Protein AF-0000000084381222 (afdb_homodimer)

Sequence (826 aa):
MANITRRIGLSLGADICWPICYEALIKELDLDVPHGKDRLQFEVDRVYIEPFNLQQPCQYDVVVDRLTHWYHTSREWIKKSIVMDDLYVFNNPWTLQSMEKHTTYAAMMRLGFPIPPTWMIPPKEYTESADLQATLKQYAKLFDLGAIGDSIGYPQFMKPYDGGAWVGVTAITDRTALQEAYEHSGTRLMHLQQGVPNYDAFVRCIGLGPQWLCVNYNPEAPLHDRYRMDVDFLSTQDENQLANMTMVINAFFGWDFNSCESLRSNGVWHPIDFANACPDSQVTSLHFHFPWLIKANLRWSLFCAATKRKLNTDLNWQAYYKIADKDIPFDEKLAGYVAIAENRFSADEFYEFCDKHLGHLDEVALAFFGTETVRDAIRKKVSALYPEHEIDEFTELFWSRIQSWRQGEGVAAMANITRRIGLSLGADICWPICYEALIKELDLDVPHGKDRLQFEVDRVYIEPFNLQQPCQYDVVVDRLTHWYHTSREWIKKSIVMDDLYVFNNPWTLQSMEKHTTYAAMMRLGFPIPPTWMIPPKEYTESADLQATLKQYAKLFDLGAIGDSIGYPQFMKPYDGGAWVGVTAITDRTALQEAYEHSGTRLMHLQQGVPNYDAFVRCIGLGPQWLCVNYNPEAPLHDRYRMDVDFLSTQDENQLANMTMVINAFFGWDFNSCESLRSNGVWHPIDFANACPDSQVTSLHFHFPWLIKANLRWSLFCAATKRKLNTDLNWQAYYKIADKDIPFDEKLAGYVAIAENRFSADEFYEFCDKHLGHLDEVALAFFGTETVRDAIRKKVSALYPEHEIDEFTELFWSRIQSWRQGEGVAA

Nearest PDB structures (foldseek):
  3i12-assembly2_C  TM=5.793E-01  e=8.864E-10  Salmonella enterica subsp. enterica serovar Typhimurium
  2zdg-assembly2_D  TM=5.579E-01  e=3.067E-08  unclassified
  5ig9-assembly2_C  TM=5.587E-01  e=1.593E-07  Microcystis aeruginosa MRC
  1kj8-assembly1_A  TM=5.523E-01  e=3.886E-06  Escherichia coli
  1kj8-assembly1_B  TM=5.691E-01  e=2.230E-05  Escherichia coli

pLDDT: mean 94.9, std 6.81, range [45.12, 98.88]

Structure (mmCIF, N/CA/C/O backbone):
data_AF-0000000084381222-model_v1
#
loop_
_entity.id
_entity.type
_entity.pdbx_description
1 polymer 'ATP-grasp domain-containing protein'
#
loop_
_atom_site.group_PDB
_atom_site.id
_atom_site.type_symbol
_atom_site.label_atom_id
_atom_site.label_alt_id
_atom_site.label_comp_id
_atom_site.label_asym_id
_atom_site.label_entity_id
_atom_site.label_seq_id
_atom_site.pdbx_PDB_ins_code
_atom_site.Cartn_x
_atom_site.Cartn_y
_atom_site.Cartn_z
_atom_site.occupancy
_atom_site.B_iso_or_equiv
_atom_site.auth_seq_id
_atom_site.auth_comp_id
_atom_site.auth_asym_id
_atom_site.auth_atom_id
_atom_site.pdbx_PDB_model_num
ATOM 1 N N . MET A 1 1 ? 28.125 -10.898 -33.062 1 79.56 1 MET A N 1
ATOM 2 C CA . MET A 1 1 ? 26.969 -11.406 -32.312 1 79.56 1 MET A CA 1
ATOM 3 C C . MET A 1 1 ? 27.312 -11.664 -30.859 1 79.56 1 MET A C 1
ATOM 5 O O . MET A 1 1 ? 28.25 -12.406 -30.562 1 79.56 1 MET A O 1
ATOM 9 N N . ALA A 1 2 ? 26.781 -10.781 -29.953 1 87.94 2 ALA A N 1
ATOM 10 C CA . ALA A 1 2 ? 27.078 -10.969 -28.547 1 87.94 2 ALA A CA 1
ATOM 11 C C . ALA A 1 2 ? 25.906 -11.672 -27.844 1 87.94 2 ALA A C 1
ATOM 13 O O . ALA A 1 2 ? 24.797 -11.711 -28.359 1 87.94 2 ALA A O 1
ATOM 14 N N . ASN A 1 3 ? 26.281 -12.469 -26.828 1 91.94 3 ASN A N 1
ATOM 15 C CA . ASN A 1 3 ? 25.266 -13.031 -25.938 1 91.94 3 ASN A CA 1
ATOM 16 C C . ASN A 1 3 ? 24.922 -12.07 -24.797 1 91.94 3 ASN A C 1
ATOM 18 O O . ASN A 1 3 ? 25.812 -11.648 -24.047 1 91.94 3 ASN A O 1
ATOM 22 N N . ILE A 1 4 ? 23.703 -11.719 -24.828 1 95.38 4 ILE A N 1
ATOM 23 C CA . ILE A 1 4 ? 23.188 -10.883 -23.734 1 95.38 4 ILE A CA 1
ATOM 24 C C . ILE A 1 4 ? 22.469 -11.758 -22.719 1 95.38 4 ILE A C 1
ATOM 26 O O . ILE A 1 4 ? 21.562 -12.516 -23.062 1 95.38 4 ILE A O 1
ATOM 30 N N . THR A 1 5 ? 22.875 -11.617 -21.5 1 95.75 5 THR A N 1
ATOM 31 C CA . THR A 1 5 ? 22.297 -12.445 -20.438 1 95.75 5 THR A CA 1
ATOM 32 C C . THR A 1 5 ? 21.156 -11.719 -19.734 1 95.75 5 THR A C 1
ATOM 34 O O . THR A 1 5 ? 21.328 -10.586 -19.281 1 95.75 5 THR A O 1
ATOM 37 N N . ARG A 1 6 ? 19.984 -12.305 -19.734 1 97.31 6 ARG A N 1
ATOM 38 C CA . ARG A 1 6 ? 18.859 -11.906 -18.891 1 97.31 6 ARG A CA 1
ATOM 39 C C . ARG A 1 6 ? 18.812 -12.727 -17.609 1 97.31 6 ARG A C 1
ATOM 41 O O . ARG A 1 6 ? 18.938 -13.953 -17.641 1 97.31 6 ARG A O 1
ATOM 48 N N . ARG A 1 7 ? 18.656 -12.023 -16.484 1 98.06 7 ARG A N 1
ATOM 49 C CA . ARG A 1 7 ? 18.734 -12.711 -15.211 1 98.06 7 ARG A CA 1
ATOM 50 C C . ARG A 1 7 ? 17.375 -12.727 -14.508 1 98.06 7 ARG A C 1
ATOM 52 O O . ARG A 1 7 ? 16.734 -11.68 -14.375 1 98.06 7 ARG A O 1
ATOM 59 N N . ILE A 1 8 ? 16.953 -13.891 -14.125 1 98.56 8 ILE A N 1
ATOM 60 C CA . ILE A 1 8 ? 15.727 -14.109 -13.367 1 98.56 8 ILE A CA 1
ATOM 61 C C . ILE A 1 8 ? 16.062 -14.469 -11.922 1 98.56 8 ILE A C 1
ATOM 63 O O . ILE A 1 8 ? 16.75 -15.461 -11.672 1 98.56 8 ILE A O 1
ATOM 67 N N . GLY A 1 9 ? 15.617 -13.594 -10.969 1 98.5 9 GLY A N 1
ATOM 68 C CA . GLY A 1 9 ? 15.789 -13.898 -9.555 1 98.5 9 GLY A CA 1
ATOM 69 C C . GLY A 1 9 ? 14.594 -14.594 -8.945 1 98.5 9 GLY A C 1
ATOM 70 O O . GLY A 1 9 ? 13.445 -14.273 -9.258 1 98.5 9 GLY A O 1
ATOM 71 N N . LEU A 1 10 ? 14.859 -15.594 -8.133 1 97.88 10 LEU A N 1
ATOM 72 C CA . LEU A 1 10 ? 13.805 -16.266 -7.371 1 97.88 10 LEU A CA 1
ATOM 73 C C . LEU A 1 10 ? 13.867 -15.867 -5.898 1 97.88 10 LEU A C 1
ATOM 75 O O . LEU A 1 10 ? 14.797 -16.25 -5.184 1 97.88 10 LEU A O 1
ATOM 79 N N . SER A 1 11 ? 12.945 -15.023 -5.473 1 96.62 11 SER A N 1
ATOM 80 C CA . SER A 1 11 ? 12.766 -14.719 -4.059 1 96.62 11 SER A CA 1
ATOM 81 C C . SER A 1 11 ? 11.844 -15.727 -3.385 1 96.62 11 SER A C 1
ATOM 83 O O . SER A 1 11 ? 10.617 -15.602 -3.467 1 96.62 11 SER A O 1
ATOM 85 N N . LEU A 1 12 ? 12.492 -16.609 -2.613 1 93.88 12 LEU A N 1
ATOM 86 C CA . LEU A 1 12 ? 11.766 -17.812 -2.213 1 93.88 12 LEU A CA 1
ATOM 87 C C . LEU A 1 12 ? 11.688 -17.906 -0.693 1 93.88 12 LEU A C 1
ATOM 89 O O . LEU A 1 12 ? 12.578 -17.422 0.014 1 93.88 12 LEU A O 1
ATOM 93 N N . GLY A 1 13 ? 10.586 -18.453 -0.243 1 90.25 13 GLY A N 1
ATOM 94 C CA . GLY A 1 13 ? 10.5 -18.953 1.12 1 90.25 13 GLY A CA 1
ATOM 95 C C . GLY A 1 13 ? 10.867 -20.422 1.247 1 90.25 13 GLY A C 1
ATOM 96 O O . GLY A 1 13 ? 11.922 -20.844 0.776 1 90.25 13 GLY A O 1
ATOM 97 N N . ALA A 1 14 ? 9.961 -21.188 1.811 1 88.06 14 ALA A N 1
ATOM 98 C CA . ALA A 1 14 ? 10.234 -22.594 2.082 1 88.06 14 ALA A CA 1
ATOM 99 C C . ALA A 1 14 ? 9.867 -23.469 0.887 1 88.06 14 ALA A C 1
ATOM 101 O O . ALA A 1 14 ? 9.828 -24.688 0.994 1 88.06 14 ALA A O 1
ATOM 102 N N . ASP A 1 15 ? 9.609 -22.844 -0.19 1 91.44 15 ASP A N 1
ATOM 103 C CA . ASP A 1 15 ? 9.273 -23.594 -1.396 1 91.44 15 ASP A CA 1
ATOM 104 C C . ASP A 1 15 ? 10.43 -24.5 -1.819 1 91.44 15 ASP A C 1
ATOM 106 O O . ASP A 1 15 ? 11.594 -24.094 -1.762 1 91.44 15 ASP A O 1
ATOM 110 N N . ILE A 1 16 ? 10.07 -25.688 -2.273 1 93.88 16 ILE A N 1
ATOM 111 C CA . ILE A 1 16 ? 11.094 -26.672 -2.631 1 93.88 16 ILE A CA 1
ATOM 112 C C . ILE A 1 16 ? 10.844 -27.188 -4.047 1 93.88 16 ILE A C 1
ATOM 114 O O . ILE A 1 16 ? 11.68 -27 -4.938 1 93.88 16 ILE A O 1
ATOM 118 N N . CYS A 1 17 ? 9.758 -27.656 -4.328 1 95.38 17 CYS A N 1
ATOM 119 C CA . CYS A 1 17 ? 9.508 -28.5 -5.496 1 95.38 17 CYS A CA 1
ATOM 120 C C . CYS A 1 17 ? 9.453 -27.656 -6.766 1 95.38 17 CYS A C 1
ATOM 122 O O . CYS A 1 17 ? 10.125 -27.969 -7.75 1 95.38 17 CYS A O 1
ATOM 124 N N . TRP A 1 18 ? 8.656 -26.516 -6.719 1 96.19 18 TRP A N 1
ATOM 125 C CA . TRP A 1 18 ? 8.43 -25.812 -7.973 1 96.19 18 TRP A CA 1
ATOM 126 C C . TRP A 1 18 ? 9.719 -25.141 -8.461 1 96.19 18 TRP A C 1
ATOM 128 O O . TRP A 1 18 ? 10.008 -25.141 -9.656 1 96.19 18 TRP A O 1
ATOM 138 N N . PRO A 1 19 ? 10.57 -24.594 -7.523 1 96.81 19 PRO A N 1
ATOM 139 C CA . PRO A 1 19 ? 11.805 -23.984 -8.047 1 96.81 19 PRO A CA 1
ATOM 140 C C . PRO A 1 19 ? 12.742 -25.031 -8.664 1 96.81 19 PRO A C 1
ATOM 142 O O . PRO A 1 19 ? 13.438 -24.719 -9.641 1 96.81 19 PRO A O 1
ATOM 145 N N . ILE A 1 20 ? 12.805 -26.25 -8.125 1 97.56 20 ILE A N 1
ATOM 146 C CA . ILE A 1 20 ? 13.633 -27.312 -8.688 1 97.56 20 ILE A CA 1
ATOM 147 C C . ILE A 1 20 ? 13.18 -27.625 -10.117 1 97.56 20 ILE A C 1
ATOM 149 O O . ILE A 1 20 ? 13.992 -27.656 -11.039 1 97.56 20 ILE A O 1
ATOM 153 N N . CYS A 1 21 ? 11.914 -27.797 -10.273 1 98.31 21 CYS A N 1
ATOM 154 C CA . CYS A 1 21 ? 11.359 -28.141 -11.586 1 98.31 21 CYS A CA 1
ATOM 155 C C . CYS A 1 21 ? 11.516 -26.969 -12.555 1 98.31 21 CYS A C 1
ATOM 157 O O . CYS A 1 21 ? 11.836 -27.156 -13.727 1 98.31 21 CYS A O 1
ATOM 159 N N . TYR A 1 22 ? 11.297 -25.781 -12.117 1 98.31 22 TYR A N 1
ATOM 160 C CA . TYR A 1 22 ? 11.43 -24.562 -12.906 1 98.31 22 TYR A CA 1
ATOM 161 C C . TYR A 1 22 ? 12.844 -24.406 -13.445 1 98.31 22 TYR A C 1
ATOM 163 O O . TYR A 1 22 ? 13.047 -24.219 -14.648 1 98.31 22 TYR A O 1
ATOM 171 N N . GLU A 1 23 ? 13.82 -24.531 -12.578 1 97.69 23 GLU A N 1
ATOM 172 C CA . GLU A 1 23 ? 15.219 -24.375 -12.953 1 97.69 23 GLU A CA 1
ATOM 173 C C . GLU A 1 23 ? 15.672 -25.484 -13.891 1 97.69 23 GLU A C 1
ATOM 175 O O . GLU A 1 23 ? 16.375 -25.234 -14.867 1 97.69 23 GLU A O 1
ATOM 180 N N . ALA A 1 24 ? 15.273 -26.672 -13.547 1 97.62 24 ALA A N 1
ATOM 181 C CA . ALA A 1 24 ? 15.68 -27.812 -14.375 1 97.62 24 ALA A CA 1
ATOM 182 C C . ALA A 1 24 ? 15.078 -27.703 -15.781 1 97.62 24 ALA A C 1
ATOM 184 O O . ALA A 1 24 ? 15.75 -28.016 -16.766 1 97.62 24 ALA A O 1
ATOM 185 N N . LEU A 1 25 ? 13.859 -27.297 -15.836 1 96.88 25 LEU A N 1
ATOM 186 C CA . LEU A 1 25 ? 13.18 -27.203 -17.125 1 96.88 25 LEU A CA 1
ATOM 187 C C . LEU A 1 25 ? 13.766 -26.078 -17.969 1 96.88 25 LEU A C 1
ATOM 189 O O . LEU A 1 25 ? 13.836 -26.203 -19.203 1 96.88 25 LEU A O 1
ATOM 193 N N . ILE A 1 26 ? 14.109 -24.969 -17.359 1 96.31 26 ILE A N 1
ATOM 194 C CA . ILE A 1 26 ? 14.758 -23.891 -18.094 1 96.31 26 ILE A CA 1
ATOM 195 C C . ILE A 1 26 ? 16.047 -24.391 -18.734 1 96.31 26 ILE A C 1
ATOM 197 O O . ILE A 1 26 ? 16.344 -24.062 -19.875 1 96.31 26 ILE A O 1
ATOM 201 N N . LYS A 1 27 ? 16.797 -25.172 -17.984 1 95.25 27 LYS A N 1
ATOM 202 C CA . LYS A 1 27 ? 18.031 -25.75 -18.5 1 95.25 27 LYS A CA 1
ATOM 203 C C . LYS A 1 27 ? 17.766 -26.688 -19.672 1 95.25 27 LYS A C 1
ATOM 205 O O . LYS A 1 27 ? 18.484 -26.656 -20.672 1 95.25 27 LYS A O 1
ATOM 210 N N . GLU A 1 28 ? 16.734 -27.422 -19.531 1 95.31 28 GLU A N 1
ATOM 211 C CA . GLU A 1 28 ? 16.406 -28.391 -20.578 1 95.31 28 GLU A CA 1
ATOM 212 C C . GLU A 1 28 ? 15.922 -27.688 -21.844 1 95.31 28 GLU A C 1
ATOM 214 O O . GLU A 1 28 ? 16.125 -28.203 -22.953 1 95.31 28 GLU A O 1
ATOM 219 N N . LEU A 1 29 ? 15.242 -26.609 -21.688 1 94.56 29 LEU A N 1
ATOM 220 C CA . LEU A 1 29 ? 14.734 -25.875 -22.828 1 94.56 29 LEU A CA 1
ATOM 221 C C . LEU A 1 29 ? 15.875 -25.359 -23.703 1 94.56 29 LEU A C 1
ATOM 223 O O . LEU A 1 29 ? 15.703 -25.188 -24.922 1 94.56 29 LEU A O 1
ATOM 227 N N . ASP A 1 30 ? 17.047 -25.125 -23.094 1 90 30 ASP A N 1
ATOM 228 C CA . ASP A 1 30 ? 18.219 -24.688 -23.812 1 90 30 ASP A CA 1
ATOM 229 C C . ASP A 1 30 ? 17.891 -23.547 -24.781 1 90 30 ASP A C 1
ATOM 231 O O . ASP A 1 30 ? 18.141 -23.641 -25.984 1 90 30 ASP A O 1
ATOM 235 N N . LEU A 1 31 ? 17.391 -22.453 -24.219 1 92.38 31 LEU A N 1
ATOM 236 C CA . LEU A 1 31 ? 16.844 -21.344 -25 1 92.38 31 LEU A CA 1
ATOM 237 C C . LEU A 1 31 ? 17.953 -20.516 -25.609 1 92.38 31 LEU A C 1
ATOM 239 O O . LEU A 1 31 ? 19 -20.297 -24.984 1 92.38 31 LEU A O 1
ATOM 243 N N . ASP A 1 32 ? 17.766 -20.172 -26.844 1 85.75 32 ASP A N 1
ATOM 244 C CA . ASP A 1 32 ? 18.562 -19.203 -27.594 1 85.75 32 ASP A CA 1
ATOM 245 C C . ASP A 1 32 ? 17.672 -18.266 -28.406 1 85.75 32 ASP A C 1
ATOM 247 O O . ASP A 1 32 ? 17.312 -18.578 -29.547 1 85.75 32 ASP A O 1
ATOM 251 N N . VAL A 1 33 ? 17.375 -17.078 -27.891 1 93.81 33 VAL A N 1
ATOM 252 C CA . VAL A 1 33 ? 16.391 -16.141 -28.438 1 93.81 33 VAL A CA 1
ATOM 253 C C . VAL A 1 33 ? 17.125 -15.031 -29.188 1 93.81 33 VAL A C 1
ATOM 255 O O . VAL A 1 33 ? 17.922 -14.297 -28.594 1 93.81 33 VAL A O 1
ATOM 258 N N . PRO A 1 34 ? 16.812 -14.883 -30.422 1 94.06 34 PRO A N 1
ATOM 259 C CA . PRO A 1 34 ? 17.438 -13.781 -31.156 1 94.06 34 PRO A CA 1
ATOM 260 C C . PRO A 1 34 ? 17.016 -12.406 -30.625 1 94.06 34 PRO A C 1
ATOM 262 O O . PRO A 1 34 ? 15.852 -12.219 -30.25 1 94.06 34 PRO A O 1
ATOM 265 N N . HIS A 1 35 ? 17.891 -11.523 -30.594 1 93.19 35 HIS A N 1
ATOM 266 C CA . HIS A 1 35 ? 17.703 -10.133 -30.188 1 93.19 35 HIS A CA 1
ATOM 267 C C . HIS A 1 35 ? 18.516 -9.195 -31.062 1 93.19 35 HIS A C 1
ATOM 269 O O . HIS A 1 35 ? 19.625 -8.797 -30.688 1 93.19 35 HIS A O 1
ATOM 275 N N . GLY A 1 36 ? 17.906 -8.742 -32.125 1 91.75 36 GLY A N 1
ATOM 276 C CA . GLY A 1 36 ? 18.688 -8.031 -33.125 1 91.75 36 GLY A CA 1
ATOM 277 C C . GLY A 1 36 ? 19.828 -8.859 -33.688 1 91.75 36 GLY A C 1
ATOM 278 O O . GLY A 1 36 ? 19.609 -9.953 -34.188 1 91.75 36 GLY A O 1
ATOM 279 N N . LYS A 1 37 ? 21.031 -8.227 -33.562 1 93.12 37 LYS A N 1
ATOM 280 C CA . LYS A 1 37 ? 22.219 -8.938 -34.031 1 93.12 37 LYS A CA 1
ATOM 281 C C . LYS A 1 37 ? 22.75 -9.875 -32.969 1 93.12 37 LYS A C 1
ATOM 283 O O . LYS A 1 37 ? 23.609 -10.711 -33.219 1 93.12 37 LYS A O 1
ATOM 288 N N . ASP A 1 38 ? 22.125 -9.773 -31.781 1 94.94 38 ASP A N 1
ATOM 289 C CA . ASP A 1 38 ? 22.609 -10.539 -30.641 1 94.94 38 ASP A CA 1
ATOM 290 C C . ASP A 1 38 ? 21.656 -11.68 -30.297 1 94.94 38 ASP A C 1
ATOM 292 O O . ASP A 1 38 ? 20.703 -11.945 -31.031 1 94.94 38 ASP A O 1
ATOM 296 N N . ARG A 1 39 ? 22.031 -12.438 -29.312 1 95.31 39 ARG A N 1
ATOM 297 C CA . ARG A 1 39 ? 21.203 -13.516 -28.781 1 95.31 39 ARG A CA 1
ATOM 298 C C . ARG A 1 39 ? 21.016 -13.359 -27.266 1 95.31 39 ARG A C 1
ATOM 300 O O . ARG A 1 39 ? 21.922 -12.906 -26.578 1 95.31 39 ARG A O 1
ATOM 307 N N . LEU A 1 40 ? 19.828 -13.805 -26.859 1 96.38 40 LEU A N 1
ATOM 308 C CA . LEU A 1 40 ? 19.547 -13.773 -25.422 1 96.38 40 LEU A CA 1
ATOM 309 C C . LEU A 1 40 ? 19.812 -15.141 -24.797 1 96.38 40 LEU A C 1
ATOM 311 O O . LEU A 1 40 ? 19.484 -16.172 -25.375 1 96.38 40 LEU A O 1
ATOM 315 N N . GLN A 1 41 ? 20.406 -15.078 -23.672 1 94.81 41 GLN A N 1
ATOM 316 C CA . GLN A 1 41 ? 20.516 -16.203 -22.75 1 94.81 41 GLN A CA 1
ATOM 317 C C . GLN A 1 41 ? 19.875 -15.875 -21.406 1 94.81 41 GLN A C 1
ATOM 319 O O . GLN A 1 41 ? 19.75 -14.703 -21.031 1 94.81 41 GLN A O 1
ATOM 324 N N . PHE A 1 42 ? 19.453 -16.953 -20.734 1 97 42 PHE A N 1
ATOM 325 C CA . PHE A 1 42 ? 18.734 -16.75 -19.484 1 97 42 PHE A CA 1
ATOM 326 C C . PHE A 1 42 ? 19.438 -17.469 -18.328 1 97 42 PHE A C 1
ATOM 328 O O . PHE A 1 42 ? 19.859 -18.609 -18.469 1 97 42 PHE A O 1
ATOM 335 N N . GLU A 1 43 ? 19.609 -16.766 -17.297 1 96.38 43 GLU A N 1
ATOM 336 C CA . GLU A 1 43 ? 20.141 -17.328 -16.062 1 96.38 43 GLU A CA 1
ATOM 337 C C . GLU A 1 43 ? 19.156 -17.141 -14.898 1 96.38 43 GLU A C 1
ATOM 339 O O . GLU A 1 43 ? 18.438 -16.141 -14.844 1 96.38 43 GLU A O 1
ATOM 344 N N . VAL A 1 44 ? 19.109 -18.141 -14.062 1 97.75 44 VAL A N 1
ATOM 345 C CA . VAL A 1 44 ? 18.234 -18.094 -12.891 1 97.75 44 VAL A CA 1
ATOM 346 C C . VAL A 1 44 ? 19.078 -18.188 -11.617 1 97.75 44 VAL A C 1
ATOM 348 O O . VAL A 1 44 ? 19.969 -19.031 -11.508 1 97.75 44 VAL A O 1
ATOM 351 N N . ASP A 1 45 ? 18.828 -17.25 -10.711 1 96.38 45 ASP A N 1
ATOM 352 C CA . ASP A 1 45 ? 19.531 -17.234 -9.43 1 96.38 45 ASP A CA 1
ATOM 353 C C . ASP A 1 45 ? 18.562 -17.031 -8.273 1 96.38 45 ASP A C 1
ATOM 355 O O . ASP A 1 45 ? 17.438 -16.594 -8.469 1 96.38 45 ASP A O 1
ATOM 359 N N . ARG A 1 46 ? 19.078 -17.422 -7.133 1 96.19 46 ARG A N 1
ATOM 360 C CA . ARG A 1 46 ? 18.312 -17.156 -5.918 1 96.19 46 ARG A CA 1
ATOM 361 C C . ARG A 1 46 ? 18.562 -15.75 -5.406 1 96.19 46 ARG A C 1
ATOM 363 O O . ARG A 1 46 ? 19.688 -15.242 -5.492 1 96.19 46 ARG A O 1
ATOM 370 N N . VAL A 1 47 ? 17.516 -15.141 -4.953 1 96.81 47 VAL A N 1
ATOM 371 C CA . VAL A 1 47 ? 17.672 -13.875 -4.246 1 96.81 47 VAL A CA 1
ATOM 372 C C . VAL A 1 47 ? 17.938 -14.141 -2.768 1 96.81 47 VAL A C 1
ATOM 374 O O . VAL A 1 47 ? 17.172 -14.844 -2.107 1 96.81 47 VAL A O 1
ATOM 377 N N . TYR A 1 48 ? 18.938 -13.602 -2.252 1 95.94 48 TYR A N 1
ATOM 378 C CA . TYR A 1 48 ? 19.328 -13.852 -0.87 1 95.94 48 TYR A CA 1
ATOM 379 C C . TYR A 1 48 ? 18.891 -12.703 0.038 1 95.94 48 TYR A C 1
ATOM 381 O O . TYR A 1 48 ? 18.656 -11.594 -0.432 1 95.94 48 TYR A O 1
ATOM 389 N N . ILE A 1 49 ? 18.766 -13.055 1.276 1 95.25 49 ILE A N 1
ATOM 390 C CA . ILE A 1 49 ? 18.422 -12.086 2.316 1 95.25 49 ILE A CA 1
ATOM 391 C C . ILE A 1 49 ? 19.703 -11.578 2.988 1 95.25 49 ILE A C 1
ATOM 393 O O . ILE A 1 49 ? 20.391 -12.336 3.67 1 95.25 49 ILE A O 1
ATOM 397 N N . GLU A 1 50 ? 20.031 -10.383 2.826 1 96.12 50 GLU A N 1
ATOM 398 C CA . GLU A 1 50 ? 21.234 -9.742 3.35 1 96.12 50 GLU A CA 1
ATOM 399 C C . GLU A 1 50 ? 21.078 -8.227 3.406 1 96.12 50 GLU A C 1
ATOM 401 O O . GLU A 1 50 ? 20.188 -7.664 2.777 1 96.12 50 GLU A O 1
ATOM 406 N N . PRO A 1 51 ? 21.875 -7.574 4.301 1 97.31 51 PRO A N 1
ATOM 407 C CA . PRO A 1 51 ? 21.828 -6.109 4.262 1 97.31 51 PRO A CA 1
ATOM 408 C C . PRO A 1 51 ? 22.188 -5.547 2.885 1 97.31 51 PRO A C 1
ATOM 410 O O . PRO A 1 51 ? 22.906 -6.188 2.113 1 97.31 51 PRO A O 1
ATOM 413 N N . PHE A 1 52 ? 21.672 -4.402 2.625 1 97.75 52 PHE A N 1
ATOM 414 C CA . PHE A 1 52 ? 21.969 -3.805 1.331 1 97.75 52 PHE A CA 1
ATOM 415 C C . PHE A 1 52 ? 22 -2.285 1.43 1 97.75 52 PHE A C 1
ATOM 417 O O . PHE A 1 52 ? 21.297 -1.699 2.254 1 97.75 52 PHE A O 1
ATOM 424 N N . ASN A 1 53 ? 22.844 -1.713 0.572 1 98 53 ASN A N 1
ATOM 425 C CA . ASN A 1 53 ? 22.844 -0.273 0.338 1 98 53 ASN A CA 1
ATOM 426 C C . ASN A 1 53 ? 21.672 0.139 -0.556 1 98 53 ASN A C 1
ATOM 428 O O . ASN A 1 53 ? 21.422 -0.493 -1.582 1 98 53 ASN A O 1
ATOM 432 N N . LEU A 1 54 ? 20.953 1.2 -0.195 1 97.88 54 LEU A N 1
ATOM 433 C CA . LEU A 1 54 ? 19.75 1.593 -0.928 1 97.88 54 LEU A CA 1
ATOM 434 C C . LEU A 1 54 ? 20.094 1.966 -2.367 1 97.88 54 LEU A C 1
ATOM 436 O O . LEU A 1 54 ? 19.219 2.008 -3.227 1 97.88 54 LEU A O 1
ATOM 440 N N . GLN A 1 55 ? 21.344 2.188 -2.658 1 97.56 55 GLN A N 1
ATOM 441 C CA . GLN A 1 55 ? 21.719 2.59 -4.012 1 97.56 55 GLN A CA 1
ATOM 442 C C . GLN A 1 55 ? 22.484 1.482 -4.727 1 97.56 55 GLN A C 1
ATOM 444 O O . GLN A 1 55 ? 22.969 1.68 -5.84 1 97.56 55 GLN A O 1
ATOM 449 N N . GLN A 1 56 ? 22.641 0.372 -4.047 1 97.19 56 GLN A N 1
ATOM 450 C CA . GLN A 1 56 ? 23.281 -0.746 -4.727 1 97.19 56 GLN A CA 1
ATOM 451 C C . GLN A 1 56 ? 22.484 -1.188 -5.945 1 97.19 56 GLN A C 1
ATOM 453 O O . GLN A 1 56 ? 21.25 -1.245 -5.898 1 97.19 56 GLN A O 1
ATOM 458 N N . PRO A 1 57 ? 23.125 -1.459 -7.051 1 97.19 57 PRO A N 1
ATOM 459 C CA . PRO A 1 57 ? 22.391 -1.856 -8.258 1 97.19 57 PRO A CA 1
ATOM 460 C C . PRO A 1 57 ? 21.75 -3.232 -8.125 1 97.19 57 PRO A C 1
ATOM 462 O O . PRO A 1 57 ? 22.203 -4.059 -7.328 1 97.19 57 PRO A O 1
ATOM 465 N N . CYS A 1 58 ? 20.719 -3.447 -8.859 1 97.5 58 CYS A N 1
ATOM 466 C CA . CYS A 1 58 ? 20.047 -4.738 -8.969 1 97.5 58 CYS A CA 1
ATOM 467 C C . CYS A 1 58 ? 20.531 -5.504 -10.195 1 97.5 58 CYS A C 1
ATOM 469 O O . CYS A 1 58 ? 20.594 -4.949 -11.297 1 97.5 58 CYS A O 1
ATOM 471 N N . GLN A 1 59 ? 20.875 -6.738 -10.047 1 97.31 59 GLN A N 1
ATOM 472 C CA . GLN A 1 59 ? 21.438 -7.504 -11.148 1 97.31 59 GLN A CA 1
ATOM 473 C C . GLN A 1 59 ? 20.359 -8.242 -11.93 1 97.31 59 GLN A C 1
ATOM 475 O O . GLN A 1 59 ? 20.641 -8.805 -12.992 1 97.31 59 GLN A O 1
ATOM 480 N N . TYR A 1 60 ? 19.156 -8.258 -11.469 1 98.38 60 TYR A N 1
ATOM 481 C CA . TYR A 1 60 ? 18.094 -9.047 -12.086 1 98.38 60 TYR A CA 1
ATOM 482 C C . TYR A 1 60 ? 17.25 -8.195 -13.023 1 98.38 60 TYR A C 1
ATOM 484 O O . TYR A 1 60 ? 17.094 -6.996 -12.797 1 98.38 60 TYR A O 1
ATOM 492 N N . ASP A 1 61 ? 16.766 -8.859 -14.039 1 98.06 61 ASP A N 1
ATOM 493 C CA . ASP A 1 61 ? 15.781 -8.242 -14.93 1 98.06 61 ASP A CA 1
ATOM 494 C C . ASP A 1 61 ? 14.359 -8.492 -14.445 1 98.06 61 ASP A C 1
ATOM 496 O O . ASP A 1 61 ? 13.477 -7.648 -14.625 1 98.06 61 ASP A O 1
ATOM 500 N N . VAL A 1 62 ? 14.133 -9.633 -13.852 1 98.5 62 VAL A N 1
ATOM 501 C CA . VAL A 1 62 ? 12.844 -10.031 -13.297 1 98.5 62 VAL A CA 1
ATOM 502 C C . VAL A 1 62 ? 13.055 -10.828 -12.016 1 98.5 62 VAL A C 1
ATOM 504 O O . VAL A 1 62 ? 14.008 -11.609 -11.914 1 98.5 62 VAL A O 1
ATOM 507 N N . VAL A 1 63 ? 12.211 -10.562 -11.062 1 98.38 63 VAL A N 1
ATOM 508 C CA . VAL A 1 63 ? 12.203 -11.383 -9.852 1 98.38 63 VAL A CA 1
ATOM 509 C C . VAL A 1 63 ? 10.828 -12.016 -9.664 1 98.38 63 VAL A C 1
ATOM 511 O O . VAL A 1 63 ? 9.805 -11.328 -9.734 1 98.38 63 VAL A O 1
ATOM 514 N N . VAL A 1 64 ? 10.773 -13.305 -9.562 1 97.75 64 VAL A N 1
ATOM 515 C CA . VAL A 1 64 ? 9.594 -14.031 -9.117 1 97.75 64 VAL A CA 1
ATOM 516 C C . VAL A 1 64 ? 9.539 -14.047 -7.59 1 97.75 64 VAL A C 1
ATOM 518 O O . VAL A 1 64 ? 10.359 -14.695 -6.938 1 97.75 64 VAL A O 1
ATOM 521 N N . ASP A 1 65 ? 8.531 -13.391 -7.113 1 96.25 65 ASP A N 1
ATOM 522 C CA . ASP A 1 65 ? 8.5 -13.18 -5.668 1 96.25 65 ASP A CA 1
ATOM 523 C C . ASP A 1 65 ? 7.473 -14.094 -5.004 1 96.25 65 ASP A C 1
ATOM 525 O O . ASP A 1 65 ? 6.285 -14.047 -5.34 1 96.25 65 ASP A O 1
ATOM 529 N N . ARG A 1 66 ? 7.941 -14.852 -4.012 1 93.38 66 ARG A N 1
ATOM 530 C CA . ARG A 1 66 ? 7.09 -15.727 -3.217 1 93.38 66 ARG A CA 1
ATOM 531 C C . ARG A 1 66 ? 7.34 -15.531 -1.725 1 93.38 66 ARG A C 1
ATOM 533 O O . ARG A 1 66 ? 6.949 -16.359 -0.909 1 93.38 66 ARG A O 1
ATOM 540 N N . LEU A 1 67 ? 7.992 -14.398 -1.312 1 87.12 67 LEU A N 1
ATOM 541 C CA . LEU A 1 67 ? 8.492 -14.281 0.052 1 87.12 67 LEU A CA 1
ATOM 542 C C . LEU A 1 67 ? 7.961 -13.016 0.72 1 87.12 67 LEU A C 1
ATOM 544 O O . LEU A 1 67 ? 7.797 -12.977 1.941 1 87.12 67 LEU A O 1
ATOM 548 N N . THR A 1 68 ? 7.695 -12.008 0.011 1 79.06 68 THR A N 1
ATOM 549 C CA . THR A 1 68 ? 7.598 -10.656 0.551 1 79.06 68 THR A CA 1
ATOM 550 C C . THR A 1 68 ? 6.328 -10.492 1.38 1 79.06 68 THR A C 1
ATOM 552 O O . THR A 1 68 ? 6.199 -9.539 2.15 1 79.06 68 THR A O 1
ATOM 555 N N . HIS A 1 69 ? 5.461 -11.352 1.302 1 73.88 69 HIS A N 1
ATOM 556 C CA . HIS A 1 69 ? 4.242 -11.219 2.088 1 73.88 69 HIS A CA 1
ATOM 557 C C . HIS A 1 69 ? 4.523 -11.391 3.576 1 73.88 69 HIS A C 1
ATOM 559 O O . HIS A 1 69 ? 3.738 -10.953 4.418 1 73.88 69 HIS A O 1
ATOM 565 N N . TRP A 1 70 ? 5.703 -11.93 3.938 1 74.12 70 TRP A N 1
ATOM 566 C CA . TRP A 1 70 ? 5.93 -12.102 5.367 1 74.12 70 TRP A CA 1
ATOM 567 C C . TRP A 1 70 ? 7.336 -11.648 5.754 1 74.12 70 TRP A C 1
ATOM 569 O O . TRP A 1 70 ? 7.637 -11.477 6.938 1 74.12 70 TRP A O 1
ATOM 579 N N . TYR A 1 71 ? 8.188 -11.492 4.754 1 85.88 71 TYR A N 1
ATOM 580 C CA . TYR A 1 71 ? 9.562 -11.117 5.047 1 85.88 71 TYR A CA 1
ATOM 581 C C . TYR A 1 71 ? 9.836 -9.688 4.605 1 85.88 71 TYR A C 1
ATOM 583 O O . TYR A 1 71 ? 10.18 -9.438 3.447 1 85.88 71 TYR A O 1
ATOM 591 N N . HIS A 1 72 ? 9.945 -8.859 5.512 1 88.25 72 HIS A N 1
ATOM 592 C CA . HIS A 1 72 ? 9.984 -7.43 5.234 1 88.25 72 HIS A CA 1
ATOM 593 C C . HIS A 1 72 ? 11.297 -7.031 4.57 1 88.25 72 HIS A C 1
ATOM 595 O O . HIS A 1 72 ? 11.312 -6.168 3.689 1 88.25 72 HIS A O 1
ATOM 601 N N . THR A 1 73 ? 12.391 -7.688 4.965 1 92.06 73 THR A N 1
ATOM 602 C CA . THR A 1 73 ? 13.68 -7.336 4.383 1 92.06 73 THR A CA 1
ATOM 603 C C . THR A 1 73 ? 13.664 -7.547 2.869 1 92.06 73 THR A C 1
ATOM 605 O O . THR A 1 73 ? 14.109 -6.68 2.113 1 92.06 73 THR A O 1
ATOM 608 N N . SER A 1 74 ? 13.109 -8.672 2.479 1 94.19 74 SER A N 1
ATOM 609 C CA . SER A 1 74 ? 13.047 -8.969 1.052 1 94.19 74 SER A CA 1
ATOM 610 C C . SER A 1 74 ? 12.078 -8.031 0.333 1 94.19 74 SER A C 1
ATOM 612 O O . SER A 1 74 ? 12.344 -7.609 -0.794 1 94.19 74 SER A O 1
ATOM 614 N N . ARG A 1 75 ? 11 -7.777 0.974 1 95 75 ARG A N 1
ATOM 615 C CA . ARG A 1 75 ? 10.039 -6.855 0.386 1 95 75 ARG A CA 1
ATOM 616 C C . ARG A 1 75 ? 10.664 -5.488 0.142 1 95 75 ARG A C 1
ATOM 618 O O . ARG A 1 75 ? 10.492 -4.902 -0.93 1 95 75 ARG A O 1
ATOM 625 N N . GLU A 1 76 ? 11.367 -5.004 1.128 1 96 76 GLU A N 1
ATOM 626 C CA . GLU A 1 76 ? 11.969 -3.676 1.019 1 96 76 GLU A CA 1
ATOM 627 C C . GLU A 1 76 ? 13.086 -3.66 -0.022 1 96 76 GLU A C 1
ATOM 629 O O . GLU A 1 76 ? 13.289 -2.652 -0.702 1 96 76 GLU A O 1
ATOM 634 N N . TRP A 1 77 ? 13.797 -4.773 -0.107 1 97.06 77 TRP A N 1
ATOM 635 C CA . TRP A 1 77 ? 14.797 -4.852 -1.174 1 97.06 77 TRP A CA 1
ATOM 636 C C . TRP A 1 77 ? 14.125 -4.781 -2.545 1 97.06 77 TRP A C 1
ATOM 638 O O . TRP A 1 77 ? 14.609 -4.086 -3.441 1 97.06 77 TRP A O 1
ATOM 648 N N . ILE A 1 78 ? 13.078 -5.492 -2.688 1 97 78 ILE A N 1
ATOM 649 C CA . ILE A 1 78 ? 12.336 -5.5 -3.943 1 97 78 ILE A CA 1
ATOM 650 C C . ILE A 1 78 ? 11.836 -4.094 -4.254 1 97 78 ILE A C 1
ATOM 652 O O . ILE A 1 78 ? 11.984 -3.604 -5.375 1 97 78 ILE A O 1
ATOM 656 N N . LYS A 1 79 ? 11.266 -3.428 -3.285 1 96.19 79 LYS A N 1
ATOM 657 C CA . LYS A 1 79 ? 10.75 -2.076 -3.479 1 96.19 79 LYS A CA 1
ATOM 658 C C . LYS A 1 79 ? 11.859 -1.12 -3.916 1 96.19 79 LYS A C 1
ATOM 660 O O . LYS A 1 79 ? 11.688 -0.367 -4.875 1 96.19 79 LYS A O 1
ATOM 665 N N . LYS A 1 80 ? 12.969 -1.189 -3.232 1 97.5 80 LYS A N 1
ATOM 666 C CA . LYS A 1 80 ? 14.094 -0.346 -3.613 1 97.5 80 LYS A CA 1
ATOM 667 C C . LYS A 1 80 ? 14.562 -0.655 -5.035 1 97.5 80 LYS A C 1
ATOM 669 O O . LYS A 1 80 ? 14.852 0.258 -5.809 1 97.5 80 LYS A O 1
ATOM 674 N N . SER A 1 81 ? 14.617 -1.913 -5.402 1 97.69 81 SER A N 1
ATOM 675 C CA . SER A 1 81 ? 15.117 -2.326 -6.711 1 97.69 81 SER A CA 1
ATOM 676 C C . SER A 1 81 ? 14.18 -1.873 -7.824 1 97.69 81 SER A C 1
ATOM 678 O O . SER A 1 81 ? 14.633 -1.553 -8.93 1 97.69 81 SER A O 1
ATOM 680 N N . ILE A 1 82 ? 12.906 -1.841 -7.492 1 96.88 82 ILE A N 1
ATOM 681 C CA . ILE A 1 82 ? 11.945 -1.336 -8.469 1 96.88 82 ILE A CA 1
ATOM 682 C C . ILE A 1 82 ? 12.164 0.162 -8.672 1 96.88 82 ILE A C 1
ATOM 684 O O . ILE A 1 82 ? 12.281 0.625 -9.812 1 96.88 82 ILE A O 1
ATOM 688 N N . VAL A 1 83 ? 12.281 0.889 -7.625 1 96.56 83 VAL A N 1
ATOM 689 C CA . VAL A 1 83 ? 12.328 2.348 -7.656 1 96.56 83 VAL A CA 1
ATOM 690 C C . VAL A 1 83 ? 13.656 2.811 -8.242 1 96.56 83 VAL A C 1
ATOM 692 O O . VAL A 1 83 ? 13.695 3.734 -9.062 1 96.56 83 VAL A O 1
ATOM 695 N N . MET A 1 84 ? 14.742 2.143 -7.895 1 96.81 84 MET A N 1
ATOM 696 C CA . MET A 1 84 ? 16.078 2.625 -8.211 1 96.81 84 MET A CA 1
ATOM 697 C C . MET A 1 84 ? 16.594 2.008 -9.508 1 96.81 84 MET A C 1
ATOM 699 O O . MET A 1 84 ? 17.406 2.613 -10.219 1 96.81 84 MET A O 1
ATOM 703 N N . ASP A 1 85 ? 16.078 0.75 -9.812 1 96.81 85 ASP A N 1
ATOM 704 C CA . ASP A 1 85 ? 16.781 -0.01 -10.836 1 96.81 85 ASP A CA 1
ATOM 705 C C . ASP A 1 85 ? 15.82 -0.542 -11.891 1 96.81 85 ASP A C 1
ATOM 707 O O . ASP A 1 85 ? 16.203 -1.317 -12.766 1 96.81 85 ASP A O 1
ATOM 711 N N . ASP A 1 86 ? 14.531 -0.21 -11.82 1 95.62 86 ASP A N 1
ATOM 712 C CA . ASP A 1 86 ? 13.523 -0.59 -12.805 1 95.62 86 ASP A CA 1
ATOM 713 C C . ASP A 1 86 ? 13.32 -2.104 -12.828 1 95.62 86 ASP A C 1
ATOM 715 O O . ASP A 1 86 ? 13.078 -2.686 -13.891 1 95.62 86 ASP A O 1
ATOM 719 N N . LEU A 1 87 ? 13.492 -2.723 -11.695 1 97.62 87 LEU A N 1
ATOM 720 C CA . LEU A 1 87 ? 13.234 -4.152 -11.57 1 97.62 87 LEU A CA 1
ATOM 721 C C . LEU A 1 87 ? 11.766 -4.461 -11.844 1 97.62 87 LEU A C 1
ATOM 723 O O . LEU A 1 87 ? 10.875 -3.746 -11.375 1 97.62 87 LEU A O 1
ATOM 727 N N . TYR A 1 88 ? 11.539 -5.484 -12.695 1 98.25 88 TYR A N 1
ATOM 728 C CA . TYR A 1 88 ? 10.195 -6.051 -12.797 1 98.25 88 TYR A CA 1
ATOM 729 C C . TYR A 1 88 ? 10.016 -7.195 -11.805 1 98.25 88 TYR A C 1
ATOM 731 O O . TYR A 1 88 ? 10.883 -8.062 -11.68 1 98.25 88 TYR A O 1
ATOM 739 N N . VAL A 1 89 ? 8.906 -7.125 -11.109 1 97.44 89 VAL A N 1
ATOM 740 C CA . VAL A 1 89 ? 8.609 -8.148 -10.109 1 97.44 89 VAL A CA 1
ATOM 741 C C . VAL A 1 89 ? 7.129 -8.523 -10.18 1 97.44 89 VAL A C 1
ATOM 743 O O . VAL A 1 89 ? 6.27 -7.664 -10.375 1 97.44 89 VAL A O 1
ATOM 746 N N . PHE A 1 90 ? 6.82 -9.68 -10.094 1 94.88 90 PHE A N 1
ATOM 747 C CA . PHE A 1 90 ? 5.434 -10.055 -9.844 1 94.88 90 PHE A CA 1
ATOM 748 C C . PHE A 1 90 ? 5.32 -10.883 -8.57 1 94.88 90 PHE A C 1
ATOM 750 O O . PHE A 1 90 ? 6.086 -11.828 -8.367 1 94.88 90 PHE A O 1
ATOM 757 N N . ASN A 1 91 ? 4.52 -10.328 -7.742 1 93.69 91 ASN A N 1
ATOM 758 C CA . ASN A 1 91 ? 3.553 -9.258 -7.977 1 93.69 91 ASN A CA 1
ATOM 759 C C . ASN A 1 91 ? 4.051 -7.926 -7.43 1 93.69 91 ASN A C 1
ATOM 761 O O . ASN A 1 91 ? 5.098 -7.863 -6.781 1 93.69 91 ASN A O 1
ATOM 765 N N . ASN A 1 92 ? 3.291 -6.883 -7.762 1 93.06 92 ASN A N 1
ATOM 766 C CA . ASN A 1 92 ? 3.514 -5.535 -7.25 1 93.06 92 ASN A CA 1
ATOM 767 C C . ASN A 1 92 ? 3.504 -5.508 -5.723 1 93.06 92 ASN A C 1
ATOM 769 O O . ASN A 1 92 ? 2.475 -5.77 -5.102 1 93.06 92 ASN A O 1
ATOM 773 N N . PRO A 1 93 ? 4.68 -5.164 -5.117 1 93.69 93 PRO A N 1
ATOM 774 C CA . PRO A 1 93 ? 4.754 -5.285 -3.658 1 93.69 93 PRO A CA 1
ATOM 775 C C . PRO A 1 93 ? 3.871 -4.273 -2.936 1 93.69 93 PRO A C 1
ATOM 777 O O . PRO A 1 93 ? 3.398 -4.543 -1.827 1 93.69 93 PRO A O 1
ATOM 780 N N . TRP A 1 94 ? 3.619 -3.113 -3.523 1 94.19 94 TRP A N 1
ATOM 781 C CA . TRP A 1 94 ? 2.811 -2.1 -2.855 1 94.19 94 TRP A CA 1
ATOM 782 C C . TRP A 1 94 ? 1.342 -2.51 -2.822 1 94.19 94 TRP A C 1
ATOM 784 O O . TRP A 1 94 ? 0.674 -2.369 -1.796 1 94.19 94 TRP A O 1
ATOM 794 N N . THR A 1 95 ? 0.825 -3.031 -3.91 1 93.62 95 THR A N 1
ATOM 795 C CA . THR A 1 95 ? -0.566 -3.471 -3.92 1 93.62 95 THR A CA 1
ATOM 796 C C . THR A 1 95 ? -0.743 -4.727 -3.068 1 93.62 95 THR A C 1
ATOM 798 O O . THR A 1 95 ? -1.759 -4.879 -2.387 1 93.62 95 THR A O 1
ATOM 801 N N . LEU A 1 96 ? 0.257 -5.582 -3.121 1 91.94 96 LEU A N 1
ATOM 802 C CA . LEU A 1 96 ? 0.183 -6.762 -2.27 1 91.94 96 LEU A CA 1
ATOM 803 C C . LEU A 1 96 ? 0.101 -6.367 -0.798 1 91.94 96 LEU A C 1
ATOM 805 O O . LEU A 1 96 ? -0.563 -7.039 -0.007 1 91.94 96 LEU A O 1
ATOM 809 N N . GLN A 1 97 ? 0.72 -5.34 -0.487 1 90.31 97 GLN A N 1
ATOM 810 C CA . GLN A 1 97 ? 0.794 -4.891 0.9 1 90.31 97 GLN A CA 1
ATOM 811 C C . GLN A 1 97 ? -0.468 -4.133 1.302 1 90.31 97 GLN A C 1
ATOM 813 O O . GLN A 1 97 ? -0.885 -4.184 2.461 1 90.31 97 GLN A O 1
ATOM 818 N N . SER A 1 98 ? -1.097 -3.49 0.3 1 90.81 98 SER A N 1
ATOM 819 C CA . SER A 1 98 ? -2.08 -2.504 0.741 1 90.81 98 SER A CA 1
ATOM 820 C C . SER A 1 98 ? -3.459 -2.803 0.162 1 90.81 98 SER A C 1
ATOM 822 O O . SER A 1 98 ? -4.441 -2.15 0.52 1 90.81 98 SER A O 1
ATOM 824 N N . MET A 1 99 ? -3.574 -3.727 -0.741 1 89.75 99 MET A N 1
ATOM 825 C CA . MET A 1 99 ? -4.867 -4.082 -1.312 1 89.75 99 MET A CA 1
ATOM 826 C C . MET A 1 99 ? -5.371 -5.402 -0.738 1 89.75 99 MET A C 1
ATOM 828 O O . MET A 1 99 ? -5.344 -6.43 -1.415 1 89.75 99 MET A O 1
ATOM 832 N N . GLU A 1 100 ? -6.023 -5.32 0.396 1 89.25 100 GLU A N 1
ATOM 833 C CA . GLU A 1 100 ? -6.559 -6.504 1.062 1 89.25 100 GLU A CA 1
ATOM 834 C C . GLU A 1 100 ? -7.852 -6.973 0.4 1 89.25 100 GLU A C 1
ATOM 836 O O . GLU A 1 100 ? -8.312 -6.363 -0.565 1 89.25 100 GLU A O 1
ATOM 841 N N . LYS A 1 101 ? -8.453 -8.047 0.938 1 92.06 101 LYS A N 1
ATOM 842 C CA . LYS A 1 101 ? -9.742 -8.547 0.479 1 92.06 101 LYS A CA 1
ATOM 843 C C . LYS A 1 101 ? -10.789 -7.43 0.439 1 92.06 101 LYS A C 1
ATOM 845 O O . LYS A 1 101 ? -11.609 -7.375 -0.479 1 92.06 101 LYS A O 1
ATOM 850 N N . HIS A 1 102 ? -10.695 -6.605 1.345 1 93.88 102 HIS A N 1
ATOM 851 C CA . HIS A 1 102 ? -11.672 -5.523 1.479 1 93.88 102 HIS A CA 1
ATOM 852 C C . HIS A 1 102 ? -11.648 -4.613 0.256 1 93.88 102 HIS A C 1
ATOM 854 O O . HIS A 1 102 ? -12.68 -4.402 -0.382 1 93.88 102 HIS A O 1
ATOM 860 N N . THR A 1 103 ? -10.508 -4.121 -0.078 1 94.25 103 THR A N 1
ATOM 861 C CA . THR A 1 103 ? -10.383 -3.232 -1.229 1 94.25 103 THR A CA 1
ATOM 862 C C . THR A 1 103 ? -10.805 -3.947 -2.51 1 94.25 103 THR A C 1
ATOM 864 O O . THR A 1 103 ? -11.453 -3.352 -3.373 1 94.25 103 THR A O 1
ATOM 867 N N . THR A 1 104 ? -10.414 -5.168 -2.58 1 96.06 104 THR A N 1
ATOM 868 C CA . THR A 1 104 ? -10.703 -5.906 -3.807 1 96.06 104 THR A CA 1
ATOM 869 C C . THR A 1 104 ? -12.203 -6.133 -3.965 1 96.06 104 THR A C 1
ATOM 871 O O . THR A 1 104 ? -12.742 -6.012 -5.066 1 96.06 104 THR A O 1
ATOM 874 N N . TYR A 1 105 ? -12.914 -6.449 -2.869 1 97.12 105 TYR A N 1
ATOM 875 C CA . TYR A 1 105 ? -14.367 -6.57 -2.926 1 97.12 105 TYR A CA 1
ATOM 876 C C . TYR A 1 105 ? -15.008 -5.262 -3.377 1 97.12 105 TYR A C 1
ATOM 878 O O . TYR A 1 105 ? -15.82 -5.25 -4.309 1 97.12 105 TYR A O 1
ATOM 886 N N . ALA A 1 106 ? -14.617 -4.168 -2.752 1 97.44 106 ALA A N 1
ATOM 887 C CA . ALA A 1 106 ? -15.195 -2.865 -3.078 1 97.44 106 ALA A CA 1
ATOM 888 C C . ALA A 1 106 ? -14.969 -2.52 -4.547 1 97.44 106 ALA A C 1
ATOM 890 O O . ALA A 1 106 ? -15.883 -2.057 -5.23 1 97.44 106 ALA A O 1
ATOM 891 N N . ALA A 1 107 ? -13.781 -2.779 -5.012 1 98.06 107 ALA A N 1
ATOM 892 C CA . ALA A 1 107 ? -13.438 -2.441 -6.391 1 98.06 107 ALA A CA 1
ATOM 893 C C . ALA A 1 107 ? -14.273 -3.248 -7.383 1 98.06 107 ALA A C 1
ATOM 895 O O . ALA A 1 107 ? -14.797 -2.697 -8.352 1 98.06 107 ALA A O 1
ATOM 896 N N . MET A 1 108 ? -14.367 -4.508 -7.16 1 98.56 108 MET A N 1
ATOM 897 C CA . MET A 1 108 ? -15.102 -5.352 -8.094 1 98.56 108 MET A CA 1
ATOM 898 C C . MET A 1 108 ? -16.594 -5.066 -8.031 1 98.56 108 MET A C 1
ATOM 900 O O . MET A 1 108 ? -17.297 -5.137 -9.039 1 98.56 108 MET A O 1
ATOM 904 N N . MET A 1 109 ? -17.109 -4.727 -6.812 1 98.38 109 MET A N 1
ATOM 905 C CA . MET A 1 109 ? -18.484 -4.246 -6.723 1 98.38 109 MET A CA 1
ATOM 906 C C . MET A 1 109 ? -18.688 -2.996 -7.574 1 98.38 109 MET A C 1
ATOM 908 O O . MET A 1 109 ? -19.656 -2.9 -8.328 1 98.38 109 MET A O 1
ATOM 912 N N . ARG A 1 110 ? -17.766 -2.062 -7.469 1 98.25 110 ARG A N 1
ATOM 913 C CA . ARG A 1 110 ? -17.812 -0.83 -8.25 1 98.25 110 ARG A CA 1
ATOM 914 C C . ARG A 1 110 ? -17.844 -1.129 -9.742 1 98.25 110 ARG A C 1
ATOM 916 O O . ARG A 1 110 ? -18.484 -0.412 -10.516 1 98.25 110 ARG A O 1
ATOM 923 N N . LEU A 1 111 ? -17.141 -2.16 -10.141 1 98.62 111 LEU A N 1
ATOM 924 C CA . LEU A 1 111 ? -17.031 -2.516 -11.555 1 98.62 111 LEU A CA 1
ATOM 925 C C . LEU A 1 111 ? -18.234 -3.334 -12 1 98.62 111 LEU A C 1
ATOM 927 O O . LEU A 1 111 ? -18.375 -3.658 -13.18 1 98.62 111 LEU A O 1
ATOM 931 N N . GLY A 1 112 ? -19.109 -3.719 -11.102 1 98.38 112 GLY A N 1
ATOM 932 C CA . GLY A 1 112 ? -20.344 -4.406 -11.453 1 98.38 112 GLY A CA 1
ATOM 933 C C . GLY A 1 112 ? -20.234 -5.914 -11.336 1 98.38 112 GLY A C 1
ATOM 934 O O . GLY A 1 112 ? -21.172 -6.637 -11.711 1 98.38 112 GLY A O 1
ATOM 935 N N . PHE A 1 113 ? -19.094 -6.469 -10.836 1 98.62 113 PHE A N 1
ATOM 936 C CA . PHE A 1 113 ? -18.984 -7.906 -10.609 1 98.62 113 PHE A CA 1
ATOM 937 C C . PHE A 1 113 ? -20.031 -8.375 -9.594 1 98.62 113 PHE A C 1
ATOM 939 O O . PHE A 1 113 ? -20.375 -7.637 -8.672 1 98.62 113 PHE A O 1
ATOM 946 N N . PRO A 1 114 ? -20.516 -9.539 -9.781 1 97.56 114 PRO A N 1
ATOM 947 C CA . PRO A 1 114 ? -21.516 -10.062 -8.852 1 97.56 114 PRO A CA 1
ATOM 948 C C . PRO A 1 114 ? -20.906 -10.555 -7.543 1 97.56 114 PRO A C 1
ATOM 950 O O . PRO A 1 114 ? -21 -11.742 -7.223 1 97.56 114 PRO A O 1
ATOM 953 N N . ILE A 1 115 ? -20.406 -9.664 -6.777 1 97.94 115 ILE A N 1
ATOM 954 C CA . ILE A 1 115 ? -19.875 -9.969 -5.449 1 97.94 115 ILE A CA 1
ATOM 955 C C . ILE A 1 115 ? -21.031 -10.023 -4.441 1 97.94 115 ILE A C 1
ATOM 957 O O . ILE A 1 115 ? -21.859 -9.125 -4.402 1 97.94 115 ILE A O 1
ATOM 961 N N . PRO A 1 116 ? -21.078 -11.047 -3.643 1 97.56 116 PRO A N 1
ATOM 962 C CA . PRO A 1 116 ? -22.156 -11.102 -2.652 1 97.56 116 PRO A CA 1
ATOM 963 C C . PRO A 1 116 ? -22.125 -9.914 -1.691 1 97.56 116 PRO A C 1
ATOM 965 O O . PRO A 1 116 ? -21.062 -9.406 -1.359 1 97.56 116 PRO A O 1
ATOM 968 N N . PRO A 1 117 ? -23.344 -9.508 -1.241 1 97.44 117 PRO A N 1
ATOM 969 C CA . PRO A 1 117 ? -23.391 -8.445 -0.237 1 97.44 117 PRO A CA 1
ATOM 970 C C . PRO A 1 117 ? -22.469 -8.711 0.948 1 97.44 117 PRO A C 1
ATOM 972 O O . PRO A 1 117 ? -22.438 -9.828 1.474 1 97.44 117 PRO A O 1
ATOM 975 N N . THR A 1 118 ? -21.688 -7.68 1.336 1 97.94 118 THR A N 1
ATOM 976 C CA . THR A 1 118 ? -20.625 -7.848 2.336 1 97.94 118 THR A CA 1
ATOM 977 C C . THR A 1 118 ? -20.594 -6.652 3.283 1 97.94 118 THR A C 1
ATOM 979 O O . THR A 1 118 ? -20.734 -5.504 2.852 1 97.94 118 THR A O 1
ATOM 982 N N . TRP A 1 119 ? -20.469 -6.93 4.578 1 98.06 119 TRP A N 1
ATOM 983 C CA . TRP A 1 119 ? -20.297 -5.922 5.621 1 98.06 119 TRP A CA 1
ATOM 984 C C . TRP A 1 119 ? -18.906 -6.02 6.246 1 98.06 119 TRP A C 1
ATOM 986 O O . TRP A 1 119 ? -18.312 -7.094 6.273 1 98.06 119 TRP A O 1
ATOM 996 N N . MET A 1 120 ? -18.422 -4.91 6.684 1 97.44 120 MET A N 1
ATOM 997 C CA . MET A 1 120 ? -17.266 -4.887 7.578 1 97.44 120 MET A CA 1
ATOM 998 C C . MET A 1 120 ? -17.703 -4.668 9.023 1 97.44 120 MET A C 1
ATOM 1000 O O . MET A 1 120 ? -18.5 -3.764 9.312 1 97.44 120 MET A O 1
ATOM 1004 N N . ILE A 1 121 ? -17.156 -5.477 9.891 1 96.88 121 ILE A N 1
ATOM 1005 C CA . ILE A 1 121 ? -17.484 -5.414 11.312 1 96.88 121 ILE A CA 1
ATOM 1006 C C . ILE A 1 121 ? -16.234 -5.055 12.109 1 96.88 121 ILE A C 1
ATOM 1008 O O . ILE A 1 121 ? -15.172 -5.66 11.93 1 96.88 121 ILE A O 1
ATOM 1012 N N . PRO A 1 122 ? -16.328 -4.039 13.008 1 95.31 122 PRO A N 1
ATOM 1013 C CA . PRO A 1 122 ? -15.188 -3.709 13.859 1 95.31 122 PRO A CA 1
ATOM 1014 C C . PRO A 1 122 ? -14.719 -4.891 14.703 1 95.31 122 PRO A C 1
ATOM 1016 O O . PRO A 1 122 ? -15.492 -5.82 14.953 1 95.31 122 PRO A O 1
ATOM 1019 N N . PRO A 1 123 ? -13.516 -4.852 15.172 1 93.88 123 PRO A N 1
ATOM 1020 C CA . PRO A 1 123 ? -13.016 -5.953 15.992 1 93.88 123 PRO A CA 1
ATOM 1021 C C . PRO A 1 123 ? -13.742 -6.062 17.344 1 93.88 123 PRO A C 1
ATOM 1023 O O . PRO A 1 123 ? -14.195 -5.055 17.875 1 93.88 123 PRO A O 1
ATOM 1026 N N . LYS A 1 124 ? -13.773 -7.277 17.797 1 93.88 124 LYS A N 1
ATOM 1027 C CA . LYS A 1 124 ? -14.367 -7.531 19.109 1 93.88 124 LYS A CA 1
ATOM 1028 C C . LYS A 1 124 ? -13.492 -6.973 20.219 1 93.88 124 LYS A C 1
ATOM 1030 O O . LYS A 1 124 ? -14.008 -6.512 21.25 1 93.88 124 LYS A O 1
ATOM 1035 N N . GLU A 1 125 ? -12.227 -7.086 19.984 1 92.75 125 GLU A N 1
ATOM 1036 C CA . GLU A 1 125 ? -11.242 -6.625 20.969 1 92.75 125 GLU A CA 1
ATOM 1037 C C . GLU A 1 125 ? -10.18 -5.75 20.297 1 92.75 125 GLU A C 1
ATOM 1039 O O . GLU A 1 125 ? -9.961 -5.836 19.094 1 92.75 125 GLU A O 1
ATOM 1044 N N . TYR A 1 126 ? -9.633 -4.871 21.094 1 89.5 126 TYR A N 1
ATOM 1045 C CA . TYR A 1 126 ? -8.562 -4.008 20.609 1 89.5 126 TYR A CA 1
ATOM 1046 C C . TYR A 1 126 ? -7.285 -4.219 21.422 1 89.5 126 TYR A C 1
ATOM 1048 O O . TYR A 1 126 ? -7.344 -4.5 22.609 1 89.5 126 TYR A O 1
ATOM 1056 N N . THR A 1 127 ? -6.238 -4.16 20.719 1 86.38 127 THR A N 1
ATOM 1057 C CA . THR A 1 127 ? -4.973 -4.094 21.438 1 86.38 127 THR A CA 1
ATOM 1058 C C . THR A 1 127 ? -4.805 -2.734 22.109 1 86.38 127 THR A C 1
ATOM 1060 O O . THR A 1 127 ? -4.977 -1.695 21.469 1 86.38 127 THR A O 1
ATOM 1063 N N . GLU A 1 128 ? -4.422 -2.785 23.281 1 85.38 128 GLU A N 1
ATOM 1064 C CA . GLU A 1 128 ? -4.312 -1.55 24.047 1 85.38 128 GLU A CA 1
ATOM 1065 C C . GLU A 1 128 ? -3.264 -0.617 23.453 1 85.38 128 GLU A C 1
ATOM 1067 O O . GLU A 1 128 ? -2.199 -1.066 23.016 1 85.38 128 GLU A O 1
ATOM 1072 N N . SER A 1 129 ? -3.598 0.554 23.266 1 81.31 129 SER A N 1
ATOM 1073 C CA . SER A 1 129 ? -2.697 1.609 22.812 1 81.31 129 SER A CA 1
ATOM 1074 C C . SER A 1 129 ? -3.064 2.953 23.422 1 81.31 129 SER A C 1
ATOM 1076 O O . SER A 1 129 ? -4.16 3.115 23.969 1 81.31 129 SER A O 1
ATOM 1078 N N . ALA A 1 130 ? -2.006 3.787 23.188 1 76.06 130 ALA A N 1
ATOM 1079 C CA . ALA A 1 130 ? -2.264 5.141 23.672 1 76.06 130 ALA A CA 1
ATOM 1080 C C . ALA A 1 130 ? -3.438 5.773 22.922 1 76.06 130 ALA A C 1
ATOM 1082 O O . ALA A 1 130 ? -3.65 5.508 21.75 1 76.06 130 ALA A O 1
ATOM 1083 N N . ASP A 1 131 ? -4.434 6.254 23.406 1 83.75 131 ASP A N 1
ATOM 1084 C CA . ASP A 1 131 ? -5.492 7.094 22.859 1 83.75 131 ASP A CA 1
ATOM 1085 C C . ASP A 1 131 ? -6.691 6.254 22.438 1 83.75 131 ASP A C 1
ATOM 1087 O O . ASP A 1 131 ? -7.723 6.793 22.016 1 83.75 131 ASP A O 1
ATOM 1091 N N . LEU A 1 132 ? -6.449 4.875 22.422 1 87.44 132 LEU A N 1
ATOM 1092 C CA . LEU A 1 132 ? -7.496 3.98 21.938 1 87.44 132 LEU A CA 1
ATOM 1093 C C . LEU A 1 132 ? -8.812 4.242 22.672 1 87.44 132 LEU A C 1
ATOM 1095 O O . LEU A 1 132 ? -9.852 4.441 22.031 1 87.44 132 LEU A O 1
ATOM 1099 N N . GLN A 1 133 ? -8.703 4.293 23.969 1 89.19 133 GLN A N 1
ATOM 1100 C CA . GLN A 1 133 ? -9.914 4.422 24.766 1 89.19 133 GLN A CA 1
ATOM 1101 C C . GLN A 1 133 ? -10.633 5.742 24.484 1 89.19 133 GLN A C 1
ATOM 1103 O O . GLN A 1 133 ? -11.844 5.766 24.281 1 89.19 133 GLN A O 1
ATOM 1108 N N . ALA A 1 134 ? -9.844 6.801 24.453 1 90 134 ALA A N 1
ATOM 1109 C CA . ALA A 1 134 ? -10.422 8.109 24.172 1 90 134 ALA A CA 1
ATOM 1110 C C . ALA A 1 134 ? -11.062 8.148 22.781 1 90 134 ALA A C 1
ATOM 1112 O O . ALA A 1 134 ? -12.133 8.727 22.609 1 90 134 ALA A O 1
ATOM 1113 N N . THR A 1 135 ? -10.445 7.527 21.828 1 92.56 135 THR A N 1
ATOM 1114 C CA . THR A 1 135 ? -10.93 7.508 20.453 1 92.56 135 THR A CA 1
ATOM 1115 C C . THR A 1 135 ? -12.242 6.723 20.359 1 92.56 135 THR A C 1
ATOM 1117 O O . THR A 1 135 ? -13.219 7.211 19.797 1 92.56 135 THR A O 1
ATOM 1120 N N . LEU A 1 136 ? -12.266 5.566 20.969 1 92.94 136 LEU A N 1
ATOM 1121 C CA . LEU A 1 136 ? -13.445 4.711 20.875 1 92.94 136 LEU A CA 1
ATOM 1122 C C . LEU A 1 136 ? -14.617 5.324 21.625 1 92.94 136 LEU A C 1
ATOM 1124 O O . LEU A 1 136 ? -15.758 5.281 21.156 1 92.94 136 LEU A O 1
ATOM 1128 N N . LYS A 1 137 ? -14.359 5.887 22.781 1 93.56 137 LYS A N 1
ATOM 1129 C CA . LYS A 1 137 ? -15.414 6.512 23.578 1 93.56 137 LYS A CA 1
ATOM 1130 C C . LYS A 1 137 ? -16.078 7.652 22.797 1 93.56 137 LYS A C 1
ATOM 1132 O O . LYS A 1 137 ? -17.297 7.832 22.859 1 93.56 137 LYS A O 1
ATOM 1137 N N . GLN A 1 138 ? -15.305 8.312 22.078 1 93.19 138 GLN A N 1
ATOM 1138 C CA . GLN A 1 138 ? -15.797 9.523 21.438 1 93.19 138 GLN A CA 1
ATOM 1139 C C . GLN A 1 138 ? -16.391 9.219 20.062 1 93.19 138 GLN A C 1
ATOM 1141 O O . GLN A 1 138 ? -17.344 9.875 19.625 1 93.19 138 GLN A O 1
ATOM 1146 N N . TYR A 1 139 ? -15.805 8.219 19.359 1 94.75 139 TYR A N 1
ATOM 1147 C CA . TYR A 1 139 ? -16.125 8.164 17.938 1 94.75 139 TYR A CA 1
ATOM 1148 C C . TYR A 1 139 ? -16.688 6.809 17.562 1 94.75 139 TYR A C 1
ATOM 1150 O O . TYR A 1 139 ? -17.219 6.633 16.453 1 94.75 139 TYR A O 1
ATOM 1158 N N . ALA A 1 140 ? -16.641 5.836 18.406 1 94.62 140 ALA A N 1
ATOM 1159 C CA . ALA A 1 140 ? -17.188 4.523 18.094 1 94.62 140 ALA A CA 1
ATOM 1160 C C . ALA A 1 140 ? -18.672 4.453 18.453 1 94.62 140 ALA A C 1
ATOM 1162 O O . ALA A 1 140 ? -19.094 4.945 19.5 1 94.62 140 ALA A O 1
ATOM 1163 N N . LYS A 1 141 ? -19.453 3.895 17.625 1 95.94 141 LYS A N 1
ATOM 1164 C CA . LYS A 1 141 ? -20.875 3.707 17.875 1 95.94 141 LYS A CA 1
ATOM 1165 C C . LYS A 1 141 ? -21.188 2.256 18.234 1 95.94 141 LYS A C 1
ATOM 1167 O O . LYS A 1 141 ? -20.609 1.333 17.656 1 95.94 141 LYS A O 1
ATOM 1172 N N . LEU A 1 142 ? -22.109 2.102 19.156 1 95.12 142 LEU A N 1
ATOM 1173 C CA . LEU A 1 142 ? -22.641 0.767 19.406 1 95.12 142 LEU A CA 1
ATOM 1174 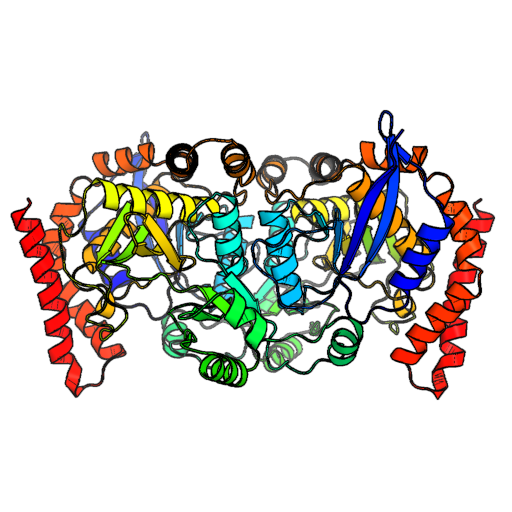C C . LEU A 1 142 ? -23.453 0.274 18.219 1 95.12 142 LEU A C 1
ATOM 1176 O O . LEU A 1 142 ? -24.031 1.075 17.484 1 95.12 142 LEU A O 1
ATOM 1180 N N . PHE A 1 143 ? -23.406 -1.002 18.016 1 96.62 143 PHE A N 1
ATOM 1181 C CA . PHE A 1 143 ? -24.156 -1.566 16.906 1 96.62 143 PHE A CA 1
ATOM 1182 C C . PHE A 1 143 ? -24.781 -2.906 17.297 1 96.62 143 PHE A C 1
ATOM 1184 O O . PHE A 1 143 ? -24.375 -3.512 18.297 1 96.62 143 PHE A O 1
ATOM 1191 N N . ASP A 1 144 ? -25.812 -3.324 16.547 1 97.62 144 ASP A N 1
ATOM 1192 C CA . ASP A 1 144 ? -26.484 -4.605 16.719 1 97.62 144 ASP A CA 1
ATOM 1193 C C . ASP A 1 144 ? -26 -5.621 15.68 1 97.62 144 ASP A C 1
ATOM 1195 O O . ASP A 1 144 ? -26.5 -5.648 14.555 1 97.62 144 ASP A O 1
ATOM 1199 N N . LEU A 1 145 ? -25.094 -6.449 16.141 1 97.94 145 LEU A N 1
ATOM 1200 C CA . LEU A 1 145 ? -24.516 -7.453 15.25 1 97.94 145 LEU A CA 1
ATOM 1201 C C . LEU A 1 145 ? -25.594 -8.375 14.695 1 97.94 145 LEU A C 1
ATOM 1203 O O . LEU A 1 145 ? -25.547 -8.75 13.523 1 97.94 145 LEU A O 1
ATOM 1207 N N . GLY A 1 146 ? -26.469 -8.758 15.531 1 97.69 146 GLY A N 1
ATOM 1208 C CA . GLY A 1 146 ? -27.562 -9.617 15.102 1 97.69 146 GLY A CA 1
ATOM 1209 C C . GLY A 1 146 ? -28.406 -9.008 14 1 97.69 146 GLY A C 1
ATOM 1210 O O . GLY A 1 146 ? -28.766 -9.68 13.039 1 97.69 146 GLY A O 1
ATOM 1211 N N . ALA A 1 147 ? -28.703 -7.762 14.148 1 97.94 147 ALA A N 1
ATOM 1212 C CA . ALA A 1 147 ? -29.5 -7.074 13.133 1 97.94 147 ALA A CA 1
ATOM 1213 C C . ALA A 1 147 ? -28.781 -7.035 11.789 1 97.94 147 ALA A C 1
ATOM 1215 O O . ALA A 1 147 ? -29.406 -7.184 10.742 1 97.94 147 ALA A O 1
ATOM 1216 N N . ILE A 1 148 ? -27.5 -6.805 11.828 1 98.06 148 ILE A N 1
ATOM 1217 C CA . ILE A 1 148 ? -26.688 -6.805 10.609 1 98.06 148 ILE A CA 1
ATOM 1218 C C . ILE A 1 148 ? -26.734 -8.188 9.969 1 98.06 148 ILE A C 1
ATOM 1220 O O . ILE A 1 148 ? -27 -8.312 8.766 1 98.06 148 ILE A O 1
ATOM 1224 N N . GLY A 1 149 ? -26.5 -9.188 10.789 1 98.19 149 GLY A N 1
ATOM 1225 C CA . GLY A 1 149 ? -26.578 -10.555 10.281 1 98.19 149 GLY A CA 1
ATOM 1226 C C . GLY A 1 149 ? -27.922 -10.875 9.648 1 98.19 149 GLY A C 1
ATOM 1227 O O . GLY A 1 149 ? -27.969 -11.477 8.57 1 98.19 149 GLY A O 1
ATOM 1228 N N . ASP A 1 150 ? -28.984 -10.43 10.312 1 97.81 150 ASP A N 1
ATOM 1229 C CA . ASP A 1 150 ? -30.344 -10.656 9.805 1 97.81 150 ASP A CA 1
ATOM 1230 C C . ASP A 1 150 ? -30.547 -9.977 8.461 1 97.81 150 ASP A C 1
ATOM 1232 O O . ASP A 1 150 ? -31.203 -10.523 7.574 1 97.81 150 ASP A O 1
ATOM 1236 N N . SER A 1 151 ? -29.984 -8.852 8.359 1 97.44 151 SER A N 1
ATOM 1237 C CA . SER A 1 151 ? -30.156 -8.102 7.117 1 97.44 151 SER A CA 1
ATOM 1238 C C . SER A 1 151 ? -29.438 -8.781 5.957 1 97.44 151 SER A C 1
ATOM 1240 O O . SER A 1 151 ? -29.859 -8.68 4.805 1 97.44 151 SER A O 1
ATOM 1242 N N . ILE A 1 152 ? -28.328 -9.414 6.184 1 97.5 152 ILE A N 1
ATOM 1243 C CA . ILE A 1 152 ? -27.562 -10.133 5.18 1 97.5 152 ILE A CA 1
ATOM 1244 C C . ILE A 1 152 ? -28.266 -11.453 4.84 1 97.5 152 ILE A C 1
ATOM 1246 O O . ILE A 1 152 ? -28.344 -11.836 3.672 1 97.5 152 ILE A O 1
ATOM 1250 N N . GLY A 1 153 ? -28.766 -12.031 5.863 1 97 153 GLY A N 1
ATOM 1251 C CA . GLY A 1 153 ? -29.375 -13.344 5.723 1 97 153 GLY A CA 1
ATOM 1252 C C . GLY A 1 153 ? -28.422 -14.484 5.996 1 97 153 GLY A C 1
ATOM 1253 O O . GLY A 1 153 ? -27.203 -14.273 6.074 1 97 153 GLY A O 1
ATOM 1254 N N . TYR A 1 154 ? -29 -15.672 6.188 1 96.69 154 TYR A N 1
ATOM 1255 C CA . TYR A 1 154 ? -28.219 -16.875 6.484 1 96.69 154 TYR A CA 1
ATOM 1256 C C . TYR A 1 154 ? -28.453 -17.938 5.422 1 96.69 154 TYR A C 1
ATOM 1258 O O . TYR A 1 154 ? -29.562 -18.047 4.871 1 96.69 154 TYR A O 1
ATOM 1266 N N . PRO A 1 155 ? -27.5 -18.75 5.008 1 96.5 155 PRO A N 1
ATOM 1267 C CA . PRO A 1 155 ? -26.172 -18.734 5.633 1 96.5 155 PRO A CA 1
ATOM 1268 C C . PRO A 1 155 ? -25.328 -17.547 5.168 1 96.5 155 PRO A C 1
ATOM 1270 O O . PRO A 1 155 ? -25.562 -17 4.09 1 96.5 155 PRO A O 1
ATOM 1273 N N . GLN A 1 156 ? -24.422 -17.109 5.973 1 97.88 156 GLN A N 1
ATOM 1274 C CA . GLN A 1 156 ? -23.391 -16.125 5.672 1 97.88 156 GLN A CA 1
ATOM 1275 C C . GLN A 1 156 ? -22.016 -16.594 6.172 1 97.88 156 GLN A C 1
ATOM 1277 O O . GLN A 1 156 ? -21.906 -17.641 6.812 1 97.88 156 GLN A O 1
ATOM 1282 N N . PHE A 1 157 ? -20.984 -15.867 5.801 1 96.44 157 PHE A N 1
ATOM 1283 C CA . PHE A 1 157 ? -19.625 -16.266 6.156 1 96.44 157 PHE A CA 1
ATOM 1284 C C . PHE A 1 157 ? -18.875 -15.109 6.832 1 96.44 157 PHE A C 1
ATOM 1286 O O . PHE A 1 157 ? -18.953 -13.969 6.379 1 96.44 157 PHE A O 1
ATOM 1293 N N . MET A 1 158 ? -18.297 -15.375 7.941 1 96.38 158 MET A N 1
ATOM 1294 C CA . MET A 1 158 ? -17.375 -14.438 8.578 1 96.38 158 MET A CA 1
ATOM 1295 C C . MET A 1 158 ? -15.938 -14.742 8.188 1 96.38 158 MET A C 1
ATOM 1297 O O . MET A 1 158 ? -15.484 -15.883 8.297 1 96.38 158 MET A O 1
ATOM 1301 N N . LYS A 1 159 ? -15.289 -13.727 7.594 1 93.56 159 LYS A N 1
ATOM 1302 C CA . LYS A 1 159 ? -13.922 -13.852 7.094 1 93.56 159 LYS A CA 1
ATOM 1303 C C . LYS A 1 159 ? -13.062 -12.68 7.539 1 93.56 159 LYS A C 1
ATOM 1305 O O . LYS A 1 159 ? -13.516 -11.531 7.523 1 93.56 159 LYS A O 1
ATOM 1310 N N . PRO A 1 160 ? -11.828 -13 7.965 1 90.69 160 PRO A N 1
ATOM 1311 C CA . PRO A 1 160 ? -10.938 -11.859 8.18 1 90.69 160 PRO A CA 1
ATOM 1312 C C . PRO A 1 160 ? -10.766 -11 6.934 1 90.69 160 PRO A C 1
ATOM 1314 O O . PRO A 1 160 ? -10.734 -11.523 5.816 1 90.69 160 PRO A O 1
ATOM 1317 N N . TYR A 1 161 ? -10.617 -9.688 7.164 1 85.88 161 TYR A N 1
ATOM 1318 C CA . TYR A 1 161 ? -10.555 -8.773 6.027 1 85.88 161 TYR A CA 1
ATOM 1319 C C . TYR A 1 161 ? -9.203 -8.859 5.332 1 85.88 161 TYR A C 1
ATOM 1321 O O . TYR A 1 161 ? -9.055 -8.438 4.18 1 85.88 161 TYR A O 1
ATOM 1329 N N . ASP A 1 162 ? -8.227 -9.336 6.246 1 74.94 162 ASP A N 1
ATOM 1330 C CA . ASP A 1 162 ? -6.879 -9.508 5.703 1 74.94 162 ASP A CA 1
ATOM 1331 C C . ASP A 1 162 ? -6.43 -10.961 5.812 1 74.94 162 ASP A C 1
ATOM 1333 O O . ASP A 1 162 ? -7.125 -11.797 6.406 1 74.94 162 ASP A O 1
ATOM 1337 N N . GLY A 1 163 ? -5.547 -11.484 5.047 1 67.31 163 GLY A N 1
ATOM 1338 C CA . GLY A 1 163 ? -4.996 -12.828 5.176 1 67.31 163 GLY A CA 1
ATOM 1339 C C . GLY A 1 163 ? -5.43 -13.758 4.062 1 67.31 163 GLY A C 1
ATOM 1340 O O . GLY A 1 163 ? -6.152 -13.352 3.15 1 67.31 163 GLY A O 1
ATOM 1341 N N . GLY A 1 164 ? -4.852 -14.906 4.148 1 62.81 164 GLY A N 1
ATOM 1342 C CA . GLY A 1 164 ? -5.062 -15.883 3.09 1 62.81 164 GLY A CA 1
ATOM 1343 C C . GLY A 1 164 ? -5.238 -17.297 3.607 1 62.81 164 GLY A C 1
ATOM 1344 O O . GLY A 1 164 ? -5.289 -17.516 4.82 1 62.81 164 GLY A O 1
ATOM 1345 N N . ALA A 1 165 ? -5.605 -18.125 2.789 1 55.31 165 ALA A N 1
ATOM 1346 C CA . ALA A 1 165 ? -5.641 -19.578 2.982 1 55.31 165 ALA A CA 1
ATOM 1347 C C . ALA A 1 165 ? -6.848 -19.984 3.824 1 55.31 165 ALA A C 1
ATOM 1349 O O . ALA A 1 165 ? -6.766 -20.922 4.621 1 55.31 165 ALA A O 1
ATOM 1350 N N . TRP A 1 166 ? -7.84 -19.203 3.797 1 62.41 166 TRP A N 1
ATOM 1351 C CA . TRP A 1 166 ? -9.117 -19.469 4.441 1 62.41 166 TRP A CA 1
ATOM 1352 C C . TRP A 1 166 ? -8.969 -19.516 5.957 1 62.41 166 TRP A C 1
ATOM 1354 O O . TRP A 1 166 ? -9.828 -20.062 6.656 1 62.41 166 TRP A O 1
ATOM 1364 N N . VAL A 1 167 ? -7.922 -19 6.371 1 64 167 VAL A N 1
ATOM 1365 C CA . VAL A 1 167 ? -7.727 -18.922 7.816 1 64 167 VAL A CA 1
ATOM 1366 C C . VAL A 1 167 ? -8.742 -17.969 8.43 1 64 167 VAL A C 1
ATOM 1368 O O . VAL A 1 167 ? -8.891 -16.828 7.977 1 64 167 VAL A O 1
ATOM 1371 N N . GLY A 1 168 ? -9.5 -18.484 9.25 1 72.06 168 GLY A N 1
ATOM 1372 C CA . GLY A 1 168 ? -10.422 -17.656 10.016 1 72.06 168 GLY A CA 1
ATOM 1373 C C . GLY A 1 168 ? -11.781 -17.5 9.359 1 72.06 168 GLY A C 1
ATOM 1374 O O . GLY A 1 168 ? -12.57 -16.656 9.758 1 72.06 168 GLY A O 1
ATOM 1375 N N . VAL A 1 169 ? -12.008 -18.312 8.305 1 85 169 VAL A N 1
ATOM 1376 C CA . VAL A 1 169 ? -13.312 -18.234 7.648 1 85 169 VAL A CA 1
ATOM 1377 C C . VAL A 1 169 ? -14.289 -19.172 8.352 1 85 169 VAL A C 1
ATOM 1379 O O . VAL A 1 169 ? -13.984 -20.344 8.602 1 85 169 VAL A O 1
ATOM 1382 N N . THR A 1 170 ? -15.453 -18.672 8.703 1 91.62 170 THR A N 1
ATOM 1383 C CA . THR A 1 170 ? -16.453 -19.438 9.43 1 91.62 170 THR A CA 1
ATOM 1384 C C . THR A 1 170 ? -17.828 -19.297 8.766 1 91.62 170 THR A C 1
ATOM 1386 O O . THR A 1 170 ? -18.266 -18.188 8.453 1 91.62 170 THR A O 1
ATOM 1389 N N . ALA A 1 171 ? -18.438 -20.422 8.555 1 94 171 ALA A N 1
ATOM 1390 C CA . ALA A 1 171 ? -19.828 -20.406 8.094 1 94 171 ALA A CA 1
ATOM 1391 C C . ALA A 1 171 ? -20.781 -20.078 9.242 1 94 171 ALA A C 1
ATOM 1393 O O . ALA A 1 171 ? -20.672 -20.625 10.336 1 94 171 ALA A O 1
ATOM 1394 N N . ILE A 1 172 ? -21.656 -19.188 9.008 1 97.38 172 ILE A N 1
ATOM 1395 C CA . ILE A 1 172 ? -22.625 -18.719 10 1 97.38 172 ILE A CA 1
ATOM 1396 C C . ILE A 1 172 ? -24.031 -19.109 9.57 1 97.38 172 ILE A C 1
ATOM 1398 O O . ILE A 1 172 ? -24.547 -18.578 8.578 1 97.38 172 ILE A O 1
ATOM 1402 N N . THR A 1 173 ? -24.719 -19.875 10.43 1 97 173 THR A N 1
ATOM 1403 C CA . THR A 1 173 ? -26 -20.422 10.008 1 97 173 THR A CA 1
ATOM 1404 C C . THR A 1 173 ? -27.156 -19.672 10.664 1 97 173 THR A C 1
ATOM 1406 O O . THR A 1 173 ? -28.312 -19.812 10.25 1 97 173 THR A O 1
ATOM 1409 N N . ASP A 1 174 ? -26.906 -19.016 11.75 1 97.25 174 ASP A N 1
ATOM 1410 C CA . ASP A 1 174 ? -27.938 -18.25 12.453 1 97.25 174 ASP A CA 1
ATOM 1411 C C . ASP A 1 174 ? -27.312 -17.188 13.352 1 97.25 174 ASP A C 1
ATOM 1413 O O . ASP A 1 174 ? -26.094 -17.031 13.391 1 97.25 174 ASP A O 1
ATOM 1417 N N . ARG A 1 175 ? -28.203 -16.5 14.078 1 97.25 175 ARG A N 1
ATOM 1418 C CA . ARG A 1 175 ? -27.781 -15.391 14.914 1 97.25 175 ARG A CA 1
ATOM 1419 C C . ARG A 1 175 ? -26.844 -15.859 16.031 1 97.25 175 ARG A C 1
ATOM 1421 O O . ARG A 1 175 ? -25.891 -15.156 16.391 1 97.25 175 ARG A O 1
ATOM 1428 N N . THR A 1 176 ? -27.156 -16.938 16.609 1 97.81 176 THR A N 1
ATOM 1429 C CA . THR A 1 176 ? -26.344 -17.469 17.703 1 97.81 176 THR A CA 1
ATOM 1430 C C . THR A 1 176 ? -24.938 -17.797 17.219 1 97.81 176 THR A C 1
ATOM 1432 O O . THR A 1 176 ? -23.953 -17.422 17.875 1 97.81 176 THR A O 1
ATOM 1435 N N . ALA A 1 177 ? -24.891 -18.453 16.078 1 97.81 177 ALA A N 1
ATOM 1436 C CA . ALA A 1 177 ? -23.594 -18.766 15.484 1 97.81 177 ALA A CA 1
ATOM 1437 C C . ALA A 1 177 ? -22.812 -17.5 15.172 1 97.81 177 ALA A C 1
ATOM 1439 O O . ALA A 1 177 ? -21.578 -17.469 15.312 1 97.81 177 ALA A O 1
ATOM 1440 N N . LEU A 1 178 ? -23.5 -16.5 14.727 1 98.06 178 LEU A N 1
ATOM 1441 C CA . LEU A 1 178 ? -22.859 -15.227 14.406 1 98.06 178 LEU A CA 1
ATOM 1442 C C . LEU A 1 178 ? -22.234 -14.609 15.648 1 98.06 178 LEU A C 1
ATOM 1444 O O . LEU A 1 178 ? -21.078 -14.18 15.609 1 98.06 178 LEU A O 1
ATOM 1448 N N . GLN A 1 179 ? -22.969 -14.57 16.719 1 97.56 179 GLN A N 1
ATOM 1449 C CA . GLN A 1 179 ? -22.484 -13.992 17.953 1 97.56 179 GLN A CA 1
ATOM 1450 C C . GLN A 1 179 ? -21.25 -14.75 18.469 1 97.56 179 GLN A C 1
ATOM 1452 O O . GLN A 1 179 ? -20.281 -14.141 18.922 1 97.56 179 GLN A O 1
ATOM 1457 N N . GLU A 1 180 ? -21.312 -16.016 18.391 1 97.31 180 GLU A N 1
ATOM 1458 C CA . GLU A 1 180 ? -20.203 -16.844 18.844 1 97.31 180 GLU A CA 1
ATOM 1459 C C . GLU A 1 180 ? -18.938 -16.594 18 1 97.31 180 GLU A C 1
ATOM 1461 O O . GLU A 1 180 ? -17.844 -16.469 18.547 1 97.31 180 GLU A O 1
ATOM 1466 N N . ALA A 1 181 ? -19.109 -16.594 16.703 1 96.69 181 ALA A N 1
ATOM 1467 C CA . ALA A 1 181 ? -17.969 -16.344 15.812 1 96.69 181 ALA A CA 1
ATOM 1468 C C . ALA A 1 181 ? -17.328 -15 16.094 1 96.69 181 ALA A C 1
ATOM 1470 O O . ALA A 1 181 ? -16.109 -14.875 16.125 1 96.69 181 ALA A O 1
ATOM 1471 N N . TYR A 1 182 ? -18.188 -14.008 16.297 1 97 182 TYR A N 1
ATOM 1472 C CA . TYR A 1 182 ? -17.688 -12.672 16.578 1 97 182 TYR A CA 1
ATOM 1473 C C . TYR A 1 182 ? -16.922 -12.648 17.906 1 97 182 TYR A C 1
ATOM 1475 O O . TYR A 1 182 ? -15.859 -12.031 18 1 97 182 TYR A O 1
ATOM 1483 N N . GLU A 1 183 ? -17.422 -13.266 18.922 1 95.81 183 GLU A N 1
ATOM 1484 C CA . GLU A 1 183 ? -16.781 -13.328 20.234 1 95.81 183 GLU A CA 1
ATOM 1485 C C . GLU A 1 183 ? -15.391 -13.953 20.141 1 95.81 183 GLU A C 1
ATOM 1487 O O . GLU A 1 183 ? -14.477 -13.555 20.875 1 95.81 183 GLU A O 1
ATOM 1492 N N . HIS A 1 184 ? -15.18 -14.828 19.203 1 94.69 184 HIS A N 1
ATOM 1493 C CA . HIS A 1 184 ? -13.922 -15.555 19.094 1 94.69 184 HIS A CA 1
ATOM 1494 C C . HIS A 1 184 ? -12.984 -14.875 18.094 1 94.69 184 HIS A C 1
ATOM 1496 O O . HIS A 1 184 ? -11.844 -15.32 17.906 1 94.69 184 HIS A O 1
ATOM 1502 N N . SER A 1 185 ? -13.438 -13.859 17.438 1 93.44 185 SER A N 1
ATOM 1503 C CA . SER A 1 185 ? -12.656 -13.227 16.375 1 93.44 185 SER A CA 1
ATOM 1504 C C . SER A 1 185 ? -11.516 -12.398 16.953 1 93.44 185 SER A C 1
ATOM 1506 O O . SER A 1 185 ? -10.562 -12.07 16.25 1 93.44 185 SER A O 1
ATOM 1508 N N . GLY A 1 186 ? -11.625 -12.047 18.281 1 93.25 186 GLY A N 1
ATOM 1509 C CA . GLY A 1 186 ? -10.555 -11.328 18.953 1 93.25 186 GLY A CA 1
ATOM 1510 C C . GLY A 1 186 ? -10.289 -9.961 18.344 1 93.25 186 GLY A C 1
ATOM 1511 O O . GLY A 1 186 ? -11.203 -9.148 18.203 1 93.25 186 GLY A O 1
ATOM 1512 N N . THR A 1 187 ? -9.055 -9.703 17.969 1 91.81 187 THR A N 1
ATOM 1513 C CA . THR A 1 187 ? -8.656 -8.375 17.5 1 91.81 187 THR A CA 1
ATOM 1514 C C . THR A 1 187 ? -8.773 -8.289 15.984 1 91.81 187 THR A C 1
ATOM 1516 O O . THR A 1 187 ? -8.43 -7.262 15.391 1 91.81 187 THR A O 1
ATOM 1519 N N . ARG A 1 188 ? -9.297 -9.242 15.32 1 91.06 188 ARG A N 1
ATOM 1520 C CA . ARG A 1 188 ? -9.352 -9.266 13.859 1 91.06 188 ARG A CA 1
ATOM 1521 C C . ARG A 1 188 ? -10.531 -8.438 13.352 1 91.06 188 ARG A C 1
ATOM 1523 O O . ARG A 1 188 ? -11.617 -8.469 13.93 1 91.06 188 ARG A O 1
ATOM 1530 N N . LEU A 1 189 ? -10.25 -7.73 12.297 1 93.44 189 LEU A N 1
ATOM 1531 C CA . LEU A 1 189 ? -11.312 -7.09 11.523 1 93.44 189 LEU A CA 1
ATOM 1532 C C . LEU A 1 189 ? -11.961 -8.078 10.562 1 93.44 189 LEU A C 1
ATOM 1534 O O . LEU A 1 189 ? -11.266 -8.781 9.828 1 93.44 189 LEU A O 1
ATOM 1538 N N . MET A 1 190 ? -13.305 -8.109 10.625 1 95.19 190 MET A N 1
ATOM 1539 C CA . MET A 1 190 ? -13.969 -9.219 9.945 1 95.19 190 MET A CA 1
ATOM 1540 C C . MET A 1 190 ? -14.938 -8.703 8.891 1 95.19 190 MET A C 1
ATOM 1542 O O . MET A 1 190 ? -15.555 -7.652 9.07 1 95.19 190 MET A O 1
ATOM 1546 N N . HIS A 1 191 ? -15.07 -9.5 7.832 1 96.62 191 HIS A N 1
ATOM 1547 C CA . HIS A 1 191 ? -16.172 -9.367 6.895 1 96.62 191 HIS A CA 1
ATOM 1548 C C . HIS A 1 191 ? -17.312 -10.336 7.234 1 96.62 191 HIS A C 1
ATOM 1550 O O . HIS A 1 191 ? -17.047 -11.469 7.641 1 96.62 191 HIS A O 1
ATOM 1556 N N . LEU A 1 192 ? -18.484 -9.859 7.121 1 97.56 192 LEU A N 1
ATOM 1557 C CA . LEU A 1 192 ? -19.656 -10.719 6.98 1 97.56 192 LEU A CA 1
ATOM 1558 C C . LEU A 1 192 ? -20.172 -10.703 5.543 1 97.56 192 LEU A C 1
ATOM 1560 O O . LEU A 1 192 ? -20.562 -9.656 5.031 1 97.56 192 LEU A O 1
ATOM 1564 N N . GLN A 1 193 ? -20.156 -11.828 4.934 1 97.62 193 GLN A N 1
ATOM 1565 C CA . GLN A 1 193 ? -20.547 -11.906 3.529 1 97.62 193 GLN A CA 1
ATOM 1566 C C . GLN A 1 193 ? -21.672 -12.914 3.33 1 97.62 193 GLN A C 1
ATOM 1568 O O . GLN A 1 193 ? -21.625 -14.023 3.869 1 97.62 193 GLN A O 1
ATOM 1573 N N . GLN A 1 194 ? -22.641 -12.445 2.547 1 98.12 194 GLN A N 1
ATOM 1574 C CA . GLN A 1 194 ? -23.75 -13.328 2.217 1 98.12 194 GLN A CA 1
ATOM 1575 C C . GLN A 1 194 ? -23.266 -14.586 1.503 1 98.12 194 GLN A C 1
ATOM 1577 O O . GLN A 1 194 ? -22.391 -14.516 0.63 1 98.12 194 GLN A O 1
ATOM 1582 N N . GLY A 1 195 ? -23.812 -15.727 1.94 1 97.12 195 GLY A N 1
ATOM 1583 C CA . GLY A 1 195 ? -23.516 -16.953 1.218 1 97.12 195 GLY A CA 1
ATOM 1584 C C . GLY A 1 195 ? -24.188 -17.031 -0.139 1 97.12 195 GLY A C 1
ATOM 1585 O O . GLY A 1 195 ? -25.281 -16.484 -0.319 1 97.12 195 GLY A O 1
ATOM 1586 N N . VAL A 1 196 ? -23.5 -17.656 -1.09 1 96.75 196 VAL A N 1
ATOM 1587 C CA . VAL A 1 196 ? -24.094 -17.906 -2.395 1 96.75 196 VAL A CA 1
ATOM 1588 C C . VAL A 1 196 ? -24.953 -19.172 -2.33 1 96.75 196 VAL A C 1
ATOM 1590 O O . VAL A 1 196 ? -24.438 -20.281 -2.182 1 96.75 196 VAL A O 1
ATOM 1593 N N . PRO A 1 197 ? -26.219 -19 -2.502 1 92.62 197 PRO A N 1
ATOM 1594 C CA . PRO A 1 197 ? -27.094 -20.172 -2.309 1 92.62 197 PRO A CA 1
ATOM 1595 C C . PRO A 1 197 ? -27.078 -21.109 -3.504 1 92.62 197 PRO A C 1
ATOM 1597 O O . PRO A 1 197 ? -26.875 -20.688 -4.641 1 92.62 197 PRO A O 1
ATOM 1600 N N . ASN A 1 198 ? -27.297 -22.375 -3.217 1 94.31 198 ASN A N 1
ATOM 1601 C CA . ASN A 1 198 ? -27.562 -23.406 -4.203 1 94.31 198 ASN A CA 1
ATOM 1602 C C . ASN A 1 198 ? -26.562 -23.359 -5.355 1 94.31 198 ASN A C 1
ATOM 1604 O O . ASN A 1 198 ? -26.969 -23.375 -6.523 1 94.31 198 ASN A O 1
ATOM 1608 N N . TYR A 1 199 ? -25.312 -23.109 -5.027 1 96.25 199 TYR A N 1
ATOM 1609 C CA . TYR A 1 199 ? -24.344 -23.078 -6.121 1 96.25 199 TYR A CA 1
ATOM 1610 C C . TYR A 1 199 ? -24.109 -24.484 -6.656 1 96.25 199 TYR A C 1
ATOM 1612 O O . TYR A 1 199 ? -24.156 -25.469 -5.902 1 96.25 199 TYR A O 1
ATOM 1620 N N . ASP A 1 200 ? -23.844 -24.656 -7.902 1 97.44 200 ASP A N 1
ATOM 1621 C CA . ASP A 1 200 ? -23.672 -25.969 -8.539 1 97.44 200 ASP A CA 1
ATOM 1622 C C . ASP A 1 200 ? -22.234 -26.156 -9.016 1 97.44 200 ASP A C 1
ATOM 1624 O O . ASP A 1 200 ? -21.906 -27.188 -9.602 1 97.44 200 ASP A O 1
ATOM 1628 N N . ALA A 1 201 ? -21.391 -25.172 -8.789 1 97.81 201 ALA A N 1
ATOM 1629 C CA . ALA A 1 201 ? -19.984 -25.281 -9.164 1 97.81 201 ALA A CA 1
ATOM 1630 C C . ALA A 1 201 ? -19.109 -24.406 -8.266 1 97.81 201 ALA A C 1
ATOM 1632 O O . ALA A 1 201 ? -19.516 -23.312 -7.879 1 97.81 201 ALA A O 1
ATOM 1633 N N . PHE A 1 202 ? -17.969 -24.875 -7.863 1 98 202 PHE A N 1
ATOM 1634 C CA . PHE A 1 202 ? -16.891 -24.188 -7.172 1 98 202 PHE A CA 1
ATOM 1635 C C . PHE A 1 202 ? -15.594 -24.281 -7.965 1 98 202 PHE A C 1
ATOM 1637 O O . PHE A 1 202 ? -15.016 -25.359 -8.094 1 98 202 PHE A O 1
ATOM 1644 N N . VAL A 1 203 ? -15.133 -23.125 -8.5 1 98.69 203 VAL A N 1
ATOM 1645 C CA . VAL A 1 203 ? -13.977 -23.156 -9.383 1 98.69 203 VAL A CA 1
ATOM 1646 C C . VAL A 1 203 ? -12.906 -22.188 -8.867 1 98.69 203 VAL A C 1
ATOM 1648 O O . VAL A 1 203 ? -13.227 -21.078 -8.453 1 98.69 203 VAL A O 1
ATOM 1651 N N . ARG A 1 204 ? -11.703 -22.672 -8.797 1 98.06 204 ARG A N 1
ATOM 1652 C CA . ARG A 1 204 ? -10.539 -21.812 -8.609 1 98.06 204 ARG A CA 1
ATOM 1653 C C . ARG A 1 204 ? -9.82 -21.562 -9.93 1 98.06 204 ARG A C 1
ATOM 1655 O O . ARG A 1 204 ? -9.344 -22.5 -10.57 1 98.06 204 ARG A O 1
ATOM 1662 N N . CYS A 1 205 ? -9.852 -20.359 -10.344 1 98.56 205 CYS A N 1
ATOM 1663 C CA . CYS A 1 205 ? -9.125 -19.969 -11.547 1 98.56 205 CYS A CA 1
ATOM 1664 C C . CYS A 1 205 ? -7.77 -19.375 -11.195 1 98.56 205 CYS A C 1
ATOM 1666 O O . CYS A 1 205 ? -7.691 -18.375 -10.492 1 98.56 205 CYS A O 1
ATOM 1668 N N . ILE A 1 206 ? -6.68 -19.984 -11.641 1 98.44 206 ILE A N 1
ATOM 1669 C CA . ILE A 1 206 ? -5.32 -19.5 -11.414 1 98.44 206 ILE A CA 1
ATOM 1670 C C . ILE A 1 206 ? -4.84 -18.734 -12.641 1 98.44 206 ILE A C 1
ATOM 1672 O O . ILE A 1 206 ? -4.945 -19.219 -13.766 1 98.44 206 ILE A O 1
ATOM 1676 N N . GLY A 1 207 ? -4.453 -17.5 -12.383 1 98.38 207 GLY A N 1
ATOM 1677 C CA . GLY A 1 207 ? -3.918 -16.688 -13.461 1 98.38 207 GLY A CA 1
ATOM 1678 C C . GLY A 1 207 ? -2.453 -16.344 -13.273 1 98.38 207 GLY A C 1
ATOM 1679 O O . GLY A 1 207 ? -2.014 -16.047 -12.156 1 98.38 207 GLY A O 1
ATOM 1680 N N . LEU A 1 208 ? -1.659 -16.406 -14.312 1 98.5 208 LEU A N 1
ATOM 1681 C CA . LEU A 1 208 ? -0.264 -15.992 -14.375 1 98.5 208 LEU A CA 1
ATOM 1682 C C . LEU A 1 208 ? 0.037 -15.305 -15.703 1 98.5 208 LEU A C 1
ATOM 1684 O O . LEU A 1 208 ? 0.148 -15.961 -16.734 1 98.5 208 LEU A O 1
ATOM 1688 N N . GLY A 1 209 ? 0.282 -13.992 -15.617 1 98.12 209 GLY A N 1
ATOM 1689 C CA . GLY A 1 209 ? 0.234 -13.242 -16.859 1 98.12 209 GLY A CA 1
ATOM 1690 C C . GLY A 1 209 ? -1.079 -13.398 -17.609 1 98.12 209 GLY A C 1
ATOM 1691 O O . GLY A 1 209 ? -2.152 -13.258 -17.016 1 98.12 209 GLY A O 1
ATOM 1692 N N . PRO A 1 210 ? -1.01 -13.586 -18.922 1 98.06 210 PRO A N 1
ATOM 1693 C CA . PRO A 1 210 ? -2.252 -13.789 -19.656 1 98.06 210 PRO A CA 1
ATOM 1694 C C . PRO A 1 210 ? -2.639 -15.258 -19.781 1 98.06 210 PRO A C 1
ATOM 1696 O O . PRO A 1 210 ? -3.324 -15.656 -20.719 1 98.06 210 PRO A O 1
ATOM 1699 N N . GLN A 1 211 ? -2.17 -16.078 -18.844 1 98.56 211 GLN A N 1
ATOM 1700 C CA . GLN A 1 211 ? -2.455 -17.516 -18.828 1 98.56 211 GLN A CA 1
ATOM 1701 C C . GLN A 1 211 ? -3.438 -17.875 -17.719 1 98.56 211 GLN A C 1
ATOM 1703 O O . GLN A 1 211 ? -3.375 -17.312 -16.625 1 98.56 211 GLN A O 1
ATOM 1708 N N . TRP A 1 212 ? -4.332 -18.875 -18.016 1 98.06 212 TRP A N 1
ATOM 1709 C CA . TRP A 1 212 ? -5.371 -19.203 -17.047 1 98.06 212 TRP A CA 1
ATOM 1710 C C . TRP A 1 212 ? -5.551 -20.719 -16.938 1 98.06 212 TRP A C 1
ATOM 1712 O O . TRP A 1 212 ? -5.414 -21.438 -17.922 1 98.06 212 TRP A O 1
ATOM 1722 N N . LEU A 1 213 ? -5.859 -21.141 -15.711 1 98.06 213 LEU A N 1
ATOM 1723 C CA . LEU A 1 213 ? -6.246 -22.516 -15.414 1 98.06 213 LEU A CA 1
ATOM 1724 C C . LEU A 1 213 ? -7.438 -22.562 -14.461 1 98.06 213 LEU A C 1
ATOM 1726 O O . LEU A 1 213 ? -7.34 -22.109 -13.32 1 98.06 213 LEU A O 1
ATOM 1730 N N . CYS A 1 214 ? -8.562 -23.062 -14.977 1 98.5 214 CYS A N 1
ATOM 1731 C CA . CYS A 1 214 ? -9.711 -23.297 -14.109 1 98.5 214 CYS A CA 1
ATOM 1732 C C . CYS A 1 214 ? -9.656 -24.672 -13.477 1 98.5 214 CYS A C 1
ATOM 1734 O O . CYS A 1 214 ? -9.531 -25.688 -14.18 1 98.5 214 CYS A O 1
ATOM 1736 N N . VAL A 1 215 ? -9.727 -24.719 -12.203 1 98.38 215 VAL A N 1
ATOM 1737 C CA . VAL A 1 215 ? -9.648 -25.969 -11.461 1 98.38 215 VAL A CA 1
ATOM 1738 C C . VAL A 1 215 ? -10.961 -26.203 -10.703 1 98.38 215 VAL A C 1
ATOM 1740 O O . VAL A 1 215 ? -11.445 -25.312 -10.008 1 98.38 215 VAL A O 1
ATOM 1743 N N . ASN A 1 216 ? -11.562 -27.422 -10.961 1 98.44 216 ASN A N 1
ATOM 1744 C CA . ASN A 1 216 ? -12.641 -27.859 -10.078 1 98.44 216 ASN A CA 1
ATOM 1745 C C . ASN A 1 216 ? -12.172 -27.984 -8.633 1 98.44 216 ASN A C 1
ATOM 1747 O O . ASN A 1 216 ? -11.352 -28.859 -8.328 1 98.44 216 ASN A O 1
ATOM 1751 N N . TYR A 1 217 ? -12.664 -27.125 -7.766 1 97.56 217 TYR A N 1
ATOM 1752 C CA . TYR A 1 217 ? -12.102 -27 -6.426 1 97.56 217 TYR A CA 1
ATOM 1753 C C . TYR A 1 217 ? -13.094 -27.484 -5.371 1 97.56 217 TYR A C 1
ATOM 1755 O O . TYR A 1 217 ? -14.281 -27.172 -5.434 1 97.56 217 TYR A O 1
ATOM 1763 N N . ASN A 1 218 ? -12.648 -28.328 -4.449 1 96 218 ASN A N 1
ATOM 1764 C CA . ASN A 1 218 ? -13.438 -28.812 -3.322 1 96 218 ASN A CA 1
ATOM 1765 C C . ASN A 1 218 ? -12.82 -28.406 -1.987 1 96 218 ASN A C 1
ATOM 1767 O O . ASN A 1 218 ? -12.031 -29.141 -1.407 1 96 218 ASN A O 1
ATOM 1771 N N . PRO A 1 219 ? -13.281 -27.328 -1.444 1 91.06 219 PRO A N 1
ATOM 1772 C CA . PRO A 1 219 ? -12.656 -26.797 -0.23 1 91.06 219 PRO A CA 1
ATOM 1773 C C . PRO A 1 219 ? -12.883 -27.688 0.987 1 91.06 219 PRO A C 1
ATOM 1775 O O . PRO A 1 219 ? -12.203 -27.547 2.006 1 91.06 219 PRO A O 1
ATOM 1778 N N . GLU A 1 220 ? -13.742 -28.594 0.921 1 90.62 220 GLU A N 1
ATOM 1779 C CA . GLU A 1 220 ? -14.078 -29.438 2.066 1 90.62 220 GLU A CA 1
ATOM 1780 C C . GLU A 1 220 ? -13.203 -30.688 2.109 1 90.62 220 GLU A C 1
ATOM 1782 O O . GLU A 1 220 ? -13.156 -31.391 3.125 1 90.62 220 GLU A O 1
ATOM 1787 N N . ALA A 1 221 ? -12.531 -30.938 1.032 1 94.62 221 ALA A N 1
ATOM 1788 C CA . ALA A 1 221 ? -11.664 -32.125 0.967 1 94.62 221 ALA A CA 1
ATOM 1789 C C . ALA A 1 221 ? -10.336 -31.859 1.665 1 94.62 221 ALA A C 1
ATOM 1791 O O . ALA A 1 221 ? -9.984 -30.703 1.952 1 94.62 221 ALA A O 1
ATOM 1792 N N . PRO A 1 222 ? -9.633 -33 2.043 1 91.69 222 PRO A N 1
ATOM 1793 C CA . PRO A 1 222 ? -8.25 -32.781 2.461 1 91.69 222 PRO A CA 1
ATOM 1794 C C . PRO A 1 222 ? -7.418 -32.062 1.398 1 91.69 222 PRO A C 1
ATOM 1796 O O . PRO A 1 222 ? -7.703 -32.188 0.204 1 91.69 222 PRO A O 1
ATOM 1799 N N . LEU A 1 223 ? -6.422 -31.328 1.85 1 88.12 223 LEU A N 1
ATOM 1800 C CA . LEU A 1 223 ? -5.648 -30.438 0.985 1 88.12 223 LEU A CA 1
ATOM 1801 C C . LEU A 1 223 ? -5.238 -31.156 -0.298 1 88.12 223 LEU A C 1
ATOM 1803 O O . LEU A 1 223 ? -5.371 -30.594 -1.392 1 88.12 223 LEU A O 1
ATOM 1807 N N . HIS A 1 224 ? -4.785 -32.406 -0.15 1 92.75 224 HIS A N 1
ATOM 1808 C CA . HIS A 1 224 ? -4.254 -33.094 -1.313 1 92.75 224 HIS A CA 1
ATOM 1809 C C . HIS A 1 224 ? -5.371 -33.562 -2.244 1 92.75 224 HIS A C 1
ATOM 1811 O O . HIS A 1 224 ? -5.109 -34.094 -3.316 1 92.75 224 HIS A O 1
ATOM 1817 N N . ASP A 1 225 ? -6.66 -33.219 -1.921 1 95.31 225 ASP A N 1
ATOM 1818 C CA . ASP A 1 225 ? -7.785 -33.625 -2.756 1 95.31 225 ASP A CA 1
ATOM 1819 C C . ASP A 1 225 ? -8.648 -32.438 -3.133 1 95.31 225 ASP A C 1
ATOM 1821 O O . ASP A 1 225 ? -9.648 -32.562 -3.842 1 95.31 225 ASP A O 1
ATOM 1825 N N . ARG A 1 226 ? -8.258 -31.266 -2.695 1 96.19 226 ARG A N 1
ATOM 1826 C CA . ARG A 1 226 ? -9.055 -30.078 -2.955 1 96.19 226 ARG A CA 1
ATOM 1827 C C . ARG A 1 226 ? -9 -29.688 -4.43 1 96.19 226 ARG A C 1
ATOM 1829 O O . ARG A 1 226 ? -9.992 -29.219 -4.992 1 96.19 226 ARG A O 1
ATOM 1836 N N . TYR A 1 227 ? -7.832 -29.781 -4.984 1 97.69 227 TYR A N 1
ATOM 1837 C CA . TYR A 1 227 ? -7.66 -29.531 -6.41 1 97.69 227 TYR A CA 1
ATOM 1838 C C . TYR A 1 227 ? -8.023 -30.766 -7.227 1 97.69 227 TYR A C 1
ATOM 1840 O O . TYR A 1 227 ? -7.164 -31.609 -7.523 1 97.69 227 TYR A O 1
ATOM 1848 N N . ARG A 1 228 ? -9.234 -30.828 -7.664 1 97.69 228 ARG A N 1
ATOM 1849 C CA . ARG A 1 228 ? -9.703 -32 -8.375 1 97.69 228 ARG A CA 1
ATOM 1850 C C . ARG A 1 228 ? -9.062 -32.125 -9.758 1 97.69 228 ARG A C 1
ATOM 1852 O O . ARG A 1 228 ? -8.648 -31.109 -10.328 1 97.69 228 ARG A O 1
ATOM 1859 N N . MET A 1 229 ? -9.008 -33.281 -10.312 1 97 229 MET A N 1
ATOM 1860 C CA . MET A 1 229 ? -8.273 -33.562 -11.547 1 97 229 MET A CA 1
ATOM 1861 C C . MET A 1 229 ? -9.211 -33.594 -12.742 1 97 229 MET A C 1
ATOM 1863 O O . MET A 1 229 ? -8.836 -34.062 -13.82 1 97 229 MET A O 1
ATOM 1867 N N . ASP A 1 230 ? -10.438 -33.062 -12.531 1 95.31 230 ASP A N 1
ATOM 1868 C CA . ASP A 1 230 ? -11.406 -33.031 -13.617 1 95.31 230 ASP A CA 1
ATOM 1869 C C . ASP A 1 230 ? -10.891 -32.188 -14.789 1 95.31 230 ASP A C 1
ATOM 1871 O O . ASP A 1 230 ? -10.336 -31.109 -14.594 1 95.31 230 ASP A O 1
ATOM 1875 N N . VAL A 1 231 ? -11.023 -32.781 -15.914 1 92.06 231 VAL A N 1
ATOM 1876 C CA . VAL A 1 231 ? -10.734 -32.062 -17.141 1 92.06 231 VAL A CA 1
ATOM 1877 C C . VAL A 1 231 ? -12.023 -31.844 -17.938 1 92.06 231 VAL A C 1
ATOM 1879 O O . VAL A 1 231 ? -12.961 -32.656 -17.828 1 92.06 231 VAL A O 1
ATOM 1882 N N . ASP A 1 232 ? -12.25 -30.828 -18.625 1 93.31 232 ASP A N 1
ATOM 1883 C CA . ASP A 1 232 ? -13.406 -30.516 -19.469 1 93.31 232 ASP A CA 1
ATOM 1884 C C . ASP A 1 232 ? -14.688 -30.469 -18.641 1 93.31 232 ASP A C 1
ATOM 1886 O O . ASP A 1 232 ? -15.711 -31.016 -19.047 1 93.31 232 ASP A O 1
ATOM 1890 N N . PHE A 1 233 ? -14.617 -29.969 -17.438 1 96.62 233 PHE A N 1
ATOM 1891 C CA . PHE A 1 233 ? -15.758 -29.953 -16.531 1 96.62 233 PHE A CA 1
ATOM 1892 C C . PHE A 1 233 ? -16.547 -28.641 -16.688 1 96.62 233 PHE A C 1
ATOM 1894 O O . PHE A 1 233 ? -17.641 -28.5 -16.141 1 96.62 233 PHE A O 1
ATOM 1901 N N . LEU A 1 234 ? -16.047 -27.688 -17.469 1 97.56 234 LEU A N 1
ATOM 1902 C CA . LEU A 1 234 ? -16.703 -26.422 -17.734 1 97.56 234 LEU A CA 1
ATOM 1903 C C . LEU A 1 234 ? -17.016 -26.266 -19.219 1 97.56 234 LEU A C 1
ATOM 1905 O O . LEU A 1 234 ? -16.25 -26.766 -20.062 1 97.56 234 LEU A O 1
ATOM 1909 N N . SER A 1 235 ? -18.109 -25.562 -19.531 1 97.31 235 SER A N 1
ATOM 1910 C CA . SER A 1 235 ? -18.281 -25.109 -20.906 1 97.31 235 SER A CA 1
ATOM 1911 C C . SER A 1 235 ? -17.234 -24.078 -21.297 1 97.31 235 SER A C 1
ATOM 1913 O O . SER A 1 235 ? -16.641 -23.422 -20.438 1 97.31 235 SER A O 1
ATOM 1915 N N . THR A 1 236 ? -17.016 -23.984 -22.562 1 97.38 236 THR A N 1
ATOM 1916 C CA . THR A 1 236 ? -16.094 -22.984 -23.078 1 97.38 236 THR A CA 1
ATOM 1917 C C . THR A 1 236 ? -16.516 -21.578 -22.625 1 97.38 236 THR A C 1
ATOM 1919 O O . THR A 1 236 ? -15.664 -20.75 -22.297 1 97.38 236 THR A O 1
ATOM 1922 N N . GLN A 1 237 ? -17.75 -21.391 -22.656 1 96.94 237 GLN A N 1
ATOM 1923 C CA . GLN A 1 237 ? -18.281 -20.094 -22.234 1 96.94 237 GLN A CA 1
ATOM 1924 C C . GLN A 1 237 ? -17.953 -19.812 -20.781 1 96.94 237 GLN A C 1
ATOM 1926 O O . GLN A 1 237 ? -17.531 -18.703 -20.438 1 96.94 237 GLN A O 1
ATOM 1931 N N . ASP A 1 238 ? -18.172 -20.797 -19.906 1 97.94 238 ASP A N 1
ATOM 1932 C CA . ASP A 1 238 ? -17.906 -20.656 -18.469 1 97.94 238 ASP A CA 1
ATOM 1933 C C . ASP A 1 238 ? -16.406 -20.422 -18.219 1 97.94 238 ASP A C 1
ATOM 1935 O O . ASP A 1 238 ? -16.031 -19.578 -17.422 1 97.94 238 ASP A O 1
ATOM 1939 N N . GLU A 1 239 ? -15.625 -21.219 -18.906 1 98 239 GLU A N 1
ATOM 1940 C CA . GLU A 1 239 ? -14.18 -21.094 -18.766 1 98 239 GLU A CA 1
ATOM 1941 C C . GLU A 1 239 ? -13.703 -19.688 -19.172 1 98 239 GLU A C 1
ATOM 1943 O O . GLU A 1 239 ? -12.891 -19.078 -18.469 1 98 239 GLU A O 1
ATOM 1948 N N . ASN A 1 240 ? -14.227 -19.234 -20.312 1 97.81 240 ASN A N 1
ATOM 1949 C CA . ASN A 1 240 ? -13.859 -17.906 -20.781 1 97.81 240 ASN A CA 1
ATOM 1950 C C . ASN A 1 240 ? -14.297 -16.812 -19.812 1 97.81 240 ASN A C 1
ATOM 1952 O O . ASN A 1 240 ? -13.562 -15.852 -19.578 1 97.81 240 ASN A O 1
ATOM 1956 N N . GLN A 1 241 ? -15.469 -16.953 -19.281 1 98.06 241 GLN A N 1
ATOM 1957 C CA . GLN A 1 241 ? -15.984 -15.969 -18.328 1 98.06 241 GLN A CA 1
ATOM 1958 C C . GLN A 1 241 ? -15.109 -15.898 -17.078 1 98.06 241 GLN A C 1
ATOM 1960 O O . GLN A 1 241 ? -14.766 -14.812 -16.609 1 98.06 241 GLN A O 1
ATOM 1965 N N . LEU A 1 242 ? -14.727 -17.031 -16.531 1 98.62 242 LEU A N 1
ATOM 1966 C CA . LEU A 1 242 ? -13.891 -17.094 -15.336 1 98.62 242 LEU A CA 1
ATOM 1967 C C . LEU A 1 242 ? -12.5 -16.531 -15.609 1 98.62 242 LEU A C 1
ATOM 1969 O O . LEU A 1 242 ? -11.953 -15.789 -14.797 1 98.62 242 LEU A O 1
ATOM 1973 N N . ALA A 1 243 ? -11.984 -16.891 -16.75 1 98.62 243 ALA A N 1
ATOM 1974 C CA . ALA A 1 243 ? -10.68 -16.375 -17.156 1 98.62 243 ALA A CA 1
ATOM 1975 C C . ALA A 1 243 ? -10.711 -14.852 -17.297 1 98.62 243 ALA A C 1
ATOM 1977 O O . ALA A 1 243 ? -9.812 -14.156 -16.812 1 98.62 243 ALA A O 1
ATOM 1978 N N . ASN A 1 244 ? -11.742 -14.383 -17.953 1 98.69 244 ASN A N 1
ATOM 1979 C CA . ASN A 1 244 ? -11.891 -12.945 -18.156 1 98.69 244 ASN A CA 1
ATOM 1980 C C . ASN A 1 244 ? -12.016 -12.203 -16.844 1 98.69 244 ASN A C 1
ATOM 1982 O O . ASN A 1 244 ? -11.367 -11.18 -16.625 1 98.69 244 ASN A O 1
ATOM 1986 N N . MET A 1 245 ? -12.836 -12.711 -15.938 1 98.69 245 MET A N 1
ATOM 1987 C CA . MET A 1 245 ? -13 -12.078 -14.625 1 98.69 245 MET A CA 1
ATOM 1988 C C . MET A 1 245 ? -11.68 -12.062 -13.859 1 98.69 245 MET A C 1
ATOM 1990 O O . MET A 1 245 ? -11.297 -11.039 -13.305 1 98.69 245 MET A O 1
ATOM 1994 N N . THR A 1 246 ? -10.961 -13.18 -13.898 1 98.62 246 THR A N 1
ATOM 1995 C CA . THR A 1 246 ? -9.688 -13.289 -13.195 1 98.62 246 THR A CA 1
ATOM 1996 C C . THR A 1 246 ? -8.656 -12.328 -13.797 1 98.62 246 THR A C 1
ATOM 1998 O O . THR A 1 246 ? -7.918 -11.664 -13.07 1 98.62 246 THR A O 1
ATOM 2001 N N . MET A 1 247 ? -8.672 -12.258 -15.125 1 98.5 247 MET A N 1
ATOM 2002 C CA . MET A 1 247 ? -7.742 -11.375 -15.828 1 98.5 247 MET A CA 1
ATOM 2003 C C . MET A 1 247 ? -7.969 -9.922 -15.43 1 98.5 247 MET A C 1
ATOM 2005 O O . MET A 1 247 ? -7.016 -9.188 -15.164 1 98.5 247 MET A O 1
ATOM 2009 N N . VAL A 1 248 ? -9.211 -9.539 -15.383 1 98.69 248 VAL A N 1
ATOM 2010 C CA . VAL A 1 248 ? -9.547 -8.156 -15.047 1 98.69 248 VAL A CA 1
ATOM 2011 C C . VAL A 1 248 ? -9.148 -7.863 -13.602 1 98.69 248 VAL A C 1
ATOM 2013 O O . VAL A 1 248 ? -8.562 -6.816 -13.312 1 98.69 248 VAL A O 1
ATOM 2016 N N . ILE A 1 249 ? -9.43 -8.789 -12.711 1 98.31 249 ILE A N 1
ATOM 2017 C CA . ILE A 1 249 ? -9.062 -8.633 -11.312 1 98.31 249 ILE A CA 1
ATOM 2018 C C . ILE A 1 249 ? -7.547 -8.461 -11.195 1 98.31 249 ILE A C 1
ATOM 2020 O O . ILE A 1 249 ? -7.066 -7.527 -10.547 1 98.31 249 ILE A O 1
ATOM 2024 N N . ASN A 1 250 ? -6.773 -9.32 -11.812 1 97.94 250 ASN A N 1
ATOM 2025 C CA . ASN A 1 250 ? -5.316 -9.266 -11.766 1 97.94 250 ASN A CA 1
ATOM 2026 C C . ASN A 1 250 ? -4.785 -7.945 -12.305 1 97.94 250 ASN A C 1
ATOM 2028 O O . ASN A 1 250 ? -3.963 -7.289 -11.664 1 97.94 250 ASN A O 1
ATOM 2032 N N . ALA A 1 251 ? -5.32 -7.586 -13.445 1 97.88 251 ALA A N 1
ATOM 2033 C CA . ALA A 1 251 ? -4.852 -6.367 -14.102 1 97.88 251 ALA A CA 1
ATOM 2034 C C . ALA A 1 251 ? -5.199 -5.129 -13.281 1 97.88 251 ALA A C 1
ATOM 2036 O O . ALA A 1 251 ? -4.383 -4.219 -13.148 1 97.88 251 ALA A O 1
ATOM 2037 N N . PHE A 1 252 ? -6.379 -5.098 -12.75 1 97.88 252 PHE A N 1
ATOM 2038 C CA . PHE A 1 252 ? -6.852 -3.949 -11.984 1 97.88 252 PHE A CA 1
ATOM 2039 C C . PHE A 1 252 ? -5.938 -3.68 -10.797 1 97.88 252 PHE A C 1
ATOM 2041 O O . PHE A 1 252 ? -5.68 -2.521 -10.461 1 97.88 252 PHE A O 1
ATOM 2048 N N . PHE A 1 253 ? -5.379 -4.703 -10.188 1 96.5 253 PHE A N 1
ATOM 2049 C CA . PHE A 1 253 ? -4.617 -4.527 -8.953 1 96.5 253 PHE A CA 1
ATOM 2050 C C . PHE A 1 253 ? -3.123 -4.668 -9.219 1 96.5 253 PHE A C 1
ATOM 2052 O O . PHE A 1 253 ? -2.318 -4.652 -8.281 1 96.5 253 PHE A O 1
ATOM 2059 N N . GLY A 1 254 ? -2.734 -4.863 -10.453 1 95.5 254 GLY A N 1
ATOM 2060 C CA . GLY A 1 254 ? -1.329 -4.969 -10.805 1 95.5 254 GLY A CA 1
ATOM 2061 C C . GLY A 1 254 ? -0.71 -6.297 -10.414 1 95.5 254 GLY A C 1
ATOM 2062 O O . GLY A 1 254 ? 0.459 -6.355 -10.031 1 95.5 254 GLY A O 1
ATOM 2063 N N . TRP A 1 255 ? -1.507 -7.332 -10.508 1 96.56 255 TRP A N 1
ATOM 2064 C CA . TRP A 1 255 ? -1.016 -8.672 -10.188 1 96.56 255 TRP A CA 1
ATOM 2065 C C . TRP A 1 255 ? -0.8 -9.492 -11.453 1 96.56 255 TRP A C 1
ATOM 2067 O O . TRP A 1 255 ? -1.604 -9.43 -12.391 1 96.56 255 TRP A O 1
ATOM 2077 N N . ASP A 1 256 ? 0.323 -10.195 -11.445 1 97.75 256 ASP A N 1
ATOM 2078 C CA . ASP A 1 256 ? 0.592 -11.125 -12.539 1 97.75 256 ASP A CA 1
ATOM 2079 C C . ASP A 1 256 ? 0.179 -12.547 -12.164 1 97.75 256 ASP A C 1
ATOM 2081 O O . ASP A 1 256 ? -0.103 -13.367 -13.039 1 97.75 256 ASP A O 1
ATOM 2085 N N . PHE A 1 257 ? 0.223 -12.797 -10.945 1 97.69 257 PHE A N 1
ATOM 2086 C CA . PHE A 1 257 ? -0.034 -14.125 -10.406 1 97.69 257 PHE A CA 1
ATOM 2087 C C . PHE A 1 257 ? -1.07 -14.07 -9.289 1 97.69 257 PHE A C 1
ATOM 2089 O O . PHE A 1 257 ? -0.893 -13.344 -8.312 1 97.69 257 PHE A O 1
ATOM 2096 N N . ASN A 1 258 ? -2.193 -14.766 -9.5 1 97.12 258 ASN A N 1
ATOM 2097 C CA . ASN A 1 258 ? -3.305 -14.727 -8.555 1 97.12 258 ASN A CA 1
ATOM 2098 C C . ASN A 1 258 ? -4.262 -15.898 -8.766 1 97.12 258 ASN A C 1
ATOM 2100 O O . ASN A 1 258 ? -4.234 -16.547 -9.812 1 97.12 258 ASN A O 1
ATOM 2104 N N . SER A 1 259 ? -4.98 -16.234 -7.754 1 97.19 259 SER A N 1
ATOM 2105 C CA . SER A 1 259 ? -6.09 -17.172 -7.906 1 97.19 259 SER A CA 1
ATOM 2106 C C . SER A 1 259 ? -7.41 -16.531 -7.496 1 97.19 259 SER A C 1
ATOM 2108 O O . SER A 1 259 ? -7.449 -15.711 -6.574 1 97.19 259 SER A O 1
ATOM 2110 N N . CYS A 1 260 ? -8.422 -16.906 -8.211 1 97.44 260 CYS A N 1
ATOM 2111 C CA . CYS A 1 260 ? -9.773 -16.406 -7.977 1 97.44 260 CYS A CA 1
ATOM 2112 C C . CYS A 1 260 ? -10.75 -17.562 -7.77 1 97.44 260 CYS A C 1
ATOM 2114 O O . CYS A 1 260 ? -10.906 -18.422 -8.648 1 97.44 260 CYS A O 1
ATOM 2116 N N . GLU A 1 261 ? -11.391 -17.594 -6.645 1 97.31 261 GLU A N 1
ATOM 2117 C CA . GLU A 1 261 ? -12.43 -18.578 -6.367 1 97.31 261 GLU A CA 1
ATOM 2118 C C . GLU A 1 261 ? -13.82 -18 -6.652 1 97.31 261 GLU A C 1
ATOM 2120 O O . GLU A 1 261 ? -14.148 -16.906 -6.211 1 97.31 261 GLU A O 1
ATOM 2125 N N . SER A 1 262 ? -14.594 -18.797 -7.406 1 98.44 262 SER A N 1
ATOM 2126 C CA . SER A 1 262 ? -15.945 -18.391 -7.781 1 98.44 262 SER A CA 1
ATOM 2127 C C . SER A 1 262 ? -16.938 -19.531 -7.629 1 98.44 262 SER A C 1
ATOM 2129 O O . SER A 1 262 ? -16.594 -20.688 -7.852 1 98.44 262 SER A O 1
ATOM 2131 N N . LEU A 1 263 ? -18.141 -19.125 -7.273 1 98.31 263 LEU A N 1
ATOM 2132 C CA . LEU A 1 263 ? -19.266 -20.047 -7.223 1 98.31 263 LEU A CA 1
ATOM 2133 C C . LEU A 1 263 ? -20.281 -19.719 -8.32 1 98.31 263 LEU A C 1
ATOM 2135 O O . LEU A 1 263 ? -20.531 -18.547 -8.609 1 98.31 263 LEU A O 1
ATOM 2139 N N . ARG A 1 264 ? -20.828 -20.719 -8.922 1 98.38 264 ARG A N 1
ATOM 2140 C CA . ARG A 1 264 ? -21.906 -20.516 -9.891 1 98.38 264 ARG A CA 1
ATOM 2141 C C . ARG A 1 264 ? -23.266 -20.828 -9.289 1 98.38 264 ARG A C 1
ATOM 2143 O O . ARG A 1 264 ? -23.469 -21.891 -8.711 1 98.38 264 ARG A O 1
ATOM 2150 N N . SER A 1 265 ? -24.141 -19.859 -9.297 1 97.88 265 SER A N 1
ATOM 2151 C CA . SER A 1 265 ? -25.531 -20 -8.883 1 97.88 265 SER A CA 1
ATOM 2152 C C . SER A 1 265 ? -26.484 -19.422 -9.922 1 97.88 265 SER A C 1
ATOM 2154 O O . SER A 1 265 ? -26.328 -18.25 -10.32 1 97.88 265 SER A O 1
ATOM 2156 N N . ASN A 1 266 ? -27.438 -20.25 -10.438 1 96.25 266 ASN A N 1
ATOM 2157 C CA . ASN A 1 266 ? -28.406 -19.844 -11.453 1 96.25 266 ASN A CA 1
ATOM 2158 C C . ASN A 1 266 ? -27.719 -19.266 -12.68 1 96.25 266 ASN A C 1
ATOM 2160 O O . ASN A 1 266 ? -28.109 -18.188 -13.172 1 96.25 266 ASN A O 1
ATOM 2164 N N . GLY A 1 267 ? -26.688 -19.859 -13.055 1 95.5 267 GLY A N 1
ATOM 2165 C CA . GLY A 1 267 ? -26 -19.516 -14.289 1 95.5 267 GLY A CA 1
ATOM 2166 C C . GLY A 1 267 ? -25.078 -18.328 -14.148 1 95.5 267 GLY A C 1
ATOM 2167 O O . GLY A 1 267 ? -24.422 -17.922 -15.109 1 95.5 267 GLY A O 1
ATOM 2168 N N . VAL A 1 268 ? -25 -17.797 -12.914 1 96.88 268 VAL A N 1
ATOM 2169 C CA . VAL A 1 268 ? -24.188 -16.609 -12.688 1 96.88 268 VAL A CA 1
ATOM 2170 C C . VAL A 1 268 ? -23 -16.953 -11.805 1 96.88 268 VAL A C 1
ATOM 2172 O O . VAL A 1 268 ? -23.156 -17.594 -10.766 1 96.88 268 VAL A O 1
ATOM 2175 N N . TRP A 1 269 ? -21.766 -16.578 -12.258 1 98.25 269 TRP A N 1
ATOM 2176 C CA . TRP A 1 269 ? -20.562 -16.781 -11.469 1 98.25 269 TRP A CA 1
ATOM 2177 C C . TRP A 1 269 ? -20.375 -15.656 -10.453 1 98.25 269 TRP A C 1
ATOM 2179 O O . TRP A 1 269 ? -20.422 -14.477 -10.812 1 98.25 269 TRP A O 1
ATOM 2189 N N . HIS A 1 270 ? -20.156 -16 -9.188 1 98.5 270 HIS A N 1
ATOM 2190 C CA . HIS A 1 270 ? -19.922 -15.078 -8.094 1 98.5 270 HIS A CA 1
ATOM 2191 C C . HIS A 1 270 ? -18.5 -15.234 -7.527 1 98.5 270 HIS A C 1
ATOM 2193 O O . HIS A 1 270 ? -18.234 -16.188 -6.789 1 98.5 270 HIS A O 1
ATOM 2199 N N . PRO A 1 271 ? -17.578 -14.289 -7.902 1 98.19 271 PRO A N 1
ATOM 2200 C CA . PRO A 1 271 ? -16.297 -14.336 -7.188 1 98.19 271 PRO A CA 1
ATOM 2201 C C . PRO A 1 271 ? -16.469 -14.148 -5.68 1 98.19 271 PRO A C 1
ATOM 2203 O O . PRO A 1 271 ? -17.156 -13.234 -5.238 1 98.19 271 PRO A O 1
ATOM 2206 N N . ILE A 1 272 ? -15.789 -15.031 -4.883 1 96.12 272 ILE A N 1
ATOM 2207 C CA . ILE A 1 272 ? -16 -14.977 -3.441 1 96.12 272 ILE A CA 1
ATOM 2208 C C . ILE A 1 272 ? -14.664 -14.766 -2.732 1 96.12 272 ILE A C 1
ATOM 2210 O O . ILE A 1 272 ? -14.633 -14.328 -1.581 1 96.12 272 ILE A O 1
ATOM 2214 N N . ASP A 1 273 ? -13.547 -15.094 -3.32 1 94.5 273 ASP A N 1
ATOM 2215 C CA . ASP A 1 273 ? -12.195 -14.906 -2.801 1 94.5 273 ASP A CA 1
ATOM 2216 C C . ASP A 1 273 ? -11.18 -14.82 -3.936 1 94.5 273 ASP A C 1
ATOM 2218 O O . ASP A 1 273 ? -10.953 -15.805 -4.652 1 94.5 273 ASP A O 1
ATOM 2222 N N . PHE A 1 274 ? -10.625 -13.633 -4.047 1 95 274 PHE A N 1
ATOM 2223 C CA . PHE A 1 274 ? -9.82 -13.523 -5.258 1 95 274 PHE A CA 1
ATOM 2224 C C . PHE A 1 274 ? -8.609 -12.625 -5.023 1 95 274 PHE A C 1
ATOM 2226 O O . PHE A 1 274 ? -7.879 -12.305 -5.965 1 95 274 PHE A O 1
ATOM 2233 N N . ALA A 1 275 ? -8.344 -12.156 -3.756 1 92.44 275 ALA A N 1
ATOM 2234 C CA . ALA A 1 275 ? -7.105 -11.453 -3.434 1 92.44 275 ALA A CA 1
ATOM 2235 C C . ALA A 1 275 ? -6.039 -12.43 -2.943 1 92.44 275 ALA A C 1
ATOM 2237 O O . ALA A 1 275 ? -5.516 -12.281 -1.835 1 92.44 275 ALA A O 1
ATOM 2238 N N . ASN A 1 276 ? -5.695 -13.375 -3.738 1 92.69 276 ASN A N 1
ATOM 2239 C CA . ASN A 1 276 ? -4.691 -14.398 -3.467 1 92.69 276 ASN A CA 1
ATOM 2240 C C . ASN A 1 276 ? -3.486 -14.258 -4.391 1 92.69 276 ASN A C 1
ATOM 2242 O O . ASN A 1 276 ? -3.197 -15.156 -5.18 1 92.69 276 ASN A O 1
ATOM 2246 N N . ALA A 1 277 ? -2.742 -13.188 -4.172 1 92.44 277 ALA A N 1
ATOM 2247 C CA . ALA A 1 277 ? -1.69 -12.812 -5.113 1 92.44 277 ALA A CA 1
ATOM 2248 C C . ALA A 1 277 ? -0.391 -13.555 -4.805 1 92.44 277 ALA A C 1
ATOM 2250 O O . ALA A 1 277 ? 0.677 -13.164 -5.289 1 92.44 277 ALA A O 1
ATOM 2251 N N . CYS A 1 278 ? -0.346 -14.484 -3.998 1 91.19 278 CYS A N 1
ATOM 2252 C CA . CYS A 1 278 ? 0.662 -15.523 -3.793 1 91.19 278 CYS A CA 1
ATOM 2253 C C . CYS A 1 278 ? 0.015 -16.891 -3.674 1 91.19 278 CYS A C 1
ATOM 2255 O O . CYS A 1 278 ? 0.094 -17.531 -2.623 1 91.19 278 CYS A O 1
ATOM 2257 N N . PRO A 1 279 ? -0.541 -17.312 -4.75 1 93.06 279 PRO A N 1
ATOM 2258 C CA . PRO A 1 279 ? -1.354 -18.531 -4.668 1 93.06 279 PRO A CA 1
ATOM 2259 C C . PRO A 1 279 ? -0.521 -19.781 -4.414 1 93.06 279 PRO A C 1
ATOM 2261 O O . PRO A 1 279 ? 0.696 -19.781 -4.617 1 93.06 279 PRO A O 1
ATOM 2264 N N . ASP A 1 280 ? -1.191 -20.797 -4.023 1 92 280 ASP A N 1
ATOM 2265 C CA . ASP A 1 280 ? -0.571 -22.094 -3.758 1 92 280 ASP A CA 1
ATOM 2266 C C . ASP A 1 280 ? 0.221 -22.578 -4.969 1 92 280 ASP A C 1
ATOM 2268 O O . ASP A 1 280 ? -0.273 -22.547 -6.098 1 92 280 ASP A O 1
ATOM 2272 N N . SER A 1 281 ? 1.404 -23 -4.711 1 93.81 281 SER A N 1
ATOM 2273 C CA . SER A 1 281 ? 2.295 -23.438 -5.781 1 93.81 281 SER A CA 1
ATOM 2274 C C . SER A 1 281 ? 2.939 -24.781 -5.445 1 93.81 281 SER A C 1
ATOM 2276 O O . SER A 1 281 ? 3.914 -25.188 -6.082 1 93.81 281 SER A O 1
ATOM 2278 N N . GLN A 1 282 ? 2.385 -25.438 -4.535 1 94.56 282 GLN A N 1
ATOM 2279 C CA . GLN A 1 282 ? 2.992 -26.672 -4.047 1 94.56 282 GLN A CA 1
ATOM 2280 C C . GLN A 1 282 ? 2.475 -27.875 -4.816 1 94.56 282 GLN A C 1
ATOM 2282 O O . GLN A 1 282 ? 1.295 -27.953 -5.164 1 94.56 282 GLN A O 1
ATOM 2287 N N . VAL A 1 283 ? 3.361 -28.844 -4.957 1 97.31 283 VAL A N 1
ATOM 2288 C CA . VAL A 1 283 ? 2.982 -30.078 -5.648 1 97.31 283 VAL A CA 1
ATOM 2289 C C . VAL A 1 283 ? 2.004 -30.875 -4.789 1 97.31 283 VAL A C 1
ATOM 2291 O O . VAL A 1 283 ? 1.172 -31.609 -5.312 1 97.31 283 VAL A O 1
ATOM 2294 N N . THR A 1 284 ? 2.045 -30.625 -3.465 1 96.75 284 THR A N 1
ATOM 2295 C CA . THR A 1 284 ? 1.202 -31.375 -2.537 1 96.75 284 THR A CA 1
ATOM 2296 C C . THR A 1 284 ? -0.247 -30.906 -2.627 1 96.75 284 THR A C 1
ATOM 2298 O O . THR A 1 284 ? -1.153 -31.578 -2.121 1 96.75 284 THR A O 1
ATOM 2301 N N . SER A 1 285 ? -0.455 -29.75 -3.24 1 95.62 285 SER A N 1
ATOM 2302 C CA . SER A 1 285 ? -1.801 -29.25 -3.48 1 95.62 285 SER A CA 1
ATOM 2303 C C . SER A 1 285 ? -2.182 -29.359 -4.953 1 95.62 285 SER A C 1
ATOM 2305 O O . SER A 1 285 ? -3.195 -29.984 -5.289 1 95.62 285 SER A O 1
ATOM 2307 N N . LEU A 1 286 ? -1.297 -28.938 -5.82 1 96.94 286 LEU A N 1
ATOM 2308 C CA . LEU A 1 286 ? -1.62 -28.797 -7.238 1 96.94 286 LEU A CA 1
ATOM 2309 C C . LEU A 1 286 ? -1.474 -30.141 -7.953 1 96.94 286 LEU A C 1
ATOM 2311 O O . LEU A 1 286 ? -2.225 -30.438 -8.883 1 96.94 286 LEU A O 1
ATOM 2315 N N . HIS A 1 287 ? -0.485 -30.969 -7.602 1 97.31 287 HIS A N 1
ATOM 2316 C CA . HIS A 1 287 ? -0.133 -32.281 -8.141 1 97.31 287 HIS A CA 1
ATOM 2317 C C . HIS A 1 287 ? -0.442 -32.375 -9.633 1 97.31 287 HIS A C 1
ATOM 2319 O O . HIS A 1 287 ? 0.29 -31.812 -10.453 1 97.31 287 HIS A O 1
ATOM 2325 N N . PHE A 1 288 ? -1.692 -32.812 -10.008 1 97.94 288 PHE A N 1
ATOM 2326 C CA . PHE A 1 288 ? -2.113 -32.969 -11.398 1 97.94 288 PHE A CA 1
ATOM 2327 C C . PHE A 1 288 ? -1.926 -31.656 -12.172 1 97.94 288 PHE A C 1
ATOM 2329 O O . PHE A 1 288 ? -1.579 -31.688 -13.352 1 97.94 288 PHE A O 1
ATOM 2336 N N . HIS A 1 289 ? -2.119 -30.5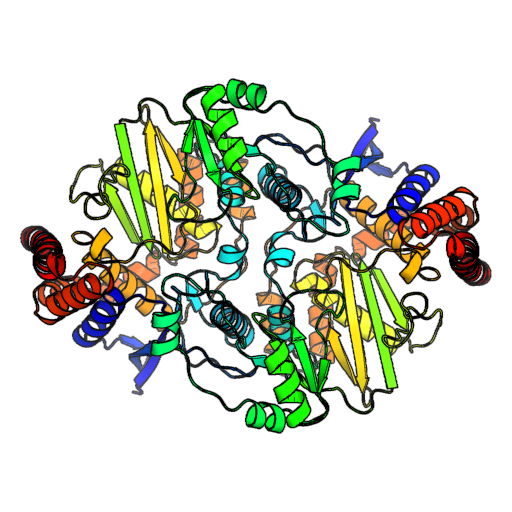62 -11.539 1 97.94 289 HIS A N 1
ATOM 2337 C CA . HIS A 1 289 ? -2.109 -29.25 -12.172 1 97.94 289 HIS A CA 1
ATOM 2338 C C . HIS A 1 289 ? -0.74 -28.594 -12.047 1 97.94 289 HIS A C 1
ATOM 2340 O O . HIS A 1 289 ? -0.505 -27.531 -12.633 1 97.94 289 HIS A O 1
ATOM 2346 N N . PHE A 1 290 ? 0.201 -29.188 -11.359 1 98.19 290 PHE A N 1
ATOM 2347 C CA . PHE A 1 290 ? 1.51 -28.641 -11.023 1 98.19 290 PHE A CA 1
ATOM 2348 C C . PHE A 1 290 ? 2.311 -28.359 -12.289 1 98.19 290 PHE A C 1
ATOM 2350 O O . PHE A 1 290 ? 2.918 -27.281 -12.414 1 98.19 290 PHE A O 1
ATOM 2357 N N . PRO A 1 291 ? 2.287 -29.219 -13.32 1 98.38 291 PRO A N 1
ATOM 2358 C CA . PRO A 1 291 ? 3.051 -28.938 -14.539 1 98.38 291 PRO A CA 1
ATOM 2359 C C . PRO A 1 291 ? 2.588 -27.656 -15.234 1 98.38 291 PRO A C 1
ATOM 2361 O O . PRO A 1 291 ? 3.402 -26.938 -15.812 1 98.38 291 PRO A O 1
ATOM 2364 N N . TRP A 1 292 ? 1.275 -27.391 -15.156 1 98 292 TRP A N 1
ATOM 2365 C CA . TRP A 1 292 ? 0.773 -26.156 -15.758 1 98 292 TRP A CA 1
ATOM 2366 C C . TRP A 1 292 ? 1.424 -24.938 -15.117 1 98 292 TRP A C 1
ATOM 2368 O O . TRP A 1 292 ? 1.828 -24 -15.812 1 98 292 TRP A O 1
ATOM 2378 N N . LEU A 1 293 ? 1.499 -24.969 -13.805 1 98.25 293 LEU A N 1
ATOM 2379 C CA . LEU A 1 293 ? 2.059 -23.844 -13.07 1 98.25 293 LEU A CA 1
ATOM 2380 C C . LEU A 1 293 ? 3.508 -23.594 -13.484 1 98.25 293 LEU A C 1
ATOM 2382 O O . LEU A 1 293 ? 3.92 -22.438 -13.664 1 98.25 293 LEU A O 1
ATOM 2386 N N . ILE A 1 294 ? 4.281 -24.641 -13.602 1 98.38 294 ILE A N 1
ATOM 2387 C CA . ILE A 1 294 ? 5.691 -24.516 -13.945 1 98.38 294 ILE A CA 1
ATOM 2388 C C . ILE A 1 294 ? 5.824 -23.953 -15.359 1 98.38 294 ILE A C 1
ATOM 2390 O O . ILE A 1 294 ? 6.602 -23.016 -15.586 1 98.38 294 ILE A O 1
ATOM 2394 N N . LYS A 1 295 ? 5.066 -24.469 -16.297 1 98.5 295 LYS A N 1
ATOM 2395 C CA . LYS A 1 295 ? 5.117 -24 -17.672 1 98.5 295 LYS A CA 1
ATOM 2396 C C . LYS A 1 295 ? 4.688 -22.531 -17.781 1 98.5 295 LYS A C 1
ATOM 2398 O O . LYS A 1 295 ? 5.324 -21.734 -18.469 1 98.5 295 LYS A O 1
ATOM 2403 N N . ALA A 1 296 ? 3.613 -22.219 -17.062 1 98.56 296 ALA A N 1
ATOM 2404 C CA . ALA A 1 296 ? 3.111 -20.844 -17.094 1 98.56 296 ALA A CA 1
ATOM 2405 C C . ALA A 1 296 ? 4.141 -19.875 -16.516 1 98.56 296 ALA A C 1
ATOM 2407 O O . ALA A 1 296 ? 4.32 -18.781 -17.031 1 98.56 296 ALA A O 1
ATOM 2408 N N . ASN A 1 297 ? 4.75 -20.297 -15.422 1 98.44 297 ASN A N 1
ATOM 2409 C CA . ASN A 1 297 ? 5.785 -19.469 -14.812 1 98.44 297 ASN A CA 1
ATOM 2410 C C . ASN A 1 297 ? 6.957 -19.25 -15.766 1 98.44 297 ASN A C 1
ATOM 2412 O O . ASN A 1 297 ? 7.488 -18.141 -15.867 1 98.44 297 ASN A O 1
ATOM 2416 N N . LEU A 1 298 ? 7.34 -20.297 -16.438 1 98.5 298 LEU A N 1
ATOM 2417 C CA . LEU A 1 298 ? 8.43 -20.203 -17.391 1 98.5 298 LEU A CA 1
ATOM 2418 C C . LEU A 1 298 ? 8.086 -19.234 -18.516 1 98.5 298 LEU A C 1
ATOM 2420 O O . LEU A 1 298 ? 8.852 -18.312 -18.812 1 98.5 298 LEU A O 1
ATOM 2424 N N . ARG A 1 299 ? 6.93 -19.406 -19.141 1 98.75 299 ARG A N 1
ATOM 2425 C CA . ARG A 1 299 ? 6.527 -18.547 -20.266 1 98.75 299 ARG A CA 1
ATOM 2426 C C . ARG A 1 299 ? 6.52 -17.078 -19.844 1 98.75 299 ARG A C 1
ATOM 2428 O O . ARG A 1 299 ? 7.07 -16.219 -20.547 1 98.75 299 ARG A O 1
ATOM 2435 N N . TRP A 1 300 ? 5.977 -16.797 -18.719 1 98.81 300 TRP A N 1
ATOM 2436 C CA . TRP A 1 300 ? 5.773 -15.398 -18.328 1 98.81 300 TRP A CA 1
ATOM 2437 C C . TRP A 1 300 ? 7.09 -14.766 -17.891 1 98.81 300 TRP A C 1
ATOM 2439 O O . TRP A 1 300 ? 7.41 -13.641 -18.297 1 98.81 300 TRP A O 1
ATOM 2449 N N . SER A 1 301 ? 7.879 -15.484 -17.062 1 98.69 301 SER A N 1
ATOM 2450 C CA . SER A 1 301 ? 9.133 -14.914 -16.578 1 98.69 301 SER A CA 1
ATOM 2451 C C . SER A 1 301 ? 10.125 -14.719 -17.719 1 98.69 301 SER A C 1
ATOM 2453 O O . SER A 1 301 ? 10.844 -13.719 -17.766 1 98.69 301 SER A O 1
ATOM 2455 N N . LEU A 1 302 ? 10.164 -15.664 -18.672 1 98.56 302 LEU A N 1
ATOM 2456 C CA . LEU A 1 302 ? 11.07 -15.547 -19.797 1 98.56 302 LEU A CA 1
ATOM 2457 C C . LEU A 1 302 ? 10.656 -14.391 -20.719 1 98.56 302 LEU A C 1
ATOM 2459 O O . LEU A 1 302 ? 11.508 -13.641 -21.188 1 98.56 302 LEU A O 1
ATOM 2463 N N . PHE A 1 303 ? 9.375 -14.242 -20.938 1 98.62 303 PHE A N 1
ATOM 2464 C CA . PHE A 1 303 ? 8.867 -13.125 -21.719 1 98.62 303 PHE A CA 1
ATOM 2465 C C . PHE A 1 303 ? 9.234 -11.797 -21.062 1 98.62 303 PHE A C 1
ATOM 2467 O O . PHE A 1 303 ? 9.742 -10.891 -21.734 1 98.62 303 PHE A O 1
ATOM 2474 N N . CYS A 1 304 ? 8.969 -11.695 -19.719 1 98.62 304 CYS A N 1
ATOM 2475 C CA . CYS A 1 304 ? 9.258 -10.461 -18.984 1 98.62 304 CYS A CA 1
ATOM 2476 C C . CYS A 1 304 ? 10.742 -10.141 -19.031 1 98.62 304 CYS A C 1
ATOM 2478 O O . CYS A 1 304 ? 11.125 -8.984 -19.219 1 98.62 304 CYS A O 1
ATOM 2480 N N . ALA A 1 305 ? 11.547 -11.172 -18.828 1 98.25 305 ALA A N 1
ATOM 2481 C CA . ALA A 1 305 ? 12.992 -10.969 -18.875 1 98.25 305 ALA A CA 1
ATOM 2482 C C . ALA A 1 305 ? 13.445 -10.555 -20.266 1 98.25 305 ALA A C 1
ATOM 2484 O O . ALA A 1 305 ? 14.211 -9.594 -20.422 1 98.25 305 ALA A O 1
ATOM 2485 N N . ALA A 1 306 ? 12.938 -11.258 -21.234 1 97.88 306 ALA A N 1
ATOM 2486 C CA . ALA A 1 306 ? 13.359 -11.023 -22.609 1 97.88 306 ALA A CA 1
ATOM 2487 C C . ALA A 1 306 ? 13 -9.617 -23.062 1 97.88 306 ALA A C 1
ATOM 2489 O O . ALA A 1 306 ? 13.758 -8.977 -23.797 1 97.88 306 ALA A O 1
ATOM 2490 N N . THR A 1 307 ? 11.883 -9.125 -22.672 1 97.06 307 THR A N 1
ATOM 2491 C CA . THR A 1 307 ? 11.383 -7.844 -23.156 1 97.06 307 THR A CA 1
ATOM 2492 C C . THR A 1 307 ? 11.773 -6.711 -22.219 1 97.06 307 THR A C 1
ATOM 2494 O O . THR A 1 307 ? 11.484 -5.543 -22.484 1 97.06 307 THR A O 1
ATOM 2497 N N . LYS A 1 308 ? 12.375 -7.023 -21.062 1 96.25 308 LYS A N 1
ATOM 2498 C CA . LYS A 1 308 ? 12.68 -6.035 -20.031 1 96.25 308 LYS A CA 1
ATOM 2499 C C . LYS A 1 308 ? 11.43 -5.266 -19.609 1 96.25 308 LYS A C 1
ATOM 2501 O O . LYS A 1 308 ? 11.43 -4.031 -19.609 1 96.25 308 LYS A O 1
ATOM 2506 N N . ARG A 1 309 ? 10.453 -6.059 -19.391 1 95.81 309 ARG A N 1
ATOM 2507 C CA . ARG A 1 309 ? 9.18 -5.473 -18.969 1 95.81 309 ARG A CA 1
ATOM 2508 C C . ARG A 1 309 ? 9.367 -4.578 -17.75 1 95.81 309 ARG A C 1
ATOM 2510 O O . ARG A 1 309 ? 10.133 -4.91 -16.828 1 95.81 309 ARG A O 1
ATOM 2517 N N . LYS A 1 310 ? 8.711 -3.457 -17.75 1 91.25 310 LYS A N 1
ATOM 2518 C CA . LYS A 1 310 ? 8.789 -2.525 -16.625 1 91.25 310 LYS A CA 1
ATOM 2519 C C . LYS A 1 310 ? 7.547 -2.609 -15.75 1 91.25 310 LYS A C 1
ATOM 2521 O O . LYS A 1 310 ? 6.438 -2.816 -16.25 1 91.25 310 LYS A O 1
ATOM 2526 N N . LEU A 1 311 ? 7.805 -2.43 -14.5 1 92.81 311 LEU A N 1
ATOM 2527 C CA . LEU A 1 311 ? 6.668 -2.375 -13.578 1 92.81 311 LEU A CA 1
ATOM 2528 C C . LEU A 1 311 ? 6.035 -0.988 -13.586 1 92.81 311 LEU A C 1
ATOM 2530 O O . LEU A 1 311 ? 6.723 0.014 -13.375 1 92.81 311 LEU A O 1
ATOM 2534 N N . ASN A 1 312 ? 4.844 -0.929 -13.953 1 88.38 312 ASN A N 1
ATOM 2535 C CA . ASN A 1 312 ? 4.09 0.317 -13.867 1 88.38 312 ASN A CA 1
ATOM 2536 C C . ASN A 1 312 ? 3.305 0.407 -12.562 1 88.38 312 ASN A C 1
ATOM 2538 O O . ASN A 1 312 ? 2.439 -0.429 -12.289 1 88.38 312 ASN A O 1
ATOM 2542 N N . THR A 1 313 ? 3.574 1.46 -11.812 1 89.12 313 THR A N 1
ATOM 2543 C CA . THR A 1 313 ? 2.906 1.613 -10.523 1 89.12 313 THR A CA 1
ATOM 2544 C C . THR A 1 313 ? 1.537 2.264 -10.703 1 89.12 313 THR A C 1
ATOM 2546 O O . THR A 1 313 ? 0.714 2.248 -9.781 1 89.12 313 THR A O 1
ATOM 2549 N N . ASP A 1 314 ? 1.296 2.883 -11.836 1 94.56 314 ASP A N 1
ATOM 2550 C CA . ASP A 1 314 ? -0.031 3.414 -12.133 1 94.56 314 ASP A CA 1
ATOM 2551 C C . ASP A 1 314 ? -0.984 2.301 -12.562 1 94.56 314 ASP A C 1
ATOM 2553 O O . ASP A 1 314 ? -0.72 1.596 -13.539 1 94.56 314 ASP A O 1
ATOM 2557 N N . LEU A 1 315 ? -2.111 2.213 -11.852 1 94.81 315 LEU A N 1
ATOM 2558 C CA . LEU A 1 315 ? -3.02 1.091 -12.055 1 94.81 315 LEU A CA 1
ATOM 2559 C C . LEU A 1 315 ? -4.113 1.45 -13.055 1 94.81 315 LEU A C 1
ATOM 2561 O O . LEU A 1 315 ? -4.812 0.569 -13.562 1 94.81 315 LEU A O 1
ATOM 2565 N N . ASN A 1 316 ? -4.293 2.738 -13.391 1 96 316 ASN A N 1
ATOM 2566 C CA . ASN A 1 316 ? -5.227 3.205 -14.414 1 96 316 ASN A CA 1
ATOM 2567 C C . ASN A 1 316 ? -6.668 2.842 -14.062 1 96 316 ASN A C 1
ATOM 2569 O O . ASN A 1 316 ? -7.434 2.422 -14.938 1 96 316 ASN A O 1
ATOM 2573 N N . TRP A 1 317 ? -7.098 2.979 -12.828 1 97.06 317 TRP A N 1
ATOM 2574 C CA . TRP A 1 317 ? -8.438 2.641 -12.375 1 97.06 317 TRP A CA 1
ATOM 2575 C C . TRP A 1 317 ? -9.492 3.455 -13.117 1 97.06 317 TRP A C 1
ATOM 2577 O O . TRP A 1 317 ? -10.594 2.971 -13.375 1 97.06 317 TRP A O 1
ATOM 2587 N N . GLN A 1 318 ? -9.133 4.676 -13.492 1 96.5 318 GLN A N 1
ATOM 2588 C CA . GLN A 1 318 ? -10.094 5.566 -14.133 1 96.5 318 GLN A CA 1
ATOM 2589 C C . GLN A 1 318 ? -10.602 4.973 -15.445 1 96.5 318 GLN A C 1
ATOM 2591 O O . GLN A 1 318 ? -11.758 5.164 -15.812 1 96.5 318 GLN A O 1
ATOM 2596 N N . ALA A 1 319 ? -9.711 4.293 -16.156 1 97.88 319 ALA A N 1
ATOM 2597 C CA . ALA A 1 319 ? -10.125 3.662 -17.406 1 97.88 319 ALA A CA 1
ATOM 2598 C C . ALA A 1 319 ? -11.242 2.646 -17.172 1 97.88 319 ALA A C 1
ATOM 2600 O O . ALA A 1 319 ? -12.164 2.525 -17.969 1 97.88 319 ALA A O 1
ATOM 2601 N N . TYR A 1 320 ? -11.211 1.881 -16.094 1 98.44 320 TYR A N 1
ATOM 2602 C CA . TYR A 1 320 ? -12.234 0.913 -15.734 1 98.44 320 TYR A CA 1
ATOM 2603 C C . TYR A 1 320 ? -13.516 1.615 -15.305 1 98.44 320 TYR A C 1
ATOM 2605 O O . TYR A 1 320 ? -14.617 1.21 -15.688 1 98.44 320 TYR A O 1
ATOM 2613 N N . TYR A 1 321 ? -13.375 2.709 -14.523 1 97.81 321 TYR A N 1
ATOM 2614 C CA . TYR A 1 321 ? -14.539 3.416 -13.992 1 97.81 321 TYR A CA 1
ATOM 2615 C C . TYR A 1 321 ? -15.344 4.059 -15.117 1 97.81 321 TYR A C 1
ATOM 2617 O O . TYR A 1 321 ? -16.578 4.121 -15.047 1 97.81 321 TYR A O 1
ATOM 2625 N N . LYS A 1 322 ? -14.648 4.531 -16.125 1 98.19 322 LYS A N 1
ATOM 2626 C CA . LYS A 1 322 ? -15.344 5.102 -17.281 1 98.19 322 LYS A CA 1
ATOM 2627 C C . LYS A 1 322 ? -16.281 4.082 -17.922 1 98.19 322 LYS A C 1
ATOM 2629 O O . LYS A 1 322 ? -17.375 4.438 -18.375 1 98.19 322 LYS A O 1
ATOM 2634 N N . ILE A 1 323 ? -15.875 2.846 -17.938 1 98.75 323 ILE A N 1
ATOM 2635 C CA . ILE A 1 323 ? -16.719 1.777 -18.469 1 98.75 323 ILE A CA 1
ATOM 2636 C C . ILE A 1 323 ? -17.812 1.445 -17.453 1 98.75 323 ILE A C 1
ATOM 2638 O O . ILE A 1 323 ? -18.984 1.29 -17.828 1 98.75 323 ILE A O 1
ATOM 2642 N N . ALA A 1 324 ? -17.438 1.352 -16.203 1 98.5 324 ALA A N 1
ATOM 2643 C CA . ALA A 1 324 ? -18.359 0.999 -15.125 1 98.5 324 ALA A CA 1
ATOM 2644 C C . ALA A 1 324 ? -19.547 1.959 -15.086 1 98.5 324 ALA A C 1
ATOM 2646 O O . ALA A 1 324 ? -20.656 1.564 -14.742 1 98.5 324 ALA A O 1
ATOM 2647 N N . ASP A 1 325 ? -19.344 3.195 -15.453 1 97.75 325 ASP A N 1
ATOM 2648 C CA . ASP A 1 325 ? -20.344 4.25 -15.312 1 97.75 325 ASP A CA 1
ATOM 2649 C C . ASP A 1 325 ? -21.328 4.219 -16.484 1 97.75 325 ASP A C 1
ATOM 2651 O O . ASP A 1 325 ? -22.359 4.906 -16.453 1 97.75 325 ASP A O 1
ATOM 2655 N N . LYS A 1 326 ? -21.016 3.418 -17.453 1 98.06 326 LYS A N 1
ATOM 2656 C CA . LYS A 1 326 ? -21.938 3.283 -18.578 1 98.06 326 LYS A CA 1
ATOM 2657 C C . LYS A 1 326 ? -23.156 2.439 -18.172 1 98.06 326 LYS A C 1
ATOM 2659 O O . LYS A 1 326 ? -23.047 1.541 -17.344 1 98.06 326 LYS A O 1
ATOM 2664 N N . ASP A 1 327 ? -24.281 2.781 -18.797 1 97.94 327 ASP A N 1
ATOM 2665 C CA . ASP A 1 327 ? -25.5 2.004 -18.594 1 97.94 327 ASP A CA 1
ATOM 2666 C C . ASP A 1 327 ? -25.609 0.883 -19.625 1 97.94 327 ASP A C 1
ATOM 2668 O O . ASP A 1 327 ? -26.469 0.938 -20.5 1 97.94 327 ASP A O 1
ATOM 2672 N N . ILE A 1 328 ? -24.75 -0.124 -19.516 1 98.12 328 ILE A N 1
ATOM 2673 C CA . ILE A 1 328 ? -24.719 -1.283 -20.406 1 98.12 328 ILE A CA 1
ATOM 2674 C C . ILE A 1 328 ? -24.641 -2.564 -19.578 1 98.12 328 ILE A C 1
ATOM 2676 O O . ILE A 1 328 ? -24.297 -2.525 -18.391 1 98.12 328 ILE A O 1
ATOM 2680 N N . PRO A 1 329 ? -25.031 -3.678 -20.172 1 97.25 329 PRO A N 1
ATOM 2681 C CA . PRO A 1 329 ? -24.984 -4.941 -19.422 1 97.25 329 PRO A CA 1
ATOM 2682 C C . PRO A 1 329 ? -23.578 -5.316 -18.969 1 97.25 329 PRO A C 1
ATOM 2684 O O . PRO A 1 329 ? -22.594 -4.934 -19.609 1 97.25 329 PRO A O 1
ATOM 2687 N N . PHE A 1 330 ? -23.516 -6.098 -17.984 1 97.12 330 PHE A N 1
ATOM 2688 C CA . PHE A 1 330 ? -22.234 -6.461 -17.375 1 97.12 330 PHE A CA 1
ATOM 2689 C C . PHE A 1 330 ? -21.312 -7.137 -18.375 1 97.12 330 PHE A C 1
ATOM 2691 O O . PHE A 1 330 ? -20.109 -6.871 -18.391 1 97.12 330 PHE A O 1
ATOM 2698 N N . ASP A 1 331 ? -21.828 -7.984 -19.203 1 96.88 331 ASP A N 1
ATOM 2699 C CA . ASP A 1 331 ? -20.984 -8.719 -20.141 1 96.88 331 ASP A CA 1
ATOM 2700 C C . ASP A 1 331 ? -20.281 -7.77 -21.094 1 96.88 331 ASP A C 1
ATOM 2702 O O . ASP A 1 331 ? -19.141 -8.023 -21.484 1 96.88 331 ASP A O 1
ATOM 2706 N N . GLU A 1 332 ? -20.969 -6.754 -21.469 1 98.06 332 GLU A N 1
ATOM 2707 C CA . GLU A 1 332 ? -20.344 -5.746 -22.328 1 98.06 332 GLU A CA 1
ATOM 2708 C C . GLU A 1 332 ? -19.297 -4.945 -21.562 1 98.06 332 GLU A C 1
ATOM 2710 O O . GLU A 1 332 ? -18.25 -4.609 -22.109 1 98.06 332 GLU A O 1
ATOM 2715 N N . LYS A 1 333 ? -19.625 -4.641 -20.297 1 98.69 333 LYS A N 1
ATOM 2716 C CA . LYS A 1 333 ? -18.609 -3.996 -19.453 1 98.69 333 LYS A CA 1
ATOM 2717 C C . LYS A 1 333 ? -17.359 -4.871 -19.328 1 98.69 333 LYS A C 1
ATOM 2719 O O . LYS A 1 333 ? -16.234 -4.391 -19.484 1 98.69 333 LYS A O 1
ATOM 2724 N N . LEU A 1 334 ? -17.594 -6.121 -19.062 1 98.62 334 LEU A N 1
ATOM 2725 C CA . LEU A 1 334 ? -16.5 -7.059 -18.875 1 98.62 334 LEU A CA 1
ATOM 2726 C C . LEU A 1 334 ? -15.609 -7.113 -20.109 1 98.62 334 LEU A C 1
ATOM 2728 O O . LEU A 1 334 ? -14.383 -7.141 -20 1 98.62 334 LEU A O 1
ATOM 2732 N N . ALA A 1 335 ? -16.219 -7.133 -21.281 1 98.56 335 ALA A N 1
ATOM 2733 C CA . ALA A 1 335 ? -15.453 -7.145 -22.531 1 98.56 335 ALA A CA 1
ATOM 2734 C C . ALA A 1 335 ? -14.539 -5.922 -22.609 1 98.56 335 ALA A C 1
ATOM 2736 O O . ALA A 1 335 ? -13.406 -6.02 -23.078 1 98.56 335 ALA A O 1
ATOM 2737 N N . GLY A 1 336 ? -15.102 -4.766 -22.188 1 98.81 336 GLY A N 1
ATOM 2738 C CA . GLY A 1 336 ? -14.289 -3.561 -22.156 1 98.81 336 GLY A CA 1
ATOM 2739 C C . GLY A 1 336 ? -13.133 -3.65 -21.172 1 98.81 336 GLY A C 1
ATOM 2740 O O . GLY A 1 336 ? -12.016 -3.242 -21.484 1 98.81 336 GLY A O 1
ATOM 2741 N N . TYR A 1 337 ? -13.445 -4.18 -19.938 1 98.88 337 TYR A N 1
ATOM 2742 C CA . TYR A 1 337 ? -12.398 -4.375 -18.938 1 98.88 337 TYR A CA 1
ATOM 2743 C C . TYR A 1 337 ? -11.305 -5.297 -19.469 1 98.88 337 TYR A C 1
ATOM 2745 O O . TYR A 1 337 ? -10.117 -5.059 -19.234 1 98.88 337 TYR A O 1
ATOM 2753 N N . VAL A 1 338 ? -11.703 -6.328 -20.125 1 98.75 338 VAL A N 1
ATOM 2754 C CA . VAL A 1 338 ? -10.781 -7.332 -20.641 1 98.75 338 VAL A CA 1
ATOM 2755 C C . VAL A 1 338 ? -9.82 -6.688 -21.641 1 98.75 338 VAL A C 1
ATOM 2757 O O . VAL A 1 338 ? -8.625 -6.988 -21.641 1 98.75 338 VAL A O 1
ATOM 2760 N N . ALA A 1 339 ? -10.328 -5.824 -22.453 1 98.69 339 ALA A N 1
ATOM 2761 C CA . ALA A 1 339 ? -9.477 -5.133 -23.422 1 98.69 339 ALA A CA 1
ATOM 2762 C C . ALA A 1 339 ? -8.383 -4.336 -22.719 1 98.69 339 ALA A C 1
ATOM 2764 O O . ALA A 1 339 ? -7.23 -4.332 -23.156 1 98.69 339 ALA A O 1
ATOM 2765 N N . ILE A 1 340 ? -8.742 -3.645 -21.625 1 98.5 340 ILE A N 1
ATOM 2766 C CA . ILE A 1 340 ? -7.77 -2.91 -20.812 1 98.5 340 ILE A CA 1
ATOM 2767 C C . ILE A 1 340 ? -6.75 -3.881 -20.234 1 98.5 340 ILE A C 1
ATOM 2769 O O . ILE A 1 340 ? -5.543 -3.629 -20.281 1 98.5 340 ILE A O 1
ATOM 2773 N N . ALA A 1 341 ? -7.234 -4.98 -19.703 1 98.31 341 ALA A N 1
ATOM 2774 C CA . ALA A 1 341 ? -6.387 -5.969 -19.031 1 98.31 341 ALA A CA 1
ATOM 2775 C C . ALA A 1 341 ? -5.426 -6.617 -20.031 1 98.31 341 ALA A C 1
ATOM 2777 O O . ALA A 1 341 ? -4.254 -6.84 -19.703 1 98.31 341 ALA A O 1
ATOM 2778 N N . GLU A 1 342 ? -5.91 -6.957 -21.219 1 98.44 342 GLU A N 1
ATOM 2779 C CA . GLU A 1 342 ? -5.062 -7.562 -22.25 1 98.44 342 GLU A CA 1
ATOM 2780 C C . GLU A 1 342 ? -3.916 -6.633 -22.625 1 98.44 342 GLU A C 1
ATOM 2782 O O . GLU A 1 342 ? -2.799 -7.09 -22.891 1 98.44 342 GLU A O 1
ATOM 2787 N N . ASN A 1 343 ? -4.227 -5.426 -22.703 1 97.62 343 ASN A N 1
ATOM 2788 C CA . ASN A 1 343 ? -3.184 -4.445 -22.984 1 97.62 343 ASN A CA 1
ATOM 2789 C C . ASN A 1 343 ? -2.15 -4.391 -21.859 1 97.62 343 ASN A C 1
ATOM 2791 O O . ASN A 1 343 ? -0.948 -4.309 -22.125 1 97.62 343 ASN A O 1
ATOM 2795 N N . ARG A 1 344 ? -2.625 -4.422 -20.641 1 96.69 344 ARG A N 1
ATOM 2796 C CA . ARG A 1 344 ? -1.716 -4.395 -19.5 1 96.69 344 ARG A CA 1
ATOM 2797 C C . ARG A 1 344 ? -0.755 -5.578 -19.531 1 96.69 344 ARG A C 1
ATOM 2799 O O . ARG A 1 344 ? 0.423 -5.441 -19.203 1 96.69 344 ARG A O 1
ATOM 2806 N N . PHE A 1 345 ? -1.192 -6.73 -19.969 1 97.94 345 PHE A N 1
ATOM 2807 C CA . PHE A 1 345 ? -0.388 -7.945 -19.953 1 97.94 345 PHE A CA 1
ATOM 2808 C C . PHE A 1 345 ? 0.394 -8.078 -21.266 1 97.94 345 PHE A C 1
ATOM 2810 O O . PHE A 1 345 ? 1.153 -9.039 -21.438 1 97.94 345 PHE A O 1
ATOM 2817 N N . SER A 1 346 ? 0.232 -7.141 -22.234 1 98.12 346 SER A N 1
ATOM 2818 C CA . SER A 1 346 ? 0.83 -7.328 -23.562 1 98.12 346 SER A CA 1
ATOM 2819 C C . SER A 1 346 ? 0.542 -8.719 -24.109 1 98.12 346 SER A C 1
ATOM 2821 O O . SER A 1 346 ? 1.456 -9.422 -24.547 1 98.12 346 SER A O 1
ATOM 2823 N N . ALA A 1 347 ? -0.741 -9.086 -24.016 1 98.38 347 ALA A N 1
ATOM 2824 C CA . ALA A 1 347 ? -1.142 -10.469 -24.266 1 98.38 347 ALA A CA 1
ATOM 2825 C C . ALA A 1 347 ? -0.724 -10.922 -25.656 1 98.38 347 ALA A C 1
ATOM 2827 O O . ALA A 1 347 ? -0.152 -12 -25.828 1 98.38 347 ALA A O 1
ATOM 2828 N N . ASP A 1 348 ? -0.954 -10.062 -26.672 1 98.44 348 ASP A N 1
ATOM 2829 C CA . ASP A 1 348 ? -0.606 -10.43 -28.047 1 98.44 348 ASP A CA 1
ATOM 2830 C C . ASP A 1 348 ? 0.895 -10.672 -28.188 1 98.44 348 ASP A C 1
ATOM 2832 O O . ASP A 1 348 ? 1.316 -11.664 -28.781 1 98.44 348 ASP A O 1
ATOM 2836 N N . GLU A 1 349 ? 1.68 -9.797 -27.656 1 98.44 349 GLU A N 1
ATOM 2837 C CA . GLU A 1 349 ? 3.133 -9.93 -27.703 1 98.44 349 GLU A CA 1
ATOM 2838 C C . GLU A 1 349 ? 3.6 -11.164 -26.953 1 98.44 349 GLU A C 1
ATOM 2840 O O . GLU A 1 349 ? 4.547 -11.836 -27.359 1 98.44 349 GLU A O 1
ATOM 2845 N N . PHE A 1 350 ? 2.977 -11.414 -25.922 1 98.56 350 PHE A N 1
ATOM 2846 C CA . PHE A 1 350 ? 3.303 -12.578 -25.109 1 98.56 350 PHE A CA 1
ATOM 2847 C C . PHE A 1 350 ? 3.092 -13.859 -25.891 1 98.56 350 PHE A C 1
ATOM 2849 O O . PHE A 1 350 ? 3.98 -14.719 -25.938 1 98.56 350 PHE A O 1
ATOM 2856 N N . TYR A 1 351 ? 1.915 -13.992 -26.453 1 98.38 351 TYR A N 1
ATOM 2857 C CA . TYR A 1 351 ? 1.619 -15.211 -27.188 1 98.38 351 TYR A CA 1
ATOM 2858 C C . TYR A 1 351 ? 2.512 -15.344 -28.406 1 98.38 351 TYR A C 1
ATOM 2860 O O . TYR A 1 351 ? 2.922 -16.453 -28.781 1 98.38 351 TYR A O 1
ATOM 2868 N N . GLU A 1 352 ? 2.801 -14.242 -29.031 1 98.38 352 GLU A N 1
ATOM 2869 C CA . GLU A 1 352 ? 3.744 -14.273 -30.156 1 98.38 352 GLU A CA 1
ATOM 2870 C C . GLU A 1 352 ? 5.117 -14.758 -29.688 1 98.38 352 GLU A C 1
ATOM 2872 O O . GLU A 1 352 ? 5.754 -15.562 -30.375 1 98.38 352 GLU A O 1
ATOM 2877 N N . PHE A 1 353 ? 5.586 -14.258 -28.609 1 98.12 353 PHE A N 1
ATOM 2878 C CA . PHE A 1 353 ? 6.855 -14.68 -28.031 1 98.12 353 PHE A CA 1
ATOM 2879 C C . PHE A 1 353 ? 6.855 -16.172 -27.766 1 98.12 353 PHE A C 1
ATOM 2881 O O . PHE A 1 353 ? 7.816 -16.875 -28.094 1 98.12 353 PHE A O 1
ATOM 2888 N N . CYS A 1 354 ? 5.816 -16.688 -27.109 1 98.12 354 CYS A N 1
ATOM 2889 C CA . CYS A 1 354 ? 5.711 -18.109 -26.797 1 98.12 354 CYS A CA 1
ATOM 2890 C C . CYS A 1 354 ? 5.742 -18.969 -28.047 1 98.12 354 CYS A C 1
ATOM 2892 O O . CYS A 1 354 ? 6.438 -19.984 -28.109 1 98.12 354 CYS A O 1
ATOM 2894 N N . ASP A 1 355 ? 4.992 -18.516 -29.047 1 97.56 355 ASP A N 1
ATOM 2895 C CA . ASP A 1 355 ? 4.934 -19.266 -30.297 1 97.56 355 ASP A CA 1
ATOM 2896 C C . ASP A 1 355 ? 6.301 -19.328 -30.984 1 97.56 355 ASP A C 1
ATOM 2898 O O . ASP A 1 355 ? 6.707 -20.375 -31.5 1 97.56 355 ASP A O 1
ATOM 2902 N N . LYS A 1 356 ? 7.004 -18.312 -30.922 1 96.5 356 LYS A N 1
ATOM 2903 C CA . LYS A 1 356 ? 8.266 -18.172 -31.656 1 96.5 356 LYS A CA 1
ATOM 2904 C C . LYS A 1 356 ? 9.406 -18.859 -30.906 1 96.5 356 LYS A C 1
ATOM 2906 O O . LYS A 1 356 ? 10.297 -19.438 -31.516 1 96.5 356 LYS A O 1
ATOM 2911 N N . HIS A 1 357 ? 9.367 -18.75 -29.625 1 96.81 357 HIS A N 1
ATOM 2912 C CA . HIS A 1 357 ? 10.586 -19.109 -28.922 1 96.81 357 HIS A CA 1
ATOM 2913 C C . HIS A 1 357 ? 10.344 -20.266 -27.938 1 96.81 357 HIS A C 1
ATOM 2915 O O . HIS A 1 357 ? 11.297 -20.891 -27.484 1 96.81 357 HIS A O 1
ATOM 2921 N N . LEU A 1 358 ? 9.062 -20.531 -27.625 1 97.44 358 LEU A N 1
ATOM 2922 C CA . LEU A 1 358 ? 8.773 -21.531 -26.625 1 97.44 358 LEU A CA 1
ATOM 2923 C C . LEU A 1 358 ? 7.84 -22.609 -27.172 1 97.44 358 LEU A C 1
ATOM 2925 O O . LEU A 1 358 ? 7.129 -23.266 -26.422 1 97.44 358 LEU A O 1
ATOM 2929 N N . GLY A 1 359 ? 7.785 -22.75 -28.438 1 95.25 359 GLY A N 1
ATOM 2930 C CA . GLY A 1 359 ? 6.91 -23.703 -29.078 1 95.25 359 GLY A CA 1
ATOM 2931 C C . GLY A 1 359 ? 7.172 -25.141 -28.641 1 95.25 359 GLY A C 1
ATOM 2932 O O . GLY A 1 359 ? 6.273 -25.984 -28.672 1 95.25 359 GLY A O 1
ATOM 2933 N N . HIS A 1 360 ? 8.398 -25.5 -28.234 1 95.88 360 HIS A N 1
ATOM 2934 C CA . HIS A 1 360 ? 8.773 -26.859 -27.875 1 95.88 360 HIS A CA 1
ATOM 2935 C C . HIS A 1 360 ? 8.609 -27.094 -26.375 1 95.88 360 HIS A C 1
ATOM 2937 O O . HIS A 1 360 ? 8.891 -28.188 -25.875 1 95.88 360 HIS A O 1
ATOM 2943 N N . LEU A 1 361 ? 8.203 -26.094 -25.625 1 97.38 361 LEU A N 1
ATOM 2944 C CA . LEU A 1 361 ? 8.109 -26.172 -24.172 1 97.38 361 LEU A CA 1
ATOM 2945 C C . LEU A 1 361 ? 7.211 -27.328 -23.75 1 97.38 361 LEU A C 1
ATOM 2947 O O . LEU A 1 361 ? 7.543 -28.078 -22.828 1 97.38 361 LEU A O 1
ATOM 2951 N N . ASP A 1 362 ? 6.102 -27.484 -24.391 1 96.75 362 ASP A N 1
ATOM 2952 C CA . ASP A 1 362 ? 5.148 -28.516 -23.984 1 96.75 362 ASP A CA 1
ATOM 2953 C C . ASP A 1 362 ? 5.75 -29.922 -24.125 1 96.75 362 ASP A C 1
ATOM 2955 O O . ASP A 1 362 ? 5.578 -30.766 -23.25 1 96.75 362 ASP A O 1
ATOM 2959 N N . GLU A 1 363 ? 6.422 -30.141 -25.219 1 96.5 363 GLU A N 1
ATOM 2960 C CA . GLU A 1 363 ? 7.051 -31.438 -25.453 1 96.5 363 GLU A CA 1
ATOM 2961 C C . GLU A 1 363 ? 8.172 -31.688 -24.438 1 96.5 363 GLU A C 1
ATOM 2963 O O . GLU A 1 363 ? 8.266 -32.781 -23.891 1 96.5 363 GLU A O 1
ATOM 2968 N N . VAL A 1 364 ? 8.977 -30.703 -24.219 1 97.44 364 VAL A N 1
ATOM 2969 C CA . VAL A 1 364 ? 10.086 -30.828 -23.281 1 97.44 364 VAL A CA 1
ATOM 2970 C C . VAL A 1 364 ? 9.547 -31.062 -21.875 1 97.44 364 VAL A C 1
ATOM 2972 O O . VAL A 1 364 ? 10.078 -31.891 -21.125 1 97.44 364 VAL A O 1
ATOM 2975 N N . ALA A 1 365 ? 8.523 -30.344 -21.516 1 97.88 365 ALA A N 1
ATOM 2976 C CA . ALA A 1 365 ? 7.918 -30.5 -20.188 1 97.88 365 ALA A CA 1
ATOM 2977 C C . ALA A 1 365 ? 7.324 -31.891 -20.016 1 97.88 365 ALA A C 1
ATOM 2979 O O . ALA A 1 365 ? 7.438 -32.5 -18.953 1 97.88 365 ALA A O 1
ATOM 2980 N N . LEU A 1 366 ? 6.637 -32.344 -21.047 1 97.5 366 LEU A N 1
ATOM 2981 C CA . LEU A 1 366 ? 6.035 -33.688 -20.984 1 97.5 366 LEU A CA 1
ATOM 2982 C C . LEU A 1 366 ? 7.09 -34.75 -20.672 1 97.5 366 LEU A C 1
ATOM 2984 O O . LEU A 1 366 ? 6.863 -35.625 -19.844 1 97.5 366 LEU A O 1
ATOM 2988 N N . ALA A 1 367 ? 8.203 -34.656 -21.359 1 97.31 367 ALA A N 1
ATOM 2989 C CA . ALA A 1 367 ? 9.297 -35.594 -21.125 1 97.31 367 ALA A CA 1
ATOM 2990 C C . ALA A 1 367 ? 9.906 -35.406 -19.734 1 97.31 367 ALA A C 1
ATOM 2992 O O . ALA A 1 367 ? 10.164 -36.344 -19.016 1 97.31 367 ALA A O 1
ATOM 2993 N N . PHE A 1 368 ? 10.117 -34.219 -19.344 1 97.81 368 PHE A N 1
ATOM 2994 C CA . PHE A 1 368 ? 10.758 -33.844 -18.094 1 97.81 368 PHE A CA 1
ATOM 2995 C C . PHE A 1 368 ? 9.969 -34.344 -16.891 1 97.81 368 PHE A C 1
ATOM 2997 O O . PHE A 1 368 ? 10.539 -34.875 -15.938 1 97.81 368 PHE A O 1
ATOM 3004 N N . PHE A 1 369 ? 8.641 -34.219 -16.891 1 98.25 369 PHE A N 1
ATOM 3005 C CA . PHE A 1 369 ? 7.805 -34.531 -15.742 1 98.25 369 PHE A CA 1
ATOM 3006 C C . PHE A 1 369 ? 7.68 -36.062 -15.578 1 98.25 369 PHE A C 1
ATOM 3008 O O . PHE A 1 369 ? 7.012 -36.531 -14.656 1 98.25 369 PHE A O 1
ATOM 3015 N N . GLY A 1 370 ? 8.328 -36.812 -16.438 1 97.75 370 GLY A N 1
ATOM 3016 C CA . GLY A 1 370 ? 8.453 -38.25 -16.281 1 97.75 370 GLY A CA 1
ATOM 3017 C C . GLY A 1 370 ? 9.797 -38.656 -15.719 1 97.75 370 GLY A C 1
ATOM 3018 O O . GLY A 1 370 ? 10.039 -39.844 -15.508 1 97.75 370 GLY A O 1
ATOM 3019 N N . THR A 1 371 ? 10.617 -37.781 -15.398 1 97.81 371 THR A N 1
ATOM 3020 C CA . THR A 1 371 ? 11.992 -38.094 -15.016 1 97.81 371 THR A CA 1
ATOM 3021 C C . THR A 1 371 ? 12.102 -38.281 -13.508 1 97.81 371 THR A C 1
ATOM 3023 O O . THR A 1 371 ? 11.227 -37.844 -12.758 1 97.81 371 THR A O 1
ATOM 3026 N N . GLU A 1 372 ? 13.242 -38.781 -13.094 1 97.25 372 GLU A N 1
ATOM 3027 C CA . GLU A 1 372 ? 13.539 -39 -11.68 1 97.25 372 GLU A CA 1
ATOM 3028 C C . GLU A 1 372 ? 13.766 -37.688 -10.961 1 97.25 372 GLU A C 1
ATOM 3030 O O . GLU A 1 372 ? 13.539 -37.562 -9.758 1 97.25 372 GLU A O 1
ATOM 3035 N N . THR A 1 373 ? 14.18 -36.719 -11.695 1 97.5 373 THR A N 1
ATOM 3036 C CA . THR A 1 373 ? 14.359 -35.406 -11.117 1 97.5 373 THR A CA 1
ATOM 3037 C C . THR A 1 373 ? 13.062 -34.906 -10.492 1 97.5 373 THR A C 1
ATOM 3039 O O . THR A 1 373 ? 13.07 -34.375 -9.375 1 97.5 373 THR A O 1
ATOM 3042 N N . VAL A 1 374 ? 11.992 -35.094 -11.164 1 98.25 374 VAL A N 1
ATOM 3043 C CA . VAL A 1 374 ? 10.695 -34.625 -10.688 1 98.25 374 VAL A CA 1
ATOM 3044 C C . VAL A 1 374 ? 10.258 -35.469 -9.492 1 98.25 374 VAL A C 1
ATOM 3046 O O . VAL A 1 374 ? 9.797 -34.938 -8.477 1 98.25 374 VAL A O 1
ATOM 3049 N N . ARG A 1 375 ? 10.43 -36.75 -9.625 1 98.31 375 ARG A N 1
ATOM 3050 C CA . ARG A 1 375 ? 10.047 -37.625 -8.531 1 98.31 375 ARG A CA 1
ATOM 3051 C C . ARG A 1 375 ? 10.812 -37.312 -7.258 1 98.31 375 ARG A C 1
ATOM 3053 O O . ARG A 1 375 ? 10.242 -37.281 -6.168 1 98.31 375 ARG A O 1
ATOM 3060 N N . ASP A 1 376 ? 12.062 -37.062 -7.406 1 98.25 376 ASP A N 1
ATOM 3061 C CA . ASP A 1 376 ? 12.906 -36.719 -6.27 1 98.25 376 ASP A CA 1
ATOM 3062 C C . ASP A 1 376 ? 12.461 -35.375 -5.664 1 98.25 376 ASP A C 1
ATOM 3064 O O . ASP A 1 376 ? 12.484 -35.219 -4.441 1 98.25 376 ASP A O 1
ATOM 3068 N N . ALA A 1 377 ? 12.141 -34.438 -6.516 1 98.25 377 ALA A N 1
ATOM 3069 C CA . ALA A 1 377 ? 11.648 -33.156 -6.035 1 98.25 377 ALA A CA 1
ATOM 3070 C C . ALA A 1 377 ? 10.367 -33.312 -5.227 1 98.25 377 ALA A C 1
ATOM 3072 O O . ALA A 1 377 ? 10.188 -32.656 -4.191 1 98.25 377 ALA A O 1
ATOM 3073 N N . ILE A 1 378 ? 9.469 -34.156 -5.68 1 98.5 378 ILE A N 1
ATOM 3074 C CA . ILE A 1 378 ? 8.227 -34.438 -4.969 1 98.5 378 ILE A CA 1
ATOM 3075 C C . ILE A 1 378 ? 8.547 -35.031 -3.596 1 98.5 378 ILE A C 1
ATOM 3077 O O . ILE A 1 378 ? 8 -34.594 -2.584 1 98.5 378 ILE A O 1
ATOM 3081 N N . ARG A 1 379 ? 9.43 -35.969 -3.619 1 98.44 379 ARG A N 1
ATOM 3082 C CA . ARG A 1 379 ? 9.773 -36.625 -2.363 1 98.44 379 ARG A CA 1
ATOM 3083 C C . ARG A 1 379 ? 10.383 -35.625 -1.375 1 98.44 379 ARG A C 1
ATOM 3085 O O . ARG A 1 379 ? 10.102 -35.688 -0.176 1 98.44 379 ARG A O 1
ATOM 3092 N N . LYS A 1 380 ? 11.234 -34.812 -1.843 1 97.56 380 LYS A N 1
ATOM 3093 C CA . LYS A 1 380 ? 11.836 -33.781 -0.981 1 97.56 380 LYS A CA 1
ATOM 3094 C C . LYS A 1 380 ? 10.766 -32.938 -0.332 1 97.56 380 LYS A C 1
ATOM 3096 O O . LYS A 1 380 ? 10.844 -32.625 0.862 1 97.56 380 LYS A O 1
ATOM 3101 N N . LYS A 1 381 ? 9.789 -32.5 -1.115 1 96.88 381 LYS A N 1
ATOM 3102 C CA . LYS A 1 381 ? 8.719 -31.672 -0.583 1 96.88 381 LYS A CA 1
ATOM 3103 C C . LYS A 1 381 ? 7.875 -32.438 0.429 1 96.88 381 LYS A C 1
ATOM 3105 O O . LYS A 1 381 ? 7.535 -31.906 1.489 1 96.88 381 LYS A O 1
ATOM 3110 N N . VAL A 1 382 ? 7.523 -33.625 0.106 1 97.75 382 VAL A N 1
ATOM 3111 C CA . VAL A 1 382 ? 6.715 -34.438 1.006 1 97.75 382 VAL A CA 1
ATOM 3112 C C . VAL A 1 382 ? 7.477 -34.688 2.309 1 97.75 382 VAL A C 1
ATOM 3114 O O . VAL A 1 382 ? 6.902 -34.562 3.396 1 97.75 382 VAL A O 1
ATOM 3117 N N . SER A 1 383 ? 8.766 -34.938 2.207 1 97.06 383 SER A N 1
ATOM 3118 C CA . SER A 1 383 ? 9.594 -35.188 3.379 1 97.06 383 SER A CA 1
ATOM 3119 C C . SER A 1 383 ? 9.641 -33.969 4.297 1 97.06 383 SER A C 1
ATOM 3121 O O . SER A 1 383 ? 9.766 -34.094 5.516 1 97.06 383 SER A O 1
ATOM 3123 N N . ALA A 1 384 ? 9.5 -32.844 3.758 1 93.62 384 ALA A N 1
ATOM 3124 C CA . ALA A 1 384 ? 9.578 -31.594 4.535 1 93.62 384 ALA A CA 1
ATOM 3125 C C . ALA A 1 384 ? 8.258 -31.328 5.258 1 93.62 384 ALA A C 1
ATOM 3127 O O . ALA A 1 384 ? 8.234 -30.594 6.262 1 93.62 384 ALA A O 1
ATOM 3128 N N . LEU A 1 385 ? 7.188 -31.906 4.824 1 92.5 385 LEU A N 1
ATOM 3129 C CA . LEU A 1 385 ? 5.883 -31.469 5.32 1 92.5 385 LEU A CA 1
ATOM 3130 C C . LEU A 1 385 ? 5.176 -32.594 6.051 1 92.5 385 LEU A C 1
ATOM 3132 O O . LEU A 1 385 ? 4.336 -32.344 6.922 1 92.5 385 LEU A O 1
ATOM 3136 N N . TYR A 1 386 ? 5.461 -33.844 5.605 1 95.12 386 TYR A N 1
ATOM 3137 C CA . TYR A 1 386 ? 4.707 -34.969 6.109 1 95.12 386 TYR A CA 1
ATOM 3138 C C . TYR A 1 386 ? 5.531 -35.781 7.113 1 95.12 386 TYR A C 1
ATOM 3140 O O . TYR A 1 386 ? 6.762 -35.75 7.07 1 95.12 386 TYR A O 1
ATOM 3148 N N . PRO A 1 387 ? 4.773 -36.5 7.984 1 96.25 387 PRO A N 1
ATOM 3149 C CA . PRO A 1 387 ? 5.508 -37.406 8.875 1 96.25 387 PRO A CA 1
ATOM 3150 C C . PRO A 1 387 ? 6.211 -38.531 8.125 1 96.25 387 PRO A C 1
ATOM 3152 O O . PRO A 1 387 ? 5.773 -38.906 7.039 1 96.25 387 PRO A O 1
ATOM 3155 N N . GLU A 1 388 ? 7.191 -39.031 8.758 1 97.25 388 GLU A N 1
ATOM 3156 C CA . GLU A 1 388 ? 8.086 -40 8.125 1 97.25 388 GLU A CA 1
ATOM 3157 C C . GLU A 1 388 ? 7.312 -41.219 7.582 1 97.25 388 GLU A C 1
ATOM 3159 O O . GLU A 1 388 ? 7.594 -41.688 6.484 1 97.25 388 GLU A O 1
ATOM 3164 N N . HIS A 1 389 ? 6.371 -41.656 8.344 1 97.75 389 HIS A N 1
ATOM 3165 C CA . HIS A 1 389 ? 5.676 -42.875 7.988 1 97.75 389 HIS A CA 1
ATOM 3166 C C . HIS A 1 389 ? 4.746 -42.656 6.797 1 97.75 389 HIS A C 1
ATOM 3168 O O . HIS A 1 389 ? 4.242 -43.625 6.219 1 97.75 389 HIS A O 1
ATOM 3174 N N . GLU A 1 390 ? 4.543 -41.375 6.316 1 97.81 390 GLU A N 1
ATOM 3175 C CA . GLU A 1 390 ? 3.635 -41.094 5.219 1 97.81 390 GLU A CA 1
ATOM 3176 C C . GLU A 1 390 ? 4.402 -40.688 3.961 1 97.81 390 GLU A C 1
ATOM 3178 O O . GLU A 1 390 ? 3.811 -40.5 2.896 1 97.81 390 GLU A O 1
ATOM 3183 N N . ILE A 1 391 ? 5.676 -40.656 3.996 1 98.19 391 ILE A N 1
ATOM 3184 C CA . ILE A 1 391 ? 6.48 -40.062 2.936 1 98.19 391 ILE A CA 1
ATOM 3185 C C . ILE A 1 391 ? 6.363 -40.906 1.665 1 98.19 391 ILE A C 1
ATOM 3187 O O . ILE A 1 391 ? 6.102 -40.375 0.583 1 98.19 391 ILE A O 1
ATOM 3191 N N . ASP A 1 392 ? 6.523 -42.188 1.74 1 98.19 392 ASP A N 1
ATOM 3192 C CA . ASP A 1 392 ? 6.469 -43.062 0.559 1 98.19 392 ASP A CA 1
ATOM 3193 C C . ASP A 1 392 ? 5.086 -43 -0.09 1 98.19 392 ASP A C 1
ATOM 3195 O O . ASP A 1 392 ? 4.973 -42.875 -1.31 1 98.19 392 ASP A O 1
ATOM 3199 N N . GLU A 1 393 ? 4.098 -43.094 0.732 1 98.06 393 GLU A N 1
ATOM 3200 C CA . GLU A 1 393 ? 2.719 -43.125 0.249 1 98.06 393 GLU A CA 1
ATOM 3201 C C . GLU A 1 393 ? 2.389 -41.844 -0.507 1 98.06 393 GLU A C 1
ATOM 3203 O O . GLU A 1 393 ? 1.881 -41.875 -1.629 1 98.06 393 GLU A O 1
ATOM 3208 N N . PHE A 1 394 ? 2.734 -40.719 0.06 1 98.31 394 PHE A N 1
ATOM 3209 C CA . PHE A 1 394 ? 2.316 -39.469 -0.527 1 98.31 394 PHE A CA 1
ATOM 3210 C C . PHE A 1 394 ? 3.246 -39.062 -1.667 1 98.31 394 PHE A C 1
ATOM 3212 O O . PHE A 1 394 ? 2.824 -38.375 -2.611 1 98.31 394 PHE A O 1
ATOM 3219 N N . THR A 1 395 ? 4.504 -39.438 -1.609 1 98.5 395 THR A N 1
ATOM 3220 C CA . THR A 1 395 ? 5.359 -39.25 -2.777 1 98.5 395 THR A CA 1
ATOM 3221 C C . THR A 1 395 ? 4.773 -39.969 -3.992 1 98.5 395 THR A C 1
ATOM 3223 O O . THR A 1 395 ? 4.672 -39.375 -5.074 1 98.5 395 THR A O 1
ATOM 3226 N N . GLU A 1 396 ? 4.375 -41.219 -3.789 1 98.38 396 GLU A N 1
ATOM 3227 C CA . GLU A 1 396 ? 3.812 -42 -4.887 1 98.38 396 GLU A CA 1
ATOM 3228 C C . GLU A 1 396 ? 2.479 -41.406 -5.352 1 98.38 396 GLU A C 1
ATOM 3230 O O . GLU A 1 396 ? 2.166 -41.438 -6.543 1 98.38 396 GLU A O 1
ATOM 3235 N N . LEU A 1 397 ? 1.704 -40.969 -4.406 1 98.31 397 LEU A N 1
ATOM 3236 C CA . LEU A 1 397 ? 0.417 -40.375 -4.758 1 98.31 397 LEU A CA 1
ATOM 3237 C C . LEU A 1 397 ? 0.604 -39.188 -5.699 1 98.31 397 LEU A C 1
ATOM 3239 O O . LEU A 1 397 ? -0.012 -39.125 -6.766 1 98.31 397 LEU A O 1
ATOM 3243 N N . PHE A 1 398 ? 1.397 -38.25 -5.301 1 98.5 398 PHE A N 1
ATOM 3244 C CA . PHE A 1 398 ? 1.577 -37.031 -6.094 1 98.5 398 PHE A CA 1
ATOM 3245 C C . PHE A 1 398 ? 2.303 -37.344 -7.398 1 98.5 398 PHE A C 1
ATOM 3247 O O . PHE A 1 398 ? 2 -36.75 -8.438 1 98.5 398 PHE A O 1
ATOM 3254 N N . TRP A 1 399 ? 3.291 -38.281 -7.328 1 98.44 399 TRP A N 1
ATOM 3255 C CA . TRP A 1 399 ? 3.957 -38.719 -8.547 1 98.44 399 TRP A CA 1
ATOM 3256 C C . TRP A 1 399 ? 2.951 -39.312 -9.531 1 98.44 399 TRP A C 1
ATOM 3258 O O . TRP A 1 399 ? 2.949 -38.969 -10.711 1 98.44 399 TRP A O 1
ATOM 3268 N N . SER A 1 400 ? 2.104 -40.156 -9.047 1 98.31 400 SER A N 1
ATOM 3269 C CA . SER A 1 400 ? 1.11 -40.812 -9.898 1 98.31 400 SER A CA 1
ATOM 3270 C C . SER A 1 400 ? 0.153 -39.781 -10.508 1 98.31 400 SER A C 1
ATOM 3272 O O . SER A 1 400 ? -0.275 -39.938 -11.656 1 98.31 400 SER A O 1
ATOM 3274 N N . ARG A 1 401 ? -0.192 -38.812 -9.82 1 98.25 401 ARG A N 1
ATOM 3275 C CA . ARG A 1 401 ? -1.113 -37.812 -10.32 1 98.25 401 ARG A CA 1
ATOM 3276 C C . ARG A 1 401 ? -0.458 -36.938 -11.406 1 98.25 401 ARG A C 1
ATOM 3278 O O . ARG A 1 401 ? -1.116 -36.531 -12.359 1 98.25 401 ARG A O 1
ATOM 3285 N N . ILE A 1 402 ? 0.799 -36.656 -11.281 1 98.12 402 ILE A N 1
ATOM 3286 C CA . ILE A 1 402 ? 1.531 -35.969 -12.336 1 98.12 402 ILE A CA 1
ATOM 3287 C C . ILE A 1 402 ? 1.617 -36.875 -13.578 1 98.12 402 ILE A C 1
ATOM 3289 O O . ILE A 1 402 ? 1.48 -36.375 -14.703 1 98.12 402 ILE A O 1
ATOM 3293 N N . GLN A 1 403 ? 1.803 -38.188 -13.328 1 97.94 403 GLN A N 1
ATOM 3294 C CA . GLN A 1 403 ? 1.827 -39.125 -14.469 1 97.94 403 GLN A CA 1
ATOM 3295 C C . GLN A 1 403 ? 0.467 -39.156 -15.156 1 97.94 403 GLN A C 1
ATOM 3297 O O . GLN A 1 403 ? 0.389 -39.312 -16.375 1 97.94 403 GLN A O 1
ATOM 3302 N N . SER A 1 404 ? -0.56 -39.062 -14.367 1 97.38 404 SER A N 1
ATOM 3303 C CA . SER A 1 404 ? -1.891 -38.969 -14.961 1 97.38 404 SER A CA 1
ATOM 3304 C C . SER A 1 404 ? -2.012 -37.781 -15.891 1 97.38 404 SER A C 1
ATOM 3306 O O . SER A 1 404 ? -2.627 -37.844 -16.953 1 97.38 404 SER A O 1
ATOM 3308 N N . TRP A 1 405 ? -1.474 -36.656 -15.414 1 97.38 405 TRP A N 1
ATOM 3309 C CA . TRP A 1 405 ? -1.426 -35.469 -16.281 1 97.38 405 TRP A CA 1
ATOM 3310 C C . TRP A 1 405 ? -0.669 -35.781 -17.562 1 97.38 405 TRP A C 1
ATOM 3312 O O . TRP A 1 405 ? -1.123 -35.406 -18.656 1 97.38 405 TRP A O 1
ATOM 3322 N N . ARG A 1 406 ? 0.515 -36.469 -17.5 1 96.88 406 ARG A N 1
ATOM 3323 C CA . ARG A 1 406 ? 1.321 -36.781 -18.672 1 96.88 406 ARG A CA 1
ATOM 3324 C C . ARG A 1 406 ? 0.53 -37.625 -19.672 1 96.88 406 ARG A C 1
ATOM 3326 O O . ARG A 1 406 ? 0.616 -37.406 -20.875 1 96.88 406 ARG A O 1
ATOM 3333 N N . GLN A 1 407 ? -0.2 -38.531 -19.141 1 94.56 407 GLN A N 1
ATOM 3334 C CA . GLN A 1 407 ? -0.986 -39.406 -19.984 1 94.56 407 GLN A CA 1
ATOM 3335 C C . GLN A 1 407 ? -2.086 -38.625 -20.719 1 94.56 407 GLN A C 1
ATOM 3337 O O . GLN A 1 407 ? -2.385 -38.906 -21.875 1 94.56 407 GLN A O 1
ATOM 3342 N N . GLY A 1 408 ? -2.689 -37.75 -20 1 88.75 408 GLY A N 1
ATOM 3343 C CA . GLY A 1 408 ? -3.719 -36.938 -20.625 1 88.75 408 GLY A CA 1
ATOM 3344 C C . GLY A 1 408 ? -3.18 -36 -21.703 1 88.75 408 GLY A C 1
ATOM 3345 O O . GLY A 1 408 ? -3.805 -35.844 -22.75 1 88.75 408 GLY A O 1
ATOM 3346 N N . GLU A 1 409 ? -2.012 -35.406 -21.375 1 79.81 409 GLU A N 1
ATOM 3347 C CA . GLU A 1 409 ? -1.369 -34.531 -22.344 1 79.81 409 GLU A CA 1
ATOM 3348 C C . GLU A 1 409 ? -0.848 -35.281 -23.547 1 79.81 409 GLU A C 1
ATOM 3350 O O . GLU A 1 409 ? -0.878 -34.781 -24.672 1 79.81 409 GLU A O 1
ATOM 3355 N N . GLY A 1 410 ? -0.264 -36.406 -23.156 1 64.31 410 GLY A N 1
ATOM 3356 C CA . GLY A 1 410 ? 0.267 -37.25 -24.203 1 64.31 410 GLY A CA 1
ATOM 3357 C C . GLY A 1 410 ? -0.798 -37.75 -25.156 1 64.31 410 GLY A C 1
ATOM 3358 O O . GLY A 1 410 ? -0.55 -37.875 -26.359 1 64.31 410 GLY A O 1
ATOM 3359 N N . VAL A 1 411 ? -1.881 -37.969 -24.641 1 52.66 411 VAL A N 1
ATOM 3360 C CA . VAL A 1 411 ? -2.994 -38.406 -25.469 1 52.66 411 VAL A CA 1
ATOM 3361 C C . VAL A 1 411 ? -3.525 -37.219 -26.297 1 52.66 411 VAL A C 1
ATOM 3363 O O . VAL A 1 411 ? -3.916 -37.406 -27.453 1 52.66 411 VAL A O 1
ATOM 3366 N N . ALA A 1 412 ? -3.521 -36.094 -25.75 1 53.25 412 ALA A N 1
ATOM 3367 C CA . ALA A 1 412 ? -3.988 -34.906 -26.484 1 53.25 412 ALA A CA 1
ATOM 3368 C C . ALA A 1 412 ? -2.977 -34.5 -27.547 1 53.25 412 ALA A C 1
ATOM 3370 O O . ALA A 1 412 ? -3.344 -33.875 -28.562 1 53.25 412 ALA A O 1
ATOM 3371 N N . ALA A 1 413 ? -1.633 -34.844 -27.422 1 45.12 413 ALA A N 1
ATOM 3372 C CA . ALA A 1 413 ? -0.577 -34.531 -28.375 1 45.12 413 ALA A CA 1
ATOM 3373 C C . ALA A 1 413 ? -0.537 -35.562 -29.516 1 45.12 413 ALA A C 1
ATOM 3375 O O . ALA A 1 413 ? -0.798 -36.719 -29.297 1 45.12 413 ALA A O 1
ATOM 3376 N N . MET B 1 1 ? -32.094 29.781 -7.344 1 79.81 1 MET B N 1
ATOM 3377 C CA . MET B 1 1 ? -30.797 29.688 -6.672 1 79.81 1 MET B CA 1
ATOM 3378 C C . MET B 1 1 ? -30.875 28.703 -5.512 1 79.81 1 MET B C 1
ATOM 3380 O O . MET B 1 1 ? -31.688 28.844 -4.609 1 79.81 1 MET B O 1
ATOM 3384 N N . ALA B 1 2 ? -30.25 27.484 -5.723 1 90.12 2 ALA B N 1
ATOM 3385 C CA . ALA B 1 2 ? -30.281 26.5 -4.645 1 90.12 2 ALA B CA 1
ATOM 3386 C C . ALA B 1 2 ? -28.953 26.5 -3.881 1 90.12 2 ALA B C 1
ATOM 3388 O O . ALA B 1 2 ? -27.938 26.969 -4.383 1 90.12 2 ALA B O 1
ATOM 3389 N N . ASN B 1 3 ? -29.062 26.203 -2.576 1 92.19 3 ASN B N 1
ATOM 3390 C CA . ASN B 1 3 ? -27.875 25.953 -1.776 1 92.19 3 ASN B CA 1
ATOM 3391 C C . ASN B 1 3 ? -27.422 24.5 -1.883 1 92.19 3 ASN B C 1
ATOM 3393 O O . ASN B 1 3 ? -28.203 23.578 -1.611 1 92.19 3 ASN B O 1
ATOM 3397 N N . ILE B 1 4 ? -26.25 24.391 -2.393 1 95.44 4 ILE B N 1
ATOM 3398 C CA . ILE B 1 4 ? -25.641 23.062 -2.459 1 95.44 4 ILE B CA 1
ATOM 3399 C C . ILE B 1 4 ? -24.688 22.875 -1.281 1 95.44 4 ILE B C 1
ATOM 3401 O O . ILE B 1 4 ? -23.781 23.688 -1.064 1 95.44 4 ILE B O 1
ATOM 3405 N N . THR B 1 5 ? -24.875 21.812 -0.576 1 95.75 5 THR B N 1
ATOM 3406 C CA . THR B 1 5 ? -24.078 21.578 0.617 1 95.75 5 THR B CA 1
ATOM 3407 C C . THR B 1 5 ? -22.891 20.656 0.296 1 95.75 5 THR B C 1
ATOM 3409 O O . THR B 1 5 ? -23.062 19.594 -0.282 1 95.75 5 THR B O 1
ATOM 3412 N N . ARG B 1 6 ? -21.672 21.141 0.546 1 97.25 6 ARG B N 1
ATOM 3413 C CA . ARG B 1 6 ? -20.469 20.312 0.564 1 97.25 6 ARG B CA 1
ATOM 3414 C C . ARG B 1 6 ? -20.141 19.859 1.979 1 97.25 6 ARG B C 1
ATOM 3416 O O . ARG B 1 6 ? -20.172 20.656 2.922 1 97.25 6 ARG B O 1
ATOM 3423 N N . ARG B 1 7 ? -19.828 18.562 2.107 1 98 7 ARG B N 1
ATOM 3424 C CA . ARG B 1 7 ? -19.641 18 3.443 1 98 7 ARG B CA 1
ATOM 3425 C C . ARG B 1 7 ? -18.188 17.578 3.652 1 98 7 ARG B C 1
ATOM 3427 O O . ARG B 1 7 ? -17.609 16.875 2.82 1 98 7 ARG B O 1
ATOM 3434 N N . ILE B 1 8 ? -17.594 18.047 4.703 1 98.56 8 ILE B N 1
ATOM 3435 C CA . ILE B 1 8 ? -16.25 17.703 5.129 1 98.56 8 ILE B CA 1
ATOM 3436 C C . ILE B 1 8 ? -16.312 16.797 6.355 1 98.56 8 ILE B C 1
ATOM 3438 O O . ILE B 1 8 ? -16.859 17.172 7.391 1 98.56 8 ILE B O 1
ATOM 3442 N N . GLY B 1 9 ? -15.773 15.547 6.195 1 98.5 9 GLY B N 1
ATOM 3443 C CA . GLY B 1 9 ? -15.688 14.641 7.324 1 98.5 9 GLY B CA 1
ATOM 3444 C C . GLY B 1 9 ? -14.352 14.711 8.039 1 98.5 9 GLY B C 1
ATOM 3445 O O . GLY B 1 9 ? -13.305 14.836 7.406 1 98.5 9 GLY B O 1
ATOM 3446 N N . LEU B 1 10 ? -14.391 14.688 9.352 1 97.88 10 LEU B N 1
ATOM 3447 C CA . LEU B 1 10 ? -13.18 14.609 10.156 1 97.88 10 LEU B CA 1
ATOM 3448 C C . LEU B 1 10 ? -13.016 13.227 10.773 1 97.88 10 LEU B C 1
ATOM 3450 O O . LEU B 1 10 ? -13.773 12.844 11.656 1 97.88 10 LEU B O 1
ATOM 3454 N N . SER B 1 11 ? -12.102 12.438 10.234 1 96.62 11 SER B N 1
ATOM 3455 C CA . SER B 1 11 ? -11.711 11.164 10.836 1 96.62 11 SER B CA 1
ATOM 3456 C C . SER B 1 11 ? -10.602 11.359 11.859 1 96.62 11 SER B C 1
ATOM 3458 O O . SER B 1 11 ? -9.422 11.43 11.508 1 96.62 11 SER B O 1
ATOM 3460 N N . LEU B 1 12 ? -11.047 11.281 13.133 1 93.69 12 LEU B N 1
ATOM 3461 C CA . LEU B 1 12 ? -10.164 11.789 14.172 1 93.69 12 LEU B CA 1
ATOM 3462 C C . LEU B 1 12 ? -9.812 10.695 15.172 1 93.69 12 LEU B C 1
ATOM 3464 O O . LEU B 1 12 ? -10.602 9.781 15.398 1 93.69 12 LEU B O 1
ATOM 3468 N N . GLY B 1 13 ? -8.609 10.773 15.68 1 89.81 13 GLY B N 1
ATOM 3469 C CA . GLY B 1 13 ? -8.25 10.055 16.891 1 89.81 13 GLY B CA 1
ATOM 3470 C C . GLY B 1 13 ? -8.477 10.852 18.156 1 89.81 13 GLY B C 1
ATOM 3471 O O . GLY B 1 13 ? -9.562 11.398 18.359 1 89.81 13 GLY B O 1
ATOM 3472 N N . ALA B 1 14 ? -7.438 10.984 18.953 1 87.88 14 ALA B N 1
ATOM 3473 C CA . ALA B 1 14 ? -7.555 11.648 20.25 1 87.88 14 ALA B CA 1
ATOM 3474 C C . ALA B 1 14 ? -7.32 13.148 20.109 1 87.88 14 ALA B C 1
ATOM 3476 O O . ALA B 1 14 ? -7.16 13.852 21.109 1 87.88 14 ALA B O 1
ATOM 3477 N N . ASP B 1 15 ? -7.312 13.594 18.922 1 91.5 15 ASP B N 1
ATOM 3478 C CA . ASP B 1 15 ? -7.129 15.023 18.688 1 91.5 15 ASP B CA 1
ATOM 3479 C C . ASP B 1 15 ? -8.258 15.828 19.328 1 91.5 15 ASP B C 1
ATOM 3481 O O . ASP B 1 15 ? -9.43 15.445 19.234 1 91.5 15 ASP B O 1
ATOM 3485 N N . ILE B 1 16 ? -7.887 16.9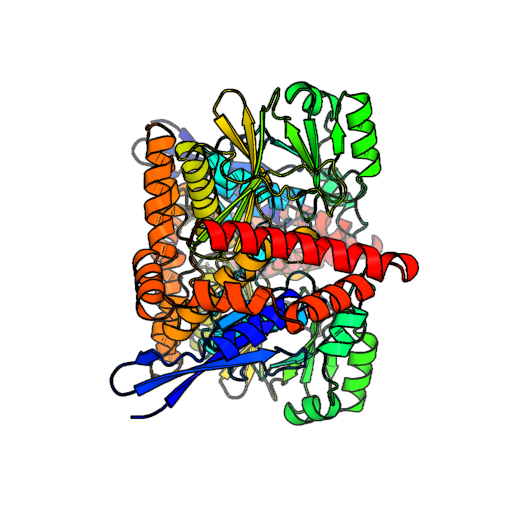69 19.922 1 93.94 16 ILE B N 1
ATOM 3486 C CA . ILE B 1 16 ? -8.875 17.781 20.625 1 93.94 16 ILE B CA 1
ATOM 3487 C C . ILE B 1 16 ? -8.828 19.219 20.109 1 93.94 16 ILE B C 1
ATOM 3489 O O . ILE B 1 16 ? -9.805 19.719 19.547 1 93.94 16 ILE B O 1
ATOM 3493 N N . CYS B 1 17 ? -7.758 19.812 20.109 1 95.25 17 CYS B N 1
ATOM 3494 C CA . CYS B 1 17 ? -7.641 21.266 20 1 95.25 17 CYS B CA 1
ATOM 3495 C C . CYS B 1 17 ? -7.867 21.703 18.547 1 95.25 17 CYS B C 1
ATOM 3497 O O . CYS B 1 17 ? -8.672 22.609 18.297 1 95.25 17 CYS B O 1
ATOM 3499 N N . TRP B 1 18 ? -7.18 21.016 17.578 1 96.25 18 TRP B N 1
ATOM 3500 C CA . TRP B 1 18 ? -7.23 21.547 16.219 1 96.25 18 TRP B CA 1
ATOM 3501 C C . TRP B 1 18 ? -8.633 21.406 15.625 1 96.25 18 TRP B C 1
ATOM 3503 O O . TRP B 1 18 ? -9.117 22.297 14.93 1 96.25 18 TRP B O 1
ATOM 3513 N N . PRO B 1 19 ? -9.359 20.266 15.922 1 96.81 19 PRO B N 1
ATOM 3514 C CA . PRO B 1 19 ? -10.703 20.188 15.344 1 96.81 19 PRO B CA 1
ATOM 3515 C C . PRO B 1 19 ? -11.648 21.25 15.914 1 96.81 19 PRO B C 1
ATOM 3517 O O . PRO B 1 19 ? -12.516 21.75 15.203 1 96.81 19 PRO B O 1
ATOM 3520 N N . ILE B 1 20 ? -11.516 21.594 17.219 1 97.56 20 ILE B N 1
ATOM 3521 C CA . ILE B 1 20 ? -12.336 22.641 17.828 1 97.56 20 ILE B CA 1
ATOM 3522 C C . ILE B 1 20 ? -12.109 23.969 17.109 1 97.56 20 ILE B C 1
ATOM 3524 O O . ILE B 1 20 ? -13.062 24.625 16.703 1 97.56 20 ILE B O 1
ATOM 3528 N N . CYS B 1 21 ? -10.875 24.312 16.922 1 98.31 21 CYS B N 1
ATOM 3529 C CA . CYS B 1 21 ? -10.531 25.578 16.281 1 98.31 21 CYS B CA 1
ATOM 3530 C C . CYS B 1 21 ? -10.93 25.562 14.812 1 98.31 21 CYS B C 1
ATOM 3532 O O . CYS B 1 21 ? -11.43 26.578 14.297 1 98.31 21 CYS B O 1
ATOM 3534 N N . TYR B 1 22 ? -10.75 24.5 14.133 1 98.31 22 TYR B N 1
ATOM 3535 C CA . TYR B 1 22 ? -11.102 24.328 12.727 1 98.31 22 TYR B CA 1
ATOM 3536 C C . TYR B 1 22 ? -12.594 24.531 12.516 1 98.31 22 TYR B C 1
ATOM 3538 O O . TYR B 1 22 ? -13 25.328 11.664 1 98.31 22 TYR B O 1
ATOM 3546 N N . GLU B 1 23 ? -13.398 23.859 13.312 1 97.69 23 GLU B N 1
ATOM 3547 C CA . GLU B 1 23 ? -14.852 23.938 13.188 1 97.69 23 GLU B CA 1
ATOM 3548 C C . GLU B 1 23 ? -15.367 25.328 13.547 1 97.69 23 GLU B C 1
ATOM 3550 O O . GLU B 1 23 ? -16.234 25.875 12.867 1 97.69 23 GLU B O 1
ATOM 3555 N N . ALA B 1 24 ? -14.82 25.859 14.609 1 97.62 24 ALA B N 1
ATOM 3556 C CA . ALA B 1 24 ? -15.266 27.188 15.039 1 97.62 24 ALA B CA 1
ATOM 3557 C C . ALA B 1 24 ? -14.922 28.234 13.992 1 97.62 24 ALA B C 1
ATOM 3559 O O . ALA B 1 24 ? -15.711 29.156 13.734 1 97.62 24 ALA B O 1
ATOM 3560 N N . LEU B 1 25 ? -13.758 28.109 13.438 1 96.88 25 LEU B N 1
ATOM 3561 C CA . LEU B 1 25 ? -13.312 29.109 12.469 1 96.88 25 LEU B CA 1
ATOM 3562 C C . LEU B 1 25 ? -14.117 29.016 11.18 1 96.88 25 LEU B C 1
ATOM 3564 O O . LEU B 1 25 ? -14.383 30.016 10.523 1 96.88 25 LEU B O 1
ATOM 3568 N N . ILE B 1 26 ? -14.445 27.797 10.742 1 96.38 26 ILE B N 1
ATOM 3569 C CA . ILE B 1 26 ? -15.297 27.625 9.57 1 96.38 26 ILE B CA 1
ATOM 3570 C C . ILE B 1 26 ? -16.625 28.344 9.789 1 96.38 26 ILE B C 1
ATOM 3572 O O . ILE B 1 26 ? -17.141 29 8.883 1 96.38 26 ILE B O 1
ATOM 3576 N N . LYS B 1 27 ? -17.172 28.203 10.977 1 95.25 27 LYS B N 1
ATOM 3577 C CA . LYS B 1 27 ? -18.422 28.859 11.312 1 95.25 27 LYS B CA 1
ATOM 3578 C C . LYS B 1 27 ? -18.281 30.375 11.273 1 95.25 27 LYS B C 1
ATOM 3580 O O . LYS B 1 27 ? -19.141 31.078 10.75 1 95.25 27 LYS B O 1
ATOM 3585 N N . GLU B 1 28 ? -17.188 30.812 11.75 1 95.31 28 GLU B N 1
ATOM 3586 C CA . GLU B 1 28 ? -16.953 32.25 11.805 1 95.31 28 GLU B CA 1
ATOM 3587 C C . GLU B 1 28 ? -16.75 32.844 10.406 1 95.31 28 GLU B C 1
ATOM 3589 O O . GLU B 1 28 ? -17.094 34 10.156 1 95.31 28 GLU B O 1
ATOM 3594 N N . LEU B 1 29 ? -16.141 32.094 9.555 1 94.5 29 LEU B N 1
ATOM 3595 C CA . LEU B 1 29 ? -15.891 32.531 8.188 1 94.5 29 LEU B CA 1
ATOM 3596 C C . LEU B 1 29 ? -17.203 32.812 7.457 1 94.5 29 LEU B C 1
ATOM 3598 O O . LEU B 1 29 ? -17.25 33.656 6.555 1 94.5 29 LEU B O 1
ATOM 3602 N N . ASP B 1 30 ? -18.266 32.094 7.855 1 89.94 30 ASP B N 1
ATOM 3603 C CA . ASP B 1 30 ? -19.594 32.281 7.27 1 89.94 30 ASP B CA 1
ATOM 3604 C C . ASP B 1 30 ? -19.516 32.312 5.742 1 89.94 30 ASP B C 1
ATOM 3606 O O . ASP B 1 30 ? -19.953 33.281 5.121 1 89.94 30 ASP B O 1
ATOM 3610 N N . LEU B 1 31 ? -19 31.219 5.164 1 92.19 31 LEU B N 1
ATOM 3611 C CA . LEU B 1 31 ? -18.703 31.172 3.738 1 92.19 31 LEU B CA 1
ATOM 3612 C C . LEU B 1 31 ? -19.969 31.016 2.914 1 92.19 31 LEU B C 1
ATOM 3614 O O . LEU B 1 31 ? -20.891 30.312 3.32 1 92.19 31 LEU B O 1
ATOM 3618 N N . ASP B 1 32 ? -20.047 31.766 1.86 1 85.25 32 ASP B N 1
ATOM 3619 C CA . ASP B 1 32 ? -21.031 31.656 0.793 1 85.25 32 ASP B CA 1
ATOM 3620 C C . ASP B 1 32 ? -20.375 31.766 -0.58 1 85.25 32 ASP B C 1
ATOM 3622 O O . ASP B 1 32 ? -20.188 32.875 -1.098 1 85.25 32 ASP B O 1
ATOM 3626 N N . VAL B 1 33 ? -20.078 30.641 -1.22 1 93.69 33 VAL B N 1
ATOM 3627 C CA . VAL B 1 33 ? -19.297 30.547 -2.451 1 93.69 33 VAL B CA 1
ATOM 3628 C C . VAL B 1 33 ? -20.234 30.359 -3.643 1 93.69 33 VAL B C 1
ATOM 3630 O O . VAL B 1 33 ? -20.969 29.375 -3.707 1 93.69 33 VAL B O 1
ATOM 3633 N N . PRO B 1 34 ? -20.156 31.234 -4.57 1 94.06 34 PRO B N 1
ATOM 3634 C CA . PRO B 1 34 ? -20.984 31.047 -5.766 1 94.06 34 PRO B CA 1
ATOM 3635 C C . PRO B 1 34 ? -20.594 29.812 -6.566 1 94.06 34 PRO B C 1
ATOM 3637 O O . PRO B 1 34 ? -19.406 29.5 -6.68 1 94.06 34 PRO B O 1
ATOM 3640 N N . HIS B 1 35 ? -21.531 29.141 -7.066 1 93.25 35 HIS B N 1
ATOM 3641 C CA . HIS B 1 35 ? -21.391 27.969 -7.93 1 93.25 35 HIS B CA 1
ATOM 3642 C C . HIS B 1 35 ? -22.422 27.984 -9.047 1 93.25 35 HIS B C 1
ATOM 3644 O O . HIS B 1 35 ? -23.484 27.359 -8.93 1 93.25 35 HIS B O 1
ATOM 3650 N N . GLY B 1 36 ? -22.031 28.578 -10.156 1 91.81 36 GLY B N 1
ATOM 3651 C CA . GLY B 1 36 ? -23.047 28.828 -11.18 1 91.81 36 GLY B CA 1
ATOM 3652 C C . GLY B 1 36 ? -24.188 29.688 -10.688 1 91.81 36 GLY B C 1
ATOM 3653 O O . GLY B 1 36 ? -23.969 30.797 -10.203 1 91.81 36 GLY B O 1
ATOM 3654 N N . LYS B 1 37 ? -25.406 29.109 -10.898 1 93.19 37 LYS B N 1
ATOM 3655 C CA . LYS B 1 37 ? -26.594 29.812 -10.43 1 93.19 37 LYS B CA 1
ATOM 3656 C C . LYS B 1 37 ? -26.844 29.547 -8.953 1 93.19 37 LYS B C 1
ATOM 3658 O O . LYS B 1 37 ? -27.688 30.203 -8.336 1 93.19 37 LYS B O 1
ATOM 3663 N N . ASP B 1 38 ? -26.031 28.625 -8.422 1 95 38 ASP B N 1
ATOM 3664 C CA . ASP B 1 38 ? -26.25 28.188 -7.043 1 95 38 ASP B CA 1
ATOM 3665 C C . ASP B 1 38 ? -25.156 28.719 -6.121 1 95 38 ASP B C 1
ATOM 3667 O O . ASP B 1 38 ? -24.328 29.531 -6.535 1 95 38 ASP B O 1
ATOM 3671 N N . ARG B 1 39 ? -25.312 28.422 -4.875 1 95.38 39 ARG B N 1
ATOM 3672 C CA . ARG B 1 39 ? -24.312 28.75 -3.857 1 95.38 39 ARG B CA 1
ATOM 3673 C C . ARG B 1 39 ? -23.891 27.516 -3.086 1 95.38 39 ARG B C 1
ATOM 3675 O O . ARG B 1 39 ? -24.688 26.609 -2.855 1 95.38 39 ARG B O 1
ATOM 3682 N N . LEU B 1 40 ? -22.625 27.578 -2.699 1 96.38 40 LEU B N 1
ATOM 3683 C CA . LEU B 1 40 ? -22.109 26.484 -1.894 1 96.38 40 LEU B CA 1
ATOM 3684 C C . LEU B 1 40 ? -22.141 26.828 -0.408 1 96.38 40 LEU B C 1
ATOM 3686 O O . LEU B 1 40 ? -21.844 27.953 -0.021 1 96.38 40 LEU B O 1
ATOM 3690 N N . GLN B 1 41 ? -22.531 25.859 0.341 1 94.81 41 GLN B N 1
ATOM 3691 C CA . GLN B 1 41 ? -22.391 25.859 1.793 1 94.81 41 GLN B CA 1
ATOM 3692 C C . GLN B 1 41 ? -21.562 24.672 2.256 1 94.81 41 GLN B C 1
ATOM 3694 O O . GLN B 1 41 ? -21.469 23.656 1.562 1 94.81 41 GLN B O 1
ATOM 3699 N N . PHE B 1 42 ? -20.953 24.875 3.41 1 96.94 42 PHE B N 1
ATOM 3700 C CA . PHE B 1 42 ? -20.047 23.844 3.9 1 96.94 42 PHE B CA 1
ATOM 3701 C C . PHE B 1 42 ? -20.469 23.359 5.277 1 96.94 42 PHE B C 1
ATOM 3703 O O . PHE B 1 42 ? -20.812 24.156 6.148 1 96.94 42 PHE B O 1
ATOM 3710 N N . GLU B 1 43 ? -20.516 22.094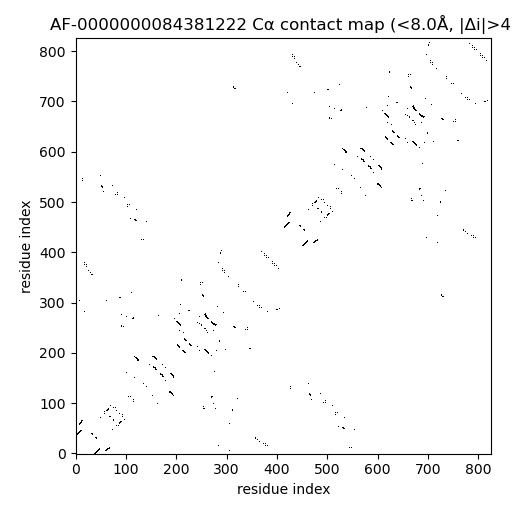 5.406 1 96.38 43 GLU B N 1
ATOM 3711 C CA . GLU B 1 43 ? -20.781 21.453 6.691 1 96.38 43 GLU B CA 1
ATOM 3712 C C . GLU B 1 43 ? -19.641 20.531 7.094 1 96.38 43 GLU B C 1
ATOM 3714 O O . GLU B 1 43 ? -19 19.906 6.238 1 96.38 43 GLU B O 1
ATOM 3719 N N . VAL B 1 44 ? -19.359 20.516 8.367 1 97.75 44 VAL B N 1
ATOM 3720 C CA . VAL B 1 44 ? -18.312 19.656 8.914 1 97.75 44 VAL B CA 1
ATOM 3721 C C . VAL B 1 44 ? -18.922 18.672 9.898 1 97.75 44 VAL B C 1
ATOM 3723 O O . VAL B 1 44 ? -19.703 19.047 10.773 1 97.75 44 VAL B O 1
ATOM 3726 N N . ASP B 1 45 ? -18.594 17.406 9.703 1 96.38 45 ASP B N 1
ATOM 3727 C CA . ASP B 1 45 ? -19.078 16.359 10.602 1 96.38 45 ASP B CA 1
ATOM 3728 C C . ASP B 1 45 ? -17.938 15.414 10.992 1 96.38 45 ASP B C 1
ATOM 3730 O O . ASP B 1 45 ? -16.891 15.383 10.336 1 96.38 45 ASP B O 1
ATOM 3734 N N . ARG B 1 46 ? -18.219 14.734 12.07 1 96.19 46 ARG B N 1
ATOM 3735 C CA . ARG B 1 46 ? -17.297 13.695 12.492 1 96.19 46 ARG B CA 1
ATOM 3736 C C . ARG B 1 46 ? -17.562 12.383 11.758 1 96.19 46 ARG B C 1
ATOM 3738 O O . ARG B 1 46 ? -18.719 12.039 11.5 1 96.19 46 ARG B O 1
ATOM 3745 N N . VAL B 1 47 ? -16.5 11.742 11.391 1 96.81 47 VAL B N 1
ATOM 3746 C CA . VAL B 1 47 ? -16.641 10.383 10.875 1 96.81 47 VAL B CA 1
ATOM 3747 C C . VAL B 1 47 ? -16.625 9.383 12.031 1 96.81 47 VAL B C 1
ATOM 3749 O O . VAL B 1 47 ? -15.695 9.375 12.844 1 96.81 47 VAL B O 1
ATOM 3752 N N . TYR B 1 48 ? -17.562 8.57 12.117 1 95.88 48 TYR B N 1
ATOM 3753 C CA . TYR B 1 48 ? -17.703 7.637 13.227 1 95.88 48 TYR B CA 1
ATOM 3754 C C . TYR B 1 48 ? -17.219 6.246 12.828 1 95.88 48 TYR B C 1
ATOM 3756 O O . TYR B 1 48 ? -17.141 5.93 11.641 1 95.88 48 TYR B O 1
ATOM 3764 N N . ILE B 1 49 ? -16.875 5.516 13.828 1 95.25 49 ILE B N 1
ATOM 3765 C CA . ILE B 1 49 ? -16.438 4.133 13.664 1 95.25 49 ILE B CA 1
ATOM 3766 C C . ILE B 1 49 ? -17.625 3.195 13.906 1 95.25 49 ILE B C 1
ATOM 3768 O O . ILE B 1 49 ? -18.125 3.098 15.023 1 95.25 49 ILE B O 1
ATOM 3772 N N . GLU B 1 50 ? -18.062 2.535 12.945 1 96.12 50 GLU B N 1
ATOM 3773 C CA . GLU B 1 50 ? -19.219 1.637 12.977 1 96.12 50 GLU B CA 1
ATOM 3774 C C . GLU B 1 50 ? -19.172 0.642 11.82 1 96.12 50 GLU B C 1
ATOM 3776 O O . GLU B 1 50 ? -18.438 0.839 10.852 1 96.12 50 GLU B O 1
ATOM 3781 N N . PRO B 1 51 ? -19.859 -0.524 12.008 1 97.38 51 PRO B N 1
ATOM 3782 C CA . PRO B 1 51 ? -19.938 -1.421 10.852 1 97.38 51 PRO B CA 1
ATOM 3783 C C . PRO B 1 51 ? -20.562 -0.75 9.633 1 97.38 51 PRO B C 1
ATOM 3785 O O . PRO B 1 51 ? -21.344 0.19 9.773 1 97.38 51 PRO B O 1
ATOM 3788 N N . PHE B 1 52 ? -20.188 -1.228 8.5 1 97.81 52 PHE B N 1
ATOM 3789 C CA . PHE B 1 52 ? -20.75 -0.634 7.293 1 97.81 52 PHE B CA 1
ATOM 3790 C C . PHE B 1 52 ? -20.875 -1.674 6.188 1 97.81 52 PHE B C 1
ATOM 3792 O O . PHE B 1 52 ? -20.078 -2.617 6.121 1 97.81 52 PHE B O 1
ATOM 3799 N N . ASN B 1 53 ? -21.906 -1.446 5.363 1 98.06 53 ASN B N 1
ATOM 3800 C CA . ASN B 1 53 ? -22.047 -2.178 4.109 1 98.06 53 ASN B CA 1
ATOM 3801 C C . ASN B 1 53 ? -21.078 -1.659 3.049 1 98.06 53 ASN B C 1
ATOM 3803 O O . ASN B 1 53 ? -20.953 -0.449 2.863 1 98.06 53 ASN B O 1
ATOM 3807 N N . LEU B 1 54 ? -20.406 -2.561 2.332 1 97.88 54 LEU B N 1
ATOM 3808 C CA . LEU B 1 54 ? -19.375 -2.152 1.382 1 97.88 54 LEU B CA 1
ATOM 3809 C C . LEU B 1 54 ? -19.969 -1.307 0.263 1 97.88 54 LEU B C 1
ATOM 3811 O O . LEU B 1 54 ? -19.25 -0.61 -0.45 1 97.88 54 LEU B O 1
ATOM 3815 N N . GLN B 1 55 ? -21.281 -1.304 0.125 1 97.62 55 GLN B N 1
ATOM 3816 C CA . GLN B 1 55 ? -21.891 -0.541 -0.957 1 97.62 55 GLN B CA 1
ATOM 3817 C C . GLN B 1 55 ? -22.672 0.651 -0.413 1 97.62 55 GLN B C 1
ATOM 3819 O O . GLN B 1 55 ? -23.359 1.342 -1.166 1 97.62 55 GLN B O 1
ATOM 3824 N N . GLN B 1 56 ? -22.625 0.811 0.893 1 97.25 56 GLN B N 1
ATOM 3825 C CA . GLN B 1 56 ? -23.281 1.988 1.449 1 97.25 56 GLN B CA 1
ATOM 3826 C C . GLN B 1 56 ? -22.672 3.271 0.9 1 97.25 56 GLN B C 1
ATOM 3828 O O . GLN B 1 56 ? -21.453 3.377 0.77 1 97.25 56 GLN B O 1
ATOM 3833 N N . PRO B 1 57 ? -23.469 4.234 0.521 1 97.25 57 PRO B N 1
ATOM 3834 C CA . PRO B 1 57 ? -22.922 5.473 -0.037 1 97.25 57 PRO B CA 1
ATOM 3835 C C . PRO B 1 57 ? -22.156 6.301 0.996 1 97.25 57 PRO B C 1
ATOM 3837 O O . PRO B 1 57 ? -22.391 6.168 2.197 1 97.25 57 PRO B O 1
ATOM 3840 N N . CYS B 1 58 ? -21.25 7.09 0.544 1 97.5 58 CYS B N 1
ATOM 3841 C CA . CYS B 1 58 ? -20.516 8.047 1.36 1 97.5 58 CYS B CA 1
ATOM 3842 C C . CYS B 1 58 ? -21.141 9.438 1.279 1 97.5 58 CYS B C 1
ATOM 3844 O O . CYS B 1 58 ? -21.438 9.93 0.187 1 97.5 58 CYS B O 1
ATOM 3846 N N . GLN B 1 59 ? -21.344 10.07 2.377 1 97.31 59 GLN B N 1
ATOM 3847 C CA . GLN B 1 59 ? -22.031 11.359 2.389 1 97.31 59 GLN B CA 1
ATOM 3848 C C . GLN B 1 59 ? -21.047 12.516 2.291 1 97.31 59 GLN B C 1
ATOM 3850 O O . GLN B 1 59 ? -21.438 13.672 2.137 1 97.31 59 GLN B O 1
ATOM 3855 N N . TYR B 1 60 ? -19.781 12.273 2.383 1 98.31 60 TYR B N 1
ATOM 3856 C CA . TYR B 1 60 ? -18.781 13.328 2.43 1 98.31 60 TYR B CA 1
ATOM 3857 C C . TYR B 1 60 ? -18.188 13.578 1.05 1 98.31 60 TYR B C 1
ATOM 3859 O O . TYR B 1 60 ? -18.062 12.656 0.237 1 98.31 60 TYR B O 1
ATOM 3867 N N . ASP B 1 61 ? -17.812 14.828 0.848 1 98.06 61 ASP B N 1
ATOM 3868 C CA . ASP B 1 61 ? -17.047 15.195 -0.342 1 98.06 61 ASP B CA 1
ATOM 3869 C C . ASP B 1 61 ? -15.547 15.086 -0.087 1 98.06 61 ASP B C 1
ATOM 3871 O O . ASP B 1 61 ? -14.781 14.766 -0.995 1 98.06 61 ASP B O 1
ATOM 3875 N N . VAL B 1 62 ? -15.141 15.383 1.118 1 98.44 62 VAL B N 1
ATOM 3876 C CA . VAL B 1 62 ? -13.742 15.312 1.543 1 98.44 62 VAL B CA 1
ATOM 3877 C C . VAL B 1 62 ? -13.664 14.812 2.984 1 98.44 62 VAL B C 1
ATOM 3879 O O . VAL B 1 62 ? -14.523 15.148 3.809 1 98.44 62 VAL B O 1
ATOM 3882 N N . VAL B 1 63 ? -12.688 13.969 3.23 1 98.31 63 VAL B N 1
ATOM 3883 C CA . VAL B 1 63 ? -12.414 13.555 4.602 1 98.31 63 VAL B CA 1
ATOM 3884 C C . VAL B 1 63 ? -10.977 13.93 4.969 1 98.31 63 VAL B C 1
ATOM 3886 O O . VAL B 1 63 ? -10.039 13.633 4.223 1 98.31 63 VAL B O 1
ATOM 3889 N N . VAL B 1 64 ? -10.797 14.664 6.016 1 97.69 64 VAL B N 1
ATOM 3890 C CA . VAL B 1 64 ? -9.5 14.883 6.648 1 97.69 64 VAL B CA 1
ATOM 3891 C C . VAL B 1 64 ? -9.188 13.719 7.59 1 97.69 64 VAL B C 1
ATOM 3893 O O . VAL B 1 64 ? -9.836 13.562 8.625 1 97.69 64 VAL B O 1
ATOM 3896 N N . ASP B 1 65 ? -8.156 13.016 7.211 1 96.19 65 ASP B N 1
ATOM 3897 C CA . ASP B 1 65 ? -7.898 11.773 7.934 1 96.19 65 ASP B CA 1
ATOM 3898 C C . ASP B 1 65 ? -6.703 11.922 8.867 1 96.19 65 ASP B C 1
ATOM 3900 O O . ASP B 1 65 ? -5.598 12.242 8.43 1 96.19 65 ASP B O 1
ATOM 3904 N N . ARG B 1 66 ? -6.941 11.609 10.148 1 93.19 66 ARG B N 1
ATOM 3905 C CA . ARG B 1 66 ? -5.898 11.625 11.172 1 93.19 66 ARG B CA 1
ATOM 3906 C C . ARG B 1 66 ? -5.906 10.328 11.977 1 93.19 66 ARG B C 1
ATOM 3908 O O . ARG B 1 66 ? -5.301 10.25 13.047 1 93.19 66 ARG B O 1
ATOM 3915 N N . LEU B 1 67 ? -6.57 9.25 11.477 1 86.19 67 LEU B N 1
ATOM 3916 C CA . LEU B 1 67 ? -6.852 8.078 12.312 1 86.19 67 LEU B CA 1
ATOM 3917 C C . LEU B 1 67 ? -6.32 6.809 11.656 1 86.19 67 LEU B C 1
ATOM 3919 O O . LEU B 1 67 ? -5.949 5.859 12.352 1 86.19 67 LEU B O 1
ATOM 3923 N N . THR B 1 68 ? -6.281 6.723 10.414 1 78.62 68 THR B N 1
ATOM 3924 C CA . THR B 1 68 ? -6.207 5.461 9.688 1 78.62 68 THR B CA 1
ATOM 3925 C C . THR B 1 68 ? -4.84 4.805 9.883 1 78.62 68 THR B C 1
ATOM 3927 O O . THR B 1 68 ? -4.676 3.613 9.617 1 78.62 68 THR B O 1
ATOM 3930 N N . HIS B 1 69 ? -3.932 5.477 10.312 1 73.56 69 HIS B N 1
ATOM 3931 C CA . HIS B 1 69 ? -2.619 4.875 10.531 1 73.56 69 HIS B CA 1
ATOM 3932 C C . HIS B 1 69 ? -2.656 3.855 11.664 1 73.56 69 HIS B C 1
ATOM 3934 O O . HIS B 1 69 ? -1.782 2.992 11.758 1 73.56 69 HIS B O 1
ATOM 3940 N N . TRP B 1 70 ? -3.744 3.865 12.469 1 73.81 70 TRP B N 1
ATOM 3941 C CA . TRP B 1 70 ? -3.76 2.951 13.609 1 73.81 70 TRP B CA 1
ATOM 3942 C C . TRP B 1 70 ? -5.07 2.172 13.664 1 73.81 70 TRP B C 1
ATOM 3944 O O . TRP B 1 70 ? -5.145 1.118 14.297 1 73.81 70 TRP B O 1
ATOM 3954 N N . TYR B 1 71 ? -6.086 2.762 13.062 1 85.38 71 TYR B N 1
ATOM 3955 C CA . TYR B 1 71 ? -7.41 2.156 13.156 1 85.38 71 TYR B CA 1
ATOM 3956 C C . TYR B 1 71 ? -7.836 1.562 11.82 1 85.38 71 TYR B C 1
ATOM 3958 O O . TYR B 1 71 ? -8.359 2.271 10.953 1 85.38 71 TYR B O 1
ATOM 3966 N N . HIS B 1 72 ? -7.832 0.319 11.766 1 88.44 72 HIS B N 1
ATOM 3967 C CA . HIS B 1 72 ? -8.016 -0.377 10.5 1 88.44 72 HIS B CA 1
ATOM 3968 C C . HIS B 1 72 ? -9.445 -0.231 9.992 1 88.44 72 HIS B C 1
ATOM 3970 O O . HIS B 1 72 ? -9.672 -0.094 8.789 1 88.44 72 HIS B O 1
ATOM 3976 N N . THR B 1 73 ? -10.414 -0.206 10.922 1 92.19 73 THR B N 1
ATOM 3977 C CA . THR B 1 73 ? -11.805 -0.082 10.5 1 92.19 73 THR B CA 1
ATOM 3978 C C . THR B 1 73 ? -12.023 1.219 9.727 1 92.19 73 THR B C 1
ATOM 3980 O O . THR B 1 73 ? -12.648 1.222 8.672 1 92.19 73 THR B O 1
ATOM 3983 N N . SER B 1 74 ? -11.453 2.271 10.266 1 94.12 74 SER B N 1
ATOM 3984 C CA . SER B 1 74 ? -11.602 3.568 9.617 1 94.12 74 SER B CA 1
ATOM 3985 C C . SER B 1 74 ? -10.852 3.609 8.289 1 94.12 74 SER B C 1
ATOM 3987 O O . SER B 1 74 ? -11.336 4.188 7.312 1 94.12 74 SER B O 1
ATOM 3989 N N . ARG B 1 75 ? -9.703 3.045 8.297 1 95 75 ARG B N 1
ATOM 3990 C CA . ARG B 1 75 ? -8.93 2.994 7.062 1 95 75 ARG B CA 1
ATOM 3991 C C . ARG B 1 75 ? -9.695 2.266 5.965 1 95 75 ARG B C 1
ATOM 3993 O O . ARG B 1 75 ? -9.766 2.736 4.828 1 95 75 ARG B O 1
ATOM 4000 N N . GLU B 1 76 ? -10.258 1.143 6.316 1 96.06 76 GLU B N 1
ATOM 4001 C CA . GLU B 1 76 ? -10.969 0.339 5.328 1 96.06 76 GLU B CA 1
ATOM 4002 C C . GLU B 1 76 ? -12.242 1.039 4.863 1 96.06 76 GLU B C 1
ATOM 4004 O O . GLU B 1 76 ? -12.641 0.908 3.705 1 96.06 76 GLU B O 1
ATOM 4009 N N . TRP B 1 77 ? -12.875 1.747 5.789 1 97.06 77 TRP B N 1
ATOM 4010 C CA . TRP B 1 77 ? -14.023 2.539 5.363 1 97.06 77 TRP B CA 1
ATOM 4011 C C . TRP B 1 77 ? -13.609 3.6 4.352 1 97.06 77 TRP B C 1
ATOM 4013 O O . TRP B 1 77 ? -14.297 3.811 3.346 1 97.06 77 TRP B O 1
ATOM 4023 N N . ILE B 1 78 ? -12.547 4.25 4.633 1 96.94 78 ILE B N 1
ATOM 4024 C CA . ILE B 1 78 ? -12.031 5.281 3.734 1 96.94 78 ILE B CA 1
ATOM 4025 C C . ILE B 1 78 ? -11.703 4.664 2.377 1 96.94 78 ILE B C 1
ATOM 4027 O O . ILE B 1 78 ? -12.086 5.203 1.335 1 96.94 78 ILE B O 1
ATOM 4031 N N . LYS B 1 79 ? -11.047 3.545 2.365 1 96.19 79 LYS B N 1
ATOM 4032 C CA . LYS B 1 79 ? -10.68 2.875 1.118 1 96.19 79 LYS B CA 1
ATOM 4033 C C . LYS B 1 79 ? -11.922 2.514 0.309 1 96.19 79 LYS B C 1
ATOM 4035 O O . LYS B 1 79 ? -11.984 2.781 -0.893 1 96.19 79 LYS B O 1
ATOM 4040 N N . LYS B 1 80 ? -12.883 1.952 0.982 1 97.62 80 LYS B N 1
ATOM 4041 C CA . LYS B 1 80 ? -14.141 1.624 0.311 1 97.62 80 LYS B CA 1
ATOM 4042 C C . LYS B 1 80 ? -14.797 2.873 -0.265 1 97.62 80 LYS B C 1
ATOM 4044 O O . LYS B 1 80 ? -15.281 2.859 -1.397 1 97.62 80 LYS B O 1
ATOM 4049 N N . SER B 1 81 ? -14.82 3.945 0.478 1 97.69 81 SER B N 1
ATOM 4050 C CA . SER B 1 81 ? -15.492 5.172 0.068 1 97.69 81 SER B CA 1
ATOM 4051 C C . SER B 1 81 ? -14.797 5.812 -1.126 1 97.69 81 SER B C 1
ATOM 4053 O O . SER B 1 81 ? -15.445 6.422 -1.98 1 97.69 81 SER B O 1
ATOM 4055 N N . ILE B 1 82 ? -13.492 5.645 -1.16 1 96.88 82 ILE B N 1
ATOM 4056 C CA . ILE B 1 82 ? -12.75 6.145 -2.312 1 96.88 82 ILE B CA 1
ATOM 4057 C C . ILE B 1 82 ? -13.117 5.336 -3.555 1 96.88 82 ILE B C 1
ATOM 4059 O O . ILE B 1 82 ? -13.469 5.906 -4.594 1 96.88 82 ILE B O 1
ATOM 4063 N N . VAL B 1 83 ? -13.117 4.055 -3.443 1 96.62 83 VAL B N 1
ATOM 4064 C CA . VAL B 1 83 ? -13.281 3.15 -4.578 1 96.62 83 VAL B CA 1
ATOM 4065 C C . VAL B 1 83 ? -14.727 3.201 -5.07 1 96.62 83 VAL B C 1
ATOM 4067 O O . VAL B 1 83 ? -14.984 3.244 -6.273 1 96.62 83 VAL B O 1
ATOM 4070 N N . MET B 1 84 ? -15.68 3.27 -4.164 1 96.88 84 MET B N 1
ATOM 4071 C CA . MET B 1 84 ? -17.094 3.098 -4.504 1 96.88 84 MET B CA 1
ATOM 4072 C C . MET B 1 84 ? -17.766 4.445 -4.742 1 96.88 84 MET B C 1
ATOM 4074 O O . MET B 1 84 ? -18.734 4.539 -5.5 1 96.88 84 MET B O 1
ATOM 4078 N N . ASP B 1 85 ? -17.203 5.512 -4.043 1 96.88 85 ASP B N 1
ATOM 4079 C CA . ASP B 1 85 ? -18.016 6.727 -3.973 1 96.88 85 ASP B CA 1
ATOM 4080 C C . ASP B 1 85 ? -17.188 7.949 -4.379 1 96.88 85 ASP B C 1
ATOM 4082 O O . ASP B 1 85 ? -17.656 9.086 -4.25 1 96.88 85 ASP B O 1
ATOM 4086 N N . ASP B 1 86 ? -15.945 7.789 -4.816 1 95.69 86 ASP B N 1
ATOM 4087 C CA . ASP B 1 86 ? -15.094 8.867 -5.305 1 95.69 86 ASP B CA 1
ATOM 4088 C C . ASP B 1 86 ? -14.773 9.859 -4.191 1 95.69 86 ASP B C 1
ATOM 4090 O O . ASP B 1 86 ? -14.672 11.062 -4.438 1 95.69 86 ASP B O 1
ATOM 4094 N N . LEU B 1 87 ? -14.703 9.367 -2.98 1 97.62 87 LEU B N 1
ATOM 4095 C CA . LEU B 1 87 ? -14.312 10.203 -1.852 1 97.62 87 LEU B CA 1
ATOM 4096 C C . LEU B 1 87 ? -12.891 10.734 -2.031 1 97.62 87 LEU B C 1
ATOM 4098 O O . LEU B 1 87 ? -12 9.992 -2.445 1 97.62 87 LEU B O 1
ATOM 4102 N N . TYR B 1 88 ? -12.734 12.055 -1.811 1 98.25 88 TYR B N 1
ATOM 4103 C CA . TYR B 1 88 ? -11.383 12.602 -1.662 1 98.25 88 TYR B CA 1
ATOM 4104 C C . TYR B 1 88 ? -10.945 12.578 -0.204 1 98.25 88 TYR B C 1
ATOM 4106 O O . TYR B 1 88 ? -11.711 12.961 0.687 1 98.25 88 TYR B O 1
ATOM 4114 N N . VAL B 1 89 ? -9.734 12.094 -0.017 1 97.38 89 VAL B N 1
ATOM 4115 C CA . VAL B 1 89 ? -9.195 12 1.333 1 97.38 89 VAL B CA 1
ATOM 4116 C C . VAL B 1 89 ? -7.723 12.414 1.326 1 97.38 89 VAL B C 1
ATOM 4118 O O . VAL B 1 89 ? -6.98 12.086 0.396 1 97.38 89 VAL B O 1
ATOM 4121 N N . PHE B 1 90 ? -7.309 13.109 2.207 1 94.81 90 PHE B N 1
ATOM 4122 C CA . PHE B 1 90 ? -5.875 13.258 2.416 1 94.81 90 PHE B CA 1
ATOM 4123 C C . PHE B 1 90 ? -5.48 12.805 3.816 1 94.81 90 PHE B C 1
ATOM 4125 O O . PHE B 1 90 ? -6.113 13.195 4.801 1 94.81 90 PHE B O 1
ATOM 4132 N N . ASN B 1 91 ? -4.594 11.867 3.758 1 93.75 91 ASN B N 1
ATOM 4133 C CA . ASN B 1 91 ? -3.77 11.453 2.627 1 93.75 91 ASN B CA 1
ATOM 4134 C C . ASN B 1 91 ? -4.273 10.148 2.016 1 93.75 91 ASN B C 1
ATOM 4136 O O . ASN B 1 91 ? -5.195 9.531 2.543 1 93.75 91 ASN B O 1
ATOM 4140 N N . ASN B 1 92 ? -3.668 9.805 0.874 1 93.19 92 ASN B N 1
ATOM 4141 C CA . ASN B 1 92 ? -3.904 8.539 0.193 1 93.19 92 ASN B CA 1
ATOM 4142 C C . ASN B 1 92 ? -3.641 7.352 1.114 1 93.19 92 ASN B C 1
ATOM 4144 O O . ASN B 1 92 ? -2.504 7.125 1.534 1 93.19 92 ASN B O 1
ATOM 4148 N N . PRO B 1 93 ? -4.727 6.57 1.429 1 93.69 93 PRO B N 1
ATOM 4149 C CA . PRO B 1 93 ? -4.547 5.523 2.438 1 93.69 93 PRO B CA 1
ATOM 4150 C C . PRO B 1 93 ? -3.641 4.395 1.96 1 93.69 93 PRO B C 1
ATOM 4152 O O . PRO B 1 93 ? -2.959 3.76 2.77 1 93.69 93 PRO B O 1
ATOM 4155 N N . TRP B 1 94 ? -3.582 4.125 0.667 1 94.19 94 TRP B N 1
ATOM 4156 C CA . TRP B 1 94 ? -2.756 3.031 0.167 1 94.19 94 TRP B CA 1
ATOM 4157 C C . TRP B 1 94 ? -1.274 3.383 0.256 1 94.19 94 TRP B C 1
ATOM 4159 O O . TRP B 1 94 ? -0.458 2.557 0.67 1 94.19 94 TRP B O 1
ATOM 4169 N N . THR B 1 95 ? -0.903 4.59 -0.109 1 93.56 95 THR B N 1
ATOM 4170 C CA . THR B 1 95 ? 0.497 4.988 -0.012 1 93.56 95 THR B CA 1
ATOM 4171 C C . THR B 1 95 ? 0.916 5.145 1.447 1 93.56 95 THR B C 1
ATOM 4173 O O . THR B 1 95 ? 2.041 4.797 1.816 1 93.56 95 THR B O 1
ATOM 4176 N N . LEU B 1 96 ? -0.011 5.652 2.238 1 91.94 96 LEU B N 1
ATOM 4177 C CA . LEU B 1 96 ? 0.299 5.758 3.66 1 91.94 96 LEU B CA 1
ATOM 4178 C C . LEU B 1 96 ? 0.593 4.383 4.254 1 91.94 96 LEU B C 1
ATOM 4180 O O . LEU B 1 96 ? 1.431 4.254 5.148 1 91.94 96 LEU B O 1
ATOM 4184 N N . GLN B 1 97 ? -0.044 3.438 3.76 1 90.31 97 GLN B N 1
ATOM 4185 C CA . GLN B 1 97 ? 0.08 2.082 4.289 1 90.31 97 GLN B CA 1
ATOM 4186 C C . GLN B 1 97 ? 1.323 1.39 3.738 1 90.31 97 GLN B C 1
ATOM 4188 O O . GLN B 1 97 ? 1.932 0.562 4.418 1 90.31 97 GLN B O 1
ATOM 4193 N N . SER B 1 98 ? 1.72 1.8 2.521 1 90.94 98 SER B N 1
ATOM 4194 C CA . SER B 1 98 ? 2.68 0.915 1.869 1 90.94 98 SER B CA 1
ATOM 4195 C C . SER B 1 98 ? 3.963 1.657 1.514 1 90.94 98 SER B C 1
ATOM 4197 O O . SER B 1 98 ? 4.938 1.045 1.072 1 90.94 98 SER B O 1
ATOM 4199 N N . MET B 1 99 ? 4.008 2.943 1.652 1 89.75 99 MET B N 1
ATOM 4200 C CA . MET B 1 99 ? 5.215 3.711 1.357 1 89.75 99 MET B CA 1
ATOM 4201 C C . MET B 1 99 ? 5.902 4.156 2.643 1 89.75 99 MET B C 1
ATOM 4203 O O . MET B 1 99 ? 5.82 5.328 3.021 1 89.75 99 MET B O 1
ATOM 4207 N N . GLU B 1 100 ? 6.742 3.299 3.174 1 89.44 100 GLU B N 1
ATOM 4208 C CA . GLU B 1 100 ? 7.473 3.586 4.406 1 89.44 100 GLU B CA 1
ATOM 4209 C C . GLU B 1 100 ? 8.664 4.496 4.141 1 89.44 100 GLU B C 1
ATOM 4211 O O . GLU B 1 100 ? 8.914 4.891 2.998 1 89.44 100 GLU B O 1
ATOM 4216 N N . LYS B 1 101 ? 9.438 4.809 5.184 1 92.12 101 LYS B N 1
ATOM 4217 C CA . LYS B 1 101 ? 10.664 5.586 5.066 1 92.12 101 LYS B CA 1
ATOM 4218 C C . LYS B 1 101 ? 11.594 4.996 4.008 1 92.12 101 LYS B C 1
ATOM 4220 O O . LYS B 1 101 ? 12.234 5.73 3.256 1 92.12 101 LYS B O 1
ATOM 4225 N N . HIS B 1 102 ? 11.609 3.768 3.957 1 93.81 102 HIS B N 1
ATOM 4226 C CA . HIS B 1 102 ? 12.5 3.057 3.045 1 93.81 102 HIS B CA 1
ATOM 4227 C C . HIS B 1 102 ? 12.195 3.41 1.593 1 93.81 102 HIS B C 1
ATOM 4229 O O . HIS B 1 102 ? 13.086 3.85 0.859 1 93.81 102 HIS B O 1
ATOM 4235 N N . THR B 1 103 ? 10.977 3.254 1.2 1 94.19 103 THR B N 1
ATOM 4236 C CA . THR B 1 103 ? 10.586 3.562 -0.17 1 94.19 103 THR B CA 1
ATOM 4237 C C . THR B 1 103 ? 10.828 5.035 -0.485 1 94.19 103 THR B C 1
ATOM 4239 O O . THR B 1 103 ? 11.273 5.375 -1.584 1 94.19 103 THR B O 1
ATOM 4242 N N . THR B 1 104 ? 10.531 5.836 0.483 1 96 104 THR B N 1
ATOM 4243 C CA . THR B 1 104 ? 10.656 7.27 0.243 1 96 104 THR B CA 1
ATOM 4244 C C . THR B 1 104 ? 12.117 7.656 0.063 1 96 104 THR B C 1
ATOM 4246 O O . THR B 1 104 ? 12.453 8.469 -0.806 1 96 104 THR B O 1
ATOM 4249 N N . TYR B 1 105 ? 13.031 7.082 0.848 1 97.12 105 TYR B N 1
ATOM 4250 C CA . TYR B 1 105 ? 14.461 7.324 0.663 1 97.12 105 TYR B CA 1
ATOM 4251 C C . TYR B 1 105 ? 14.914 6.895 -0.728 1 97.12 105 TYR B C 1
ATOM 4253 O O . TYR B 1 105 ? 15.539 7.668 -1.45 1 97.12 105 TYR B O 1
ATOM 4261 N N . ALA B 1 106 ? 14.547 5.688 -1.116 1 97.44 106 ALA B N 1
ATOM 4262 C CA . ALA B 1 106 ? 14.961 5.16 -2.416 1 97.44 106 ALA B CA 1
ATOM 4263 C C . ALA B 1 106 ? 14.453 6.051 -3.551 1 97.44 106 ALA B C 1
ATOM 4265 O O . ALA B 1 106 ? 15.203 6.355 -4.484 1 97.44 106 ALA B O 1
ATOM 4266 N N . ALA B 1 107 ? 13.234 6.465 -3.436 1 98.06 107 ALA B N 1
ATOM 4267 C CA . ALA B 1 107 ? 12.633 7.281 -4.488 1 98.06 107 ALA B CA 1
ATOM 4268 C C . ALA B 1 107 ? 13.344 8.625 -4.621 1 98.06 107 ALA B C 1
ATOM 4270 O O . ALA B 1 107 ? 13.648 9.062 -5.73 1 98.06 107 ALA B O 1
ATOM 4271 N N . MET B 1 108 ? 13.578 9.258 -3.543 1 98.56 108 MET B N 1
ATOM 4272 C CA . MET B 1 108 ? 14.203 10.578 -3.596 1 98.56 108 MET B CA 1
ATOM 4273 C C . MET B 1 108 ? 15.664 10.469 -4.027 1 98.56 108 MET B C 1
ATOM 4275 O O . MET B 1 108 ? 16.172 11.352 -4.711 1 98.56 108 MET B O 1
ATOM 4279 N N . MET B 1 109 ? 16.344 9.359 -3.615 1 98.38 109 MET B N 1
ATOM 4280 C CA . MET B 1 109 ? 17.672 9.102 -4.16 1 98.38 109 MET B CA 1
ATOM 4281 C C . MET B 1 109 ? 17.625 8.984 -5.68 1 98.38 109 MET B C 1
ATOM 4283 O O . MET B 1 109 ? 18.438 9.578 -6.383 1 98.38 109 MET B O 1
ATOM 4287 N N . ARG B 1 110 ? 16.672 8.234 -6.18 1 98.31 110 ARG B N 1
ATOM 4288 C CA . ARG B 1 110 ? 16.484 8.055 -7.613 1 98.31 110 ARG B CA 1
ATOM 4289 C C . ARG B 1 110 ? 16.281 9.398 -8.312 1 98.31 110 ARG B C 1
ATOM 4291 O O . ARG B 1 110 ? 16.719 9.586 -9.445 1 98.31 110 ARG B O 1
ATOM 4298 N N . LEU B 1 111 ? 15.602 10.305 -7.648 1 98.62 111 LEU B N 1
ATOM 4299 C CA . LEU B 1 111 ? 15.289 11.602 -8.227 1 98.62 111 LEU B CA 1
ATOM 4300 C C . LEU B 1 111 ? 16.469 12.562 -8.07 1 98.62 111 LEU B C 1
ATOM 4302 O O . LEU B 1 111 ? 16.422 13.688 -8.57 1 98.62 111 LEU B O 1
ATOM 4306 N N . GLY B 1 112 ? 17.516 12.188 -7.359 1 98.38 112 GLY B N 1
ATOM 4307 C CA . GLY B 1 112 ? 18.719 12.992 -7.258 1 98.38 112 GLY B CA 1
ATOM 4308 C C . GLY B 1 112 ? 18.766 13.844 -6.004 1 98.38 112 GLY B C 1
ATOM 4309 O O . GLY B 1 112 ? 19.672 14.664 -5.836 1 98.38 112 GLY B O 1
ATOM 4310 N N . PHE B 1 113 ? 17.766 13.719 -5.07 1 98.62 113 PHE B N 1
ATOM 4311 C CA . PHE B 1 113 ? 17.812 14.438 -3.805 1 98.62 113 PHE B CA 1
ATOM 4312 C C . PHE B 1 113 ? 19.031 14.039 -2.998 1 98.62 113 PHE B C 1
ATOM 4314 O O . PHE B 1 113 ? 19.484 12.891 -3.057 1 98.62 113 PHE B O 1
ATOM 4321 N N . PRO B 1 114 ? 19.594 14.961 -2.303 1 97.56 114 PRO B N 1
ATOM 4322 C CA . PRO B 1 114 ? 20.766 14.656 -1.499 1 97.56 114 PRO B CA 1
ATOM 4323 C C . PRO B 1 114 ? 20.438 13.906 -0.211 1 97.56 114 PRO B C 1
ATOM 4325 O O . PRO B 1 114 ? 20.672 14.422 0.885 1 97.56 114 PRO B O 1
ATOM 4328 N N . ILE B 1 115 ? 20 12.711 -0.346 1 97.94 115 ILE B N 1
ATOM 4329 C CA . ILE B 1 115 ? 19.734 11.844 0.795 1 97.94 115 ILE B CA 1
ATOM 4330 C C . ILE B 1 115 ? 21.031 11.195 1.265 1 97.94 115 ILE B C 1
ATOM 4332 O O . ILE B 1 115 ? 21.797 10.656 0.456 1 97.94 115 ILE B O 1
ATOM 4336 N N . PRO B 1 116 ? 21.297 11.234 2.535 1 97.5 116 PRO B N 1
ATOM 4337 C CA . PRO B 1 116 ? 22.531 10.594 3.006 1 97.5 116 PRO B CA 1
ATOM 4338 C C . PRO B 1 116 ? 22.578 9.102 2.691 1 97.5 116 PRO B C 1
ATOM 4340 O O . PRO B 1 116 ? 21.547 8.438 2.684 1 97.5 116 PRO B O 1
ATOM 4343 N N . PRO B 1 117 ? 23.812 8.586 2.447 1 97.44 117 PRO B N 1
ATOM 4344 C CA . PRO B 1 117 ? 23.938 7.141 2.244 1 97.44 117 PRO B CA 1
ATOM 4345 C C . PRO B 1 117 ? 23.25 6.328 3.338 1 97.44 117 PRO B C 1
ATOM 4347 O O . PRO B 1 117 ? 23.391 6.637 4.523 1 97.44 117 PRO B O 1
ATOM 4350 N N . THR B 1 118 ? 22.453 5.312 2.912 1 97.88 118 THR B N 1
ATOM 4351 C CA . THR B 1 118 ? 21.609 4.566 3.834 1 97.88 118 THR B CA 1
ATOM 4352 C C . THR B 1 118 ? 21.625 3.076 3.508 1 97.88 118 THR B C 1
ATOM 4354 O O . THR B 1 118 ? 21.594 2.691 2.338 1 97.88 118 THR B O 1
ATOM 4357 N N . TRP B 1 119 ? 21.75 2.256 4.547 1 98 119 TRP B N 1
ATOM 4358 C CA . TRP B 1 119 ? 21.672 0.802 4.449 1 98 119 TRP B CA 1
ATOM 4359 C C . TRP B 1 119 ? 20.422 0.273 5.141 1 98 119 TRP B C 1
ATOM 4361 O O . TRP B 1 119 ? 19.922 0.884 6.09 1 98 119 TRP B O 1
ATOM 4371 N N . MET B 1 120 ? 19.938 -0.816 4.633 1 97.44 120 MET B N 1
ATOM 4372 C CA . MET B 1 120 ? 18.953 -1.61 5.359 1 97.44 120 MET B CA 1
ATOM 4373 C C . MET B 1 120 ? 19.594 -2.824 6.016 1 97.44 120 MET B C 1
ATOM 4375 O O . MET B 1 120 ? 20.344 -3.557 5.363 1 97.44 120 MET B O 1
ATOM 4379 N N . ILE B 1 121 ? 19.266 -3.012 7.273 1 96.88 121 ILE B N 1
ATOM 4380 C CA . ILE B 1 121 ? 19.828 -4.117 8.047 1 96.88 121 ILE B CA 1
ATOM 4381 C C . ILE B 1 121 ? 18.703 -5.059 8.484 1 96.88 121 ILE B C 1
ATOM 4383 O O . ILE B 1 121 ? 17.688 -4.613 9.016 1 96.88 121 ILE B O 1
ATOM 4387 N N . PRO B 1 122 ? 18.875 -6.395 8.242 1 95.31 122 PRO B N 1
ATOM 4388 C CA . PRO B 1 122 ? 17.859 -7.352 8.703 1 95.31 122 PRO B CA 1
ATOM 4389 C C . PRO B 1 122 ? 17.641 -7.289 10.211 1 95.31 122 PRO B C 1
ATOM 4391 O O . PRO B 1 122 ? 18.516 -6.828 10.953 1 95.31 122 PRO B O 1
ATOM 4394 N N . PRO B 1 123 ? 16.531 -7.762 10.672 1 93.94 123 PRO B N 1
ATOM 4395 C CA . PRO B 1 123 ? 16.266 -7.738 12.109 1 93.94 123 PRO B CA 1
ATOM 4396 C C . PRO B 1 123 ? 17.219 -8.641 12.898 1 93.94 123 PRO B C 1
ATOM 4398 O O . PRO B 1 123 ? 17.688 -9.656 12.383 1 93.94 123 PRO B O 1
ATOM 4401 N N . LYS B 1 124 ? 17.422 -8.211 14.117 1 93.94 124 LYS B N 1
ATOM 4402 C CA . LYS B 1 124 ? 18.25 -9.008 15.016 1 93.94 124 LYS B CA 1
ATOM 4403 C C . LYS B 1 124 ? 17.531 -10.289 15.43 1 93.94 124 LYS B C 1
ATOM 4405 O O . LYS B 1 124 ? 18.172 -11.328 15.625 1 93.94 124 LYS B O 1
ATOM 4410 N N . GLU B 1 125 ? 16.266 -10.148 15.57 1 92.88 125 GLU B N 1
ATOM 4411 C CA . GLU B 1 125 ? 15.422 -11.266 15.984 1 92.88 125 GLU B CA 1
ATOM 4412 C C . GLU B 1 125 ? 14.203 -11.406 15.078 1 92.88 125 GLU B C 1
ATOM 4414 O O . GLU B 1 125 ? 13.812 -10.453 14.406 1 92.88 125 GLU B O 1
ATOM 4419 N N . TYR B 1 126 ? 13.719 -12.617 15.008 1 89.69 126 TYR B N 1
ATOM 4420 C CA . TYR B 1 126 ? 12.516 -12.891 14.219 1 89.69 126 TYR B CA 1
ATOM 4421 C C . TYR B 1 126 ? 11.422 -13.484 15.086 1 89.69 126 TYR B C 1
ATOM 4423 O O . TYR B 1 126 ? 11.703 -14.211 16.047 1 89.69 126 TYR B O 1
ATOM 4431 N N . THR B 1 127 ? 10.266 -13.102 14.766 1 86.5 127 THR B N 1
ATOM 4432 C CA . THR B 1 127 ? 9.148 -13.812 15.375 1 86.5 127 THR B CA 1
ATOM 4433 C C . THR B 1 127 ? 9 -15.203 14.766 1 86.5 127 THR B C 1
ATOM 4435 O O . THR B 1 127 ? 8.969 -15.352 13.539 1 86.5 127 THR B O 1
ATOM 4438 N N . GLU B 1 128 ? 8.844 -16.125 15.578 1 85.81 128 GLU B N 1
ATOM 4439 C CA . GLU B 1 128 ? 8.797 -17.5 15.117 1 85.81 128 GLU B CA 1
ATOM 4440 C C . GLU B 1 128 ? 7.59 -17.75 14.211 1 85.81 128 GLU B C 1
ATOM 4442 O O . GLU B 1 128 ? 6.5 -17.234 14.469 1 85.81 128 GLU B O 1
ATOM 4447 N N . SER B 1 129 ? 7.902 -18.438 13.164 1 82.06 129 SER B N 1
ATOM 4448 C CA . SER B 1 129 ? 6.871 -18.875 12.227 1 82.06 129 SER B CA 1
ATOM 4449 C C . SER B 1 129 ? 7.27 -20.172 11.531 1 82.06 129 SER B C 1
ATOM 4451 O O . SER B 1 129 ? 8.445 -20.562 11.539 1 82.06 129 SER B O 1
ATOM 4453 N N . ALA B 1 130 ? 6.359 -20.938 11.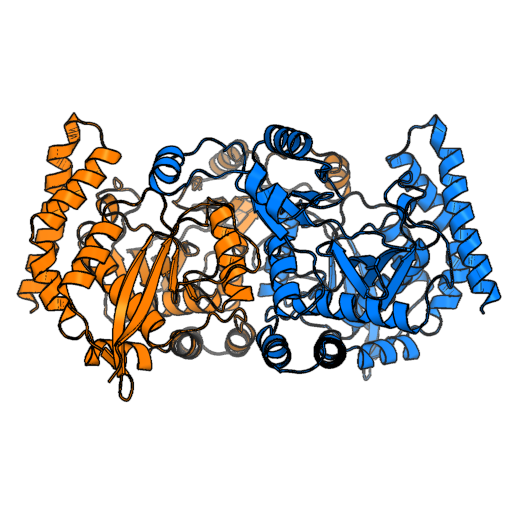094 1 76.44 130 ALA B N 1
ATOM 4454 C CA . ALA B 1 130 ? 6.562 -22.297 10.57 1 76.44 130 ALA B CA 1
ATOM 4455 C C . ALA B 1 130 ? 7.664 -22.312 9.516 1 76.44 130 ALA B C 1
ATOM 4457 O O . ALA B 1 130 ? 8.508 -23.219 9.508 1 76.44 130 ALA B O 1
ATOM 4458 N N . ASP B 1 131 ? 7.754 -21.281 8.633 1 84.88 131 ASP B N 1
ATOM 4459 C CA . ASP B 1 131 ? 8.641 -21.328 7.469 1 84.88 131 ASP B CA 1
ATOM 4460 C C . ASP B 1 131 ? 9.852 -20.422 7.664 1 84.88 131 ASP B C 1
ATOM 4462 O O . ASP B 1 131 ? 10.742 -20.391 6.809 1 84.88 131 ASP B O 1
ATOM 4466 N N . LEU B 1 132 ? 9.992 -20 8.812 1 87.75 132 LEU B N 1
ATOM 4467 C CA . LEU B 1 132 ? 11.023 -18.984 9.023 1 87.75 132 LEU B CA 1
ATOM 4468 C C . LEU B 1 132 ? 12.414 -19.609 9.047 1 87.75 132 LEU B C 1
ATOM 4470 O O . LEU B 1 132 ? 13.305 -19.172 8.328 1 87.75 132 LEU B O 1
ATOM 4474 N N . GLN B 1 133 ? 12.562 -20.672 9.82 1 89.5 133 GLN B N 1
ATOM 4475 C CA . GLN B 1 133 ? 13.875 -21.281 10.016 1 89.5 133 GLN B CA 1
ATOM 4476 C C . GLN B 1 133 ? 14.422 -21.844 8.703 1 89.5 133 GLN B C 1
ATOM 4478 O O . GLN B 1 133 ? 15.578 -21.625 8.359 1 89.5 133 GLN B O 1
ATOM 4483 N N . ALA B 1 134 ? 13.547 -22.562 8.016 1 90.19 134 ALA B N 1
ATOM 4484 C CA . ALA B 1 134 ? 13.961 -23.141 6.734 1 90.19 134 ALA B CA 1
ATOM 4485 C C . ALA B 1 134 ? 14.359 -22.047 5.746 1 90.19 134 ALA B C 1
ATOM 4487 O O . ALA B 1 134 ? 15.328 -22.188 5 1 90.19 134 ALA B O 1
ATOM 4488 N N . THR B 1 135 ? 13.641 -20.969 5.734 1 92.75 135 THR B N 1
ATOM 4489 C CA . THR B 1 135 ? 13.898 -19.859 4.82 1 92.75 135 THR B CA 1
ATOM 4490 C C . THR B 1 135 ? 15.234 -19.188 5.141 1 92.75 135 THR B C 1
ATOM 4492 O O . THR B 1 135 ? 16.062 -19 4.254 1 92.75 135 THR B O 1
ATOM 4495 N N . LEU B 1 136 ? 15.461 -18.922 6.395 1 93.12 136 LEU B N 1
ATOM 4496 C CA . LEU B 1 136 ? 16.672 -18.219 6.797 1 93.12 136 LEU B CA 1
ATOM 4497 C C . LEU B 1 136 ? 17.906 -19.109 6.59 1 93.12 136 LEU B C 1
ATOM 4499 O O . LEU B 1 136 ? 18.938 -18.625 6.133 1 93.12 136 LEU B O 1
ATOM 4503 N N . LYS B 1 137 ? 17.781 -20.375 6.914 1 93.69 137 LYS B N 1
ATOM 4504 C CA . LYS B 1 137 ? 18.906 -21.297 6.734 1 93.69 137 LYS B CA 1
ATOM 4505 C C . LYS B 1 137 ? 19.328 -21.375 5.27 1 93.69 137 LYS B C 1
ATOM 4507 O O . LYS B 1 137 ? 20.516 -21.453 4.965 1 93.69 137 LYS B O 1
ATOM 4512 N N . GLN B 1 138 ? 18.391 -21.297 4.457 1 93.31 138 GLN B N 1
ATOM 4513 C CA . GLN B 1 138 ? 18.672 -21.516 3.043 1 93.31 138 GLN B CA 1
ATOM 4514 C C . GLN B 1 138 ? 19.047 -20.219 2.338 1 93.31 138 GLN B C 1
ATOM 4516 O O . GLN B 1 138 ? 19.859 -20.234 1.405 1 93.31 138 GLN B O 1
ATOM 4521 N N . TYR B 1 139 ? 18.453 -19.094 2.779 1 94.94 139 TYR B N 1
ATOM 4522 C CA . TYR B 1 139 ? 18.531 -17.938 1.891 1 94.94 139 TYR B CA 1
ATOM 4523 C C . TYR B 1 139 ? 19.141 -16.75 2.605 1 94.94 139 TYR B C 1
ATOM 4525 O O . TYR B 1 139 ? 19.484 -15.742 1.972 1 94.94 139 TYR B O 1
ATOM 4533 N N . ALA B 1 140 ? 19.297 -16.797 3.891 1 94.75 140 ALA B N 1
ATOM 4534 C CA . ALA B 1 140 ? 19.906 -15.68 4.613 1 94.75 140 ALA B CA 1
ATOM 4535 C C . ALA B 1 140 ? 21.422 -15.789 4.633 1 94.75 140 ALA B C 1
ATOM 4537 O O . ALA B 1 140 ? 21.969 -16.875 4.82 1 94.75 140 ALA B O 1
ATOM 4538 N N . LYS B 1 141 ? 22.078 -14.719 4.43 1 95.94 141 LYS B N 1
ATOM 4539 C CA . LYS B 1 141 ? 23.547 -14.68 4.488 1 95.94 141 LYS B CA 1
ATOM 4540 C C . LYS B 1 141 ? 24.016 -14.008 5.773 1 95.94 141 LYS B C 1
ATOM 4542 O O . LYS B 1 141 ? 23.422 -13.031 6.227 1 95.94 141 LYS B O 1
ATOM 4547 N N . LEU B 1 142 ? 25.094 -14.547 6.316 1 95.12 142 LEU B N 1
ATOM 4548 C CA . LEU B 1 142 ? 25.766 -13.852 7.41 1 95.12 142 LEU B CA 1
ATOM 4549 C C . LEU B 1 142 ? 26.391 -12.555 6.922 1 95.12 142 LEU B C 1
ATOM 4551 O O . LEU B 1 142 ? 26.781 -12.445 5.758 1 95.12 142 LEU B O 1
ATOM 4555 N N . PHE B 1 143 ? 26.406 -11.602 7.793 1 96.62 143 PHE B N 1
ATOM 4556 C CA . PHE B 1 143 ? 27 -10.328 7.418 1 96.62 143 PHE B CA 1
ATOM 4557 C C . PHE B 1 143 ? 27.781 -9.727 8.586 1 96.62 143 PHE B C 1
ATOM 4559 O O . PHE B 1 143 ? 27.609 -10.148 9.734 1 96.62 143 PHE B O 1
ATOM 4566 N N . ASP B 1 144 ? 28.688 -8.805 8.281 1 97.62 144 ASP B N 1
ATOM 4567 C CA . ASP B 1 144 ? 29.484 -8.07 9.258 1 97.62 144 ASP B CA 1
ATOM 4568 C C . ASP B 1 144 ? 28.922 -6.668 9.484 1 97.62 144 ASP B C 1
ATOM 4570 O O . ASP B 1 144 ? 29.219 -5.742 8.719 1 97.62 144 ASP B O 1
ATOM 4574 N N . LEU B 1 145 ? 28.172 -6.57 10.547 1 97.94 145 LEU B N 1
ATOM 4575 C CA . LEU B 1 145 ? 27.531 -5.297 10.867 1 97.94 145 LEU B CA 1
ATOM 4576 C C . LEU B 1 145 ? 28.578 -4.199 11.055 1 97.94 145 LEU B C 1
ATOM 4578 O O . LEU B 1 145 ? 28.375 -3.061 10.625 1 97.94 145 LEU B O 1
ATOM 4582 N N . GLY B 1 146 ? 29.594 -4.523 11.719 1 97.69 146 GLY B N 1
ATOM 4583 C CA . GLY B 1 146 ? 30.672 -3.561 11.938 1 97.69 146 GLY B CA 1
ATOM 4584 C C . GLY B 1 146 ? 31.266 -3.037 10.641 1 97.69 146 GLY B C 1
ATOM 4585 O O . GLY B 1 146 ? 31.516 -1.837 10.508 1 97.69 146 GLY B O 1
ATOM 4586 N N . ALA B 1 147 ? 31.5 -3.914 9.719 1 97.94 147 ALA B N 1
ATOM 4587 C CA . ALA B 1 147 ? 32.062 -3.512 8.438 1 97.94 147 ALA B CA 1
ATOM 4588 C C . ALA B 1 147 ? 31.125 -2.561 7.699 1 97.94 147 ALA B C 1
ATOM 4590 O O . ALA B 1 147 ? 31.562 -1.606 7.059 1 97.94 147 ALA B O 1
ATOM 4591 N N . ILE B 1 148 ? 29.844 -2.838 7.758 1 98.06 148 ILE B N 1
ATOM 4592 C CA . ILE B 1 148 ? 28.859 -1.967 7.145 1 98.06 148 ILE B CA 1
ATOM 4593 C C . ILE B 1 148 ? 28.891 -0.59 7.805 1 98.06 148 ILE B C 1
ATOM 4595 O O . ILE B 1 148 ? 28.953 0.432 7.117 1 98.06 148 ILE B O 1
ATOM 4599 N N . GLY B 1 149 ? 28.875 -0.608 9.117 1 98.19 149 GLY B N 1
ATOM 4600 C CA . GLY B 1 149 ? 28.984 0.65 9.836 1 98.19 149 GLY B CA 1
ATOM 4601 C C . GLY B 1 149 ? 30.219 1.449 9.477 1 98.19 149 GLY B C 1
ATOM 4602 O O . GLY B 1 149 ? 30.141 2.662 9.266 1 98.19 149 GLY B O 1
ATOM 4603 N N . ASP B 1 150 ? 31.344 0.751 9.367 1 97.81 150 ASP B N 1
ATOM 4604 C CA . ASP B 1 150 ? 32.625 1.391 9.008 1 97.81 150 ASP B CA 1
ATOM 4605 C C . ASP B 1 150 ? 32.531 2.014 7.617 1 97.81 150 ASP B C 1
ATOM 4607 O O . ASP B 1 150 ? 33.094 3.094 7.383 1 97.81 150 ASP B O 1
ATOM 4611 N N . SER B 1 151 ? 31.875 1.336 6.777 1 97.44 151 SER B N 1
ATOM 4612 C CA . SER B 1 151 ? 31.781 1.83 5.41 1 97.44 151 SER B CA 1
ATOM 4613 C C . SER B 1 151 ? 30.938 3.096 5.336 1 97.44 151 SER B C 1
ATOM 4615 O O . SER B 1 151 ? 31.156 3.949 4.473 1 97.44 151 SER B O 1
ATOM 4617 N N . ILE B 1 152 ? 29.938 3.227 6.145 1 97.5 152 ILE B N 1
ATOM 4618 C CA . ILE B 1 152 ? 29.078 4.398 6.207 1 97.5 152 ILE B CA 1
ATOM 4619 C C . ILE B 1 152 ? 29.812 5.547 6.895 1 97.5 152 ILE B C 1
ATOM 4621 O O . ILE B 1 152 ? 29.734 6.695 6.453 1 97.5 152 ILE B O 1
ATOM 4625 N N . GLY B 1 153 ? 30.516 5.172 7.887 1 97 153 GLY B N 1
ATOM 4626 C CA . GLY B 1 153 ? 31.203 6.16 8.703 1 97 153 GLY B CA 1
ATOM 4627 C C . GLY B 1 153 ? 30.391 6.602 9.906 1 97 153 GLY B C 1
ATOM 4628 O O . GLY B 1 153 ? 29.203 6.312 10 1 97 153 GLY B O 1
ATOM 4629 N N . TYR B 1 154 ? 31.078 7.242 10.844 1 96.69 154 TYR B N 1
ATOM 4630 C CA . TYR B 1 154 ? 30.469 7.723 12.078 1 96.69 154 TYR B CA 1
ATOM 4631 C C . TYR B 1 154 ? 30.609 9.234 12.203 1 96.69 154 TYR B C 1
ATOM 4633 O O . TYR B 1 154 ? 31.609 9.812 11.773 1 96.69 154 TYR B O 1
ATOM 4641 N N . PRO B 1 155 ? 29.656 10 12.734 1 96.5 155 PRO B N 1
ATOM 4642 C CA . PRO B 1 155 ? 28.453 9.398 13.32 1 96.5 155 PRO B CA 1
ATOM 4643 C C . PRO B 1 155 ? 27.453 8.938 12.266 1 96.5 155 PRO B C 1
ATOM 4645 O O . PRO B 1 155 ? 27.469 9.438 11.133 1 96.5 155 PRO B O 1
ATOM 4648 N N . GLN B 1 156 ? 26.672 7.973 12.586 1 97.88 156 GLN B N 1
ATOM 4649 C CA . GLN B 1 156 ? 25.531 7.496 11.812 1 97.88 156 GLN B CA 1
ATOM 4650 C C . GLN B 1 156 ? 24.312 7.297 12.703 1 97.88 156 GLN B C 1
ATOM 4652 O O . GLN B 1 156 ? 24.391 7.461 13.922 1 97.88 156 GLN B O 1
ATOM 4657 N N . PHE B 1 157 ? 23.172 7.043 12.086 1 96.44 157 PHE B N 1
ATOM 4658 C CA . PHE B 1 157 ? 21.922 6.914 12.836 1 96.44 157 PHE B CA 1
ATOM 4659 C C . PHE B 1 157 ? 21.219 5.605 12.492 1 96.44 157 PHE B C 1
ATOM 4661 O O . PHE B 1 157 ? 21.125 5.23 11.32 1 96.44 157 PHE B O 1
ATOM 4668 N N . MET B 1 158 ? 20.844 4.875 13.477 1 96.38 158 MET B N 1
ATOM 4669 C CA . MET B 1 158 ? 19.969 3.715 13.305 1 96.38 158 MET B CA 1
ATOM 4670 C C . MET B 1 158 ? 18.516 4.09 13.531 1 96.38 158 MET B C 1
ATOM 4672 O O . MET B 1 158 ? 18.172 4.691 14.555 1 96.38 158 MET B O 1
ATOM 4676 N N . LYS B 1 159 ? 17.703 3.855 12.5 1 93.62 159 LYS B N 1
ATOM 4677 C CA . LYS B 1 159 ? 16.281 4.211 12.523 1 93.62 159 LYS B CA 1
ATOM 4678 C C . LYS B 1 159 ? 15.422 3.053 12.031 1 93.62 159 LYS B C 1
ATOM 4680 O O . LYS B 1 159 ? 15.773 2.373 11.07 1 93.62 159 LYS B O 1
ATOM 4685 N N . PRO B 1 160 ? 14.305 2.832 12.742 1 90.75 160 PRO B N 1
ATOM 4686 C CA . PRO B 1 160 ? 13.383 1.865 12.148 1 90.75 160 PRO B CA 1
ATOM 4687 C C . PRO B 1 160 ? 12.938 2.266 10.742 1 90.75 160 PRO B C 1
ATOM 4689 O O . PRO B 1 160 ? 12.766 3.453 10.461 1 90.75 160 PRO B O 1
ATOM 4692 N N . TYR B 1 161 ? 12.719 1.247 9.898 1 85.81 161 TYR B N 1
ATOM 4693 C CA . TYR B 1 161 ? 12.391 1.534 8.508 1 85.81 161 TYR B CA 1
ATOM 4694 C C . TYR B 1 161 ? 10.953 2.031 8.375 1 85.81 161 TYR B C 1
ATOM 4696 O O . TYR B 1 161 ? 10.594 2.637 7.359 1 85.81 161 TYR B O 1
ATOM 4704 N N . ASP B 1 162 ? 10.18 1.563 9.445 1 74.75 162 ASP B N 1
ATOM 4705 C CA . ASP B 1 162 ? 8.781 2 9.469 1 74.75 162 ASP B CA 1
ATOM 4706 C C . ASP B 1 162 ? 8.477 2.807 10.727 1 74.75 162 ASP B C 1
ATOM 4708 O O . ASP B 1 162 ? 9.336 2.949 11.602 1 74.75 162 ASP B O 1
ATOM 4712 N N . GLY B 1 163 ? 7.504 3.607 10.828 1 67.5 163 GLY B N 1
ATOM 4713 C CA . GLY B 1 163 ? 7.094 4.32 12.031 1 67.5 163 GLY B CA 1
ATOM 4714 C C . GLY B 1 163 ? 7.418 5.801 11.984 1 67.5 163 GLY B C 1
ATOM 4715 O O . GLY B 1 163 ? 7.922 6.301 10.977 1 67.5 163 GLY B O 1
ATOM 4716 N N . GLY B 1 164 ? 6.977 6.434 13.016 1 62.75 164 GLY B N 1
ATOM 4717 C CA . GLY B 1 164 ? 7.102 7.883 13.078 1 62.75 164 GLY B CA 1
ATOM 4718 C C . GLY B 1 164 ? 7.473 8.391 14.461 1 62.75 164 GLY B C 1
ATOM 4719 O O . GLY B 1 164 ? 7.738 7.602 15.367 1 62.75 164 GLY B O 1
ATOM 4720 N N . ALA B 1 165 ? 7.746 9.578 14.547 1 55.31 165 ALA B N 1
ATOM 4721 C CA . ALA B 1 165 ? 7.93 10.352 15.773 1 55.31 165 ALA B CA 1
ATOM 4722 C C . ALA B 1 165 ? 9.289 10.055 16.406 1 55.31 165 ALA B C 1
ATOM 4724 O O . ALA B 1 165 ? 9.414 10.023 17.625 1 55.31 165 ALA B O 1
ATOM 4725 N N . TRP B 1 166 ? 10.195 9.656 15.617 1 63.47 166 TRP B N 1
ATOM 4726 C CA . TRP B 1 166 ? 11.586 9.43 16.016 1 63.47 166 TRP B CA 1
ATOM 4727 C C . TRP B 1 166 ? 11.695 8.281 17 1 63.47 166 TRP B C 1
ATOM 4729 O O . TRP B 1 166 ? 12.695 8.148 17.703 1 63.47 166 TRP B O 1
ATOM 4739 N N . VAL B 1 167 ? 10.688 7.551 17.031 1 63.88 167 VAL B N 1
ATOM 4740 C CA . VAL B 1 167 ? 10.727 6.379 17.906 1 63.88 167 VAL B CA 1
ATOM 4741 C C . VAL B 1 167 ? 11.758 5.379 17.375 1 63.88 167 VAL B C 1
ATOM 4743 O O . VAL B 1 167 ? 11.734 5.02 16.203 1 63.88 167 VAL B O 1
ATOM 4746 N N . GLY B 1 168 ? 12.672 5.125 18.141 1 72.12 168 GLY B N 1
ATOM 4747 C CA . GLY B 1 168 ? 13.641 4.09 17.828 1 72.12 168 GLY B CA 1
ATOM 4748 C C . GLY B 1 168 ? 14.852 4.609 17.094 1 72.12 168 GLY B C 1
ATOM 4749 O O . GLY B 1 168 ? 15.648 3.83 16.547 1 72.12 168 GLY B O 1
ATOM 4750 N N . VAL B 1 169 ? 14.953 5.945 17 1 84.94 169 VAL B N 1
ATOM 4751 C CA . VAL B 1 169 ? 16.125 6.52 16.328 1 84.94 169 VAL B CA 1
ATOM 4752 C C . VAL B 1 169 ? 17.281 6.652 17.312 1 84.94 169 VAL B C 1
ATOM 47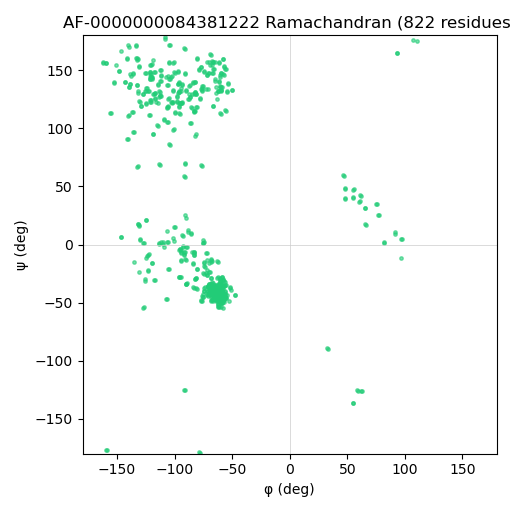54 O O . VAL B 1 169 ? 17.094 7.168 18.422 1 84.94 169 VAL B O 1
ATOM 4757 N N . THR B 1 170 ? 18.438 6.168 16.953 1 91.69 170 THR B N 1
ATOM 4758 C CA . THR B 1 170 ? 19.609 6.184 17.828 1 91.69 170 THR B CA 1
ATOM 4759 C C . THR B 1 170 ? 20.828 6.719 17.078 1 91.69 170 THR B C 1
ATOM 4761 O O . THR B 1 170 ? 21.125 6.281 15.961 1 91.69 170 THR B O 1
ATOM 4764 N N . ALA B 1 171 ? 21.484 7.617 17.703 1 93.94 171 ALA B N 1
ATOM 4765 C CA . ALA B 1 171 ? 22.766 8.07 17.188 1 93.94 171 ALA B CA 1
ATOM 4766 C C . ALA B 1 171 ? 23.859 7.062 17.469 1 93.94 171 ALA B C 1
ATOM 4768 O O . ALA B 1 171 ? 23.984 6.566 18.594 1 93.94 171 ALA B O 1
ATOM 4769 N N . ILE B 1 172 ? 24.625 6.758 16.5 1 97.31 172 ILE B N 1
ATOM 4770 C CA . ILE B 1 172 ? 25.703 5.777 16.609 1 97.31 172 ILE B CA 1
ATOM 4771 C C . ILE B 1 172 ? 27.047 6.461 16.391 1 97.31 172 ILE B C 1
ATOM 4773 O O . ILE B 1 172 ? 27.344 6.926 15.281 1 97.31 172 ILE B O 1
ATOM 4777 N N . THR B 1 173 ? 27.922 6.336 17.391 1 96.94 173 THR B N 1
ATOM 4778 C CA . THR B 1 173 ? 29.156 7.113 17.344 1 96.94 173 THR B CA 1
ATOM 4779 C C . THR B 1 173 ? 30.344 6.223 16.984 1 96.94 173 THR B C 1
ATOM 4781 O O . THR B 1 173 ? 31.422 6.719 16.625 1 96.94 173 THR B O 1
ATOM 4784 N N . ASP B 1 174 ? 30.234 4.949 17.188 1 97.25 174 ASP B N 1
ATOM 4785 C CA . ASP B 1 174 ? 31.297 4.008 16.859 1 97.25 174 ASP B CA 1
ATOM 4786 C C . ASP B 1 174 ? 30.75 2.588 16.719 1 97.25 174 ASP B C 1
ATOM 4788 O O . ASP B 1 174 ? 29.547 2.365 16.828 1 97.25 174 ASP B O 1
ATOM 4792 N N . ARG B 1 175 ? 31.688 1.669 16.484 1 97.25 175 ARG B N 1
ATOM 4793 C CA . ARG B 1 175 ? 31.328 0.281 16.219 1 97.25 175 ARG B CA 1
ATOM 4794 C C . ARG B 1 175 ? 30.641 -0.351 17.422 1 97.25 175 ARG B C 1
ATOM 4796 O O . ARG B 1 175 ? 29.719 -1.145 17.266 1 97.25 175 ARG B O 1
ATOM 4803 N N . THR B 1 176 ? 31.125 -0.086 18.562 1 97.81 176 THR B N 1
ATOM 4804 C CA . THR B 1 176 ? 30.547 -0.648 19.781 1 97.81 176 THR B CA 1
ATOM 4805 C C . THR B 1 176 ? 29.109 -0.184 19.969 1 97.81 176 THR B C 1
ATOM 4807 O O . THR B 1 176 ? 28.219 -0.992 20.25 1 97.81 176 THR B O 1
ATOM 4810 N N . ALA B 1 177 ? 28.922 1.1 19.781 1 97.81 177 ALA B N 1
ATOM 4811 C CA . ALA B 1 177 ? 27.578 1.659 19.875 1 97.81 177 ALA B CA 1
ATOM 4812 C C . ALA B 1 177 ? 26.656 1.033 18.828 1 97.81 177 ALA B C 1
ATOM 4814 O O . ALA B 1 177 ? 25.469 0.809 19.109 1 97.81 177 ALA B O 1
ATOM 4815 N N . LEU B 1 178 ? 27.172 0.798 17.672 1 98.06 178 LEU B N 1
ATOM 4816 C CA . LEU B 1 178 ? 26.406 0.178 16.609 1 98.06 178 LEU B CA 1
ATOM 4817 C C . LEU B 1 178 ? 25.938 -1.216 17.016 1 98.06 178 LEU B C 1
ATOM 4819 O O . LEU B 1 178 ? 24.75 -1.554 16.844 1 98.06 178 LEU B O 1
ATOM 4823 N N . GLN B 1 179 ? 26.828 -2.006 17.516 1 97.56 179 GLN B N 1
ATOM 4824 C CA . GLN B 1 179 ? 26.516 -3.365 17.938 1 97.56 179 GLN B CA 1
ATOM 4825 C C . GLN B 1 179 ? 25.453 -3.369 19.031 1 97.56 179 GLN B C 1
ATOM 4827 O O . GLN B 1 179 ? 24.531 -4.191 19.016 1 97.56 179 GLN B O 1
ATOM 4832 N N . GLU B 1 180 ? 25.594 -2.488 19.938 1 97.31 180 GLU B N 1
ATOM 4833 C CA . GLU B 1 180 ? 24.641 -2.396 21.031 1 97.31 180 GLU B CA 1
ATOM 4834 C C . GLU B 1 180 ? 23.25 -2.023 20.531 1 97.31 180 GLU B C 1
ATOM 4836 O O . GLU B 1 180 ? 22.25 -2.605 20.953 1 97.31 180 GLU B O 1
ATOM 4841 N N . ALA B 1 181 ? 23.188 -1.005 19.703 1 96.69 181 ALA B N 1
ATOM 4842 C CA . ALA B 1 181 ? 21.906 -0.57 19.141 1 96.69 181 ALA B CA 1
ATOM 4843 C C . ALA B 1 181 ? 21.219 -1.705 18.391 1 96.69 181 ALA B C 1
ATOM 4845 O O . ALA B 1 181 ? 20.016 -1.896 18.516 1 96.69 181 ALA B O 1
ATOM 4846 N N . TYR B 1 182 ? 22.016 -2.422 17.625 1 97.06 182 TYR B N 1
ATOM 4847 C CA . TYR B 1 182 ? 21.469 -3.529 16.859 1 97.06 182 TYR B CA 1
ATOM 4848 C C . TYR B 1 182 ? 20.938 -4.621 17.781 1 97.06 182 TYR B C 1
ATOM 4850 O O . TYR B 1 182 ? 19.859 -5.176 17.547 1 97.06 182 TYR B O 1
ATOM 4858 N N . GLU B 1 183 ? 21.656 -4.977 18.812 1 95.88 183 GLU B N 1
ATOM 4859 C CA . GLU B 1 183 ? 21.234 -5.988 19.781 1 95.88 183 GLU B CA 1
ATOM 4860 C C . GLU B 1 183 ? 19.906 -5.625 20.422 1 95.88 183 GLU B C 1
ATOM 4862 O O . GLU B 1 183 ? 19.094 -6.504 20.719 1 95.88 183 GLU B O 1
ATOM 4867 N N . HIS B 1 184 ? 19.625 -4.359 20.562 1 94.81 184 HIS B N 1
ATOM 4868 C CA . HIS B 1 184 ? 18.422 -3.906 21.25 1 94.81 184 HIS B CA 1
ATOM 4869 C C . HIS B 1 184 ? 17.281 -3.656 20.266 1 94.81 184 HIS B C 1
ATOM 4871 O O . HIS B 1 184 ? 16.172 -3.326 20.688 1 94.81 184 HIS B O 1
ATOM 4877 N N . SER B 1 185 ? 17.531 -3.766 19 1 93.56 185 SER B N 1
ATOM 4878 C CA . SER B 1 185 ? 16.547 -3.424 17.984 1 93.56 185 SER B CA 1
ATOM 4879 C C . SER B 1 185 ? 15.453 -4.488 17.906 1 93.56 185 SER B C 1
ATOM 4881 O O . SER B 1 185 ? 14.367 -4.234 17.359 1 93.56 185 SER B O 1
ATOM 4883 N N . GLY B 1 186 ? 15.758 -5.723 18.438 1 93.38 186 GLY B N 1
ATOM 4884 C CA . GLY B 1 186 ? 14.758 -6.777 18.469 1 93.38 186 GLY B CA 1
ATOM 4885 C C . GLY B 1 186 ? 14.297 -7.207 17.094 1 93.38 186 GLY B C 1
ATOM 4886 O O . GLY B 1 186 ? 15.117 -7.539 16.234 1 93.38 186 GLY B O 1
ATOM 4887 N N . THR B 1 187 ? 13 -7.188 16.859 1 92 187 THR B N 1
ATOM 4888 C CA . THR B 1 187 ? 12.438 -7.699 15.617 1 92 187 THR B CA 1
ATOM 4889 C C . THR B 1 187 ? 12.281 -6.582 14.594 1 92 187 THR B C 1
ATOM 4891 O O . THR B 1 187 ? 11.766 -6.809 13.492 1 92 187 THR B O 1
ATOM 4894 N N . ARG B 1 188 ? 12.773 -5.418 14.828 1 91.19 188 ARG B N 1
ATOM 4895 C CA . ARG B 1 188 ? 12.586 -4.277 13.93 1 91.19 188 ARG B CA 1
ATOM 4896 C C . ARG B 1 188 ? 13.586 -4.312 12.781 1 91.19 188 ARG B C 1
ATOM 4898 O O . ARG B 1 188 ? 14.758 -4.648 12.977 1 91.19 188 ARG B O 1
ATOM 4905 N N . LEU B 1 189 ? 13.078 -3.973 11.633 1 93.44 189 LEU B N 1
ATOM 4906 C CA . LEU B 1 189 ? 13.938 -3.701 10.484 1 93.44 189 LEU B CA 1
ATOM 4907 C C . LEU B 1 189 ? 14.484 -2.283 10.547 1 93.44 189 LEU B C 1
ATOM 4909 O O . LEU B 1 189 ? 13.734 -1.326 10.75 1 93.44 189 LEU B O 1
ATOM 4913 N N . MET B 1 190 ? 15.82 -2.203 10.391 1 95.25 190 MET B N 1
ATOM 4914 C CA . MET B 1 190 ? 16.438 -0.92 10.711 1 95.25 190 MET B CA 1
ATOM 4915 C C . MET B 1 190 ? 17.188 -0.362 9.5 1 95.25 190 MET B C 1
ATOM 4917 O O . MET B 1 190 ? 17.734 -1.12 8.703 1 95.25 190 MET B O 1
ATOM 4921 N N . HIS B 1 191 ? 17.203 0.958 9.438 1 96.62 191 HIS B N 1
ATOM 4922 C CA . HIS B 1 191 ? 18.125 1.682 8.57 1 96.62 191 HIS B CA 1
ATOM 4923 C C . HIS B 1 191 ? 19.375 2.125 9.336 1 96.62 191 HIS B C 1
ATOM 4925 O O . HIS B 1 191 ? 19.281 2.521 10.5 1 96.62 191 HIS B O 1
ATOM 4931 N N . LEU B 1 192 ? 20.469 2.01 8.703 1 97.56 192 LEU B N 1
ATOM 4932 C CA . LEU B 1 192 ? 21.656 2.758 9.078 1 97.56 192 LEU B CA 1
ATOM 4933 C C . LEU B 1 192 ? 21.922 3.895 8.094 1 97.56 192 LEU B C 1
ATOM 4935 O O . LEU B 1 192 ? 22.141 3.652 6.906 1 97.56 192 LEU B O 1
ATOM 4939 N N . GLN B 1 193 ? 21.906 5.074 8.586 1 97.62 193 GLN B N 1
ATOM 4940 C CA . GLN B 1 193 ? 22.047 6.234 7.715 1 97.62 193 GLN B CA 1
ATOM 4941 C C . GLN B 1 193 ? 23.219 7.117 8.172 1 97.62 193 GLN B C 1
ATOM 4943 O O . GLN B 1 193 ? 23.344 7.402 9.367 1 97.62 193 GLN B O 1
ATOM 4948 N N . GLN B 1 194 ? 23.984 7.5 7.172 1 98.12 194 GLN B N 1
ATOM 4949 C CA . GLN B 1 194 ? 25.094 8.398 7.465 1 98.12 194 GLN B CA 1
ATOM 4950 C C . GLN B 1 194 ? 24.594 9.711 8.078 1 98.12 194 GLN B C 1
ATOM 4952 O O . GLN B 1 194 ? 23.578 10.266 7.629 1 98.12 194 GLN B O 1
ATOM 4957 N N . GLY B 1 195 ? 25.297 10.133 9.133 1 97.12 195 GLY B N 1
ATOM 4958 C CA . GLY B 1 195 ? 24.984 11.445 9.68 1 97.12 195 GLY B CA 1
ATOM 4959 C C . GLY B 1 195 ? 25.438 12.586 8.781 1 97.12 195 GLY B C 1
ATOM 4960 O O . GLY B 1 195 ? 26.438 12.477 8.094 1 97.12 195 GLY B O 1
ATOM 4961 N N . VAL B 1 196 ? 24.625 13.656 8.797 1 96.69 196 VAL B N 1
ATOM 4962 C CA . VAL B 1 196 ? 25.031 14.867 8.086 1 96.69 196 VAL B CA 1
ATOM 4963 C C . VAL B 1 196 ? 25.984 15.688 8.953 1 96.69 196 VAL B C 1
ATOM 4965 O O . VAL B 1 196 ? 25.594 16.219 9.984 1 96.69 196 VAL B O 1
ATOM 4968 N N . PRO B 1 197 ? 27.172 15.812 8.508 1 92.44 197 PRO B N 1
ATOM 4969 C CA . PRO B 1 197 ? 28.156 16.469 9.367 1 92.44 197 PRO B CA 1
ATOM 4970 C C . PRO B 1 197 ? 28.031 17.984 9.359 1 92.44 197 PRO B C 1
ATOM 4972 O O . PRO B 1 197 ? 27.609 18.578 8.359 1 92.44 197 PRO B O 1
ATOM 4975 N N . ASN B 1 198 ? 28.391 18.578 10.469 1 94.25 198 ASN B N 1
ATOM 4976 C CA . ASN B 1 198 ? 28.578 20.016 10.609 1 94.25 198 ASN B CA 1
ATOM 4977 C C . ASN B 1 198 ? 27.406 20.797 10.031 1 94.25 198 ASN B C 1
ATOM 4979 O O . ASN B 1 198 ? 27.594 21.734 9.258 1 94.25 198 ASN B O 1
ATOM 4983 N N . TYR B 1 199 ? 26.203 20.281 10.25 1 96.25 199 TYR B N 1
ATOM 4984 C CA . TYR B 1 199 ? 25.062 21.031 9.727 1 96.25 199 TYR B CA 1
ATOM 4985 C C . TYR B 1 199 ? 24.859 22.312 10.516 1 96.25 199 TYR B C 1
ATOM 4987 O O . TYR B 1 199 ? 25.109 22.359 11.727 1 96.25 199 TYR B O 1
ATOM 4995 N N . ASP B 1 200 ? 24.391 23.359 9.914 1 97.44 200 ASP B N 1
ATOM 4996 C CA . ASP B 1 200 ? 24.203 24.656 10.555 1 97.44 200 ASP B CA 1
ATOM 4997 C C . ASP B 1 200 ? 22.734 25.031 10.648 1 97.44 200 ASP B C 1
ATOM 4999 O O . ASP B 1 200 ? 22.391 26.109 11.133 1 97.44 200 ASP B O 1
ATOM 5003 N N . ALA B 1 201 ? 21.875 24.156 10.172 1 97.81 201 ALA B N 1
ATOM 5004 C CA . ALA B 1 201 ? 20.438 24.406 10.266 1 97.81 201 ALA B CA 1
ATOM 5005 C C . ALA B 1 201 ? 19.656 23.094 10.297 1 97.81 201 ALA B C 1
ATOM 5007 O O . ALA B 1 201 ? 20.031 22.125 9.625 1 97.81 201 ALA B O 1
ATOM 5008 N N . PHE B 1 202 ? 18.641 22.969 11.109 1 97.94 202 PHE B N 1
ATOM 5009 C CA . PHE B 1 202 ? 17.641 21.922 11.188 1 97.94 202 PHE B CA 1
ATOM 5010 C C . PHE B 1 202 ? 16.234 22.484 10.992 1 97.94 202 PHE B C 1
ATOM 5012 O O . PHE B 1 202 ? 15.734 23.219 11.844 1 97.94 202 PHE B O 1
ATOM 5019 N N . VAL B 1 203 ? 15.609 22.141 9.859 1 98.62 203 VAL B N 1
ATOM 5020 C CA . VAL B 1 203 ? 14.32 22.734 9.531 1 98.62 203 VAL B CA 1
ATOM 5021 C C . VAL B 1 203 ? 13.289 21.641 9.289 1 98.62 203 VAL B C 1
ATOM 5023 O O . VAL B 1 203 ? 13.578 20.641 8.633 1 98.62 203 VAL B O 1
ATOM 5026 N N . ARG B 1 204 ? 12.148 21.797 9.906 1 98 204 ARG B N 1
ATOM 5027 C CA . ARG B 1 204 ? 10.961 21.016 9.562 1 98 204 ARG B CA 1
ATOM 5028 C C . ARG B 1 204 ? 10.016 21.828 8.672 1 98 204 ARG B C 1
ATOM 5030 O O . ARG B 1 204 ? 9.508 22.859 9.086 1 98 204 ARG B O 1
ATOM 5037 N N . CYS B 1 205 ? 9.883 21.391 7.477 1 98.56 205 CYS B N 1
ATOM 5038 C CA . CYS B 1 205 ? 8.938 22.016 6.559 1 98.56 205 CYS B CA 1
ATOM 5039 C C . CYS B 1 205 ? 7.613 21.25 6.547 1 98.56 205 CYS B C 1
ATOM 5041 O O . CYS B 1 205 ? 7.574 20.062 6.219 1 98.56 205 CYS B O 1
ATOM 5043 N N . ILE B 1 206 ? 6.523 21.891 6.922 1 98.38 206 ILE B N 1
ATOM 5044 C CA . ILE B 1 206 ? 5.188 21.312 6.922 1 98.38 206 ILE B CA 1
ATOM 5045 C C . ILE B 1 206 ? 4.445 21.719 5.648 1 98.38 206 ILE B C 1
ATOM 5047 O O . ILE B 1 206 ? 4.395 22.891 5.305 1 98.38 206 ILE B O 1
ATOM 5051 N N . GLY B 1 207 ? 4.016 20.703 4.93 1 98.31 207 GLY B N 1
ATOM 5052 C CA . GLY B 1 207 ? 3.248 20.969 3.723 1 98.31 207 GLY B CA 1
ATOM 5053 C C . GLY B 1 207 ? 1.812 20.484 3.812 1 98.31 207 GLY B C 1
ATOM 5054 O O . GLY B 1 207 ? 1.544 19.406 4.355 1 98.31 207 GLY B O 1
ATOM 5055 N N . LEU B 1 208 ? 0.869 21.266 3.357 1 98.5 208 LEU B N 1
ATOM 5056 C CA . LEU B 1 208 ? -0.546 20.938 3.225 1 98.5 208 LEU B CA 1
ATOM 5057 C C . LEU B 1 208 ? -1.114 21.5 1.924 1 98.5 208 LEU B C 1
ATOM 5059 O O . LEU B 1 208 ? -1.344 22.703 1.809 1 98.5 208 LEU B O 1
ATOM 5063 N N . GLY B 1 209 ? -1.442 20.578 1.007 1 98.06 209 GLY B N 1
ATOM 5064 C CA . GLY B 1 209 ? -1.663 21.062 -0.347 1 98.06 209 GLY B CA 1
ATOM 5065 C C . GLY B 1 209 ? -0.485 21.844 -0.903 1 98.06 209 GLY B C 1
ATOM 5066 O O . GLY B 1 209 ? 0.657 21.375 -0.838 1 98.06 209 GLY B O 1
ATOM 5067 N N . PRO B 1 210 ? -0.756 22.969 -1.557 1 97.94 210 PRO B N 1
ATOM 5068 C CA . PRO B 1 210 ? 0.355 23.766 -2.07 1 97.94 210 PRO B CA 1
ATOM 5069 C C . PRO B 1 210 ? 0.848 24.812 -1.065 1 97.94 210 PRO B C 1
ATOM 5071 O O . PRO B 1 210 ? 1.46 25.797 -1.452 1 97.94 210 PRO B O 1
ATOM 5074 N N . GLN B 1 211 ? 0.573 24.578 0.232 1 98.5 211 GLN B N 1
ATOM 5075 C CA . GLN B 1 211 ? 0.977 25.5 1.293 1 98.5 211 GLN B CA 1
ATOM 5076 C C . GLN B 1 211 ? 2.156 24.938 2.082 1 98.5 211 GLN B C 1
ATOM 5078 O O . GLN B 1 211 ? 2.234 23.734 2.324 1 98.5 211 GLN B O 1
ATOM 5083 N N . TRP B 1 212 ? 3.064 25.859 2.521 1 97.94 212 TRP B N 1
ATOM 5084 C CA . TRP B 1 212 ? 4.258 25.406 3.217 1 97.94 212 TRP B CA 1
ATOM 5085 C C . TRP B 1 212 ? 4.578 26.297 4.41 1 97.94 212 TRP B C 1
ATOM 5087 O O . TRP B 1 212 ? 4.32 27.5 4.375 1 97.94 212 TRP B O 1
ATOM 5097 N N . LEU B 1 213 ? 5.133 25.688 5.445 1 98 213 LEU B N 1
ATOM 5098 C CA . LEU B 1 213 ? 5.676 26.359 6.609 1 98 213 LEU B CA 1
ATOM 5099 C C . LEU B 1 213 ? 7.008 25.75 7.031 1 98 213 LEU B C 1
ATOM 5101 O O . LEU B 1 213 ? 7.062 24.578 7.402 1 98 213 LEU B O 1
ATOM 5105 N N . CYS B 1 214 ? 8.078 26.547 6.914 1 98.44 214 CYS B N 1
ATOM 5106 C CA . CYS B 1 214 ? 9.367 26.109 7.43 1 98.44 214 CYS B CA 1
ATOM 5107 C C . CYS B 1 214 ? 9.531 26.5 8.891 1 98.44 214 CYS B C 1
ATOM 5109 O O . CYS B 1 214 ? 9.375 27.672 9.25 1 98.44 214 CYS B O 1
ATOM 5111 N N . VAL B 1 215 ? 9.805 25.562 9.703 1 98.31 215 VAL B N 1
ATOM 5112 C CA . VAL B 1 215 ? 9.953 25.781 11.133 1 98.31 215 VAL B CA 1
ATOM 5113 C C . VAL B 1 215 ? 11.383 25.453 11.562 1 98.31 215 VAL B C 1
ATOM 5115 O O . VAL B 1 215 ? 11.906 24.375 11.227 1 98.31 215 VAL B O 1
ATOM 5118 N N . ASN B 1 216 ? 12.031 26.469 12.242 1 98.44 216 ASN B N 1
ATOM 5119 C CA . ASN B 1 216 ? 13.273 26.156 12.93 1 98.44 216 ASN B CA 1
ATOM 5120 C C . ASN B 1 216 ? 13.062 25.094 14.008 1 98.44 216 ASN B C 1
ATOM 5122 O O . ASN B 1 216 ? 12.367 25.328 15 1 98.44 216 ASN B O 1
ATOM 5126 N N . TYR B 1 217 ? 13.641 23.922 13.805 1 97.5 217 TYR B N 1
ATOM 5127 C CA . TYR B 1 217 ? 13.305 22.766 14.625 1 97.5 217 TYR B CA 1
ATOM 5128 C C . TYR B 1 217 ? 14.492 22.344 15.484 1 97.5 217 TYR B C 1
ATOM 5130 O O . TYR B 1 217 ? 15.625 22.281 15 1 97.5 217 TYR B O 1
ATOM 5138 N N . ASN B 1 218 ? 14.266 22.125 16.781 1 96 218 ASN B N 1
ATOM 5139 C CA . ASN B 1 218 ? 15.273 21.641 17.703 1 96 218 ASN B CA 1
ATOM 5140 C C . ASN B 1 218 ? 14.867 20.297 18.312 1 96 218 ASN B C 1
ATOM 5142 O O . ASN B 1 218 ? 14.242 20.266 19.375 1 96 218 ASN B O 1
ATOM 5146 N N . PRO B 1 219 ? 15.312 19.234 17.75 1 90.94 219 PRO B N 1
ATOM 5147 C CA . PRO B 1 219 ? 14.867 17.922 18.203 1 90.94 219 PRO B CA 1
ATOM 5148 C C . PRO B 1 219 ? 15.367 17.562 19.594 1 90.94 219 PRO B C 1
ATOM 5150 O O . PRO B 1 219 ? 14.859 16.641 20.234 1 90.94 219 PRO B O 1
ATOM 5153 N N . GLU B 1 220 ? 16.281 18.266 20.109 1 90.5 220 GLU B N 1
ATOM 5154 C CA . GLU B 1 220 ? 16.875 17.938 21.391 1 90.5 220 GLU B CA 1
ATOM 5155 C C . GLU B 1 220 ? 16.125 18.641 22.531 1 90.5 220 GLU B C 1
ATOM 5157 O O . GLU B 1 220 ? 16.312 18.297 23.703 1 90.5 220 GLU B O 1
ATOM 5162 N N . ALA B 1 221 ? 15.297 19.562 22.188 1 94.62 221 ALA B N 1
ATOM 5163 C CA . ALA B 1 221 ? 14.539 20.297 23.188 1 94.62 221 ALA B CA 1
ATOM 5164 C C . ALA B 1 221 ? 13.328 19.484 23.656 1 94.62 221 ALA B C 1
ATOM 5166 O O . ALA B 1 221 ? 12.945 18.5 23.016 1 94.62 221 ALA B O 1
ATOM 5167 N N . PRO B 1 222 ? 12.797 19.859 24.875 1 91.69 222 PRO B N 1
ATOM 5168 C CA . PRO B 1 222 ? 11.492 19.297 25.203 1 91.69 222 PRO B CA 1
ATOM 5169 C C . PRO B 1 222 ? 10.438 19.578 24.141 1 91.69 222 PRO B C 1
ATOM 5171 O O . PRO B 1 222 ? 10.523 20.594 23.438 1 91.69 222 PRO B O 1
ATOM 5174 N N . LEU B 1 223 ? 9.469 18.688 24.031 1 88.12 223 LEU B N 1
ATOM 5175 C CA . LEU B 1 223 ? 8.492 18.734 22.953 1 88.12 223 LEU B CA 1
ATOM 5176 C C . LEU B 1 223 ? 7.93 20.141 22.781 1 88.12 223 LEU B C 1
ATOM 5178 O O . LEU B 1 223 ? 7.828 20.625 21.656 1 88.12 223 LEU B O 1
ATOM 5182 N N . HIS B 1 224 ? 7.617 20.781 23.891 1 92.69 224 HIS B N 1
ATOM 5183 C CA . HIS B 1 224 ? 6.953 22.078 23.797 1 92.69 224 HIS B CA 1
ATOM 5184 C C . HIS B 1 224 ? 7.93 23.172 23.375 1 92.69 224 HIS B C 1
ATOM 5186 O O . HIS B 1 224 ? 7.535 24.328 23.172 1 92.69 224 HIS B O 1
ATOM 5192 N N . ASP B 1 225 ? 9.227 22.812 23.109 1 95.31 225 ASP B N 1
ATOM 5193 C CA . ASP B 1 225 ? 10.219 23.812 22.719 1 95.31 225 ASP B CA 1
ATOM 5194 C C . ASP B 1 225 ? 10.906 23.406 21.406 1 95.31 225 ASP B C 1
ATOM 5196 O O . ASP B 1 225 ? 11.781 24.109 20.922 1 95.31 225 ASP B O 1
ATOM 5200 N N . ARG B 1 226 ? 10.5 22.297 20.844 1 96.12 226 ARG B N 1
ATOM 5201 C CA . ARG B 1 226 ? 11.141 21.797 19.641 1 96.12 226 ARG B CA 1
ATOM 5202 C C . ARG B 1 226 ? 10.805 22.688 18.438 1 96.12 226 ARG B C 1
ATOM 5204 O O . ARG B 1 226 ? 11.648 22.906 17.562 1 96.12 226 ARG B O 1
ATOM 5211 N N . TYR B 1 227 ? 9.57 23.062 18.375 1 97.62 227 TYR B N 1
ATOM 5212 C CA . TYR B 1 227 ? 9.148 24 17.344 1 97.62 227 TYR B CA 1
ATOM 5213 C C . TYR B 1 227 ? 9.469 25.438 17.734 1 97.62 227 TYR B C 1
ATOM 5215 O O . TYR B 1 227 ? 8.641 26.125 18.328 1 97.62 227 TYR B O 1
ATOM 5223 N N . ARG B 1 228 ? 10.578 25.906 17.281 1 97.69 228 ARG B N 1
ATOM 5224 C CA . ARG B 1 228 ? 11.016 27.25 17.672 1 97.69 228 ARG B CA 1
ATOM 5225 C C . ARG B 1 228 ? 10.164 28.328 17.016 1 97.69 228 ARG B C 1
ATOM 5227 O O . ARG B 1 228 ? 9.57 28.094 15.961 1 97.69 228 ARG B O 1
ATOM 5234 N N . MET B 1 229 ? 10.117 29.5 17.578 1 97 229 MET B N 1
ATOM 5235 C CA . MET B 1 229 ? 9.195 30.547 17.156 1 97 229 MET B CA 1
ATOM 5236 C C . MET B 1 229 ? 9.914 31.562 16.281 1 97 229 MET B C 1
ATOM 5238 O O . MET B 1 229 ? 9.398 32.656 16.031 1 97 229 MET B O 1
ATOM 5242 N N . ASP B 1 230 ? 11.125 31.172 15.797 1 95.31 230 ASP B N 1
ATOM 5243 C CA . ASP B 1 230 ? 11.891 32.062 14.938 1 95.31 230 ASP B CA 1
ATOM 5244 C C . ASP B 1 230 ? 11.117 32.406 13.664 1 95.31 230 ASP B C 1
ATOM 5246 O O . ASP B 1 230 ? 10.508 31.516 13.047 1 95.31 230 ASP B O 1
ATOM 5250 N N . VAL B 1 231 ? 11.109 33.656 13.406 1 92.12 231 VAL B N 1
ATOM 5251 C CA . VAL B 1 231 ? 10.562 34.125 12.133 1 92.12 231 VAL B CA 1
ATOM 5252 C C . VAL B 1 231 ? 11.68 34.688 11.266 1 92.12 231 VAL B C 1
ATOM 5254 O O . VAL B 1 231 ? 12.68 35.188 11.781 1 92.12 231 VAL B O 1
ATOM 5257 N N . ASP B 1 232 ? 11.695 34.594 10.008 1 93.38 232 ASP B N 1
ATOM 5258 C CA . ASP B 1 232 ? 12.664 35.125 9.062 1 93.38 232 ASP B CA 1
ATOM 5259 C C . ASP B 1 232 ? 14.062 34.562 9.312 1 93.38 232 ASP B C 1
ATOM 5261 O O . ASP B 1 232 ? 15.047 35.312 9.312 1 93.38 232 ASP B O 1
ATOM 5265 N N . PHE B 1 233 ? 14.148 33.312 9.688 1 96.62 233 PHE B N 1
ATOM 5266 C CA . PHE B 1 233 ? 15.422 32.719 10.039 1 96.62 233 PHE B CA 1
ATOM 5267 C C . PHE B 1 233 ? 16.062 32.062 8.812 1 96.62 233 PHE B C 1
ATOM 5269 O O . PHE B 1 233 ? 17.219 31.641 8.859 1 96.62 233 PHE B O 1
ATOM 5276 N N . LEU B 1 234 ? 15.359 32 7.688 1 97.5 234 LEU B N 1
ATOM 5277 C CA . LEU B 1 234 ? 15.859 31.453 6.43 1 97.5 234 LEU B CA 1
ATOM 5278 C C . LEU B 1 234 ? 15.891 32.531 5.348 1 97.5 234 LEU B C 1
ATOM 5280 O O . LEU B 1 234 ? 15.055 33.438 5.332 1 97.5 234 LEU B O 1
ATOM 5284 N N . SER B 1 235 ? 16.859 32.406 4.422 1 97.31 235 SER B N 1
ATOM 5285 C CA . SER B 1 235 ? 16.766 33.219 3.199 1 97.31 235 SER B CA 1
ATOM 5286 C C . SER B 1 235 ? 15.586 32.781 2.346 1 97.31 235 SER B C 1
ATOM 5288 O O . SER B 1 235 ? 15.102 31.641 2.477 1 97.31 235 SER B O 1
ATOM 5290 N N . THR B 1 236 ? 15.156 33.656 1.523 1 97.31 236 THR B N 1
ATOM 5291 C CA . THR B 1 236 ? 14.078 33.344 0.597 1 97.31 236 THR B CA 1
ATOM 5292 C C . THR B 1 236 ? 14.453 32.156 -0.276 1 97.31 236 THR B C 1
ATOM 5294 O O . THR B 1 236 ? 13.609 31.297 -0.562 1 97.31 236 THR B O 1
ATOM 5297 N N . GLN B 1 237 ? 15.648 32.125 -0.636 1 96.88 237 GLN B N 1
ATOM 5298 C CA . GLN B 1 237 ? 16.125 31.031 -1.469 1 96.88 237 GLN B CA 1
ATOM 5299 C C . GLN B 1 237 ? 16.047 29.703 -0.732 1 96.88 237 GLN B C 1
ATOM 5301 O O . GLN B 1 237 ? 15.578 28.703 -1.294 1 96.88 237 GLN B O 1
ATOM 5306 N N . ASP B 1 238 ? 16.484 29.672 0.524 1 97.94 238 ASP B N 1
ATOM 5307 C CA . ASP B 1 238 ? 16.438 28.469 1.334 1 97.94 238 ASP B CA 1
ATOM 5308 C C . ASP B 1 238 ? 15 28 1.572 1 97.94 238 ASP B C 1
ATOM 5310 O O . ASP B 1 238 ? 14.695 26.812 1.479 1 97.94 238 ASP B O 1
ATOM 5314 N N . GLU B 1 239 ? 14.188 28.969 1.879 1 98 239 GLU B N 1
ATOM 5315 C CA . GLU B 1 239 ? 12.781 28.672 2.117 1 98 239 GLU B CA 1
ATOM 5316 C C . GLU B 1 239 ? 12.133 28.047 0.881 1 98 239 GLU B C 1
ATOM 5318 O O . GLU B 1 239 ? 11.406 27.062 0.983 1 98 239 GLU B O 1
ATOM 5323 N N . ASN B 1 240 ? 12.414 28.672 -0.26 1 97.75 240 ASN B N 1
ATOM 5324 C CA . ASN B 1 240 ? 11.859 28.172 -1.513 1 97.75 240 ASN B CA 1
ATOM 5325 C C . ASN B 1 240 ? 12.375 26.766 -1.82 1 97.75 240 ASN B C 1
ATOM 5327 O O . ASN B 1 240 ? 11.617 25.922 -2.295 1 97.75 240 ASN B O 1
ATOM 5331 N N . GLN B 1 241 ? 13.617 26.547 -1.591 1 98.06 241 GLN B N 1
ATOM 5332 C CA . GLN B 1 241 ? 14.203 25.234 -1.851 1 98.06 241 GLN B CA 1
ATOM 5333 C C . GLN B 1 241 ? 13.547 24.156 -0.983 1 98.06 241 GLN B C 1
ATOM 5335 O O . GLN B 1 241 ? 13.195 23.078 -1.476 1 98.06 241 GLN B O 1
ATOM 5340 N N . LEU B 1 242 ? 13.352 24.422 0.29 1 98.62 242 LEU B N 1
ATOM 5341 C CA . LEU B 1 242 ? 12.742 23.484 1.22 1 98.62 242 LEU B CA 1
ATOM 5342 C C . LEU B 1 242 ? 11.281 23.219 0.853 1 98.62 242 LEU B C 1
ATOM 5344 O O . LEU B 1 242 ? 10.828 22.078 0.872 1 98.62 242 LEU B O 1
ATOM 5348 N N . ALA B 1 243 ? 10.617 24.281 0.505 1 98.56 243 ALA B N 1
ATOM 5349 C CA . ALA B 1 243 ? 9.227 24.156 0.085 1 98.56 243 ALA B CA 1
ATOM 5350 C C . ALA B 1 243 ? 9.109 23.297 -1.175 1 98.56 243 ALA B C 1
ATOM 5352 O O . ALA B 1 243 ? 8.25 22.422 -1.255 1 98.56 243 ALA B O 1
ATOM 5353 N N . ASN B 1 244 ? 9.969 23.594 -2.121 1 98.62 244 ASN B N 1
ATOM 5354 C CA . ASN B 1 244 ? 9.961 22.859 -3.379 1 98.62 244 ASN B CA 1
ATOM 5355 C C . ASN B 1 244 ? 10.25 21.375 -3.156 1 98.62 244 ASN B C 1
ATOM 5357 O O . ASN B 1 244 ? 9.562 20.516 -3.709 1 98.62 244 ASN B O 1
ATOM 5361 N N . MET B 1 245 ? 11.242 21.078 -2.355 1 98.69 245 MET B N 1
ATOM 5362 C CA . MET B 1 245 ? 11.57 19.672 -2.064 1 98.69 245 MET B CA 1
ATOM 5363 C C . MET B 1 245 ? 10.406 18.969 -1.379 1 98.69 245 MET B C 1
ATOM 5365 O O . MET B 1 245 ? 10.031 17.859 -1.76 1 98.69 245 MET B O 1
ATOM 5369 N N . THR B 1 246 ? 9.781 19.656 -0.418 1 98.56 246 THR B N 1
ATOM 5370 C CA . THR B 1 246 ? 8.656 19.078 0.311 1 98.56 246 THR B CA 1
ATOM 5371 C C . THR B 1 246 ? 7.473 18.844 -0.62 1 98.56 246 THR B C 1
ATOM 5373 O O . THR B 1 246 ? 6.816 17.812 -0.56 1 98.56 246 THR B O 1
ATOM 5376 N N . MET B 1 247 ? 7.25 19.828 -1.49 1 98.44 247 MET B N 1
ATOM 5377 C CA . MET B 1 247 ? 6.145 19.734 -2.439 1 98.44 247 MET B CA 1
ATOM 5378 C C . MET B 1 247 ? 6.32 18.516 -3.355 1 98.44 247 MET B C 1
ATOM 5380 O O . MET B 1 247 ? 5.371 17.781 -3.6 1 98.44 247 MET B O 1
ATOM 5384 N N . VAL B 1 248 ? 7.516 18.344 -3.842 1 98.69 248 VAL B N 1
ATOM 5385 C CA . VAL B 1 248 ? 7.797 17.234 -4.754 1 98.69 248 VAL B CA 1
ATOM 5386 C C . VAL B 1 248 ? 7.629 15.906 -4.027 1 98.69 248 VAL B C 1
ATOM 5388 O O . VAL B 1 248 ? 7.02 14.977 -4.555 1 98.69 248 VAL B O 1
ATOM 5391 N N . ILE B 1 249 ? 8.125 15.836 -2.816 1 98.31 249 ILE B N 1
ATOM 5392 C CA . ILE B 1 249 ? 7.988 14.625 -2.014 1 98.31 249 ILE B CA 1
ATOM 5393 C C . ILE B 1 249 ? 6.512 14.305 -1.816 1 98.31 249 ILE B C 1
ATOM 5395 O O . ILE B 1 249 ? 6.078 13.172 -2.059 1 98.31 249 ILE B O 1
ATOM 5399 N N . ASN B 1 250 ? 5.723 15.258 -1.404 1 97.94 250 ASN B N 1
ATOM 5400 C CA . ASN B 1 250 ? 4.293 15.062 -1.171 1 97.94 250 ASN B CA 1
ATOM 5401 C C . ASN B 1 250 ? 3.576 14.602 -2.436 1 97.94 250 ASN B C 1
ATOM 5403 O O . ASN B 1 250 ? 2.834 13.617 -2.41 1 97.94 250 ASN B O 1
ATOM 5407 N N . ALA B 1 251 ? 3.865 15.305 -3.504 1 97.81 251 ALA B N 1
ATOM 5408 C CA . ALA B 1 251 ? 3.193 15 -4.766 1 97.81 251 ALA B CA 1
ATOM 5409 C C . ALA B 1 251 ? 3.578 13.617 -5.273 1 97.81 251 ALA B C 1
ATOM 5411 O O . ALA B 1 251 ? 2.725 12.867 -5.754 1 97.81 251 ALA B O 1
ATOM 5412 N N . PHE B 1 252 ? 4.824 13.281 -5.168 1 97.81 252 PHE B N 1
ATOM 5413 C CA . PHE B 1 252 ? 5.324 12 -5.66 1 97.81 252 PHE B CA 1
ATOM 5414 C C . PHE B 1 252 ? 4.609 10.844 -4.98 1 97.81 252 PHE B C 1
ATOM 5416 O O . PHE B 1 252 ? 4.328 9.82 -5.617 1 97.81 252 PHE B O 1
ATOM 5423 N N . PHE B 1 253 ? 4.25 10.977 -3.721 1 96.56 253 PHE B N 1
ATOM 5424 C CA . PHE B 1 253 ? 3.697 9.852 -2.967 1 96.56 253 PHE B CA 1
ATOM 5425 C C . PHE B 1 253 ? 2.195 10.023 -2.768 1 96.56 253 PHE B C 1
ATOM 5427 O O . PHE B 1 253 ? 1.565 9.227 -2.064 1 96.56 253 PHE B O 1
ATOM 5434 N N . GLY B 1 254 ? 1.625 11.062 -3.309 1 95.44 254 GLY B N 1
ATOM 5435 C CA . GLY B 1 254 ? 0.192 11.281 -3.203 1 95.44 254 GLY B CA 1
ATOM 5436 C C . GLY B 1 254 ? -0.238 11.773 -1.834 1 95.44 254 GLY B C 1
ATOM 5437 O O . GLY B 1 254 ? -1.312 11.414 -1.348 1 95.44 254 GLY B O 1
ATOM 5438 N N . TRP B 1 255 ? 0.612 12.578 -1.239 1 96.56 255 TRP B N 1
ATOM 5439 C CA . TRP B 1 255 ? 0.297 13.148 0.068 1 96.56 255 TRP B CA 1
ATOM 5440 C C . TRP B 1 255 ? -0.061 14.625 -0.05 1 96.56 255 TRP B C 1
ATOM 5442 O O . TRP B 1 255 ? 0.564 15.359 -0.816 1 96.56 255 TRP B O 1
ATOM 5452 N N . ASP B 1 256 ? -1.104 14.977 0.687 1 97.75 256 ASP B N 1
ATOM 5453 C CA . ASP B 1 256 ? -1.477 16.375 0.77 1 97.75 256 ASP B CA 1
ATOM 5454 C C . ASP B 1 256 ? -0.897 17.031 2.025 1 97.75 256 ASP B C 1
ATOM 5456 O O . ASP B 1 256 ? -0.707 18.25 2.072 1 97.75 256 ASP B O 1
ATOM 5460 N N . PHE B 1 257 ? -0.715 16.25 2.979 1 97.62 257 PHE B N 1
ATOM 5461 C CA . PHE B 1 257 ? -0.274 16.703 4.293 1 97.62 257 PHE B CA 1
ATOM 5462 C C . PHE B 1 257 ? 0.923 15.891 4.77 1 97.62 257 PHE B C 1
ATOM 5464 O O . PHE B 1 257 ? 0.853 14.656 4.852 1 97.62 257 PHE B O 1
ATOM 5471 N N . ASN B 1 258 ? 2.051 16.578 4.988 1 97.06 258 ASN B N 1
ATOM 5472 C CA . ASN B 1 258 ? 3.297 15.914 5.359 1 97.06 258 ASN B CA 1
ATOM 5473 C C . ASN B 1 258 ? 4.293 16.891 5.969 1 97.06 258 ASN B C 1
ATOM 5475 O O . ASN B 1 258 ? 4.137 18.109 5.836 1 97.06 258 ASN B O 1
ATOM 5479 N N . SER B 1 259 ? 5.207 16.391 6.727 1 97.12 259 SER B N 1
ATOM 5480 C CA . SER B 1 259 ? 6.352 17.188 7.164 1 97.12 259 SER B CA 1
ATOM 5481 C C . SER B 1 259 ? 7.664 16.578 6.703 1 97.12 259 SER B C 1
ATOM 5483 O O . SER B 1 259 ? 7.793 15.344 6.645 1 97.12 259 SER B O 1
ATOM 5485 N N . CYS B 1 260 ? 8.562 17.438 6.375 1 97.38 260 CYS B N 1
ATOM 5486 C CA . CYS B 1 260 ? 9.898 17.047 5.914 1 97.38 260 CYS B CA 1
ATOM 5487 C C . CYS B 1 260 ? 10.977 17.703 6.77 1 97.38 260 CYS B C 1
ATOM 5489 O O . CYS B 1 260 ? 11.055 18.922 6.852 1 97.38 260 CYS B O 1
ATOM 5491 N N . GLU B 1 261 ? 11.805 16.906 7.367 1 97.25 261 GLU B N 1
ATOM 5492 C CA . GLU B 1 261 ? 12.953 17.391 8.125 1 97.25 261 GLU B CA 1
ATOM 5493 C C . GLU B 1 261 ? 14.219 17.359 7.277 1 97.25 261 GLU B C 1
ATOM 5495 O O . GLU B 1 261 ? 14.531 16.359 6.645 1 97.25 261 GLU B O 1
ATOM 5500 N N . SER B 1 262 ? 14.914 18.5 7.289 1 98.44 262 SER B N 1
ATOM 5501 C CA . SER B 1 262 ? 16.141 18.641 6.508 1 98.44 262 SER B CA 1
ATOM 5502 C C . SER B 1 262 ? 17.234 19.328 7.316 1 98.44 262 SER B C 1
ATOM 5504 O O . SER B 1 262 ? 16.953 20.203 8.133 1 98.44 262 SER B O 1
ATOM 5506 N N . LEU B 1 263 ? 18.438 18.922 7.016 1 98.25 263 LEU B N 1
ATOM 5507 C CA . LEU B 1 263 ? 19.641 19.547 7.562 1 98.25 263 LEU B CA 1
ATOM 5508 C C . LEU B 1 263 ? 20.422 20.266 6.465 1 98.25 263 LEU B C 1
ATOM 5510 O O . LEU B 1 263 ? 20.531 19.766 5.344 1 98.25 263 LEU B O 1
ATOM 5514 N N . ARG B 1 264 ? 20.953 21.406 6.781 1 98.38 264 ARG B N 1
ATOM 5515 C CA . ARG B 1 264 ? 21.812 22.094 5.836 1 98.38 264 ARG B CA 1
ATOM 5516 C C . ARG B 1 264 ? 23.281 21.938 6.219 1 98.38 264 ARG B C 1
ATOM 5518 O O . ARG B 1 264 ? 23.656 22.172 7.367 1 98.38 264 ARG B O 1
ATOM 5525 N N . SER B 1 265 ? 24.062 21.406 5.32 1 97.88 265 SER B N 1
ATOM 5526 C CA . SER B 1 265 ? 25.516 21.297 5.449 1 97.88 265 SER B CA 1
ATOM 5527 C C . SER B 1 265 ? 26.219 21.797 4.199 1 97.88 265 SER B C 1
ATOM 5529 O O . SER B 1 265 ? 25.922 21.359 3.086 1 97.88 265 SER B O 1
ATOM 5531 N N . ASN B 1 266 ? 27.141 22.797 4.348 1 96.25 266 ASN B N 1
ATOM 5532 C CA . ASN B 1 266 ? 27.891 23.391 3.248 1 96.25 266 ASN B CA 1
ATOM 5533 C C . ASN B 1 266 ? 26.953 23.922 2.162 1 96.25 266 ASN B C 1
ATOM 5535 O O . ASN B 1 266 ? 27.172 23.656 0.977 1 96.25 266 ASN B O 1
ATOM 5539 N N . GLY B 1 267 ? 25.922 24.5 2.578 1 95.44 267 GLY B N 1
ATOM 5540 C CA . GLY B 1 267 ? 25 25.188 1.669 1 95.44 267 GLY B CA 1
ATOM 5541 C C . GLY B 1 267 ? 24.016 24.234 0.999 1 95.44 267 GLY B C 1
ATOM 5542 O O . GLY B 1 267 ? 23.172 24.672 0.213 1 95.44 267 GLY B O 1
ATOM 5543 N N . VAL B 1 268 ? 24.125 22.953 1.362 1 96.81 268 VAL B N 1
ATOM 5544 C CA . VAL B 1 268 ? 23.266 21.953 0.722 1 96.81 268 VAL B CA 1
ATOM 5545 C C . VAL B 1 268 ? 22.266 21.406 1.738 1 96.81 268 VAL B C 1
ATOM 5547 O O . VAL B 1 268 ? 22.656 21.031 2.848 1 96.81 268 VAL B O 1
ATOM 5550 N N . TRP B 1 269 ? 20.953 21.422 1.387 1 98.25 269 TRP B N 1
ATOM 5551 C CA . TRP B 1 269 ? 19.922 20.844 2.234 1 98.25 269 TRP B CA 1
ATOM 5552 C C . TRP B 1 269 ? 19.828 19.344 2.018 1 98.25 269 TRP B C 1
ATOM 5554 O O . TRP B 1 269 ? 19.703 18.875 0.881 1 98.25 269 TRP B O 1
ATOM 5564 N N . HIS B 1 270 ? 19.844 18.562 3.105 1 98.5 270 HIS B N 1
ATOM 5565 C CA . HIS B 1 270 ? 19.734 17.109 3.102 1 98.5 270 HIS B CA 1
ATOM 5566 C C . HIS B 1 270 ? 18.453 16.672 3.809 1 98.5 270 HIS B C 1
ATOM 5568 O O . HIS B 1 270 ? 18.391 16.672 5.039 1 98.5 270 HIS B O 1
ATOM 5574 N N . PRO B 1 271 ? 17.406 16.281 3.006 1 98.12 271 PRO B N 1
ATOM 5575 C CA . PRO B 1 271 ? 16.266 15.664 3.697 1 98.12 271 PRO B CA 1
ATOM 5576 C C . PRO B 1 271 ? 16.672 14.398 4.453 1 98.12 271 PRO B C 1
ATOM 5578 O O . PRO B 1 271 ? 17.344 13.523 3.9 1 98.12 271 PRO B O 1
ATOM 5581 N N . ILE B 1 272 ? 16.219 14.289 5.734 1 96.12 272 ILE B N 1
ATOM 5582 C CA . ILE B 1 272 ? 16.656 13.164 6.543 1 96.12 272 ILE B CA 1
ATOM 5583 C C . ILE B 1 272 ? 15.453 12.375 7.043 1 96.12 272 ILE B C 1
ATOM 5585 O O . ILE B 1 272 ? 15.578 11.203 7.418 1 96.12 272 ILE B O 1
ATOM 5589 N N . ASP B 1 273 ? 14.273 12.938 7.113 1 94.44 273 ASP B N 1
ATOM 5590 C CA . ASP B 1 273 ? 13.023 12.305 7.523 1 94.44 273 ASP B CA 1
ATOM 5591 C C . ASP B 1 273 ? 11.82 13.039 6.938 1 94.44 273 ASP B C 1
ATOM 5593 O O . ASP B 1 273 ? 11.562 14.195 7.281 1 94.44 273 ASP B O 1
ATOM 5597 N N . PHE B 1 274 ? 11.148 12.328 6.055 1 94.81 274 PHE B N 1
ATOM 5598 C CA . PHE B 1 274 ? 10.141 13.125 5.371 1 94.81 274 PHE B CA 1
ATOM 5599 C C . PHE B 1 274 ? 8.914 12.281 5.035 1 94.81 274 PHE B C 1
ATOM 5601 O O . PHE B 1 274 ? 8.008 12.734 4.336 1 94.81 274 PHE B O 1
ATOM 5608 N N . ALA B 1 275 ? 8.828 10.984 5.496 1 92.44 275 ALA B N 1
ATOM 5609 C CA . ALA B 1 275 ? 7.609 10.195 5.367 1 92.44 275 ALA B CA 1
ATOM 5610 C C . ALA B 1 275 ? 6.719 10.359 6.598 1 92.44 275 ALA B C 1
ATOM 5612 O O . ALA B 1 275 ? 6.363 9.375 7.25 1 92.44 275 ALA B O 1
ATOM 5613 N N . ASN B 1 276 ? 6.352 11.547 6.891 1 92.5 276 ASN B N 1
ATOM 5614 C CA . ASN B 1 276 ? 5.496 11.922 8.016 1 92.5 276 ASN B CA 1
ATOM 5615 C C . ASN B 1 276 ? 4.145 12.445 7.539 1 92.5 276 ASN B C 1
ATOM 5617 O O . ASN B 1 276 ? 3.803 13.609 7.785 1 92.5 276 ASN B O 1
ATOM 5621 N N . ALA B 1 277 ? 3.352 11.531 6.98 1 92.25 277 ALA B N 1
ATOM 5622 C CA . ALA B 1 277 ? 2.129 11.93 6.289 1 92.25 277 ALA B CA 1
ATOM 5623 C C . ALA B 1 277 ? 0.965 12.07 7.266 1 92.25 277 ALA B C 1
ATOM 5625 O O . ALA B 1 277 ? -0.196 12.125 6.852 1 92.25 277 ALA B O 1
ATOM 5626 N N . CYS B 1 278 ? 1.137 12.023 8.5 1 91.06 278 CYS B N 1
ATOM 5627 C CA . CYS B 1 278 ? 0.268 12.445 9.586 1 91.06 278 CYS B CA 1
ATOM 5628 C C . CYS B 1 278 ? 1.035 13.289 10.602 1 91.06 278 CYS B C 1
ATOM 5630 O O . CYS B 1 278 ? 1.201 12.883 11.75 1 91.06 278 CYS B O 1
ATOM 5632 N N . PRO B 1 279 ? 1.422 14.43 10.164 1 92.88 279 PRO B N 1
ATOM 5633 C CA . PRO B 1 279 ? 2.338 15.219 10.992 1 92.88 279 PRO B CA 1
ATOM 5634 C C . PRO B 1 279 ? 1.676 15.742 12.266 1 92.88 279 PRO B C 1
ATOM 5636 O O . PRO B 1 279 ? 0.446 15.781 12.359 1 92.88 279 PRO B O 1
ATOM 5639 N N . ASP B 1 280 ? 2.494 16.141 13.172 1 91.88 280 ASP B N 1
ATOM 5640 C CA . ASP B 1 280 ? 2.047 16.703 14.438 1 91.88 280 ASP B CA 1
ATOM 5641 C C . ASP B 1 280 ? 1.099 17.875 14.211 1 91.88 280 ASP B C 1
ATOM 5643 O O . ASP B 1 280 ? 1.388 18.766 13.406 1 91.88 280 ASP B O 1
ATOM 5647 N N . SER B 1 281 ? 0.009 17.844 14.891 1 93.81 281 SER B N 1
ATOM 5648 C CA . SER B 1 281 ? -1.016 18.875 14.727 1 93.81 281 SER B CA 1
ATOM 5649 C C . SER B 1 281 ? -1.484 19.406 16.078 1 93.81 281 SER B C 1
ATOM 5651 O O . SER B 1 281 ? -2.521 20.062 16.156 1 93.81 281 SER B O 1
ATOM 5653 N N . GLN B 1 282 ? -0.722 19.156 17.047 1 94.5 282 GLN B N 1
ATOM 5654 C CA . GLN B 1 282 ? -1.134 19.516 18.391 1 94.5 282 GLN B CA 1
ATOM 5655 C C . GLN B 1 282 ? -0.659 20.922 18.766 1 94.5 282 GLN B C 1
ATOM 5657 O O . GLN B 1 282 ? 0.447 21.328 18.406 1 94.5 282 GLN B O 1
ATOM 5662 N N . VAL B 1 283 ? -1.484 21.562 19.562 1 97.31 283 VAL B N 1
ATOM 5663 C CA . VAL B 1 283 ? -1.128 22.906 20.016 1 97.31 283 VAL B CA 1
ATOM 5664 C C . VAL B 1 283 ? 0.043 22.828 20.984 1 97.31 283 VAL B C 1
ATOM 5666 O O . VAL B 1 283 ? 0.831 23.766 21.094 1 97.31 283 VAL B O 1
ATOM 5669 N N . THR B 1 284 ? 0.212 21.656 21.625 1 96.69 284 THR B N 1
ATOM 5670 C CA . THR B 1 284 ? 1.256 21.484 22.641 1 96.69 284 THR B CA 1
ATOM 5671 C C . THR B 1 284 ? 2.627 21.375 21.969 1 96.69 284 THR B C 1
ATOM 5673 O O . THR B 1 284 ? 3.656 21.469 22.641 1 96.69 284 THR B O 1
ATOM 5676 N N . SER B 1 285 ? 2.633 21.125 20.672 1 95.56 285 SER B N 1
ATOM 5677 C CA . SER B 1 285 ? 3.875 21.109 19.906 1 95.56 285 SER B CA 1
ATOM 5678 C C . SER B 1 285 ? 4.004 22.344 19.016 1 95.56 285 SER B C 1
ATOM 5680 O O . SER B 1 285 ? 4.992 23.078 19.109 1 95.56 285 SER B O 1
ATOM 5682 N N . LEU B 1 286 ? 2.949 22.672 18.312 1 96.88 286 LEU B N 1
ATOM 5683 C CA . LEU B 1 286 ? 3.014 23.703 17.281 1 96.88 286 LEU B CA 1
ATOM 5684 C C . LEU B 1 286 ? 2.85 25.094 17.891 1 96.88 286 LEU B C 1
ATOM 5686 O O . LEU B 1 286 ? 3.445 26.062 17.422 1 96.88 286 LEU B O 1
ATOM 5690 N N . HIS B 1 287 ? 1.996 25.266 18.922 1 97.25 287 HIS B N 1
ATOM 5691 C CA . HIS B 1 287 ? 1.666 26.484 19.656 1 97.25 287 HIS B CA 1
ATOM 5692 C C . HIS B 1 287 ? 1.726 27.719 18.75 1 97.25 287 HIS B C 1
ATOM 5694 O O . HIS B 1 287 ? 0.823 27.938 17.938 1 97.25 287 HIS B O 1
ATOM 5700 N N . PHE B 1 288 ? 2.934 28.359 18.641 1 97.94 288 PHE B N 1
ATOM 5701 C CA . PHE B 1 288 ? 3.125 29.562 17.844 1 97.94 288 PHE B CA 1
ATOM 5702 C C . PHE B 1 288 ? 2.703 29.328 16.391 1 97.94 288 PHE B C 1
ATOM 5704 O O . PHE B 1 288 ? 2.162 30.219 15.742 1 97.94 288 PHE B O 1
ATOM 5711 N N . HIS B 1 289 ? 2.912 28.156 15.906 1 97.94 289 HIS B N 1
ATOM 5712 C CA . HIS B 1 289 ? 2.689 27.812 14.5 1 97.94 289 HIS B CA 1
ATOM 5713 C C . HIS B 1 289 ? 1.312 27.188 14.305 1 97.94 289 HIS B C 1
ATOM 5715 O O . HIS B 1 289 ? 0.897 26.953 13.164 1 97.94 289 HIS B O 1
ATOM 5721 N N . PHE B 1 290 ? 0.551 26.969 15.352 1 98.19 290 PHE B N 1
ATOM 5722 C CA . PHE B 1 290 ? -0.725 26.266 15.352 1 98.19 290 PHE B CA 1
ATOM 5723 C C . PHE B 1 290 ? -1.744 27 14.484 1 98.19 290 PHE B C 1
ATOM 5725 O O . PHE B 1 290 ? -2.451 26.359 13.695 1 98.19 290 PHE B O 1
ATOM 5732 N N . PRO B 1 291 ? -1.826 28.344 14.516 1 98.31 291 PRO B N 1
ATOM 5733 C CA . PRO B 1 291 ? -2.803 29.031 13.672 1 98.31 291 PRO B CA 1
ATOM 5734 C C . PRO B 1 291 ? -2.566 28.797 12.18 1 98.31 291 PRO B C 1
ATOM 5736 O O . PRO B 1 291 ? -3.523 28.719 11.406 1 98.31 291 PRO B O 1
ATOM 5739 N N . TRP B 1 292 ? -1.28 28.672 11.797 1 98 292 TRP B N 1
ATOM 5740 C CA . TRP B 1 292 ? -0.988 28.391 10.391 1 98 292 TRP B CA 1
ATOM 5741 C C . TRP B 1 292 ? -1.616 27.062 9.961 1 98 292 TRP B C 1
ATOM 5743 O O . TRP B 1 292 ? -2.207 26.984 8.883 1 98 292 TRP B O 1
ATOM 5753 N N . LEU B 1 293 ? -1.476 26.078 10.812 1 98.25 293 LEU B N 1
ATOM 5754 C CA . LEU B 1 293 ? -1.996 24.75 10.484 1 98.25 293 LEU B CA 1
ATOM 5755 C C . LEU B 1 293 ? -3.508 24.797 10.289 1 98.25 293 LEU B C 1
ATOM 5757 O O . LEU B 1 293 ? -4.035 24.172 9.359 1 98.25 293 LEU B O 1
ATOM 5761 N N . ILE B 1 294 ? -4.195 25.484 11.156 1 98.38 294 ILE B N 1
ATOM 5762 C CA . ILE B 1 294 ? -5.648 25.562 11.086 1 98.38 294 ILE B CA 1
ATOM 5763 C C . ILE B 1 294 ? -6.066 26.266 9.797 1 98.38 294 ILE B C 1
ATOM 5765 O O . ILE B 1 294 ? -6.941 25.797 9.078 1 98.38 294 ILE B O 1
ATOM 5769 N N . LYS B 1 295 ? -5.441 27.375 9.492 1 98.5 295 LYS B N 1
ATOM 5770 C CA . LYS B 1 295 ? -5.762 28.141 8.289 1 98.5 295 LYS B CA 1
ATOM 5771 C C . LYS B 1 295 ? -5.473 27.328 7.031 1 98.5 295 LYS B C 1
ATOM 5773 O O . LYS B 1 295 ? -6.277 27.312 6.098 1 98.5 295 LYS B O 1
ATOM 5778 N N . ALA B 1 296 ? -4.32 26.656 7.047 1 98.56 296 ALA B N 1
ATOM 5779 C CA . ALA B 1 296 ? -3.943 25.844 5.895 1 98.56 296 ALA B CA 1
ATOM 5780 C C . ALA B 1 296 ? -4.934 24.703 5.676 1 98.56 296 ALA B C 1
ATOM 5782 O O . ALA B 1 296 ? -5.293 24.391 4.539 1 98.56 296 ALA B O 1
ATOM 5783 N N . ASN B 1 297 ? -5.328 24.078 6.781 1 98.38 297 ASN B N 1
ATOM 5784 C CA . ASN B 1 297 ? -6.312 23.016 6.695 1 98.38 297 ASN B CA 1
ATOM 5785 C C . ASN B 1 297 ? -7.641 23.516 6.133 1 98.38 297 ASN B C 1
ATOM 5787 O O . ASN B 1 297 ? -8.266 22.844 5.305 1 98.38 297 ASN B O 1
ATOM 5791 N N . LEU B 1 298 ? -8.031 24.672 6.594 1 98.44 298 LEU B N 1
ATOM 5792 C CA . LEU B 1 298 ? -9.273 25.266 6.113 1 98.44 298 LEU B CA 1
ATOM 5793 C C . LEU B 1 298 ? -9.195 25.547 4.617 1 98.44 298 LEU B C 1
ATOM 5795 O O . LEU B 1 298 ? -10.078 25.125 3.861 1 98.44 298 LEU B O 1
ATOM 5799 N N . ARG B 1 299 ? -8.156 26.219 4.152 1 98.69 299 ARG B N 1
ATOM 5800 C CA . ARG B 1 299 ? -8.023 26.562 2.74 1 98.69 299 ARG B CA 1
ATOM 5801 C C . ARG B 1 299 ? -8.062 25.312 1.866 1 98.69 299 ARG B C 1
ATOM 5803 O O . ARG B 1 299 ? -8.797 25.266 0.875 1 98.69 299 ARG B O 1
ATOM 5810 N N . TRP B 1 300 ? -7.367 24.312 2.24 1 98.81 300 TRP B N 1
ATOM 5811 C CA . TRP B 1 300 ? -7.215 23.141 1.385 1 98.81 300 TRP B CA 1
ATOM 5812 C C . TRP B 1 300 ? -8.484 22.297 1.382 1 98.81 300 TRP B C 1
ATOM 5814 O O . TRP B 1 300 ? -8.961 21.891 0.322 1 98.81 300 TRP B O 1
ATOM 5824 N N . SER B 1 301 ? -9.07 22.062 2.582 1 98.69 301 SER B N 1
ATOM 5825 C CA . SER B 1 301 ? -10.258 21.219 2.654 1 98.69 301 SER B CA 1
ATOM 5826 C C . SER B 1 301 ? -11.445 21.906 1.974 1 98.69 301 SER B C 1
ATOM 5828 O O . SER B 1 301 ? -12.234 21.234 1.292 1 98.69 301 SER B O 1
ATOM 5830 N N . LEU B 1 302 ? -11.562 23.234 2.127 1 98.56 302 LEU B N 1
ATOM 5831 C CA . LEU B 1 302 ? -12.656 23.953 1.488 1 98.56 302 LEU B CA 1
ATOM 5832 C C . LEU B 1 302 ? -12.492 23.969 -0.028 1 98.56 302 LEU B C 1
ATOM 5834 O O . LEU B 1 302 ? -13.469 23.781 -0.763 1 98.56 302 LEU B O 1
ATOM 5838 N N . PHE B 1 303 ? -11.289 24.141 -0.504 1 98.56 303 PHE B N 1
ATOM 5839 C CA . PHE B 1 303 ? -11.008 24.078 -1.935 1 98.56 303 PHE B CA 1
ATOM 5840 C C . PHE B 1 303 ? -11.367 22.703 -2.494 1 98.56 303 PHE B C 1
ATOM 5842 O O . PHE B 1 303 ? -12.055 22.609 -3.516 1 98.56 303 PHE B O 1
ATOM 5849 N N . CYS B 1 304 ? -10.891 21.625 -1.784 1 98.62 304 CYS B N 1
ATOM 5850 C CA . CYS B 1 304 ? -11.148 20.25 -2.232 1 98.62 304 CYS B CA 1
ATOM 5851 C C . CYS B 1 304 ? -12.648 19.953 -2.252 1 98.62 304 CYS B C 1
AT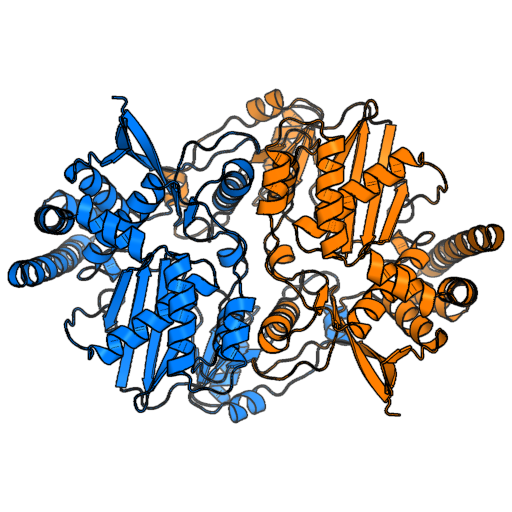OM 5853 O O . CYS B 1 304 ? -13.148 19.344 -3.197 1 98.62 304 CYS B O 1
ATOM 5855 N N . ALA B 1 305 ? -13.312 20.406 -1.196 1 98.19 305 ALA B N 1
ATOM 5856 C CA . ALA B 1 305 ? -14.758 20.188 -1.137 1 98.19 305 ALA B CA 1
ATOM 5857 C C . ALA B 1 305 ? -15.477 20.969 -2.236 1 98.19 305 ALA B C 1
ATOM 5859 O O . ALA B 1 305 ? -16.328 20.406 -2.941 1 98.19 305 ALA B O 1
ATOM 5860 N N . ALA B 1 306 ? -15.086 22.188 -2.379 1 97.81 306 ALA B N 1
ATOM 5861 C CA . ALA B 1 306 ? -15.75 23.078 -3.334 1 97.81 306 ALA B CA 1
ATOM 5862 C C . ALA B 1 306 ? -15.586 22.562 -4.762 1 97.81 306 ALA B C 1
ATOM 5864 O O . ALA B 1 306 ? -16.516 22.656 -5.574 1 97.81 306 ALA B O 1
ATOM 5865 N N . THR B 1 307 ? -14.469 22.031 -5.086 1 97.06 307 THR B N 1
ATOM 5866 C CA . THR B 1 307 ? -14.164 21.641 -6.457 1 97.06 307 THR B CA 1
ATOM 5867 C C . THR B 1 307 ? -14.484 20.172 -6.688 1 97.06 307 THR B C 1
ATOM 5869 O O . THR B 1 307 ? -14.344 19.672 -7.805 1 97.06 307 THR B O 1
ATOM 5872 N N . LYS B 1 308 ? -14.836 19.422 -5.625 1 96.25 308 LYS B N 1
ATOM 5873 C CA . LYS B 1 308 ? -15.039 17.984 -5.703 1 96.25 308 LYS B CA 1
ATOM 5874 C C . LYS B 1 308 ? -13.797 17.281 -6.258 1 96.25 308 LYS B C 1
ATOM 5876 O O . LYS B 1 308 ? -13.891 16.5 -7.199 1 96.25 308 LYS B O 1
ATOM 5881 N N . ARG B 1 309 ? -12.742 17.688 -5.664 1 95.81 309 ARG B N 1
ATOM 5882 C CA . ARG B 1 309 ? -11.469 17.094 -6.066 1 95.81 309 ARG B CA 1
ATOM 5883 C C . ARG B 1 309 ? -11.516 15.578 -5.984 1 95.81 309 ARG B C 1
ATOM 5885 O O . ARG B 1 309 ? -12.086 15.023 -5.043 1 95.81 309 ARG B O 1
ATOM 5892 N N . LYS B 1 310 ? -10.945 14.93 -6.965 1 91.12 310 LYS B N 1
ATOM 5893 C CA . LYS B 1 310 ? -10.914 13.477 -6.988 1 91.12 310 LYS B CA 1
ATOM 5894 C C . LYS B 1 310 ? -9.539 12.945 -6.582 1 91.12 310 LYS B C 1
ATOM 5896 O O . LYS B 1 310 ? -8.516 13.555 -6.91 1 91.12 310 LYS B O 1
ATOM 5901 N N . LEU B 1 311 ? -9.609 11.852 -5.902 1 92.88 311 LEU B N 1
ATOM 5902 C CA . LEU B 1 311 ? -8.352 11.195 -5.566 1 92.88 311 LEU B CA 1
ATOM 5903 C C . LEU B 1 311 ? -7.836 10.375 -6.746 1 92.88 311 LEU B C 1
ATOM 5905 O O . LEU B 1 311 ? -8.555 9.531 -7.281 1 92.88 311 LEU B O 1
ATOM 5909 N N . ASN B 1 312 ? -6.719 10.727 -7.211 1 88.62 312 ASN B N 1
ATOM 5910 C CA . ASN B 1 312 ? -6.059 9.93 -8.242 1 88.62 312 ASN B CA 1
ATOM 5911 C C . ASN B 1 312 ? -5.078 8.93 -7.637 1 88.62 312 ASN B C 1
ATOM 5913 O O . ASN B 1 312 ? -4.109 9.328 -6.984 1 88.62 312 ASN B O 1
ATOM 5917 N N . THR B 1 313 ? -5.312 7.66 -7.934 1 89.56 313 THR B N 1
ATOM 5918 C CA . THR B 1 313 ? -4.453 6.629 -7.363 1 89.56 313 THR B CA 1
ATOM 5919 C C . THR B 1 313 ? -3.191 6.449 -8.203 1 89.56 313 THR B C 1
ATOM 5921 O O . THR B 1 313 ? -2.23 5.82 -7.758 1 89.56 313 THR B O 1
ATOM 5924 N N . ASP B 1 314 ? -3.193 6.949 -9.414 1 94.75 314 ASP B N 1
ATOM 5925 C CA . ASP B 1 314 ? -1.982 6.938 -10.227 1 94.75 314 ASP B CA 1
ATOM 5926 C C . ASP B 1 314 ? -1.024 8.047 -9.805 1 94.75 314 ASP B C 1
ATOM 5928 O O . ASP B 1 314 ? -1.391 9.227 -9.805 1 94.75 314 ASP B O 1
ATOM 5932 N N . LEU B 1 315 ? 0.21 7.645 -9.508 1 94.88 315 LEU B N 1
ATOM 5933 C CA . LEU B 1 315 ? 1.164 8.578 -8.922 1 94.88 315 LEU B CA 1
ATOM 5934 C C . LEU B 1 315 ? 2.035 9.211 -10 1 94.88 315 LEU B C 1
ATOM 5936 O O . LEU B 1 315 ? 2.713 10.211 -9.75 1 94.88 315 LEU B O 1
ATOM 5940 N N . ASN B 1 316 ? 2.055 8.688 -11.234 1 96 316 ASN B N 1
ATOM 5941 C CA . ASN B 1 316 ? 2.76 9.258 -12.375 1 96 316 ASN B CA 1
ATOM 5942 C C . ASN B 1 316 ? 4.262 9.328 -12.125 1 96 316 ASN B C 1
ATOM 5944 O O . ASN B 1 316 ? 4.906 10.328 -12.461 1 96 316 ASN B O 1
ATOM 5948 N N . TRP B 1 317 ? 4.875 8.312 -11.555 1 97.06 317 TRP B N 1
ATOM 5949 C CA . TRP B 1 317 ? 6.301 8.281 -11.242 1 97.06 317 TRP B CA 1
ATOM 5950 C C . TRP B 1 317 ? 7.141 8.422 -12.508 1 97.06 317 TRP B C 1
ATOM 5952 O O . TRP B 1 317 ? 8.227 9.008 -12.477 1 97.06 317 TRP B O 1
ATOM 5962 N N . GLN B 1 318 ? 6.625 7.914 -13.617 1 96.56 318 GLN B N 1
ATOM 5963 C CA . GLN B 1 318 ? 7.387 7.926 -14.859 1 96.56 318 GLN B CA 1
ATOM 5964 C C . GLN B 1 318 ? 7.711 9.352 -15.297 1 96.56 318 GLN B C 1
ATOM 5966 O O . GLN B 1 318 ? 8.773 9.609 -15.867 1 96.56 318 GLN B O 1
ATOM 5971 N N . ALA B 1 319 ? 6.773 10.258 -15.062 1 97.88 319 ALA B N 1
ATOM 5972 C CA . ALA B 1 319 ? 7.023 11.648 -15.414 1 97.88 319 ALA B CA 1
ATOM 5973 C C . ALA B 1 319 ? 8.242 12.195 -14.664 1 97.88 319 ALA B C 1
ATOM 5975 O O . ALA B 1 319 ? 9.023 12.961 -15.227 1 97.88 319 ALA B O 1
ATOM 5976 N N . TYR B 1 320 ? 8.438 11.852 -13.414 1 98.44 320 TYR B N 1
ATOM 5977 C CA . TYR B 1 320 ? 9.586 12.266 -12.617 1 98.44 320 TYR B CA 1
ATOM 5978 C C . TYR B 1 320 ? 10.867 11.594 -13.109 1 98.44 320 TYR B C 1
ATOM 5980 O O . TYR B 1 320 ? 11.914 12.234 -13.219 1 98.44 320 TYR B O 1
ATOM 5988 N N . TYR B 1 321 ? 10.781 10.289 -13.453 1 97.81 321 TYR B N 1
ATOM 5989 C CA . TYR B 1 321 ? 11.953 9.531 -13.875 1 97.81 321 TYR B CA 1
ATOM 5990 C C . TYR B 1 321 ? 12.5 10.055 -15.195 1 97.81 321 TYR B C 1
ATOM 5992 O O . TYR B 1 321 ? 13.711 10.055 -15.414 1 97.81 321 TYR B O 1
ATOM 6000 N N . LYS B 1 322 ? 11.602 10.477 -16.047 1 98.19 322 LYS B N 1
ATOM 6001 C CA . LYS B 1 322 ? 12.039 11.055 -17.312 1 98.19 322 LYS B CA 1
ATOM 6002 C C . LYS B 1 322 ? 12.945 12.266 -17.078 1 98.19 322 LYS B C 1
ATOM 6004 O O . LYS B 1 322 ? 13.898 12.484 -17.828 1 98.19 322 LYS B O 1
ATOM 6009 N N . ILE B 1 323 ? 12.641 13.039 -16.078 1 98.75 323 ILE B N 1
ATOM 6010 C CA . ILE B 1 323 ? 13.469 14.188 -15.727 1 98.75 323 ILE B CA 1
ATOM 6011 C C . ILE B 1 323 ? 14.742 13.711 -15.031 1 98.75 323 ILE B C 1
ATOM 6013 O O . ILE B 1 323 ? 15.836 14.188 -15.344 1 98.75 323 ILE B O 1
ATOM 6017 N N . ALA B 1 324 ? 14.594 12.758 -14.133 1 98.5 324 ALA B N 1
ATOM 6018 C CA . ALA B 1 324 ? 15.711 12.234 -13.352 1 98.5 324 ALA B CA 1
ATOM 6019 C C . ALA B 1 324 ? 16.812 11.688 -14.273 1 98.5 324 ALA B C 1
ATOM 6021 O O . ALA B 1 324 ? 18 11.766 -13.945 1 98.5 324 ALA B O 1
ATOM 6022 N N . ASP B 1 325 ? 16.438 11.18 -15.414 1 97.75 325 ASP B N 1
ATOM 6023 C CA . ASP B 1 325 ? 17.359 10.492 -16.312 1 97.75 325 ASP B CA 1
ATOM 6024 C C . ASP B 1 325 ? 18.125 11.492 -17.172 1 97.75 325 ASP B C 1
ATOM 6026 O O . ASP B 1 325 ? 19.078 11.117 -17.859 1 97.75 325 ASP B O 1
ATOM 6030 N N . LYS B 1 326 ? 17.703 12.711 -17.094 1 98.06 326 LYS B N 1
ATOM 6031 C CA . LYS B 1 326 ? 18.453 13.734 -17.828 1 98.06 326 LYS B CA 1
ATOM 6032 C C . LYS B 1 326 ? 19.766 14.062 -17.141 1 98.06 326 LYS B C 1
ATOM 6034 O O . LYS B 1 326 ? 19.875 13.977 -15.914 1 98.06 326 LYS B O 1
ATOM 6039 N N . ASP B 1 327 ? 20.734 14.422 -17.984 1 97.94 327 ASP B N 1
ATOM 6040 C CA . ASP B 1 327 ? 22.031 14.844 -17.469 1 97.94 327 ASP B CA 1
ATOM 6041 C C . ASP B 1 327 ? 22.062 16.359 -17.25 1 97.94 327 ASP B C 1
ATOM 6043 O O . ASP B 1 327 ? 22.75 17.078 -17.984 1 97.94 327 ASP B O 1
ATOM 6047 N N . ILE B 1 328 ? 21.312 16.859 -16.266 1 98.12 328 ILE B N 1
ATOM 6048 C CA . ILE B 1 328 ? 21.234 18.266 -15.914 1 98.12 328 ILE B CA 1
ATOM 6049 C C . ILE B 1 328 ? 21.406 18.438 -14.406 1 98.12 328 ILE B C 1
ATOM 6051 O O . ILE B 1 328 ? 21.266 17.469 -13.648 1 98.12 328 ILE B O 1
ATOM 6055 N N . PRO B 1 329 ? 21.766 19.625 -13.984 1 97.25 329 PRO B N 1
ATOM 6056 C CA . PRO B 1 329 ? 21.953 19.844 -12.547 1 97.25 329 PRO B CA 1
ATOM 6057 C C . PRO B 1 329 ? 20.688 19.625 -11.742 1 97.25 329 PRO B C 1
ATOM 6059 O O . PRO B 1 329 ? 19.578 19.797 -12.266 1 97.25 329 PRO B O 1
ATOM 6062 N N . PHE B 1 330 ? 20.844 19.344 -10.531 1 97.06 330 PHE B N 1
ATOM 6063 C CA . PHE B 1 330 ? 19.734 18.984 -9.656 1 97.06 330 PHE B CA 1
ATOM 6064 C C . PHE B 1 330 ? 18.719 20.125 -9.602 1 97.06 330 PHE B C 1
ATOM 6066 O O . PHE B 1 330 ? 17.516 19.875 -9.609 1 97.06 330 PHE B O 1
ATOM 6073 N N . ASP B 1 331 ? 19.141 21.328 -9.531 1 96.81 331 ASP B N 1
ATOM 6074 C CA . ASP B 1 331 ? 18.219 22.453 -9.391 1 96.81 331 ASP B CA 1
ATOM 6075 C C . ASP B 1 331 ? 17.281 22.531 -10.586 1 96.81 331 ASP B C 1
ATOM 6077 O O . ASP B 1 331 ? 16.109 22.906 -10.445 1 96.81 331 ASP B O 1
ATOM 6081 N N . GLU B 1 332 ? 17.812 22.234 -11.727 1 98 332 GLU B N 1
ATOM 6082 C CA . GLU B 1 332 ? 16.969 22.203 -12.922 1 98 332 GLU B CA 1
ATOM 6083 C C . GLU B 1 332 ? 16 21.031 -12.883 1 98 332 GLU B C 1
ATOM 6085 O O . GLU B 1 332 ? 14.852 21.156 -13.297 1 98 332 GLU B O 1
ATOM 6090 N N . LYS B 1 333 ? 16.516 19.891 -12.391 1 98.69 333 LYS B N 1
ATOM 6091 C CA . LYS B 1 333 ? 15.609 18.75 -12.203 1 98.69 333 LYS B CA 1
ATOM 6092 C C . LYS B 1 333 ? 14.484 19.109 -11.242 1 98.69 333 LYS B C 1
ATOM 6094 O O . LYS B 1 333 ? 13.312 18.844 -11.516 1 98.69 333 LYS B O 1
ATOM 6099 N N . LEU B 1 334 ? 14.859 19.703 -10.156 1 98.62 334 LEU B N 1
ATOM 6100 C CA . LEU B 1 334 ? 13.891 20.078 -9.133 1 98.62 334 LEU B CA 1
ATOM 6101 C C . LEU B 1 334 ? 12.812 20.984 -9.703 1 98.62 334 LEU B C 1
ATOM 6103 O O . LEU B 1 334 ? 11.625 20.812 -9.406 1 98.62 334 LEU B O 1
ATOM 6107 N N . ALA B 1 335 ? 13.211 21.953 -10.516 1 98.56 335 ALA B N 1
ATOM 6108 C CA . ALA B 1 335 ? 12.242 22.844 -11.141 1 98.56 335 ALA B CA 1
ATOM 6109 C C . ALA B 1 335 ? 11.242 22.078 -11.984 1 98.56 335 ALA B C 1
ATOM 6111 O O . ALA B 1 335 ? 10.055 22.406 -12 1 98.56 335 ALA B O 1
ATOM 6112 N N . GLY B 1 336 ? 11.766 21.062 -12.703 1 98.75 336 GLY B N 1
ATOM 6113 C CA . GLY B 1 336 ? 10.875 20.203 -13.469 1 98.75 336 GLY B CA 1
ATOM 6114 C C . GLY B 1 336 ? 9.914 19.406 -12.602 1 98.75 336 GLY B C 1
ATOM 6115 O O . GLY B 1 336 ? 8.734 19.297 -12.914 1 98.75 336 GLY B O 1
ATOM 6116 N N . TYR B 1 337 ? 10.477 18.828 -11.484 1 98.88 337 TYR B N 1
ATOM 6117 C CA . TYR B 1 337 ? 9.633 18.094 -10.539 1 98.88 337 TYR B CA 1
ATOM 6118 C C . TYR B 1 337 ? 8.547 18.984 -9.969 1 98.88 337 TYR B C 1
ATOM 6120 O O . TYR B 1 337 ? 7.398 18.562 -9.812 1 98.88 337 TYR B O 1
ATOM 6128 N N . VAL B 1 338 ? 8.906 20.188 -9.648 1 98.75 338 VAL B N 1
ATOM 6129 C CA . VAL B 1 338 ? 7.988 21.141 -9.031 1 98.75 338 VAL B CA 1
ATOM 6130 C C . VAL B 1 338 ? 6.824 21.422 -9.984 1 98.75 338 VAL B C 1
ATOM 6132 O O . VAL B 1 338 ? 5.676 21.516 -9.547 1 98.75 338 VAL B O 1
ATOM 6135 N N . ALA B 1 339 ? 7.117 21.547 -11.234 1 98.69 339 ALA B N 1
ATOM 6136 C CA . ALA B 1 339 ? 6.059 21.781 -12.219 1 98.69 339 ALA B CA 1
ATOM 6137 C C . ALA B 1 339 ? 5.039 20.641 -12.211 1 98.69 339 ALA B C 1
ATOM 6139 O O . ALA B 1 339 ? 3.834 20.875 -12.289 1 98.69 339 ALA B O 1
ATOM 6140 N N . ILE B 1 340 ? 5.527 19.391 -12.125 1 98.5 340 ILE B N 1
ATOM 6141 C CA . ILE B 1 340 ? 4.645 18.234 -12.039 1 98.5 340 ILE B CA 1
ATOM 6142 C C . ILE B 1 340 ? 3.822 18.312 -10.758 1 98.5 340 ILE B C 1
ATOM 6144 O O . ILE B 1 340 ? 2.609 18.078 -10.773 1 98.5 340 ILE B O 1
ATOM 6148 N N . ALA B 1 341 ? 4.477 18.641 -9.672 1 98.25 341 ALA B N 1
ATOM 6149 C CA . ALA B 1 341 ? 3.836 18.688 -8.359 1 98.25 341 ALA B CA 1
ATOM 6150 C C . ALA B 1 341 ? 2.775 19.781 -8.305 1 98.25 341 ALA B C 1
ATOM 6152 O O . ALA B 1 341 ? 1.696 19.578 -7.742 1 98.25 341 ALA B O 1
ATOM 6153 N N . GLU B 1 342 ? 3.08 20.953 -8.859 1 98.44 342 GLU B N 1
ATOM 6154 C CA . GLU B 1 342 ? 2.123 22.062 -8.883 1 98.44 342 GLU B CA 1
ATOM 6155 C C . GLU B 1 342 ? 0.859 21.672 -9.648 1 98.44 342 GLU B C 1
ATOM 6157 O O . GLU B 1 342 ? -0.245 22.078 -9.266 1 98.44 342 GLU B O 1
ATOM 6162 N N . ASN B 1 343 ? 1.059 20.984 -10.68 1 97.62 343 ASN B N 1
ATOM 6163 C CA . ASN B 1 343 ? -0.09 20.5 -11.438 1 97.62 343 ASN B CA 1
ATOM 6164 C C . ASN B 1 343 ? -0.924 19.516 -10.617 1 97.62 343 ASN B C 1
ATOM 6166 O O . ASN B 1 343 ? -2.154 19.578 -10.641 1 97.62 343 ASN B O 1
ATOM 6170 N N . ARG B 1 344 ? -0.251 18.625 -9.914 1 96.75 344 ARG B N 1
ATOM 6171 C CA . ARG B 1 344 ? -0.958 17.656 -9.078 1 96.75 344 ARG B CA 1
ATOM 6172 C C . ARG B 1 344 ? -1.814 18.359 -8.031 1 96.75 344 ARG B C 1
ATOM 6174 O O . ARG B 1 344 ? -2.928 17.922 -7.738 1 96.75 344 ARG B O 1
ATOM 6181 N N . PHE B 1 345 ? -1.36 19.453 -7.48 1 97.94 345 PHE B N 1
ATOM 6182 C CA . PHE B 1 345 ? -2.055 20.156 -6.406 1 97.94 345 PHE B CA 1
ATOM 6183 C C . PHE B 1 345 ? -3.025 21.188 -6.973 1 97.94 345 PHE B C 1
ATOM 6185 O O . PHE B 1 345 ? -3.723 21.875 -6.219 1 97.94 345 PHE B O 1
ATOM 6192 N N . SER B 1 346 ? -3.107 21.359 -8.328 1 98.12 346 SER B N 1
ATOM 6193 C CA . SER B 1 346 ? -3.898 22.453 -8.891 1 98.12 346 SER B CA 1
ATOM 6194 C C . SER B 1 346 ? -3.592 23.781 -8.203 1 98.12 346 SER B C 1
ATOM 6196 O O . SER B 1 346 ? -4.504 24.484 -7.773 1 98.12 346 SER B O 1
ATOM 6198 N N . ALA B 1 347 ? -2.287 24.031 -8.094 1 98.38 347 ALA B N 1
ATOM 6199 C CA . ALA B 1 347 ? -1.821 25.125 -7.246 1 98.38 347 ALA B CA 1
ATOM 6200 C C . ALA B 1 347 ? -2.43 26.453 -7.688 1 98.38 347 ALA B C 1
ATOM 6202 O O . ALA B 1 347 ? -2.928 27.219 -6.859 1 98.38 347 ALA B O 1
ATOM 6203 N N . ASP B 1 348 ? -2.453 26.719 -9 1 98.44 348 ASP B N 1
ATOM 6204 C CA . ASP B 1 348 ? -2.994 27.984 -9.5 1 98.44 348 ASP B CA 1
ATOM 6205 C C . ASP B 1 348 ? -4.473 28.125 -9.148 1 98.44 348 ASP B C 1
ATOM 6207 O O . ASP B 1 348 ? -4.906 29.172 -8.68 1 98.44 348 ASP B O 1
ATOM 6211 N N . GLU B 1 349 ? -5.227 27.094 -9.367 1 98.44 349 GLU B N 1
ATOM 6212 C CA . GLU B 1 349 ? -6.648 27.109 -9.047 1 98.44 349 GLU B CA 1
ATOM 6213 C C . GLU B 1 349 ? -6.879 27.266 -7.551 1 98.44 349 GLU B C 1
ATOM 6215 O O . GLU B 1 349 ? -7.828 27.938 -7.129 1 98.44 349 GLU B O 1
ATOM 6220 N N . PHE B 1 350 ? -6.07 26.672 -6.836 1 98.56 350 PHE B N 1
ATOM 6221 C CA . PHE B 1 350 ? -6.156 26.766 -5.383 1 98.56 350 PHE B CA 1
ATOM 6222 C C . PHE B 1 350 ? -5.977 28.203 -4.91 1 98.56 350 PHE B C 1
ATOM 6224 O O . PHE B 1 350 ? -6.789 28.703 -4.137 1 98.56 350 PHE B O 1
ATOM 6231 N N . TYR B 1 351 ? -4.902 28.797 -5.352 1 98.31 351 TYR B N 1
ATOM 6232 C CA . TYR B 1 351 ? -4.637 30.156 -4.91 1 98.31 351 TYR B CA 1
ATOM 6233 C C . TYR B 1 351 ? -5.707 31.125 -5.418 1 98.31 351 TYR B C 1
ATOM 6235 O O . TYR B 1 351 ? -6.078 32.062 -4.727 1 98.31 351 TYR B O 1
ATOM 6243 N N . GLU B 1 352 ? -6.191 30.875 -6.594 1 98.38 352 GLU B N 1
ATOM 6244 C CA . GLU B 1 352 ? -7.301 31.688 -7.098 1 98.38 352 GLU B CA 1
ATOM 6245 C C . GLU B 1 352 ? -8.539 31.531 -6.211 1 98.38 352 GLU B C 1
ATOM 6247 O O . GLU B 1 352 ? -9.211 32.531 -5.906 1 98.38 352 GLU B O 1
ATOM 6252 N N . PHE B 1 353 ? -8.844 30.344 -5.855 1 98.06 353 PHE B N 1
ATOM 6253 C CA . PHE B 1 353 ? -9.961 30.078 -4.961 1 98.06 353 PHE B CA 1
ATOM 6254 C C . PHE B 1 353 ? -9.789 30.812 -3.635 1 98.06 353 PHE B C 1
ATOM 6256 O O . PHE B 1 353 ? -10.734 31.422 -3.137 1 98.06 353 PHE B O 1
ATOM 6263 N N . CYS B 1 354 ? -8.625 30.719 -3.021 1 98.12 354 CYS B N 1
ATOM 6264 C CA . CYS B 1 354 ? -8.344 31.375 -1.749 1 98.12 354 CYS B CA 1
ATOM 6265 C C . CYS B 1 354 ? -8.523 32.906 -1.865 1 98.12 354 CYS B C 1
ATOM 6267 O O . CYS B 1 354 ? -9.125 33.531 -0.995 1 98.12 354 CYS B O 1
ATOM 6269 N N . ASP B 1 355 ? -7.996 33.438 -2.949 1 97.56 355 ASP B N 1
ATOM 6270 C CA . ASP B 1 355 ? -8.086 34.875 -3.152 1 97.56 355 ASP B CA 1
ATOM 6271 C C . ASP B 1 355 ? -9.539 35.312 -3.299 1 97.56 355 ASP B C 1
ATOM 6273 O O . ASP B 1 355 ? -9.945 36.344 -2.742 1 97.56 355 ASP B O 1
ATOM 6277 N N . LYS B 1 356 ? -10.305 34.562 -3.932 1 96.5 356 LYS B N 1
ATOM 6278 C CA . LYS B 1 356 ? -11.672 34.938 -4.266 1 96.5 356 LYS B CA 1
ATOM 6279 C C . LYS B 1 356 ? -12.609 34.719 -3.082 1 96.5 356 LYS B C 1
ATOM 6281 O O . LYS B 1 356 ? -13.547 35.5 -2.863 1 96.5 356 LYS B O 1
ATOM 6286 N N . HIS B 1 357 ? -12.367 33.656 -2.377 1 96.81 357 HIS B N 1
ATOM 6287 C CA . HIS B 1 357 ? -13.414 33.25 -1.455 1 96.81 357 HIS B CA 1
ATOM 6288 C C . HIS B 1 357 ? -12.914 33.25 -0.014 1 96.81 357 HIS B C 1
ATOM 6290 O O . HIS B 1 357 ? -13.719 33.219 0.924 1 96.81 357 HIS B O 1
ATOM 6296 N N . LEU B 1 358 ? -11.586 33.281 0.163 1 97.44 358 LEU B N 1
ATOM 6297 C CA . LEU B 1 358 ? -11.039 33.156 1.512 1 97.44 358 LEU B CA 1
ATOM 6298 C C . LEU B 1 358 ? -10.133 34.344 1.832 1 97.44 358 LEU B C 1
ATOM 6300 O O . LEU B 1 358 ? -9.25 34.25 2.686 1 97.44 358 LEU B O 1
ATOM 6304 N N . GLY B 1 359 ? -10.281 35.406 1.146 1 95.25 359 GLY B N 1
ATOM 6305 C CA . GLY B 1 359 ? -9.453 36.594 1.338 1 95.25 359 GLY B CA 1
ATOM 6306 C C . GLY B 1 359 ? -9.516 37.156 2.75 1 95.25 359 GLY B C 1
ATOM 6307 O O . GLY B 1 359 ? -8.562 37.781 3.219 1 95.25 359 GLY B O 1
ATOM 6308 N N . HIS B 1 360 ? -10.625 36.969 3.498 1 95.94 360 HIS B N 1
ATOM 6309 C CA . HIS B 1 360 ? -10.812 37.5 4.832 1 95.94 360 HIS B CA 1
ATOM 6310 C C . HIS B 1 360 ? -10.383 36.531 5.91 1 95.94 360 HIS B C 1
ATOM 6312 O O . HIS B 1 360 ? -10.484 36.812 7.102 1 95.94 360 HIS B O 1
ATOM 6318 N N . LEU B 1 361 ? -9.938 35.344 5.527 1 97.38 361 LEU B N 1
ATOM 6319 C CA . LEU B 1 361 ? -9.594 34.281 6.473 1 97.38 361 LEU B CA 1
ATOM 6320 C C . LEU B 1 361 ? -8.547 34.781 7.469 1 97.38 361 LEU B C 1
ATOM 6322 O O . LEU B 1 361 ? -8.656 34.5 8.664 1 97.38 361 LEU B O 1
ATOM 6326 N N . ASP B 1 362 ? -7.551 35.438 7.012 1 96.75 362 ASP B N 1
ATOM 6327 C CA . ASP B 1 362 ? -6.461 35.875 7.887 1 96.75 362 ASP B CA 1
ATOM 6328 C C . ASP B 1 362 ? -6.965 36.812 8.977 1 96.75 362 ASP B C 1
ATOM 6330 O O . ASP B 1 362 ? -6.578 36.688 10.141 1 96.75 362 ASP B O 1
ATOM 6334 N N . GLU B 1 363 ? -7.789 37.75 8.594 1 96.5 363 GLU B N 1
ATOM 6335 C CA . GLU B 1 363 ? -8.344 38.688 9.547 1 96.5 363 GLU B CA 1
ATOM 6336 C C . GLU B 1 363 ? -9.25 38 10.555 1 96.5 363 GLU B C 1
ATOM 6338 O O . GLU B 1 363 ? -9.164 38.25 11.758 1 96.5 363 GLU B O 1
ATOM 6343 N N . VAL B 1 364 ? -10.086 37.125 10.078 1 97.38 364 VAL B N 1
ATOM 6344 C CA . VAL B 1 364 ? -11.008 36.406 10.938 1 97.38 364 VAL B CA 1
ATOM 6345 C C . VAL B 1 364 ? -10.227 35.5 11.898 1 97.38 364 VAL B C 1
ATOM 6347 O O . VAL B 1 364 ? -10.562 35.406 13.086 1 97.38 364 VAL B O 1
ATOM 6350 N N . ALA B 1 365 ? -9.219 34.875 11.383 1 97.81 365 ALA B N 1
ATOM 6351 C CA . ALA B 1 365 ? -8.391 34 12.211 1 97.81 365 ALA B CA 1
ATOM 6352 C C . ALA B 1 365 ? -7.664 34.781 13.297 1 97.81 365 ALA B C 1
ATOM 6354 O O . ALA B 1 365 ? -7.551 34.344 14.438 1 97.81 365 ALA B O 1
ATOM 6355 N N . LEU B 1 366 ? -7.129 35.938 12.898 1 97.44 366 LEU B N 1
ATOM 6356 C CA . LEU B 1 366 ? -6.422 36.75 13.859 1 97.44 366 LEU B CA 1
ATOM 6357 C C . LEU B 1 366 ? -7.316 37.125 15.047 1 97.44 366 LEU B C 1
ATOM 6359 O O . LEU B 1 366 ? -6.883 37.062 16.203 1 97.44 366 LEU B O 1
ATOM 6363 N N . ALA B 1 367 ? -8.523 37.5 14.75 1 97.25 367 ALA B N 1
ATOM 6364 C CA . ALA B 1 367 ? -9.492 37.812 15.805 1 97.25 367 ALA B CA 1
ATOM 6365 C C . ALA B 1 367 ? -9.867 36.562 16.594 1 97.25 367 ALA B C 1
ATOM 6367 O O . ALA B 1 367 ? -9.93 36.594 17.828 1 97.25 367 ALA B O 1
ATOM 6368 N N . PHE B 1 368 ? -10.102 35.5 15.961 1 97.75 368 PHE B N 1
ATOM 6369 C CA . PHE B 1 368 ? -10.562 34.25 16.547 1 97.75 368 PHE B CA 1
ATOM 6370 C C . PHE B 1 368 ? -9.539 33.719 17.547 1 97.75 368 PHE B C 1
ATOM 6372 O O . PHE B 1 368 ? -9.906 33.25 18.625 1 97.75 368 PHE B O 1
ATOM 6379 N N . PHE B 1 369 ? -8.25 33.75 17.219 1 98.25 369 PHE B N 1
ATOM 6380 C CA . PHE B 1 369 ? -7.211 33.125 18.031 1 98.25 369 PHE B CA 1
ATOM 6381 C C . PHE B 1 369 ? -6.938 33.969 19.281 1 98.25 369 PHE B C 1
ATOM 6383 O O . PHE B 1 369 ? -6.086 33.625 20.094 1 98.25 369 PHE B O 1
ATOM 6390 N N . GLY B 1 370 ? -7.66 35.062 19.438 1 97.75 370 GLY B N 1
ATOM 6391 C CA . GLY B 1 370 ? -7.637 35.812 20.672 1 97.75 370 GLY B CA 1
ATOM 6392 C C . GLY B 1 370 ? -8.836 35.562 21.562 1 97.75 370 GLY B C 1
ATOM 6393 O O . GLY B 1 370 ? -8.945 36.125 22.641 1 97.75 370 GLY B O 1
ATOM 6394 N N . THR B 1 371 ? -9.656 34.688 21.219 1 97.81 371 THR B N 1
ATOM 6395 C CA . THR B 1 371 ? -10.914 34.469 21.922 1 97.81 371 THR B CA 1
ATOM 6396 C C . THR B 1 371 ? -10.75 33.438 23.016 1 97.81 371 THR B C 1
ATOM 6398 O O . THR B 1 371 ? -9.797 32.656 23 1 97.81 371 THR B O 1
ATOM 6401 N N . GLU B 1 372 ? -11.766 33.344 23.859 1 97.19 372 GLU B N 1
ATOM 6402 C CA . GLU B 1 372 ? -11.805 32.375 24.938 1 97.19 372 GLU B CA 1
ATOM 6403 C C . GLU B 1 372 ? -12.016 30.969 24.406 1 97.19 372 GLU B C 1
ATOM 6405 O O . GLU B 1 372 ? -11.602 29.984 25.031 1 97.19 372 GLU B O 1
ATOM 6410 N N . THR B 1 373 ? -12.617 30.891 23.281 1 97.44 373 THR B N 1
ATOM 6411 C CA . THR B 1 373 ? -12.805 29.594 22.656 1 97.44 373 THR B CA 1
ATOM 6412 C C . THR B 1 373 ? -11.469 28.891 22.438 1 97.44 373 THR B C 1
ATOM 6414 O O . THR B 1 373 ? -11.328 27.703 22.719 1 97.44 373 THR B O 1
ATOM 6417 N N . VAL B 1 374 ? -10.516 29.609 21.969 1 98.19 374 VAL B N 1
ATOM 6418 C CA . VAL B 1 374 ? -9.188 29.062 21.703 1 98.19 374 VAL B CA 1
ATOM 6419 C C . VAL B 1 374 ? -8.492 28.703 23.016 1 98.19 374 VAL B C 1
ATOM 6421 O O . VAL B 1 374 ? -7.914 27.625 23.156 1 98.19 374 VAL B O 1
ATOM 6424 N N . ARG B 1 375 ? -8.578 29.609 23.953 1 98.25 375 ARG B N 1
ATOM 6425 C CA . ARG B 1 375 ? -7.949 29.359 25.234 1 98.25 375 ARG B CA 1
ATOM 6426 C C . ARG B 1 375 ? -8.516 28.109 25.906 1 98.25 375 ARG B C 1
ATOM 6428 O O . ARG B 1 375 ? -7.77 27.297 26.453 1 98.25 375 ARG B O 1
ATOM 6435 N N . ASP B 1 376 ? -9.789 27.969 25.844 1 98.25 376 ASP B N 1
ATOM 6436 C CA . ASP B 1 376 ? -10.453 26.797 26.406 1 98.25 376 ASP B CA 1
ATOM 6437 C C . ASP B 1 376 ? -10.023 25.531 25.688 1 98.25 376 ASP B C 1
ATOM 6439 O O . ASP B 1 376 ? -9.852 24.484 26.312 1 98.25 376 ASP B O 1
ATOM 6443 N N . ALA B 1 377 ? -9.922 25.609 24.375 1 98.25 377 ALA B N 1
ATOM 6444 C CA . ALA B 1 377 ? -9.461 24.453 23.594 1 98.25 377 ALA B CA 1
ATOM 6445 C C . ALA B 1 377 ? -8.055 24.047 24 1 98.25 377 ALA B C 1
ATOM 6447 O O . ALA B 1 377 ? -7.758 22.844 24.109 1 98.25 377 ALA B O 1
ATOM 6448 N N . ILE B 1 378 ? -7.184 24.984 24.219 1 98.5 378 ILE B N 1
ATOM 6449 C CA . ILE B 1 378 ? -5.824 24.734 24.672 1 98.5 378 ILE B CA 1
ATOM 6450 C C . ILE B 1 378 ? -5.859 24.016 26.016 1 98.5 378 ILE B C 1
ATOM 6452 O O . ILE B 1 378 ? -5.188 23 26.203 1 98.5 378 ILE B O 1
ATOM 6456 N N . ARG B 1 379 ? -6.648 24.578 26.891 1 98.44 379 ARG B N 1
ATOM 6457 C CA . ARG B 1 379 ? -6.727 24 28.234 1 98.44 379 ARG B CA 1
ATOM 6458 C C . ARG B 1 379 ? -7.234 22.562 28.172 1 98.44 379 ARG B C 1
ATOM 6460 O O . ARG B 1 379 ? -6.754 21.703 28.922 1 98.44 379 ARG B O 1
ATOM 6467 N N . LYS B 1 380 ? -8.219 22.328 27.391 1 97.62 380 LYS B N 1
ATOM 6468 C CA . LYS B 1 380 ? -8.75 20.969 27.234 1 97.62 380 LYS B CA 1
ATOM 6469 C C . LYS B 1 380 ? -7.66 20 26.797 1 97.62 380 LYS B C 1
ATOM 6471 O O . LYS B 1 380 ? -7.559 18.891 27.312 1 97.62 380 LYS B O 1
ATOM 6476 N N . LYS B 1 381 ? -6.863 20.422 25.812 1 96.88 381 LYS B N 1
ATOM 6477 C CA . LYS B 1 381 ? -5.789 19.562 25.312 1 96.88 381 LYS B CA 1
ATOM 6478 C C . LYS B 1 381 ? -4.727 19.344 26.391 1 96.88 381 LYS B C 1
ATOM 6480 O O . LYS B 1 381 ? -4.258 18.219 26.578 1 96.88 381 LYS B O 1
ATOM 6485 N N . VAL B 1 382 ? -4.344 20.375 27.047 1 97.75 382 VAL B N 1
ATOM 6486 C CA . VAL B 1 382 ? -3.334 20.25 28.094 1 97.75 382 VAL B CA 1
ATOM 6487 C C . VAL B 1 382 ? -3.842 19.344 29.203 1 97.75 382 VAL B C 1
ATOM 6489 O O . VAL B 1 382 ? -3.105 18.484 29.703 1 97.75 382 VAL B O 1
ATOM 6492 N N . SER B 1 383 ? -5.102 19.5 29.578 1 97.06 383 SER B N 1
ATOM 6493 C CA . SER B 1 383 ? -5.699 18.688 30.625 1 97.06 383 SER B CA 1
ATOM 6494 C C . SER B 1 383 ? -5.688 17.203 30.266 1 97.06 383 SER B C 1
ATOM 6496 O O . SER B 1 383 ? -5.598 16.344 31.141 1 97.06 383 SER B O 1
ATOM 6498 N N . ALA B 1 384 ? -5.734 16.906 29.031 1 93.75 384 ALA B N 1
ATOM 6499 C CA . ALA B 1 384 ? -5.781 15.516 28.578 1 93.75 384 ALA B CA 1
ATOM 6500 C C . ALA B 1 384 ? -4.391 14.883 28.594 1 93.75 384 ALA B C 1
ATOM 6502 O O . ALA B 1 384 ? -4.254 13.656 28.656 1 93.75 384 ALA B O 1
ATOM 6503 N N . LEU B 1 385 ? -3.357 15.68 28.578 1 92.56 385 LEU B N 1
ATOM 6504 C CA . LEU B 1 385 ? -2.031 15.125 28.328 1 92.56 385 LEU B CA 1
ATOM 6505 C C . LEU B 1 385 ? -1.12 15.336 29.531 1 92.56 385 LEU B C 1
ATOM 6507 O O . LEU B 1 385 ? -0.172 14.57 29.75 1 92.56 385 LEU B O 1
ATOM 6511 N N . TYR B 1 386 ? -1.378 16.438 30.266 1 95.19 386 TYR B N 1
ATOM 6512 C CA . TYR B 1 386 ? -0.457 16.828 31.312 1 95.19 386 TYR B CA 1
ATOM 6513 C C . TYR B 1 386 ? -1.03 16.5 32.688 1 95.19 386 TYR B C 1
ATOM 6515 O O . TYR B 1 386 ? -2.25 16.422 32.844 1 95.19 386 TYR B O 1
ATOM 6523 N N . PRO B 1 387 ? -0.084 16.359 33.688 1 96.25 387 PRO B N 1
ATOM 6524 C CA . PRO B 1 387 ? -0.583 16.188 35.031 1 96.25 387 PRO B CA 1
ATOM 6525 C C . PRO B 1 387 ? -1.303 17.422 35.562 1 96.25 387 PRO B C 1
ATOM 6527 O O . PRO B 1 387 ? -1.026 18.547 35.125 1 96.25 387 PRO B O 1
ATOM 6530 N N . GLU B 1 388 ? -2.123 17.203 36.5 1 97.25 388 GLU B N 1
ATOM 6531 C CA . GLU B 1 388 ? -3.025 18.234 37.031 1 97.25 388 GLU B CA 1
ATOM 6532 C C . GLU B 1 388 ? -2.254 19.469 37.469 1 97.25 388 GLU B C 1
ATOM 6534 O O . GLU B 1 388 ? -2.674 20.594 37.219 1 97.25 388 GLU B O 1
ATOM 6539 N N . HIS B 1 389 ? -1.163 19.234 38.125 1 97.75 389 HIS B N 1
ATOM 6540 C CA . HIS B 1 389 ? -0.438 20.344 38.719 1 97.75 389 HIS B CA 1
ATOM 6541 C C . HIS B 1 389 ? 0.255 21.188 37.656 1 97.75 389 HIS B C 1
ATOM 6543 O O . HIS B 1 389 ? 0.744 22.281 37.969 1 97.75 389 HIS B O 1
ATOM 6549 N N . GLU B 1 390 ? 0.263 20.766 36.344 1 97.88 390 GLU B N 1
ATOM 6550 C CA . GLU B 1 390 ? 0.945 21.484 35.281 1 97.88 390 GLU B CA 1
ATOM 6551 C C . GLU B 1 390 ? -0.054 22.141 34.344 1 97.88 390 GLU B C 1
ATOM 6553 O O . GLU B 1 390 ? 0.334 22.891 33.438 1 97.88 390 GLU B O 1
ATOM 6558 N N . ILE B 1 391 ? -1.299 21.984 34.531 1 98.19 391 ILE B N 1
ATOM 6559 C CA . ILE B 1 391 ? -2.316 22.359 33.562 1 98.19 391 ILE B CA 1
ATOM 6560 C C . ILE B 1 391 ? -2.35 23.875 33.406 1 98.19 391 ILE B C 1
ATOM 6562 O O . ILE B 1 391 ? -2.32 24.391 32.281 1 98.19 391 ILE B O 1
ATOM 6566 N N . ASP B 1 392 ? -2.395 24.641 34.5 1 98.19 392 ASP B N 1
ATOM 6567 C CA . ASP B 1 392 ? -2.469 26.094 34.406 1 98.19 392 ASP B CA 1
ATOM 6568 C C . ASP B 1 392 ? -1.227 26.672 33.75 1 98.19 392 ASP B C 1
ATOM 6570 O O . ASP B 1 392 ? -1.333 27.531 32.844 1 98.19 392 ASP B O 1
ATOM 6574 N N . GLU B 1 393 ? -0.105 26.172 34.156 1 98.06 393 GLU B N 1
ATOM 6575 C CA . GLU B 1 393 ? 1.167 26.672 33.625 1 98.06 393 GLU B CA 1
ATOM 6576 C C . GLU B 1 393 ? 1.259 26.453 32.125 1 98.06 393 GLU B C 1
ATOM 6578 O O . GLU B 1 393 ? 1.57 27.391 31.375 1 98.06 393 GLU B O 1
ATOM 6583 N N . PHE B 1 394 ? 0.924 25.297 31.672 1 98.31 394 PHE B N 1
ATOM 6584 C CA . PHE B 1 394 ? 1.134 24.969 30.266 1 98.31 394 PHE B CA 1
ATOM 6585 C C . PHE B 1 394 ? -0.004 25.516 29.422 1 98.31 394 PHE B C 1
ATOM 6587 O O . PHE B 1 394 ? 0.195 25.859 28.25 1 98.31 394 PHE B O 1
ATOM 6594 N N . THR B 1 395 ? -1.199 25.625 29.953 1 98.5 395 THR B N 1
ATOM 6595 C CA . THR B 1 395 ? -2.252 26.328 29.25 1 98.5 395 THR B CA 1
ATOM 6596 C C . THR B 1 395 ? -1.824 27.766 28.938 1 98.5 395 THR B C 1
ATOM 6598 O O . THR B 1 395 ? -1.952 28.234 27.812 1 98.5 395 THR B O 1
ATOM 6601 N N . GLU B 1 396 ? -1.295 28.438 29.953 1 98.38 396 GLU B N 1
ATOM 6602 C CA . GLU B 1 396 ? -0.866 29.812 29.797 1 98.38 396 GLU B CA 1
ATOM 6603 C C . GLU B 1 396 ? 0.318 29.922 28.828 1 98.38 396 GLU B C 1
ATOM 6605 O O . GLU B 1 396 ? 0.427 30.875 28.078 1 98.38 396 GLU B O 1
ATOM 6610 N N . LEU B 1 397 ? 1.197 28.953 28.922 1 98.31 397 LEU B N 1
ATOM 6611 C CA . LEU B 1 397 ? 2.355 28.969 28.031 1 98.31 397 LEU B CA 1
ATOM 6612 C C . LEU B 1 397 ? 1.92 28.922 26.578 1 98.31 397 LEU B C 1
ATOM 6614 O O . LEU B 1 397 ? 2.34 29.75 25.766 1 98.31 397 LEU B O 1
ATOM 6618 N N . PHE B 1 398 ? 1.131 27.953 26.234 1 98.5 398 PHE B N 1
ATOM 6619 C CA . PHE B 1 398 ? 0.727 27.781 24.844 1 98.5 398 PHE B CA 1
ATOM 6620 C C . PHE B 1 398 ? -0.18 28.922 24.406 1 98.5 398 PHE B C 1
ATOM 6622 O O . PHE B 1 398 ? -0.106 29.359 23.25 1 98.5 398 PHE B O 1
ATOM 6629 N N . TRP B 1 399 ? -1.065 29.391 25.328 1 98.44 399 TRP B N 1
ATOM 6630 C CA . TRP B 1 399 ? -1.888 30.562 25.047 1 98.44 399 TRP B CA 1
ATOM 6631 C C . TRP B 1 399 ? -1.018 31.766 24.719 1 98.44 399 TRP B C 1
ATOM 6633 O O . TRP B 1 399 ? -1.241 32.438 23.719 1 98.44 399 TRP B O 1
ATOM 6643 N N . SER B 1 400 ? -0.032 32 25.516 1 98.31 400 SER B N 1
ATOM 6644 C CA . SER B 1 400 ? 0.854 33.156 25.328 1 98.31 400 SER B CA 1
ATOM 6645 C C . SER B 1 400 ? 1.613 33.062 24.016 1 98.31 400 SER B C 1
ATOM 6647 O O . SER B 1 400 ? 1.854 34.062 23.359 1 98.31 400 SER B O 1
ATOM 6649 N N . ARG B 1 401 ? 1.983 31.922 23.625 1 98.25 401 ARG B N 1
ATOM 6650 C CA . ARG B 1 401 ? 2.725 31.734 22.375 1 98.25 401 ARG B CA 1
ATOM 6651 C C . ARG B 1 401 ? 1.832 31.984 21.172 1 98.25 401 ARG B C 1
ATOM 6653 O O . ARG B 1 401 ? 2.287 32.5 20.156 1 98.25 401 ARG B O 1
ATOM 6660 N N . ILE B 1 402 ? 0.599 31.609 21.25 1 98.19 402 ILE B N 1
ATOM 6661 C CA . ILE B 1 402 ? -0.352 31.922 20.188 1 98.19 402 ILE B CA 1
ATOM 6662 C C . ILE B 1 402 ? -0.577 33.438 20.125 1 98.19 402 ILE B C 1
ATOM 6664 O O . ILE B 1 402 ? -0.671 34 19.031 1 98.19 402 ILE B O 1
ATOM 6668 N N . GLN B 1 403 ? -0.616 34.094 21.328 1 97.94 403 GLN B N 1
ATOM 6669 C CA . GLN B 1 403 ? -0.754 35.531 21.344 1 97.94 403 GLN B CA 1
ATOM 6670 C C . GLN B 1 403 ? 0.47 36.219 20.719 1 97.94 403 GLN B C 1
ATOM 6672 O O . GLN B 1 403 ? 0.354 37.25 20.078 1 97.94 403 GLN B O 1
ATOM 6677 N N . SER B 1 404 ? 1.6 35.625 20.938 1 97.31 404 SER B N 1
ATOM 6678 C CA . SER B 1 404 ? 2.801 36.125 20.281 1 97.31 404 SER B CA 1
ATOM 6679 C C . SER B 1 404 ? 2.668 36.062 18.766 1 97.31 404 SER B C 1
ATOM 6681 O O . SER B 1 404 ? 3.102 37 18.078 1 97.31 404 SER B O 1
ATOM 6683 N N . TRP B 1 405 ? 2.119 34.969 18.312 1 97.38 405 TRP B N 1
ATOM 6684 C CA . TRP B 1 405 ? 1.833 34.875 16.875 1 97.38 405 TRP B CA 1
ATOM 6685 C C . TRP B 1 405 ? 0.897 36 16.438 1 97.38 405 TRP B C 1
ATOM 6687 O O . TRP B 1 405 ? 1.127 36.656 15.414 1 97.38 405 TRP B O 1
ATOM 6697 N N . ARG B 1 406 ? -0.2 36.281 17.203 1 96.88 406 ARG B N 1
ATOM 6698 C CA . ARG B 1 406 ? -1.163 37.344 16.859 1 96.88 406 ARG B CA 1
ATOM 6699 C C . ARG B 1 406 ? -0.484 38.688 16.766 1 96.88 406 ARG B C 1
ATOM 6701 O O . ARG B 1 406 ? -0.791 39.5 15.875 1 96.88 406 ARG B O 1
ATOM 6708 N N . GLN B 1 407 ? 0.398 38.906 17.656 1 94.44 407 GLN B N 1
ATOM 6709 C CA . GLN B 1 407 ? 1.099 40.188 17.688 1 94.44 407 GLN B CA 1
ATOM 6710 C C . GLN B 1 407 ? 1.996 40.344 16.469 1 94.44 407 GLN B C 1
ATOM 6712 O O . GLN B 1 407 ? 2.117 41.469 15.914 1 94.44 407 GLN B O 1
ATOM 6717 N N . GLY B 1 408 ? 2.643 39.312 16.125 1 88.69 408 GLY B N 1
ATOM 6718 C CA . GLY B 1 408 ? 3.484 39.344 14.938 1 88.69 408 GLY B CA 1
ATOM 6719 C C . GLY B 1 408 ? 2.701 39.531 13.648 1 88.69 408 GLY B C 1
ATOM 6720 O O . GLY B 1 408 ? 3.125 40.281 12.773 1 88.69 408 GLY B O 1
ATOM 6721 N N . GLU B 1 409 ? 1.558 38.812 13.602 1 79.75 409 GLU B N 1
ATOM 6722 C CA . GLU B 1 409 ? 0.696 38.938 12.43 1 79.75 409 GLU B CA 1
ATOM 6723 C C . GLU B 1 409 ? 0.042 40.312 12.367 1 79.75 409 GLU B C 1
ATOM 6725 O O . GLU B 1 409 ? -0.159 40.875 11.281 1 79.75 409 GLU B O 1
ATOM 6730 N N . GLY B 1 410 ? -0.391 40.656 13.547 1 64.88 410 GLY B N 1
ATOM 6731 C CA . GLY B 1 410 ? -1.02 41.969 13.648 1 64.88 410 GLY B CA 1
ATOM 6732 C C . GLY B 1 410 ? -0.09 43.125 13.273 1 64.88 410 GLY B C 1
ATOM 6733 O O . GLY B 1 410 ? -0.517 44.094 12.656 1 64.88 410 GLY B O 1
ATOM 6734 N N . VAL B 1 411 ? 1.065 42.938 13.594 1 52.28 411 VAL B N 1
ATOM 6735 C CA . VAL B 1 411 ? 2.066 43.938 13.25 1 52.28 411 VAL B CA 1
ATOM 6736 C C . VAL B 1 411 ? 2.379 43.875 11.758 1 52.28 411 VAL B C 1
ATOM 6738 O O . VAL B 1 411 ? 2.557 44.906 11.102 1 52.28 411 VAL B O 1
ATOM 6741 N N . ALA B 1 412 ? 2.412 42.75 11.219 1 52.94 4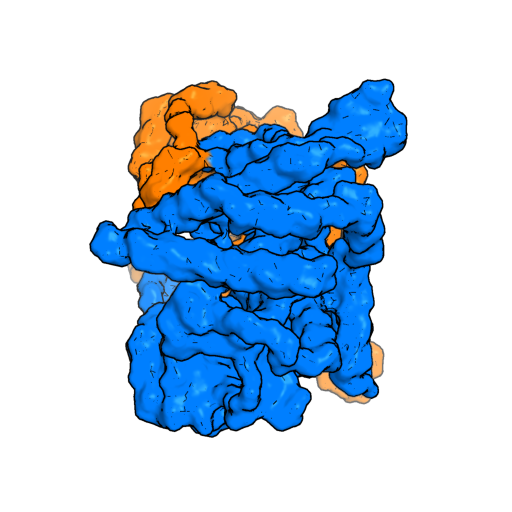12 ALA B N 1
ATOM 6742 C CA . ALA B 1 412 ? 2.682 42.625 9.789 1 52.94 412 ALA B CA 1
ATOM 6743 C C . ALA B 1 412 ? 1.496 43.094 8.953 1 52.94 412 ALA B C 1
ATOM 6745 O O . ALA B 1 412 ? 1.667 43.531 7.816 1 52.94 412 ALA B O 1
ATOM 6746 N N . ALA B 1 413 ? 0.185 43.125 9.547 1 45.25 413 ALA B N 1
ATOM 6747 C CA . ALA B 1 413 ? -1.031 43.594 8.883 1 45.25 413 ALA B CA 1
ATOM 6748 C C . ALA B 1 413 ? -1.176 45.125 8.984 1 45.25 413 ALA B C 1
ATOM 6750 O O . ALA B 1 413 ? -0.785 45.719 9.984 1 45.25 413 ALA B O 1
#

Secondary structure (DSSP, 8-state):
-PEEEEEEEEE-SS--HHHHHHHHHHHHHT--EEETTEEEEEEEEEPPB--EETTPPP--SEEEESSTTT-HHHHHHHHHHHHHH--EEES-HHHHHH--HHHHHHHHHHTT--PPPEEEE--SS----TTHHHHHHHHB----HHHHHHHH-SSEEEEESS-STTTT-EEE-SHHHHHHHHHTTTT--EEEEE--TT--EEEEEEEETTEEEEEEB-TTS-HHHHB----S-S-HHHHHHHHHHHHHHHHHHT-SEEEEEEEEETTEEEEEEEEESS----HHHHGGGHHHHHHHHHHHHHHHHHHTPPPP----HHHHHHHHTS-S-HHHHHHHHHHHHHHHTTHHHHHHHHHHH-TTHHHHHHHHTTSHHHHHHHHHHHHHHS-GGGHHHHHHHHHHHHHHHHHHHHHH-/-PEEEEEEEEE-SS--HHHHHHHHHHHHHT--EEETTEEEEEEEEEPPB--EETTPPP--SEEEESSTTT-HHHHHHHHHHHHHH--EEES-HHHHHH--HHHHHHHHHHTT--PPPEEEE--SS----TTHHHHHHHHB----HHHHHHHH-SSEEEEESS-STTTT-EEE-SHHHHHHHHHTTTT--EEEEE--TT--EEEEEEEETTEEEEEEB-TTS-HHHHB----S-S-HHHHHHHHHHHHHHHHHHT-SEEEEEEEEETTEEEEEEEEESS----HHHHGGGHHHHHHHHHHHHHHHHHHTPPPP----HHHHHHHHTS-S-HHHHHHHHHHHHHHHTTHHHHHHHHHHH-TTHHHHHHHHTTSHHHHHHHHHHHHHHS-GGGHHHHHHHHHHHHHHHHHHHHHH-

Organism: NCBI:txid1548547

Solvent-accessible surface area (backbone atoms only — not comparable to full-atom values): 44115 Å² total; per-residue (Å²): 118,52,80,45,78,33,30,37,28,40,30,64,41,67,75,54,36,53,62,53,54,42,54,53,47,54,61,70,62,63,68,74,42,79,50,88,77,26,32,37,35,80,45,78,45,76,46,66,45,62,62,44,52,62,78,59,83,62,84,45,36,24,33,49,57,64,32,49,90,77,36,60,64,58,34,51,49,50,51,30,30,31,60,60,56,56,30,17,52,41,42,39,66,51,39,70,68,45,50,39,46,53,50,52,51,26,44,40,45,52,60,61,49,58,51,59,63,40,31,43,38,66,44,72,38,75,80,90,51,89,51,46,64,61,22,43,73,73,35,44,54,90,79,60,64,57,59,54,46,60,71,62,36,68,50,20,32,38,29,48,36,60,82,64,88,69,61,69,56,41,84,23,71,45,63,68,49,43,54,53,52,46,69,70,45,36,64,44,46,32,28,43,29,35,52,78,65,82,49,82,46,44,36,36,34,40,33,40,58,84,40,72,46,78,32,47,41,37,89,84,44,59,65,69,52,16,52,41,81,68,70,85,82,60,54,70,68,55,49,49,51,51,44,44,52,45,44,30,55,28,39,56,61,49,37,36,36,32,30,28,32,31,35,29,36,93,90,40,68,26,58,76,50,56,71,32,60,75,51,91,70,43,54,71,42,36,22,49,52,34,64,57,54,45,51,42,49,48,55,45,52,49,49,36,30,73,67,57,41,69,66,71,83,52,49,59,62,65,67,49,48,61,48,43,72,46,96,66,59,61,69,61,42,49,56,54,41,35,54,55,24,40,59,74,54,39,36,70,60,47,54,50,48,40,58,73,73,42,65,59,48,64,62,53,49,53,57,49,65,69,35,66,69,45,50,52,33,46,36,54,42,34,56,73,72,44,57,78,93,46,30,67,62,51,28,50,50,39,48,49,34,35,46,50,39,42,52,54,50,53,66,74,95,118,54,80,42,76,34,30,37,27,38,31,63,42,67,76,53,36,53,62,53,53,42,56,52,47,54,60,69,64,63,68,75,45,79,48,87,76,26,32,37,37,79,45,78,45,77,48,65,44,62,63,44,51,62,79,58,82,61,85,45,36,26,33,49,55,66,33,48,93,78,36,60,64,56,34,50,49,50,51,31,30,33,60,60,56,57,31,17,53,40,40,40,65,51,39,70,69,45,50,39,45,55,50,51,50,26,44,39,46,51,58,61,49,58,52,58,64,41,31,41,40,68,44,71,38,76,80,87,50,96,52,46,62,62,20,44,72,74,33,44,54,90,77,62,66,57,59,54,46,60,72,62,36,68,48,20,31,38,31,48,37,59,81,65,89,68,59,69,55,40,82,23,72,46,63,69,49,44,53,52,53,45,69,69,44,36,66,44,46,31,28,43,29,34,51,79,65,82,50,84,44,44,36,35,34,40,32,40,58,84,40,71,46,80,32,48,41,36,88,87,45,58,65,70,53,17,52,42,81,68,70,86,83,59,55,70,66,55,49,50,52,51,43,44,52,46,43,32,54,27,40,58,60,47,36,37,37,32,30,30,31,31,34,29,36,92,89,40,68,26,58,77,51,57,70,32,61,74,50,89,69,44,52,71,42,37,24,50,53,34,64,56,53,45,53,45,49,48,56,47,51,50,50,36,30,74,67,56,42,69,67,68,83,50,49,60,62,65,67,52,48,62,49,42,71,46,97,64,58,62,70,60,42,48,55,53,40,34,54,56,24,40,58,73,52,40,36,70,61,48,54,50,47,39,59,73,74,43,65,59,49,63,61,53,46,53,56,49,66,70,36,65,68,44,51,50,32,45,37,53,42,34,55,73,74,43,57,79,93,45,29,69,61,51,28,50,51,40,46,50,34,35,46,51,37,42,52,54,50,53,64,76,96

Radius of gyration: 28.52 Å; Cα contacts (8 Å, |Δi|>4): 1449; chains: 2; bounding box: 63×87×73 Å

Foldseek 3Di:
DEEDEAEEEEADDPDFQLVLLLQVLLVLLVFWDDDPVYTYDYYYDYDDQDDDDLQDADPHLEYEHQDVLPDVSVLVVQVSNCVRHLHHYFFDSVLLVPVWQVNLLVLCVLLVAQAFDKDKDAAPAADDDPCVVVCCVVPNDDDDQQVVDVVSDPFKWKAFRHDDDCVLIDTRGHSVSSVVSRNPCHRTIIMIGRDDPPFPFKWKWKFAQLDIDIFRADPVDPQLPRGPLDDPPDDPVRRVVLSLVLLLSCLLSRGRTWMWIWTHDPNGIHTHDTSGRNDDQDLSRCLLNNLVVSLSCNLLSCLCSVVSDGRDPDSPSVQLSVLSPDPDDSVVSSVSSSVVSCVSSVVVSSVVCCVVTVVCSLVSSLVSLLDVSSLVSLLVVCPVPDDPVCSVVSSVVSSVSNVVSSVVVVVVD/DEEDEAEEEEADDPDFQLVLLLQVLLVLLVFWDDDPVYTYDYYYDYDDQDDDDLQDADPHLEYEHQDCLPDVSVLVVQVSNCVRHLHHYFFDSVLLVPVWQVNLLVLVVLLVAQAFDKDKDAAPAADDDPCPVVCCVVPNDDDDQQVVDVVSDPFKWKAFRHDDDCVLIDTRGHSVSSVVSRNPCHRTIIMIGRDDPPFPFKWKWKFAQLDIDIFRADPVDPQLPRGPLDDPPDDPVVRVVLSLVLLLSCLLSRGRTWMWIWTHDPNGIHTHDTSGRNDDQDLSRCLLNNLVVSLSVNLLSCLCSVVSDGRDPDSPSVQLSVLSPDPDDSVVSSVSSSVVSCVSSVVVSSVVCCVVTVVCSLVSSLVSLLDVSSLVSLLVVCPVPDDPVCSVVSSVVSSVSNVVSSVVSVVVD

InterPro domains:
  IPR013815 ATP-grasp fold, subdomain 1 [G3DSA:3.30.1490.20] (100-197)